Protein AF-A0A812UZT3-F1 (afdb_monomer)

Foldseek 3Di:
DDDDPPVVVLVVVVDDDLDFDALVNLLVLLVDDDPVLVVLLQSLLVLLCVQQNQAFEEFAEAEDAQWQDAPFLFLLFLSHDHLPDLLTFGHFLVRLLVRLVVSVLLVGQEYEYDYHQHLPDQLCVLLVSLLVNCVSPVRHAYAYDELQNLVSSCVNNVHDSLVSLVSNVVSRHQAYEQPLCQFLDQVVCCVGTNPTDHSVSSLVNQLSCQVVQHEYAHEYEDFWQDHSSSLSVRLLVLLVSLLVSVVVVTHYHQEYEYAWRAAPSRNCNVPVDPPTRTGRTDDLSSVLSSLSSSCSNLRPSHRSHHSAYEYACQRQNLVSRLVSSSRNHRYPYYQQQQPQRSVSSPRDRFRGDDPVNVQVSSVVSPPHWYFYARPNRHTPGTDRHPVSPPPDSRVVSLVVVVPDPPDPPPPQARPPDRPDDPPHSVNSSNDPPGRSNVDDPCSVPPPPPPDPDDDDDDPDDPDDDPDDDDPPDAQAAAEAAEDEDEQELDAQFDQLQDPSHDHDDPPDDPGDDLVNLLVVLLPVVCLVSVHAEYEYEYHEDDPPDPCPVVVLVSSQSSLLSNLQSHHAYEYEYAFDDLVSLLSSLLRHPAYEDALQWLDDFPSRVRPVSNHNVRRLVRLLSCLVSLGQYEYEHEFLSGDDPVRLLVRLLSVQSSCSVRVRYQEYEYEYRAHDPPNDDDPDDDDPPDPPPRYDAVRVVCVLVSLVSSCVRHDPNYAYEYEPVSPPDDDDPDDDDNDRHRYYYHDDDPDDDPDVDDDDDDDDDDPDDPRPHDHDHDDDDPVSPPPPPPGSSVVSVVVCVVVVSDDDDDPPDDDDPDDDDDDD

Solvent-accessible surface area (backbone atoms only — not comparable to full-atom values): 46754 Å² total; per-residue (Å²): 138,83,83,77,70,64,76,56,54,62,44,56,70,57,78,83,64,95,69,81,61,49,46,69,55,40,23,54,59,61,67,54,56,74,74,58,39,56,52,45,17,50,52,13,25,50,55,30,41,76,68,66,47,55,54,33,34,32,31,46,28,28,41,47,69,46,28,32,18,28,75,49,75,36,24,68,47,33,49,60,27,48,62,83,38,82,60,10,33,44,60,54,70,68,57,54,48,50,54,50,51,54,33,45,70,72,64,28,48,33,40,38,38,45,62,43,50,50,92,84,58,64,25,64,50,62,36,48,53,34,32,52,44,36,69,78,40,67,80,47,39,31,35,38,45,29,49,57,51,46,50,49,28,9,60,58,59,73,47,50,60,63,62,40,51,50,47,31,42,75,20,45,41,59,27,29,45,27,50,86,37,45,55,68,42,58,74,61,33,55,74,44,28,49,89,52,78,49,50,69,55,46,50,50,45,53,56,45,34,16,73,72,59,33,30,28,38,38,42,36,50,43,36,40,71,79,50,46,57,53,57,18,45,36,54,48,50,51,19,53,53,27,26,54,22,52,78,69,75,32,48,30,58,62,31,38,35,59,37,67,37,54,28,84,45,6,46,44,62,76,50,72,54,92,88,64,76,65,43,71,30,52,52,73,70,51,53,45,42,53,42,11,49,46,35,57,58,24,27,58,91,44,90,17,33,42,77,36,27,36,35,52,31,48,70,61,24,64,71,49,35,52,53,35,50,54,10,21,30,41,27,55,42,56,24,32,38,56,41,49,56,56,44,44,13,58,41,85,54,54,39,60,49,55,68,68,54,57,47,47,54,45,54,74,68,59,91,42,37,37,30,40,27,45,97,87,65,52,76,74,44,79,40,85,41,82,84,66,52,74,86,51,80,57,71,47,47,49,54,52,59,73,66,45,88,80,63,66,96,78,61,75,54,51,83,92,32,92,88,51,40,64,48,35,65,68,56,55,36,66,41,77,89,38,30,39,69,76,59,60,101,54,74,88,70,67,80,66,83,82,62,98,70,88,75,82,86,73,84,86,81,90,74,76,83,92,68,82,78,78,70,86,78,66,71,50,52,36,53,63,44,48,45,80,44,66,48,33,40,45,25,78,55,54,41,76,82,62,82,69,63,36,79,84,70,95,86,71,83,86,52,66,47,70,68,59,50,48,57,60,63,69,33,66,66,46,62,75,64,59,44,48,34,35,37,38,36,37,35,37,68,55,89,86,42,95,57,35,68,60,53,55,50,50,55,43,51,52,21,47,49,33,29,72,72,61,32,42,18,30,42,35,41,54,91,61,54,71,67,57,47,61,57,43,52,69,44,34,72,33,37,34,50,70,50,38,40,64,56,92,45,81,45,39,75,53,13,81,79,62,39,29,70,61,40,52,50,39,55,52,48,33,23,76,68,64,39,44,26,37,32,29,37,53,36,38,70,76,74,54,73,68,46,52,51,52,31,44,53,53,51,22,51,52,29,74,73,41,72,16,50,47,33,40,32,55,34,67,50,72,92,52,98,85,65,76,85,78,85,83,78,95,52,100,76,64,94,80,75,32,81,61,54,62,38,58,71,44,40,56,59,49,46,43,51,46,57,74,58,35,57,88,82,39,38,35,30,45,56,60,86,81,64,84,68,93,78,73,95,63,98,70,82,75,68,72,65,36,33,50,54,60,77,89,73,71,96,65,88,78,69,85,79,83,79,87,84,87,86,87,83,80,90,76,65,100,69,85,48,64,78,54,83,78,69,81,68,73,91,76,56,85,81,61,88,83,43,68,60,50,61,30,53,56,50,39,55,78,66,63,69,73,74,86,81,81,89,83,82,85,75,83,89,80,85,84,82,86,83,134

Sequence (820 aa):
MWRVGWTATAREFHGQGNEELGVADAEVLFRTNGPDLSALARVADEVRARNVGQEVTYVRNRNINFTNVCVKRCGFCAFSRTGIDQEGYFLPLEEILRRAGEAQALGATEVCIQAGLPPDMDGSLYPTIARALKSEYPSLHIHAFSPEEVLWGARRSHCSVEEYLLQLKEAGVGSLPGTSAEILDDDLRHQVAKGRLSVAQWVQVISTAHRLGLPTTATMMFGFCESPKHLASHLVLLRSLQKRAQEAGQRGFTEFVPLGFVASEAPMWKETRAGVRVRPGPTGAEVLRAHAVARLVLNPALPGGIENLQVSWVKEGFRMAQLMLHAGANDLGGTLMNESISTAAGAQHGQLAKPSELRRLVWELGGRSVAERYTTYEIARRFESPASDSWEDLDEAEARAETSRDAPAESLEKISDSTATFGSFHKMISSSDYRFRDRRPSDGRTAFRQAGGSLPKAPGSGAQRFFASPRAAGRVVTYSPSYTMIPSYECFNTCTYCNFRSPVTKEGRDWMSDEVARQRLDAPSLRAAGVDEILVMAGEVHPKAPNRAAWVSRAESICSLALECGFLPHTNIGPLSRDEMARLRAVNASMGLMLEQAASLSVHRFAPSKQPSVRLEQLRQAGELRVPFTTGLLIGVGEDASQRLHSLELLAQLAEEFWHIQEVILQPHSLGTSQRLQPETQSQESPKALFGREALDALPDLVTEARKMLPQEVQIQVPPNLFLHGSFSKAGCFKGVLTLGSKKKKAEQTKMLFQEDGDVLIMAGDFQAEFQHGVPPRSEWDSLMQNPMFTAMEAWEKAGVMREIDYHQNAPPGVKHEIP

Structure (mmCIF, N/CA/C/O backbone):
data_AF-A0A812UZT3-F1
#
_entry.id   AF-A0A812UZT3-F1
#
loop_
_atom_site.group_PDB
_atom_site.id
_atom_site.type_symbol
_atom_site.label_atom_id
_atom_site.label_alt_id
_atom_site.label_comp_id
_atom_site.label_asym_id
_atom_site.label_entity_id
_atom_site.label_seq_id
_atom_site.pdbx_PDB_ins_code
_atom_site.Cartn_x
_atom_site.Cartn_y
_atom_site.Cartn_z
_atom_site.occupancy
_atom_site.B_iso_or_equiv
_atom_site.auth_seq_id
_atom_site.auth_comp_id
_atom_site.auth_asym_id
_atom_site.auth_atom_id
_atom_site.pdbx_PDB_model_num
ATOM 1 N N . MET A 1 1 ? 11.463 23.559 39.589 1.00 27.30 1 MET A N 1
ATOM 2 C CA . MET A 1 1 ? 10.425 22.933 40.439 1.00 27.30 1 MET A CA 1
ATOM 3 C C . MET A 1 1 ? 9.043 23.424 39.977 1.00 27.30 1 MET A C 1
ATOM 5 O O . MET A 1 1 ? 8.285 23.991 40.752 1.00 27.30 1 MET A O 1
ATOM 9 N N . TRP A 1 2 ? 8.757 23.286 38.674 1.00 23.58 2 TRP A N 1
ATOM 10 C CA . TRP A 1 2 ? 7.584 23.880 38.024 1.00 23.58 2 TRP A CA 1
ATOM 11 C C . TRP A 1 2 ? 6.352 23.002 38.258 1.00 23.58 2 TRP A C 1
ATOM 13 O O . TRP A 1 2 ? 6.253 21.902 37.722 1.00 23.58 2 TRP A O 1
ATOM 23 N N . ARG A 1 3 ? 5.435 23.502 39.094 1.00 27.45 3 ARG A N 1
ATOM 24 C CA . ARG A 1 3 ? 4.054 23.029 39.217 1.00 27.45 3 ARG A CA 1
ATOM 25 C C . ARG A 1 3 ? 3.325 23.344 37.907 1.00 27.45 3 ARG A C 1
ATOM 27 O O . ARG A 1 3 ? 2.904 24.479 37.713 1.00 27.45 3 ARG A O 1
ATOM 34 N N . VAL A 1 4 ? 3.184 22.367 37.017 1.00 34.94 4 VAL A N 1
ATOM 35 C CA . VAL A 1 4 ? 2.247 22.463 35.889 1.00 34.94 4 VAL A CA 1
ATOM 36 C C . VAL A 1 4 ? 0.893 21.979 36.397 1.00 34.94 4 VAL A C 1
ATOM 38 O O . VAL A 1 4 ? 0.704 20.800 36.685 1.00 34.94 4 VAL A O 1
ATOM 41 N N . GLY A 1 5 ? -0.025 22.923 36.601 1.00 33.06 5 GLY A N 1
ATOM 42 C CA . GLY A 1 5 ? -1.401 22.652 36.996 1.00 33.06 5 GLY A CA 1
ATOM 43 C C . GLY A 1 5 ? -2.198 22.067 35.834 1.00 33.06 5 GLY A C 1
ATOM 44 O O . GLY A 1 5 ? -2.815 22.807 35.082 1.00 33.06 5 GLY A O 1
ATOM 45 N N . TRP A 1 6 ? -2.224 20.740 35.723 1.00 41.34 6 TRP A N 1
ATOM 46 C CA . TRP A 1 6 ? -3.061 20.004 34.763 1.00 41.34 6 TRP A CA 1
ATOM 47 C C . TRP A 1 6 ? -4.566 20.042 35.085 1.00 41.34 6 TRP A C 1
ATOM 49 O O . TRP A 1 6 ? -5.401 19.718 34.244 1.00 41.34 6 TRP A O 1
ATOM 59 N N . THR A 1 7 ? -4.952 20.464 36.292 1.00 35.62 7 THR A N 1
ATOM 60 C CA . THR A 1 7 ? -6.364 20.540 36.698 1.00 35.62 7 THR A CA 1
ATOM 61 C C . THR A 1 7 ? -7.099 21.772 36.160 1.00 35.62 7 THR A C 1
ATOM 63 O O . THR A 1 7 ? -8.329 21.761 36.130 1.00 35.62 7 THR A O 1
ATOM 66 N N . ALA A 1 8 ? -6.383 22.809 35.705 1.00 32.22 8 ALA A N 1
ATOM 67 C CA . ALA A 1 8 ? -6.986 23.989 35.078 1.00 32.22 8 ALA A CA 1
ATOM 68 C C . ALA A 1 8 ? -7.201 23.790 33.565 1.00 32.22 8 ALA A C 1
ATOM 70 O O . ALA A 1 8 ? -8.287 24.066 33.066 1.00 32.22 8 ALA A O 1
ATOM 71 N N . THR A 1 9 ? -6.241 23.186 32.858 1.00 42.88 9 THR A N 1
ATOM 72 C CA . THR A 1 9 ? -6.324 22.960 31.403 1.00 42.88 9 THR A CA 1
ATOM 73 C C . THR A 1 9 ? -7.352 21.896 31.027 1.00 42.88 9 THR A C 1
ATOM 75 O O . THR A 1 9 ? -8.052 22.051 30.037 1.00 42.88 9 THR A O 1
ATOM 78 N N . ALA A 1 10 ? -7.545 20.850 31.840 1.00 38.78 10 ALA A N 1
ATOM 79 C CA . ALA A 1 10 ? -8.622 19.884 31.598 1.00 38.78 10 ALA A CA 1
ATOM 80 C C . ALA A 1 10 ? -10.028 20.504 31.757 1.00 38.78 10 ALA A C 1
ATOM 82 O O . ALA A 1 10 ? -10.975 20.019 31.146 1.00 38.78 10 ALA A O 1
ATOM 83 N N . ARG A 1 11 ? -10.173 21.584 32.548 1.00 35.97 11 ARG A N 1
ATOM 84 C CA . ARG A 1 11 ? -11.412 22.378 32.627 1.00 35.97 11 ARG A CA 1
ATOM 85 C C . ARG A 1 11 ? -11.533 23.400 31.496 1.00 35.97 11 ARG A C 1
ATOM 87 O O . ARG A 1 11 ? -12.644 23.615 31.048 1.00 35.97 11 ARG A O 1
ATOM 94 N N . GLU A 1 12 ? -10.440 23.959 30.982 1.00 39.56 12 GLU A N 1
ATOM 95 C CA . GLU A 1 12 ? -10.476 24.812 29.777 1.00 39.56 12 GLU A CA 1
ATOM 96 C C . GLU A 1 12 ? -10.762 24.005 28.494 1.00 39.56 12 GLU A C 1
ATOM 98 O O . GLU A 1 12 ? -11.527 24.455 27.646 1.00 39.56 12 GLU A O 1
ATOM 103 N N . PHE A 1 13 ? -10.284 22.757 28.400 1.00 47.84 13 PHE A N 1
ATOM 104 C CA . PHE A 1 13 ? -10.728 21.794 27.377 1.00 47.84 13 PHE A CA 1
ATOM 105 C C . PHE A 1 13 ? -12.184 21.339 27.580 1.00 47.84 13 PHE A C 1
ATOM 107 O O . PHE A 1 13 ? -12.846 20.898 26.639 1.00 47.84 13 PHE A O 1
ATOM 114 N N . HIS A 1 14 ? -12.712 21.465 28.800 1.00 42.22 14 HIS A N 1
ATOM 115 C CA . HIS A 1 14 ? -14.104 21.186 29.141 1.00 42.22 14 HIS A CA 1
ATOM 116 C C . HIS A 1 14 ? -14.921 22.470 29.314 1.00 42.22 14 HIS A C 1
ATOM 118 O O . HIS A 1 14 ? -15.334 22.827 30.414 1.00 42.22 14 HIS A O 1
ATOM 124 N N . GLY A 1 15 ? -15.279 23.069 28.178 1.00 37.62 15 GLY A N 1
ATOM 125 C CA . GLY A 1 15 ? -16.406 23.993 28.091 1.00 37.62 15 GLY A CA 1
ATOM 126 C C . GLY A 1 15 ? -16.001 25.447 27.906 1.00 37.62 15 GLY A C 1
ATOM 127 O O . GLY A 1 15 ? -16.088 26.221 28.850 1.00 37.62 15 GLY A O 1
ATOM 128 N N . GLN A 1 16 ? -15.623 25.798 26.670 1.00 39.38 16 GLN A N 1
ATOM 129 C CA . GLN A 1 16 ? -16.086 26.995 25.938 1.00 39.38 16 GLN A CA 1
ATOM 130 C C . GLN A 1 16 ? -15.412 27.159 24.559 1.00 39.38 16 GLN A C 1
ATOM 132 O O . GLN A 1 16 ? -15.949 27.886 23.728 1.00 39.38 16 GLN A O 1
ATOM 137 N N . GLY A 1 17 ? -14.316 26.451 24.258 1.00 47.16 17 GLY A N 1
ATOM 138 C CA . GLY A 1 17 ? -13.682 26.479 22.933 1.00 47.16 17 GLY A CA 1
ATOM 139 C C . GLY A 1 17 ? -13.904 25.190 22.139 1.00 47.16 17 GLY A C 1
ATOM 140 O O . GLY A 1 17 ? -13.343 24.155 22.483 1.00 47.16 17 GLY A O 1
ATOM 141 N N . ASN A 1 18 ? -14.669 25.245 21.046 1.00 57.91 18 ASN A N 1
ATOM 142 C CA . ASN A 1 18 ? -14.638 24.235 19.972 1.00 57.91 18 ASN A CA 1
ATOM 143 C C . ASN A 1 18 ? -13.335 24.380 19.156 1.00 57.91 18 ASN A C 1
ATOM 145 O O . ASN A 1 18 ? -13.369 24.555 17.938 1.00 57.91 18 ASN A O 1
ATOM 149 N N . GLU A 1 19 ? -12.184 24.403 19.827 1.00 72.06 19 GLU A N 1
ATOM 150 C CA . GLU A 1 19 ? -10.904 24.687 19.184 1.00 72.06 19 GLU A CA 1
ATOM 151 C C . GLU A 1 19 ? -10.251 23.407 18.659 1.00 72.06 19 GLU A C 1
ATOM 153 O O . GLU A 1 19 ? -10.133 22.391 19.346 1.00 72.06 19 GLU A O 1
ATOM 158 N N . GLU A 1 20 ? -9.839 23.459 17.395 1.00 85.69 20 GLU A N 1
ATOM 159 C CA . GLU A 1 20 ? -9.133 22.372 16.733 1.00 85.69 20 GLU A CA 1
ATOM 160 C C . GLU A 1 20 ? -7.701 22.236 17.277 1.00 85.69 20 GLU A C 1
ATOM 162 O O . GLU A 1 20 ? -6.917 23.179 17.213 1.00 85.69 20 GLU A O 1
ATOM 167 N N . LEU A 1 21 ? -7.316 21.034 17.722 1.00 89.94 21 LEU A N 1
ATOM 168 C CA . LEU A 1 21 ? -5.936 20.750 18.135 1.00 89.94 21 LEU A CA 1
ATOM 169 C C . LEU A 1 21 ? -4.984 20.757 16.936 1.00 89.94 21 LEU A C 1
ATOM 171 O O . LEU A 1 21 ? -5.169 19.973 15.999 1.00 89.94 21 LEU A O 1
ATOM 175 N N . GLY A 1 22 ? -3.959 21.606 16.956 1.00 90.31 22 GLY A N 1
ATOM 176 C CA . GLY A 1 22 ? -2.916 21.636 15.936 1.00 90.31 22 GLY A CA 1
ATOM 177 C C . GLY A 1 22 ? -1.866 20.535 16.119 1.00 90.31 22 GLY A C 1
ATOM 178 O O . GLY A 1 22 ? -1.891 19.755 17.072 1.00 90.31 22 GLY A O 1
ATOM 179 N N . VAL A 1 23 ? -0.885 20.494 15.209 1.00 95.50 23 VAL A N 1
ATOM 180 C CA . VAL A 1 23 ? 0.244 19.544 15.294 1.00 95.50 23 VAL A CA 1
ATOM 181 C C . VAL A 1 23 ? 1.050 19.758 16.578 1.00 95.50 23 VAL A C 1
ATOM 183 O O . VAL A 1 23 ? 1.433 18.785 17.218 1.00 95.50 23 VAL A O 1
ATOM 186 N N . ALA A 1 24 ? 1.281 21.015 16.971 1.00 91.44 24 ALA A N 1
ATOM 187 C CA . ALA A 1 24 ? 2.039 21.344 18.178 1.00 91.44 24 ALA A CA 1
ATOM 188 C C . ALA A 1 24 ? 1.340 20.840 19.451 1.00 91.44 24 ALA A C 1
ATOM 190 O O . ALA A 1 24 ? 1.986 20.231 20.303 1.00 91.44 24 ALA A O 1
ATOM 191 N N . ASP A 1 25 ? 0.020 21.019 19.548 1.00 91.69 25 ASP A N 1
ATOM 192 C CA . ASP A 1 25 ? -0.762 20.564 20.700 1.00 91.69 25 ASP A CA 1
ATOM 193 C C . ASP A 1 25 ? -0.773 19.036 20.780 1.00 91.69 25 ASP A C 1
ATOM 195 O O . ASP A 1 25 ? -0.465 18.451 21.819 1.00 91.69 25 ASP A O 1
ATOM 199 N N . ALA A 1 26 ? -1.048 18.371 19.654 1.00 94.06 26 ALA A N 1
ATOM 200 C CA . ALA A 1 26 ? -1.034 16.917 19.573 1.00 94.06 26 ALA A CA 1
ATOM 201 C C . ALA A 1 26 ? 0.354 16.337 19.896 1.00 94.06 26 ALA A C 1
ATOM 203 O O . ALA A 1 26 ? 0.450 15.327 20.591 1.00 94.06 26 ALA A O 1
ATOM 204 N N . GLU A 1 27 ? 1.439 16.983 19.456 1.00 95.44 27 GLU A N 1
ATOM 205 C CA . GLU A 1 27 ? 2.805 16.569 19.782 1.00 95.44 27 GLU A CA 1
ATOM 206 C C . GLU A 1 27 ? 3.076 16.628 21.294 1.00 95.44 27 GLU A C 1
ATOM 208 O O . GLU A 1 27 ? 3.699 15.711 21.839 1.00 95.44 27 GLU A O 1
ATOM 213 N N . VAL A 1 28 ? 2.589 17.665 21.986 1.00 93.50 28 VAL A N 1
ATOM 214 C CA . VAL A 1 28 ? 2.681 17.765 23.452 1.00 93.50 28 VAL A CA 1
ATOM 215 C C . VAL A 1 28 ? 1.945 16.602 24.111 1.00 93.50 28 VAL A C 1
ATOM 217 O O . VAL A 1 28 ? 2.518 15.934 24.975 1.00 93.50 28 VAL A O 1
ATOM 220 N N . LEU A 1 29 ? 0.724 16.294 23.664 1.00 94.38 29 LEU A N 1
ATOM 221 C CA . LEU A 1 29 ? -0.048 15.170 24.200 1.00 94.38 29 LEU A CA 1
ATOM 222 C C . LEU A 1 29 ? 0.632 13.817 23.932 1.00 94.38 29 LEU A C 1
ATOM 224 O O . LEU A 1 29 ? 0.632 12.937 24.793 1.00 94.38 29 LEU A O 1
ATOM 228 N N . PHE A 1 30 ? 1.296 13.656 22.782 1.00 96.25 30 PHE A N 1
ATOM 229 C CA . PHE A 1 30 ? 2.091 12.463 22.474 1.00 96.25 30 PHE A CA 1
ATOM 230 C C . PHE A 1 30 ? 3.348 12.304 23.349 1.00 96.25 30 PHE A C 1
ATOM 232 O O . PHE A 1 30 ? 3.943 11.222 23.382 1.00 96.25 30 PHE A O 1
ATOM 239 N N . ARG A 1 31 ? 3.736 13.335 24.106 1.00 93.94 31 ARG A N 1
ATOM 240 C CA . ARG A 1 31 ? 4.846 13.299 25.072 1.00 93.94 31 ARG A CA 1
ATOM 241 C C . ARG A 1 31 ? 4.377 13.114 26.521 1.00 93.94 31 ARG A C 1
ATOM 243 O O . ARG A 1 31 ? 5.219 13.018 27.415 1.00 93.94 31 ARG A O 1
ATOM 250 N N . THR A 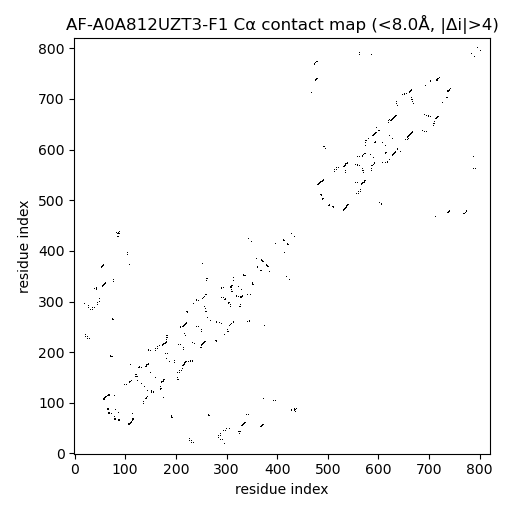1 32 ? 3.070 13.026 26.768 1.00 90.75 32 THR A N 1
ATOM 251 C CA . THR A 1 32 ? 2.493 12.870 28.110 1.00 90.75 32 THR A CA 1
ATOM 252 C C . THR A 1 32 ? 2.857 11.524 28.749 1.00 90.75 32 THR A C 1
ATOM 254 O O . THR A 1 32 ? 2.769 10.469 28.119 1.00 90.75 32 THR A O 1
ATOM 257 N N . ASN A 1 33 ? 3.249 11.534 30.024 1.00 87.81 33 ASN A N 1
ATOM 258 C CA . ASN A 1 33 ? 3.697 10.354 30.771 1.00 87.81 33 ASN A CA 1
ATOM 259 C C . ASN A 1 33 ? 3.183 10.382 32.220 1.00 87.81 33 ASN A C 1
ATOM 261 O O . ASN A 1 33 ? 2.736 11.416 32.708 1.00 87.81 33 ASN A O 1
ATOM 265 N N . GLY A 1 34 ? 3.287 9.253 32.927 1.00 87.00 34 GLY A N 1
ATOM 266 C CA . GLY A 1 34 ? 2.978 9.184 34.359 1.00 87.00 34 GLY A CA 1
ATOM 267 C C . GLY A 1 34 ? 1.504 9.496 34.679 1.00 87.00 34 GLY A C 1
ATOM 268 O O . GLY A 1 34 ? 0.625 9.057 33.936 1.00 87.00 34 GLY A O 1
ATOM 269 N N . PRO A 1 35 ? 1.206 10.235 35.767 1.00 85.44 35 PRO A N 1
ATOM 270 C CA . PRO A 1 35 ? -0.168 10.568 36.161 1.00 85.44 35 PRO A CA 1
ATOM 271 C C . PRO A 1 35 ? -0.965 11.313 35.081 1.00 85.44 35 PRO A C 1
ATOM 273 O O . PRO A 1 35 ? -2.152 11.043 34.895 1.00 85.44 35 PRO A O 1
ATOM 276 N N . ASP A 1 36 ? -0.305 12.186 34.316 1.00 87.62 36 ASP A N 1
ATOM 277 C CA . ASP A 1 36 ? -0.940 12.974 33.255 1.00 87.62 36 ASP A CA 1
ATOM 278 C C . ASP A 1 36 ? -1.466 12.082 32.116 1.00 87.62 36 ASP A C 1
ATOM 280 O O . ASP A 1 36 ? -2.455 12.417 31.469 1.00 87.62 36 ASP A O 1
ATOM 284 N N . LEU A 1 37 ? -0.867 10.902 31.898 1.00 90.69 37 LEU A N 1
ATOM 285 C CA . LEU A 1 37 ? -1.355 9.937 30.905 1.00 90.69 37 LEU A CA 1
ATOM 286 C C . LEU A 1 37 ? -2.710 9.341 31.317 1.00 90.69 37 LEU A C 1
ATOM 288 O O . LEU A 1 37 ? -3.566 9.096 30.469 1.00 90.69 37 LEU A O 1
ATOM 292 N N . SER A 1 38 ? -2.929 9.148 32.619 1.00 90.50 38 SER A N 1
ATOM 293 C CA . SER A 1 38 ? -4.220 8.677 33.135 1.00 90.50 38 SER A CA 1
ATOM 294 C C . SER A 1 38 ? -5.293 9.759 32.997 1.00 90.50 38 SER A C 1
ATOM 296 O O . SER A 1 38 ? -6.427 9.463 32.624 1.00 90.50 38 SER A O 1
ATOM 298 N N . ALA A 1 39 ? -4.925 11.023 33.239 1.00 90.06 39 ALA A N 1
ATOM 299 C CA . ALA A 1 39 ? -5.807 12.161 32.995 1.00 90.06 39 ALA A CA 1
ATOM 300 C C . ALA A 1 39 ? -6.166 12.282 31.504 1.00 90.06 39 ALA A C 1
ATOM 302 O O . ALA A 1 39 ? -7.340 12.423 31.172 1.00 90.06 39 ALA A O 1
ATOM 303 N N . LEU A 1 40 ? -5.182 12.144 30.611 1.00 92.56 40 LEU A N 1
ATOM 304 C CA . LEU A 1 40 ? -5.382 12.151 29.161 1.00 92.56 40 LEU A CA 1
ATOM 305 C C . LEU A 1 40 ? -6.378 11.071 28.711 1.00 92.56 40 LEU A C 1
ATOM 307 O O . LEU A 1 40 ? -7.325 11.378 27.989 1.00 92.56 40 LEU A O 1
ATOM 311 N N . ALA A 1 41 ? -6.208 9.828 29.173 1.00 93.88 41 ALA A N 1
ATOM 312 C CA . ALA A 1 41 ? -7.128 8.735 28.859 1.00 93.88 41 ALA A CA 1
ATOM 313 C C . ALA A 1 41 ? -8.558 9.020 29.349 1.00 93.88 41 ALA A C 1
ATOM 315 O O . ALA A 1 41 ? -9.515 8.849 28.598 1.00 93.88 41 ALA A O 1
ATOM 316 N N . ARG A 1 42 ? -8.701 9.536 30.578 1.00 93.62 42 ARG A N 1
ATOM 317 C CA . ARG A 1 42 ? -9.997 9.906 31.166 1.00 93.62 42 ARG A CA 1
ATOM 318 C C . ARG A 1 42 ? -10.709 10.995 30.362 1.00 93.62 42 ARG A C 1
ATOM 320 O O . ARG A 1 42 ? -11.914 10.900 30.152 1.00 93.62 42 ARG A O 1
ATOM 327 N N . VAL A 1 43 ? -9.975 12.017 29.917 1.00 93.38 43 VAL A N 1
ATOM 328 C CA . VAL A 1 43 ? -10.523 13.103 29.087 1.00 93.38 43 VAL A CA 1
ATOM 329 C C . VAL A 1 43 ? -10.939 12.569 27.717 1.00 93.38 43 VAL A C 1
ATOM 331 O O . VAL A 1 43 ? -12.029 12.888 27.248 1.00 93.38 43 VAL A O 1
ATOM 334 N N . ALA A 1 44 ? -10.127 11.716 27.090 1.00 95.69 44 ALA A N 1
ATOM 335 C CA . ALA A 1 44 ? -10.487 11.079 25.826 1.00 95.69 44 ALA A CA 1
ATOM 336 C C . ALA A 1 44 ? -11.751 10.209 25.948 1.00 95.69 44 ALA A C 1
ATOM 338 O O . ALA A 1 44 ? -12.613 10.253 25.071 1.00 95.69 44 ALA A O 1
ATOM 339 N N . ASP A 1 45 ? -11.897 9.458 27.042 1.00 95.12 45 ASP A N 1
ATOM 340 C CA . ASP A 1 45 ? -13.088 8.647 27.312 1.00 95.12 45 ASP A CA 1
ATOM 341 C C . ASP A 1 45 ? -14.346 9.500 27.516 1.00 95.12 45 ASP A C 1
ATOM 343 O O . ASP A 1 45 ? -15.398 9.198 26.955 1.00 95.12 45 ASP A O 1
ATOM 347 N N . GLU A 1 46 ? -14.224 10.611 28.245 1.00 94.50 46 GLU A N 1
ATOM 348 C CA . GLU A 1 46 ? -15.303 11.583 28.440 1.00 94.50 46 GLU A CA 1
ATOM 349 C C . GLU A 1 46 ? -15.720 12.237 27.111 1.00 94.50 46 GLU A C 1
ATOM 351 O O . GLU A 1 46 ? -16.909 12.325 26.801 1.00 94.50 46 GLU A O 1
ATOM 356 N N . VAL A 1 47 ? -14.749 12.652 26.286 1.00 93.62 47 VAL A N 1
ATOM 357 C CA . VAL A 1 47 ? -15.006 13.187 24.938 1.00 93.62 47 VAL A CA 1
ATOM 358 C C . VAL A 1 47 ? -15.696 12.144 24.069 1.00 93.62 47 VAL A C 1
ATOM 360 O O . VAL A 1 47 ? -16.663 12.472 23.385 1.00 93.62 47 VAL A O 1
ATOM 363 N N . ARG A 1 48 ? -15.261 10.881 24.111 1.00 95.56 48 ARG A N 1
ATOM 364 C CA . ARG A 1 48 ? -15.963 9.799 23.420 1.00 95.56 48 ARG A CA 1
ATOM 365 C C . ARG A 1 48 ? -17.400 9.702 23.921 1.00 95.56 48 ARG A C 1
ATOM 367 O O . ARG A 1 48 ? -18.314 9.763 23.105 1.00 95.56 48 ARG A O 1
ATOM 374 N N . ALA A 1 49 ? -17.609 9.556 25.229 1.00 94.69 49 ALA A N 1
ATOM 375 C CA . ALA A 1 49 ? -18.925 9.298 25.812 1.00 94.69 49 ALA A CA 1
ATOM 376 C C . ALA A 1 49 ? -19.951 10.380 25.444 1.00 94.69 49 ALA A C 1
ATOM 378 O O . ALA A 1 49 ? -21.102 10.061 25.155 1.00 94.69 49 ALA A O 1
ATOM 379 N N . ARG A 1 50 ? -19.527 11.649 25.392 1.00 94.06 50 ARG A N 1
ATOM 380 C CA . ARG A 1 50 ? -20.380 12.776 24.983 1.00 94.06 50 ARG A CA 1
ATOM 381 C C . ARG A 1 50 ? -20.777 12.752 23.511 1.00 94.06 50 ARG A C 1
ATOM 383 O O . ARG A 1 50 ? -21.863 13.215 23.188 1.00 94.06 50 ARG A O 1
ATOM 390 N N . ASN A 1 51 ? -19.897 12.266 22.638 1.00 93.56 51 ASN A N 1
ATOM 391 C CA . ASN A 1 51 ? -20.068 12.386 21.190 1.00 93.56 51 ASN A CA 1
ATOM 392 C C . ASN A 1 51 ? -20.633 11.128 20.529 1.00 93.56 51 ASN A C 1
ATOM 394 O O . ASN A 1 51 ? -21.413 11.242 19.593 1.00 93.56 51 ASN A O 1
ATOM 398 N N . VAL A 1 52 ? -20.246 9.940 21.000 1.00 94.38 52 VAL A N 1
ATOM 399 C CA . VAL A 1 52 ? -20.654 8.654 20.397 1.00 94.38 52 VAL A CA 1
ATOM 400 C C . VAL A 1 52 ? -21.298 7.692 21.404 1.00 94.38 52 VAL A C 1
ATOM 402 O O . VAL A 1 52 ? -21.650 6.571 21.056 1.00 94.38 52 VAL A O 1
ATOM 405 N N . GLY A 1 53 ? -21.489 8.117 22.657 1.00 93.94 53 GLY A N 1
ATOM 406 C CA . GLY A 1 53 ? -22.225 7.348 23.662 1.00 93.94 53 GLY A CA 1
ATOM 407 C C . GLY A 1 53 ? -21.468 6.148 24.243 1.00 93.94 53 GLY A C 1
ATOM 408 O O . GLY A 1 53 ? -20.235 6.111 24.283 1.00 93.94 53 GLY A O 1
ATOM 409 N N . GLN A 1 54 ? -22.236 5.182 24.762 1.00 93.44 54 GLN A N 1
ATOM 410 C CA . GLN A 1 54 ? -21.734 3.994 25.475 1.00 93.44 54 GLN A CA 1
ATOM 411 C C . GLN A 1 54 ? -21.736 2.711 24.632 1.00 93.44 54 GLN A C 1
ATOM 413 O O . GLN A 1 54 ? -21.248 1.683 25.105 1.00 93.44 54 GLN A O 1
ATOM 418 N N . GLU A 1 55 ? -22.289 2.761 23.418 1.00 94.69 55 GLU A N 1
ATOM 419 C CA . GLU A 1 55 ? -22.360 1.615 22.511 1.00 94.69 55 GLU A CA 1
ATOM 420 C C . GLU A 1 55 ? -20.964 1.314 21.950 1.00 94.69 55 GLU A C 1
ATOM 422 O O . GLU A 1 55 ? -20.259 2.206 21.474 1.00 94.69 55 GLU A O 1
ATOM 427 N N . VAL A 1 56 ? -20.546 0.055 22.068 1.00 97.12 56 VAL A N 1
ATOM 428 C CA . VAL A 1 56 ? -19.323 -0.479 21.469 1.00 97.12 56 VAL A CA 1
ATOM 429 C C . VAL A 1 56 ? -19.713 -1.378 20.311 1.00 97.12 56 VAL A C 1
ATOM 431 O O . VAL A 1 56 ? -20.541 -2.275 20.475 1.00 97.12 56 VAL A O 1
ATOM 434 N N . THR A 1 57 ? -19.118 -1.160 19.147 1.00 97.44 57 THR A N 1
ATOM 435 C CA . THR A 1 57 ? -19.484 -1.897 17.936 1.00 97.44 57 THR A CA 1
ATOM 436 C C . THR A 1 57 ? -18.439 -2.931 17.522 1.00 97.44 57 THR A C 1
ATOM 438 O O . THR A 1 57 ? -17.267 -2.845 17.895 1.00 97.44 57 THR A O 1
ATOM 441 N N . TYR A 1 58 ? -18.880 -3.940 16.770 1.00 95.62 58 TYR A N 1
ATOM 442 C CA . TYR A 1 58 ? -18.026 -4.884 16.046 1.00 95.62 58 TYR A CA 1
ATOM 443 C C . TYR A 1 58 ? -18.710 -5.338 14.748 1.00 95.62 58 TYR A C 1
ATOM 445 O O . TYR A 1 58 ? -19.935 -5.272 14.632 1.00 95.62 58 TYR A O 1
ATOM 453 N N . VAL A 1 59 ? -17.933 -5.820 13.778 1.00 93.81 59 VAL A N 1
ATOM 454 C CA . VAL A 1 59 ? -18.430 -6.366 12.503 1.00 93.81 59 VAL A CA 1
ATOM 455 C C . VAL A 1 59 ? -18.071 -7.845 12.368 1.00 93.81 59 VAL A C 1
ATOM 457 O O . VAL A 1 59 ? -17.004 -8.283 12.798 1.00 93.81 59 VAL A O 1
ATOM 460 N N . ARG A 1 60 ? -18.949 -8.639 11.748 1.00 89.88 60 ARG A N 1
ATOM 461 C CA . ARG A 1 60 ? -18.617 -10.015 11.354 1.00 89.88 60 ARG A CA 1
ATOM 462 C C . ARG A 1 60 ? -17.988 -9.996 9.969 1.00 89.88 60 ARG A C 1
ATOM 464 O O . ARG A 1 60 ? -18.677 -9.744 8.978 1.00 89.88 60 ARG A O 1
ATOM 471 N N . ASN A 1 61 ? -16.684 -10.243 9.906 1.00 90.12 61 ASN A N 1
ATOM 472 C CA . ASN A 1 61 ? -15.920 -10.171 8.669 1.00 90.12 61 ASN A CA 1
ATOM 473 C C . ASN A 1 61 ? -14.903 -11.308 8.504 1.00 90.12 61 ASN A C 1
ATOM 475 O O . ASN A 1 61 ? -14.490 -11.964 9.471 1.00 90.12 61 ASN A O 1
ATOM 479 N N . ARG A 1 62 ? -14.489 -11.504 7.248 1.00 85.38 62 ARG A N 1
ATOM 480 C CA . ARG A 1 62 ? -13.397 -12.399 6.850 1.00 85.38 62 ARG A CA 1
ATOM 481 C C . ARG A 1 62 ? -12.336 -11.639 6.068 1.00 85.38 62 ARG A C 1
ATOM 483 O O . ARG A 1 62 ? -12.667 -10.920 5.126 1.00 85.38 62 ARG A O 1
ATOM 490 N N . ASN A 1 63 ? -11.071 -11.870 6.410 1.00 87.56 63 ASN A N 1
ATOM 491 C CA . ASN A 1 63 ? -9.943 -11.374 5.632 1.00 87.56 63 ASN A CA 1
ATOM 492 C C . ASN A 1 63 ? -9.582 -12.407 4.559 1.00 87.56 63 ASN A C 1
ATOM 494 O O . ASN A 1 63 ? -9.385 -13.591 4.841 1.00 87.56 63 ASN A O 1
ATOM 498 N N . ILE A 1 64 ? -9.496 -11.963 3.308 1.00 87.81 64 ILE A N 1
ATOM 499 C CA . ILE A 1 64 ? -9.081 -12.786 2.175 1.00 87.81 64 ILE A CA 1
ATOM 500 C C . ILE A 1 64 ? -7.889 -12.105 1.521 1.00 87.81 64 ILE A C 1
ATOM 502 O O . ILE A 1 64 ? -8.025 -11.207 0.691 1.00 87.81 64 ILE A O 1
ATOM 506 N N . ASN A 1 65 ? -6.701 -12.569 1.898 1.00 88.88 65 ASN A N 1
ATOM 507 C CA . ASN A 1 65 ? -5.474 -12.164 1.239 1.00 88.88 65 ASN A CA 1
ATOM 508 C C . ASN A 1 65 ? -5.225 -13.092 0.053 1.00 88.88 65 ASN A C 1
ATOM 510 O O . ASN A 1 65 ? -4.890 -14.257 0.251 1.00 88.88 65 ASN A O 1
ATOM 514 N N . PHE A 1 66 ? -5.442 -12.616 -1.174 1.00 88.25 66 PHE A N 1
ATOM 515 C CA . PHE A 1 66 ? -5.383 -13.498 -2.348 1.00 88.25 66 PHE A CA 1
ATOM 516 C C . PHE A 1 66 ? -3.962 -13.726 -2.872 1.00 88.25 66 PHE A C 1
ATOM 518 O O . PHE A 1 66 ? -3.732 -14.640 -3.653 1.00 88.25 66 PHE A O 1
ATOM 525 N N . THR A 1 67 ? -2.980 -12.940 -2.437 1.00 88.50 67 THR A N 1
ATOM 526 C CA . THR A 1 67 ? -1.561 -13.226 -2.676 1.00 88.50 67 THR A CA 1
ATOM 527 C C . THR A 1 67 ? -0.694 -12.494 -1.662 1.00 88.50 67 THR A C 1
ATOM 529 O O . THR A 1 67 ? -1.019 -11.386 -1.233 1.00 88.50 67 THR A O 1
ATOM 532 N N . ASN A 1 68 ? 0.438 -13.094 -1.301 1.00 84.19 68 ASN A N 1
ATOM 533 C CA . ASN A 1 68 ? 1.491 -12.453 -0.516 1.00 84.19 68 ASN A CA 1
ATOM 534 C C . ASN A 1 68 ? 2.698 -12.009 -1.366 1.00 84.19 68 ASN A C 1
ATOM 536 O O . ASN A 1 68 ? 3.656 -11.458 -0.823 1.00 84.19 68 ASN A O 1
ATOM 540 N N . VAL A 1 69 ? 2.672 -12.206 -2.688 1.00 81.81 69 VAL A N 1
ATOM 541 C CA . VAL A 1 69 ? 3.771 -11.804 -3.576 1.00 81.81 69 VAL A CA 1
ATOM 542 C C . VAL A 1 69 ? 3.714 -10.307 -3.842 1.00 81.81 69 VAL A C 1
ATOM 544 O O . VAL A 1 69 ? 2.695 -9.790 -4.294 1.00 81.81 69 VAL A O 1
ATOM 547 N N . CYS A 1 70 ? 4.802 -9.589 -3.552 1.00 84.44 70 CYS A N 1
ATOM 548 C CA . CYS A 1 70 ? 4.805 -8.128 -3.606 1.00 84.44 70 CYS A CA 1
ATOM 549 C C . CYS A 1 70 ? 6.151 -7.532 -4.029 1.00 84.44 70 CYS A C 1
ATOM 551 O O . CYS A 1 70 ? 7.186 -7.851 -3.447 1.00 84.44 70 CYS A O 1
ATOM 553 N N . VAL A 1 71 ? 6.119 -6.582 -4.970 1.00 79.06 71 VAL A N 1
ATOM 554 C CA . VAL A 1 71 ? 7.317 -5.862 -5.445 1.00 79.06 71 VAL A CA 1
ATOM 555 C C . VAL A 1 71 ? 7.872 -4.827 -4.452 1.00 79.06 71 VAL A C 1
ATOM 557 O O . VAL A 1 71 ? 9.044 -4.481 -4.516 1.00 79.06 71 VAL A O 1
ATOM 560 N N . LYS A 1 72 ? 7.080 -4.328 -3.489 1.00 75.12 72 LYS A N 1
ATOM 561 C CA . LYS A 1 72 ? 7.463 -3.154 -2.667 1.00 75.12 72 LYS A CA 1
ATOM 562 C C . LYS A 1 72 ? 8.473 -3.412 -1.545 1.00 75.12 72 LYS A C 1
ATOM 564 O O . LYS A 1 72 ? 8.984 -2.448 -0.987 1.00 75.12 72 LYS A O 1
ATOM 569 N N . ARG A 1 73 ? 8.759 -4.677 -1.202 1.00 74.44 73 ARG A N 1
ATOM 570 C CA . ARG A 1 73 ? 9.776 -5.100 -0.204 1.00 74.44 73 ARG A CA 1
ATOM 571 C C . ARG A 1 73 ? 9.853 -4.193 1.045 1.00 74.44 73 ARG A C 1
ATOM 573 O O . ARG A 1 73 ? 10.933 -3.768 1.466 1.00 74.44 73 ARG A O 1
ATOM 580 N N . CYS A 1 74 ? 8.697 -3.858 1.623 1.00 83.88 74 CYS A N 1
ATOM 581 C CA . CYS A 1 74 ? 8.615 -2.969 2.781 1.00 83.88 74 CYS A CA 1
ATOM 582 C C . CYS A 1 74 ? 9.357 -3.580 3.976 1.00 83.88 74 CYS A C 1
ATOM 584 O O . CYS A 1 74 ? 9.099 -4.722 4.346 1.00 83.88 74 CYS A O 1
ATOM 586 N N . GLY A 1 75 ? 10.218 -2.804 4.633 1.00 81.00 75 GLY A N 1
ATOM 587 C CA . GLY A 1 75 ? 11.016 -3.270 5.765 1.00 81.00 75 GLY A CA 1
ATOM 588 C C . GLY A 1 75 ? 10.173 -3.712 6.962 1.00 81.00 75 GLY A C 1
ATOM 589 O O . GLY A 1 75 ? 10.559 -4.628 7.671 1.00 81.00 75 GLY A O 1
ATOM 590 N N . PHE A 1 76 ? 8.998 -3.123 7.179 1.00 82.38 76 PHE A N 1
ATOM 591 C CA . PHE A 1 76 ? 8.091 -3.520 8.264 1.00 82.38 76 PHE A CA 1
ATOM 592 C C . PHE A 1 76 ? 7.197 -4.726 7.924 1.00 82.38 76 PHE A C 1
ATOM 594 O O . PHE A 1 76 ? 6.515 -5.241 8.805 1.00 82.38 76 PHE A O 1
ATOM 601 N N . CYS A 1 77 ? 7.134 -5.153 6.658 1.00 83.62 77 CYS A N 1
ATOM 602 C CA . CYS A 1 77 ? 6.152 -6.135 6.207 1.00 83.62 77 CYS A CA 1
ATOM 603 C C . CYS A 1 77 ? 6.726 -7.551 6.256 1.00 83.62 77 CYS A C 1
ATOM 605 O O . CYS A 1 77 ? 7.487 -7.958 5.383 1.00 83.62 77 CYS A O 1
ATOM 607 N N . ALA A 1 78 ? 6.301 -8.326 7.249 1.00 76.81 78 ALA A N 1
ATOM 608 C CA . ALA A 1 78 ? 6.625 -9.748 7.346 1.00 76.81 78 ALA A CA 1
ATOM 609 C C . ALA A 1 78 ? 5.785 -10.636 6.410 1.00 76.81 78 ALA A C 1
ATOM 611 O O . ALA A 1 78 ? 6.088 -11.812 6.224 1.00 76.81 78 ALA A O 1
ATOM 612 N N . PHE A 1 79 ? 4.714 -10.090 5.827 1.00 77.88 79 PHE A N 1
ATOM 613 C CA . PHE A 1 79 ? 3.793 -10.836 4.974 1.00 77.88 79 PHE A CA 1
ATOM 614 C C . PHE A 1 79 ? 4.306 -10.975 3.536 1.00 77.88 79 PHE A C 1
ATOM 616 O O . PHE A 1 79 ? 4.085 -12.007 2.910 1.00 77.88 79 PHE A O 1
ATOM 623 N N . SER A 1 80 ? 5.007 -9.967 3.004 1.00 79.81 80 SER A N 1
ATOM 624 C CA . SER A 1 80 ? 5.430 -9.969 1.601 1.00 79.81 80 SER A CA 1
ATOM 625 C C . SER A 1 80 ? 6.467 -11.049 1.295 1.00 79.81 80 SER A C 1
ATOM 627 O O . SER A 1 80 ? 7.410 -11.252 2.062 1.00 79.81 80 SER A O 1
ATOM 629 N N . ARG A 1 81 ? 6.320 -11.689 0.137 1.00 74.62 81 ARG A N 1
ATOM 630 C CA . ARG A 1 81 ? 7.267 -12.646 -0.442 1.00 74.62 81 ARG A CA 1
ATOM 631 C C . ARG A 1 81 ? 7.651 -12.231 -1.859 1.00 74.62 81 ARG A C 1
ATOM 633 O O . ARG A 1 81 ? 6.934 -11.472 -2.516 1.00 74.62 81 ARG A O 1
ATOM 640 N N . THR A 1 82 ? 8.793 -12.723 -2.332 1.00 66.88 82 THR A N 1
ATOM 641 C CA . THR A 1 82 ? 9.171 -12.591 -3.748 1.00 66.88 82 THR A CA 1
ATOM 642 C C . THR A 1 82 ? 8.452 -13.655 -4.582 1.00 66.88 82 THR A C 1
ATOM 644 O O . THR A 1 82 ? 8.011 -14.668 -4.046 1.00 66.88 82 THR A O 1
ATOM 647 N N . GLY A 1 83 ? 8.330 -13.458 -5.899 1.00 59.28 83 GLY A N 1
ATOM 648 C CA . GLY A 1 83 ? 7.651 -14.428 -6.776 1.00 59.28 83 GLY A CA 1
ATOM 649 C C . GLY A 1 83 ? 8.348 -15.794 -6.879 1.00 59.28 83 GLY A C 1
ATOM 650 O O . GLY A 1 83 ? 7.724 -16.771 -7.280 1.00 59.28 83 GLY A O 1
ATOM 651 N N . ILE A 1 84 ? 9.624 -15.870 -6.493 1.00 53.00 84 ILE A N 1
ATOM 652 C CA . ILE A 1 84 ? 10.432 -17.101 -6.471 1.00 53.00 84 ILE A CA 1
ATOM 653 C C . ILE A 1 84 ? 10.446 -17.785 -5.101 1.00 53.00 84 ILE A C 1
ATOM 655 O O . ILE A 1 84 ? 10.971 -18.892 -4.969 1.00 53.00 84 ILE A O 1
ATOM 659 N N . ASP A 1 85 ? 9.909 -17.119 -4.081 1.00 61.28 85 ASP A N 1
ATOM 660 C CA . ASP A 1 85 ? 9.893 -17.634 -2.724 1.00 61.28 85 ASP A CA 1
ATOM 661 C C . ASP A 1 85 ? 9.018 -18.888 -2.643 1.00 61.28 85 ASP A C 1
ATOM 663 O O . ASP A 1 85 ? 7.932 -18.947 -3.228 1.00 61.28 85 ASP A O 1
ATOM 667 N N . GLN A 1 86 ? 9.477 -19.888 -1.894 1.00 68.81 86 GLN A N 1
ATOM 668 C CA . GLN A 1 86 ? 8.695 -21.097 -1.676 1.00 68.81 86 GLN A CA 1
ATOM 669 C C . GLN A 1 86 ? 7.427 -20.808 -0.876 1.00 68.81 86 GLN A C 1
ATOM 671 O O . GLN A 1 86 ? 6.482 -21.563 -1.013 1.00 68.81 86 GLN A O 1
ATOM 676 N N . GLU A 1 87 ? 7.360 -19.716 -0.116 1.00 75.94 87 GLU A N 1
ATOM 677 C CA . GLU A 1 87 ? 6.168 -19.300 0.631 1.00 75.94 87 GLU A CA 1
ATOM 678 C C . GLU A 1 87 ? 5.243 -18.357 -0.164 1.00 75.94 87 GLU A C 1
ATOM 680 O O . GLU A 1 87 ? 4.196 -17.940 0.340 1.00 75.94 87 GLU A O 1
ATOM 685 N N . GLY A 1 88 ? 5.609 -18.000 -1.401 1.00 80.75 88 GLY A N 1
ATOM 686 C CA . GLY A 1 88 ? 4.798 -17.162 -2.284 1.00 80.75 88 GLY A CA 1
ATOM 687 C C . GLY A 1 88 ? 3.565 -17.904 -2.811 1.00 80.75 88 GLY A C 1
ATOM 688 O O . GLY A 1 88 ? 3.695 -18.980 -3.403 1.00 80.75 88 GLY A O 1
ATOM 689 N N . TYR A 1 89 ? 2.371 -17.326 -2.651 1.00 81.12 89 TYR A N 1
ATOM 690 C CA . TYR A 1 89 ? 1.118 -17.912 -3.141 1.00 81.12 89 TYR A CA 1
ATOM 691 C C . TYR A 1 89 ? 0.247 -16.938 -3.938 1.00 81.12 89 TYR A C 1
ATOM 693 O O . TYR A 1 89 ? 0.368 -15.718 -3.813 1.00 81.12 89 TYR A O 1
ATOM 701 N N . PHE A 1 90 ? -0.661 -17.493 -4.739 1.00 84.56 90 PHE A N 1
ATOM 702 C CA . PHE A 1 90 ? -1.696 -16.778 -5.477 1.00 84.56 90 PHE A CA 1
ATOM 703 C C . PHE A 1 90 ? -2.982 -17.610 -5.490 1.00 84.56 90 PHE A C 1
ATOM 705 O O . PHE A 1 90 ? -3.019 -18.679 -6.094 1.00 84.56 90 PHE A O 1
ATOM 712 N N . LEU A 1 91 ? -4.026 -17.134 -4.816 1.00 85.62 91 LEU A N 1
ATOM 713 C CA . LEU A 1 91 ? -5.312 -17.819 -4.760 1.00 85.62 91 LEU A CA 1
ATOM 714 C C . LEU A 1 91 ? -6.062 -17.627 -6.083 1.00 85.62 91 LEU A C 1
ATOM 716 O O . LEU A 1 91 ? -6.183 -16.489 -6.554 1.00 85.62 91 LEU A O 1
ATOM 720 N N . PRO A 1 92 ? -6.583 -18.706 -6.684 1.00 84.69 92 PRO A N 1
ATOM 721 C CA . PRO A 1 92 ? -7.445 -18.589 -7.843 1.00 84.69 92 PRO A CA 1
ATOM 722 C C . PRO A 1 92 ? -8.838 -18.082 -7.432 1.00 84.69 92 PRO A C 1
ATOM 724 O O . PRO A 1 92 ? -9.198 -18.065 -6.250 1.00 84.69 92 PRO A O 1
ATOM 727 N N . LEU A 1 93 ? -9.628 -17.626 -8.408 1.00 87.75 93 LEU A N 1
ATOM 728 C CA . LEU A 1 93 ? -10.900 -16.950 -8.141 1.00 87.75 93 LEU A CA 1
ATOM 729 C C . LEU A 1 93 ? -11.901 -17.863 -7.422 1.00 87.75 93 LEU A C 1
ATOM 731 O O . LEU A 1 93 ? -12.590 -17.411 -6.511 1.00 87.75 93 LEU A O 1
ATOM 735 N N . GLU A 1 94 ? -11.948 -19.141 -7.787 1.00 85.31 94 GLU A N 1
ATOM 736 C CA . GLU A 1 94 ? -12.789 -20.148 -7.144 1.00 85.31 94 GLU A CA 1
ATOM 737 C C . GLU A 1 94 ? -12.497 -20.283 -5.646 1.00 85.31 94 GLU A C 1
ATOM 739 O O . GLU A 1 94 ? -13.427 -20.396 -4.852 1.00 85.31 94 GLU A O 1
ATOM 744 N N . GLU A 1 95 ? -11.232 -20.177 -5.235 1.00 83.94 95 GLU A N 1
ATOM 745 C CA . GLU A 1 95 ? -10.848 -20.265 -3.826 1.00 83.94 95 GLU A CA 1
ATOM 746 C C . GLU A 1 95 ? -11.234 -18.991 -3.063 1.00 83.94 95 GLU A C 1
ATOM 748 O O . GLU A 1 95 ? -11.685 -19.058 -1.918 1.00 83.94 95 GLU A O 1
ATOM 753 N N . ILE A 1 96 ? -11.132 -17.823 -3.707 1.00 89.81 96 ILE A N 1
ATOM 754 C CA . ILE A 1 96 ? -11.627 -16.556 -3.148 1.00 89.81 96 ILE A CA 1
ATOM 755 C C . ILE A 1 96 ? -13.145 -16.638 -2.916 1.00 89.81 96 ILE A C 1
ATOM 757 O O . ILE A 1 96 ? -13.623 -16.291 -1.833 1.00 89.81 96 ILE A O 1
ATOM 761 N N . LEU A 1 97 ? -13.899 -17.131 -3.905 1.00 90.31 97 LEU A N 1
ATOM 762 C CA . LEU A 1 97 ? -15.353 -17.298 -3.819 1.00 90.31 97 LEU A CA 1
ATOM 763 C C . LEU A 1 97 ? -15.754 -18.345 -2.776 1.00 90.31 97 LEU A C 1
ATOM 765 O O . LEU A 1 97 ? -16.705 -18.125 -2.029 1.00 90.31 97 LEU A O 1
ATOM 769 N N . ARG A 1 98 ? -15.022 -19.458 -2.679 1.00 88.44 98 ARG A N 1
ATOM 770 C CA . ARG A 1 98 ? -15.262 -20.494 -1.668 1.00 88.44 98 ARG A CA 1
ATOM 771 C C . ARG A 1 98 ? -15.120 -19.926 -0.254 1.00 88.44 98 ARG A C 1
ATOM 773 O O . ARG A 1 98 ? -16.034 -20.070 0.553 1.00 88.44 98 ARG A O 1
ATOM 780 N N . ARG A 1 99 ? -14.025 -19.203 0.026 1.00 85.12 99 ARG A N 1
ATOM 781 C CA . ARG A 1 99 ? -13.782 -18.555 1.332 1.00 85.12 99 ARG A CA 1
ATOM 782 C C . ARG A 1 99 ? -14.833 -17.500 1.674 1.00 85.12 99 ARG A C 1
ATOM 784 O O . ARG A 1 99 ? -15.222 -17.382 2.835 1.00 85.12 99 ARG A O 1
ATOM 791 N N . ALA A 1 100 ? -15.293 -16.733 0.686 1.00 88.19 100 ALA A N 1
ATOM 792 C CA . ALA A 1 100 ? -16.375 -15.770 0.877 1.00 88.19 100 ALA A CA 1
ATOM 793 C C . ALA A 1 100 ? -17.719 -16.457 1.178 1.00 88.19 100 ALA A C 1
ATOM 795 O O . ALA A 1 100 ? -18.440 -16.003 2.064 1.00 88.19 100 ALA A O 1
ATOM 796 N N . GLY A 1 101 ? -18.020 -17.576 0.512 1.00 83.62 101 GLY A N 1
ATOM 797 C CA . GLY A 1 101 ? -19.213 -18.384 0.781 1.00 83.62 101 GLY A CA 1
ATOM 798 C C . GLY A 1 101 ? -19.225 -18.968 2.188 1.00 83.62 101 GLY A C 1
ATOM 799 O O . GLY A 1 101 ? -20.232 -18.875 2.884 1.00 83.62 101 GLY A O 1
ATOM 800 N N . GLU A 1 102 ? -18.085 -19.480 2.657 1.00 79.62 102 GLU A N 1
ATOM 801 C CA . GLU A 1 102 ? -17.931 -19.906 4.053 1.00 79.62 102 GLU A CA 1
ATOM 802 C C . GLU A 1 102 ? -18.168 -18.755 5.032 1.00 79.62 102 GLU A C 1
ATOM 804 O O . GLU A 1 102 ? -18.877 -18.920 6.019 1.00 79.62 102 GLU A O 1
ATOM 809 N N . ALA A 1 103 ? -17.603 -17.574 4.755 1.00 83.25 103 ALA A N 1
ATOM 810 C CA . ALA A 1 103 ? -17.816 -16.402 5.599 1.00 83.25 103 ALA A CA 1
ATOM 811 C C . ALA A 1 103 ? -19.307 -16.047 5.683 1.00 83.25 103 ALA A C 1
ATOM 813 O O . ALA A 1 103 ? -19.826 -15.821 6.774 1.00 83.25 103 ALA A O 1
ATOM 814 N N . GLN A 1 104 ? -20.005 -16.033 4.544 1.00 84.81 104 GLN A N 1
ATOM 815 C CA . GLN A 1 104 ? -21.438 -15.752 4.489 1.00 84.81 104 GLN A CA 1
ATOM 816 C C . GLN A 1 104 ? -22.259 -16.811 5.237 1.00 84.81 104 GLN A C 1
ATOM 818 O O . GLN A 1 104 ? -23.182 -16.451 5.967 1.00 84.81 104 GLN A O 1
ATOM 823 N N . ALA A 1 105 ? -21.910 -18.095 5.108 1.00 77.62 105 ALA A N 1
ATOM 824 C CA . ALA A 1 105 ? -22.553 -19.186 5.844 1.00 77.62 105 ALA A CA 1
ATOM 825 C C . ALA A 1 105 ? -22.382 -19.040 7.368 1.00 77.62 105 ALA A C 1
ATOM 827 O O . ALA A 1 105 ? -23.279 -19.396 8.127 1.00 77.62 105 ALA A O 1
ATOM 828 N N . LEU A 1 106 ? -21.271 -18.440 7.805 1.00 73.50 106 LEU A N 1
ATOM 829 C CA . LEU A 1 106 ? -21.003 -18.054 9.195 1.00 73.50 106 LEU A CA 1
ATOM 830 C C . LEU A 1 106 ? -21.581 -16.672 9.563 1.00 73.50 106 LEU A C 1
ATOM 832 O O . LEU A 1 106 ? -21.224 -16.086 10.584 1.00 73.50 106 LEU A O 1
ATOM 836 N N . GLY A 1 107 ? -22.454 -16.109 8.727 1.00 82.44 107 GLY A N 1
ATOM 837 C CA . GLY A 1 107 ? -23.140 -14.847 8.988 1.00 82.44 107 GLY A CA 1
ATOM 838 C C . GLY A 1 107 ? -22.275 -13.596 8.821 1.00 82.44 107 GLY A C 1
ATOM 839 O O . GLY A 1 107 ? -22.679 -12.527 9.289 1.00 82.44 107 GLY A O 1
ATOM 840 N N . ALA A 1 108 ? -21.102 -13.681 8.185 1.00 87.38 108 ALA A N 1
ATOM 841 C CA . ALA A 1 108 ? -20.310 -12.497 7.867 1.00 87.38 108 ALA A CA 1
ATOM 842 C C . ALA A 1 108 ? -21.107 -11.536 6.975 1.00 87.38 108 ALA A C 1
ATOM 844 O O . ALA A 1 108 ? -21.804 -11.943 6.045 1.00 87.38 108 ALA A O 1
ATOM 845 N N . THR A 1 109 ? -20.976 -10.244 7.255 1.00 92.19 109 THR A N 1
ATOM 846 C CA . THR A 1 109 ? -21.573 -9.160 6.463 1.00 92.19 109 THR A CA 1
ATOM 847 C C . THR A 1 109 ? -20.535 -8.454 5.595 1.00 92.19 109 THR A C 1
ATOM 849 O O . THR A 1 109 ? -20.891 -7.647 4.741 1.00 92.19 109 THR A O 1
ATOM 852 N N . GLU A 1 110 ? -19.252 -8.749 5.808 1.00 95.19 110 GLU A N 1
ATOM 853 C CA . GLU A 1 110 ? -18.120 -8.110 5.147 1.00 95.19 110 GLU A CA 1
ATOM 854 C C . GLU A 1 110 ? -17.053 -9.135 4.747 1.00 95.19 110 GLU A C 1
ATOM 856 O O . GLU A 1 110 ? -16.699 -10.032 5.517 1.00 95.19 110 GLU A O 1
ATOM 861 N N . VAL A 1 111 ? -16.477 -8.939 3.562 1.00 95.38 111 VAL A N 1
ATOM 862 C CA . VAL A 1 111 ? -15.175 -9.506 3.197 1.00 95.38 111 VAL A CA 1
ATOM 863 C C . VAL A 1 111 ? -14.165 -8.382 2.999 1.00 95.38 111 VAL A C 1
ATOM 865 O O . VAL A 1 111 ? -14.403 -7.446 2.230 1.00 95.38 111 VAL A O 1
ATOM 868 N N . CYS A 1 112 ? -13.034 -8.489 3.694 1.00 95.25 112 CYS A N 1
ATOM 869 C CA . CYS A 1 112 ? -11.901 -7.591 3.540 1.00 95.25 112 CYS A CA 1
ATOM 870 C C . CYS A 1 112 ? -10.867 -8.227 2.607 1.00 95.25 112 CYS A C 1
ATOM 872 O O . CYS A 1 112 ? -10.338 -9.300 2.906 1.00 95.25 112 CYS A O 1
ATOM 874 N N . ILE A 1 113 ? -10.592 -7.592 1.468 1.00 94.06 113 ILE A N 1
ATOM 875 C CA . ILE A 1 113 ? -9.714 -8.156 0.431 1.00 94.06 113 ILE A CA 1
ATOM 876 C C . ILE A 1 113 ? -8.492 -7.277 0.252 1.00 94.06 113 ILE A C 1
ATOM 878 O O . ILE A 1 113 ? -8.602 -6.093 -0.082 1.00 94.06 113 ILE A O 1
ATOM 882 N N . GLN A 1 114 ? -7.326 -7.884 0.434 1.00 88.56 114 GLN A N 1
ATOM 883 C CA . GLN A 1 114 ? -6.031 -7.239 0.259 1.00 88.56 114 GLN A CA 1
ATOM 884 C C . GLN A 1 114 ? -5.055 -8.208 -0.408 1.00 88.56 114 GLN A C 1
ATOM 886 O O . GLN A 1 114 ? -5.286 -9.417 -0.485 1.00 88.56 114 GLN A O 1
ATOM 891 N N . ALA A 1 115 ? -3.954 -7.680 -0.918 1.00 87.81 115 ALA A N 1
ATOM 892 C CA . ALA A 1 115 ? -2.916 -8.477 -1.538 1.00 87.81 115 ALA A CA 1
ATOM 893 C C . ALA A 1 115 ? -1.556 -7.785 -1.532 1.00 87.81 115 ALA A C 1
ATOM 895 O O . ALA A 1 115 ? -1.415 -6.577 -1.335 1.00 87.81 115 ALA A O 1
ATOM 896 N N . GLY A 1 116 ? -0.530 -8.589 -1.809 1.00 85.50 116 GLY A N 1
ATOM 897 C CA . GLY A 1 116 ? 0.702 -8.082 -2.388 1.00 85.50 116 GLY A CA 1
ATOM 898 C C . GLY A 1 116 ? 0.490 -7.504 -3.795 1.00 85.50 116 GLY A C 1
ATOM 899 O O . GLY A 1 116 ? -0.601 -7.533 -4.360 1.00 85.50 116 GLY A O 1
ATOM 900 N N . LEU A 1 117 ? 1.563 -6.968 -4.372 1.00 87.31 117 LEU A N 1
ATOM 901 C CA . LEU A 1 117 ? 1.589 -6.420 -5.730 1.00 87.31 117 LEU A CA 1
ATOM 902 C C . LEU A 1 117 ? 2.482 -7.295 -6.624 1.00 87.31 117 LEU A C 1
ATOM 904 O O . LEU A 1 117 ? 3.685 -7.032 -6.700 1.00 87.31 117 LEU A O 1
ATOM 908 N N . PRO A 1 118 ? 1.963 -8.352 -7.269 1.00 78.38 118 PRO A N 1
ATOM 909 C CA . PRO A 1 118 ? 2.779 -9.186 -8.140 1.00 78.38 118 PRO A CA 1
ATOM 910 C C . PRO A 1 118 ? 3.192 -8.440 -9.424 1.00 78.38 118 PRO A C 1
ATOM 912 O O . PRO A 1 118 ? 2.350 -7.738 -9.999 1.00 78.38 118 PRO A O 1
ATOM 915 N N . PRO A 1 119 ? 4.439 -8.616 -9.911 1.00 64.50 119 PRO A N 1
ATOM 916 C CA . PRO A 1 119 ? 5.015 -7.828 -11.010 1.00 64.50 119 PRO A CA 1
ATOM 917 C C . PRO A 1 119 ? 4.232 -7.929 -12.335 1.00 64.50 119 PRO A C 1
ATOM 919 O O . PRO A 1 119 ? 4.046 -6.919 -13.009 1.00 64.50 119 PRO A O 1
ATOM 922 N N . ASP A 1 120 ? 3.648 -9.092 -12.646 1.00 67.12 120 ASP A N 1
ATOM 923 C CA . ASP A 1 120 ? 2.926 -9.341 -13.911 1.00 67.12 120 ASP A CA 1
ATOM 924 C C . ASP A 1 120 ? 1.403 -9.373 -13.786 1.00 67.12 120 ASP A C 1
ATOM 926 O O . ASP A 1 120 ? 0.690 -9.846 -14.679 1.00 67.12 120 ASP A O 1
ATOM 930 N N . MET A 1 121 ? 0.863 -8.895 -12.668 1.00 78.69 121 MET A N 1
ATOM 931 C CA . MET A 1 121 ? -0.575 -8.960 -12.445 1.00 78.69 121 MET A CA 1
ATOM 932 C C . MET A 1 121 ? -1.337 -8.090 -13.452 1.00 78.69 121 MET A C 1
ATOM 934 O O . MET A 1 121 ? -0.953 -6.953 -13.727 1.00 78.69 121 MET A O 1
ATOM 938 N N . ASP A 1 122 ? -2.413 -8.628 -14.019 1.00 83.56 122 ASP A N 1
ATOM 939 C CA . ASP A 1 122 ? -3.341 -7.866 -14.855 1.00 83.56 122 ASP A CA 1
ATOM 940 C C . ASP A 1 122 ? -4.110 -6.874 -13.971 1.00 83.56 122 ASP A C 1
ATOM 942 O O . ASP A 1 122 ? -4.665 -7.268 -12.943 1.00 83.56 122 ASP A O 1
ATOM 946 N N . GLY A 1 123 ? -4.138 -5.594 -14.354 1.00 85.94 123 GLY A N 1
ATOM 947 C CA . GLY A 1 123 ? -4.859 -4.566 -13.603 1.00 85.94 123 GLY A CA 1
ATOM 948 C C . GLY A 1 123 ? -6.359 -4.858 -13.493 1.00 85.94 123 GLY A C 1
ATOM 949 O O . GLY A 1 123 ? -6.962 -4.571 -12.468 1.00 85.94 123 GLY A O 1
ATOM 950 N N . SER A 1 124 ? -6.955 -5.543 -14.474 1.00 89.88 124 SER A N 1
ATOM 951 C CA . SER A 1 124 ? -8.379 -5.910 -14.459 1.00 89.88 124 SER A CA 1
ATOM 952 C C . SER A 1 124 ? -8.750 -6.981 -13.424 1.00 89.88 124 SER A C 1
ATOM 954 O O . SER A 1 124 ? -9.940 -7.226 -13.190 1.00 89.88 124 SER A O 1
ATOM 956 N N . LEU A 1 125 ? -7.767 -7.614 -12.774 1.00 92.25 125 LEU A N 1
ATOM 957 C CA . LEU A 1 125 ? -8.019 -8.660 -11.788 1.00 92.25 125 LEU A CA 1
ATOM 958 C C . LEU A 1 125 ? -8.826 -8.144 -10.594 1.00 92.25 125 LEU A C 1
ATOM 960 O O . LEU A 1 125 ? -9.759 -8.819 -10.165 1.00 92.25 125 LEU A O 1
ATOM 964 N N . TYR A 1 126 ? -8.508 -6.958 -10.072 1.00 95.50 126 TYR A N 1
ATOM 965 C CA . TYR A 1 126 ? -9.190 -6.438 -8.887 1.00 95.50 126 TYR A CA 1
ATOM 966 C C . TYR A 1 126 ? -10.693 -6.175 -9.146 1.00 95.50 126 TYR A C 1
ATOM 968 O O . TYR A 1 126 ? -11.513 -6.713 -8.396 1.00 95.5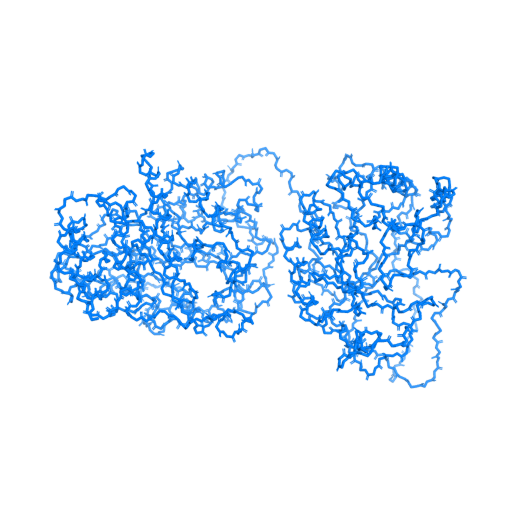0 126 TYR A O 1
ATOM 976 N N . PRO A 1 127 ? -11.105 -5.475 -10.234 1.00 96.25 127 PRO A N 1
ATOM 977 C CA . PRO A 1 127 ? -12.515 -5.413 -10.628 1.00 96.25 127 PRO A CA 1
ATOM 978 C C . PRO A 1 127 ? -13.137 -6.787 -10.906 1.00 96.25 127 PRO A C 1
ATOM 980 O O . PRO A 1 127 ? -14.316 -6.991 -10.635 1.00 96.25 127 PRO A O 1
ATOM 983 N N . THR A 1 128 ? -12.372 -7.739 -11.448 1.00 96.00 128 THR A N 1
ATOM 984 C CA . THR A 1 128 ? -12.876 -9.093 -11.735 1.00 96.00 128 THR A CA 1
ATOM 985 C C . THR A 1 128 ? -13.232 -9.844 -10.454 1.00 96.00 128 THR A C 1
ATOM 987 O O . THR A 1 128 ? -14.325 -10.400 -10.368 1.00 96.00 128 THR A O 1
ATOM 990 N N . ILE A 1 129 ? -12.357 -9.804 -9.443 1.00 96.38 129 ILE A N 1
ATOM 991 C CA . ILE A 1 129 ? -12.608 -10.391 -8.120 1.00 96.38 129 ILE A CA 1
ATOM 992 C C . ILE A 1 129 ? -13.846 -9.753 -7.485 1.00 96.38 129 ILE A C 1
ATOM 994 O O . ILE A 1 129 ? -14.748 -10.468 -7.052 1.00 96.38 129 ILE A O 1
ATOM 998 N N . ALA A 1 130 ? -13.919 -8.417 -7.474 1.00 97.88 130 ALA A N 1
ATOM 999 C CA . ALA A 1 130 ? -15.052 -7.702 -6.892 1.00 97.88 130 ALA A CA 1
ATOM 1000 C C . ALA A 1 130 ? -16.379 -8.066 -7.581 1.00 97.88 130 ALA A C 1
ATOM 1002 O O . ALA A 1 130 ? -17.352 -8.393 -6.903 1.00 97.88 130 ALA A O 1
ATOM 1003 N N . ARG A 1 131 ? -16.399 -8.105 -8.921 1.00 98.19 131 ARG A N 1
ATOM 1004 C CA . ARG A 1 131 ? -17.600 -8.443 -9.697 1.00 98.19 131 ARG A CA 1
ATOM 1005 C C . ARG A 1 131 ? -18.065 -9.871 -9.446 1.00 98.19 131 ARG A C 1
ATOM 1007 O O . ARG A 1 131 ? -19.262 -10.096 -9.297 1.00 98.19 131 ARG A O 1
ATOM 1014 N N . ALA A 1 132 ? -17.135 -10.822 -9.389 1.00 97.56 132 ALA A N 1
ATOM 1015 C CA . ALA A 1 132 ? -17.454 -12.214 -9.101 1.00 97.56 132 ALA A CA 1
ATOM 1016 C C . ALA A 1 132 ? -18.054 -12.366 -7.696 1.00 97.56 132 ALA A C 1
ATOM 1018 O O . ALA A 1 132 ? -19.127 -12.941 -7.547 1.00 97.56 132 ALA A O 1
ATOM 1019 N N . LEU A 1 133 ? -17.425 -11.764 -6.682 1.00 97.31 133 LEU A N 1
ATOM 1020 C CA . LEU A 1 133 ? -17.942 -11.779 -5.314 1.00 97.31 133 LEU A CA 1
ATOM 1021 C C . LEU A 1 133 ? -19.313 -11.124 -5.202 1.00 97.31 133 LEU A C 1
ATOM 1023 O O . LEU A 1 133 ? -20.186 -11.662 -4.531 1.00 97.31 133 LEU A O 1
ATOM 1027 N N . LYS A 1 134 ? -19.522 -9.982 -5.866 1.00 97.19 134 LYS A N 1
ATOM 1028 C CA . LYS A 1 134 ? -20.807 -9.283 -5.806 1.00 97.19 134 LYS A CA 1
ATOM 1029 C C . LYS A 1 134 ? -21.916 -10.038 -6.538 1.00 97.19 134 LYS A C 1
ATOM 1031 O O . LYS A 1 134 ? -23.069 -9.945 -6.127 1.00 97.19 134 LYS A O 1
ATOM 1036 N N . SER A 1 135 ? -21.569 -10.765 -7.600 1.00 96.81 135 SER A N 1
ATOM 1037 C CA . SER A 1 135 ? -22.497 -11.616 -8.349 1.00 96.81 135 SER A CA 1
ATOM 1038 C C . SER A 1 135 ? -22.936 -12.832 -7.534 1.00 96.81 135 SER A C 1
ATOM 1040 O O . SER A 1 135 ? -24.130 -13.100 -7.457 1.00 96.81 135 SER A O 1
ATOM 1042 N N . GLU A 1 136 ? -21.990 -13.549 -6.924 1.00 96.94 136 GLU A N 1
ATOM 1043 C CA . GLU A 1 136 ? -22.278 -14.763 -6.144 1.00 96.94 136 GLU A CA 1
ATOM 1044 C C . GLU A 1 136 ? -22.881 -14.439 -4.768 1.00 96.94 136 GLU A C 1
ATOM 1046 O O . GLU A 1 136 ? -23.832 -15.079 -4.325 1.00 96.94 136 GLU A O 1
ATOM 1051 N N . TYR A 1 137 ? -22.375 -13.398 -4.101 1.00 96.44 137 TYR A N 1
ATOM 1052 C CA . TYR A 1 137 ? -22.751 -13.032 -2.735 1.00 96.44 137 TYR A CA 1
ATOM 1053 C C . TYR A 1 137 ? -23.173 -11.557 -2.645 1.00 96.44 137 TYR A C 1
ATOM 1055 O O . TYR A 1 137 ? -22.490 -10.734 -2.025 1.00 96.44 137 TYR A O 1
ATOM 1063 N N . PRO A 1 138 ? -24.329 -11.182 -3.223 1.00 94.69 138 PRO A N 1
ATOM 1064 C CA . PRO A 1 138 ? -24.758 -9.787 -3.318 1.00 94.69 138 PRO A CA 1
ATOM 1065 C C . PRO A 1 138 ? -24.976 -9.109 -1.960 1.00 94.69 138 PRO A C 1
ATOM 1067 O O . PRO A 1 138 ? -24.902 -7.880 -1.883 1.00 94.69 138 PRO A O 1
ATOM 1070 N N . SER A 1 139 ? -25.215 -9.875 -0.891 1.00 92.19 139 SER A N 1
ATOM 1071 C CA . SER A 1 139 ? -25.388 -9.347 0.466 1.00 92.19 139 SER A CA 1
ATOM 1072 C C . SER A 1 139 ? -24.073 -8.995 1.166 1.00 92.19 139 SER A C 1
ATOM 1074 O O . SER A 1 139 ? -24.106 -8.243 2.136 1.00 92.19 139 SER A O 1
ATOM 1076 N N . LEU A 1 140 ? -22.930 -9.524 0.712 1.00 94.75 140 LEU A N 1
ATOM 1077 C CA . LEU A 1 140 ? -21.638 -9.212 1.317 1.00 94.75 140 LEU A CA 1
ATOM 1078 C C . LEU A 1 140 ? -21.189 -7.806 0.912 1.00 94.75 140 LEU A C 1
ATOM 1080 O O . LEU A 1 140 ? -21.220 -7.416 -0.265 1.00 94.75 140 LEU A O 1
ATOM 1084 N N . HIS A 1 141 ? -20.743 -7.042 1.905 1.00 98.00 141 HIS A N 1
ATOM 1085 C CA . HIS A 1 141 ? -20.018 -5.805 1.674 1.00 98.00 141 HIS A CA 1
ATOM 1086 C C . HIS A 1 141 ? -18.576 -6.125 1.281 1.00 98.00 141 HIS A C 1
ATOM 1088 O O . HIS A 1 141 ? -17.875 -6.857 1.980 1.00 98.00 141 HIS A O 1
ATOM 1094 N N . ILE A 1 142 ? -18.128 -5.566 0.159 1.00 98.38 142 ILE A N 1
ATOM 1095 C CA . ILE A 1 142 ? -16.759 -5.735 -0.328 1.00 98.38 142 ILE A CA 1
ATOM 1096 C C . ILE A 1 142 ? -15.940 -4.539 0.160 1.00 98.38 142 ILE A C 1
ATOM 1098 O O . ILE A 1 142 ? -16.025 -3.446 -0.412 1.00 98.38 142 ILE A O 1
ATOM 1102 N N . HIS A 1 143 ? -15.166 -4.753 1.225 1.00 97.94 143 HIS A N 1
ATOM 1103 C CA . HIS A 1 143 ? -14.183 -3.805 1.738 1.00 97.94 143 HIS A CA 1
ATOM 1104 C C . HIS A 1 143 ? -12.812 -4.146 1.146 1.00 97.94 143 HIS A C 1
ATOM 1106 O O . HIS A 1 143 ? -12.115 -5.024 1.644 1.00 97.94 143 HIS A O 1
ATOM 1112 N N . ALA A 1 144 ? -12.429 -3.537 0.028 1.00 97.31 144 ALA A N 1
ATOM 1113 C CA . ALA A 1 144 ? -11.328 -4.080 -0.767 1.00 97.31 144 ALA A CA 1
ATOM 1114 C C . ALA A 1 144 ? -10.363 -3.031 -1.301 1.00 97.31 144 ALA A C 1
ATOM 1116 O O . ALA A 1 144 ? -10.755 -1.923 -1.660 1.00 97.31 144 ALA A O 1
ATOM 1117 N N . PHE A 1 145 ? -9.114 -3.483 -1.412 1.00 96.62 145 PHE A N 1
ATOM 1118 C CA . PHE A 1 145 ? -7.978 -2.853 -2.078 1.00 96.62 145 PHE A CA 1
ATOM 1119 C C . PHE A 1 145 ? -7.501 -1.557 -1.419 1.00 96.62 145 PHE A C 1
ATOM 1121 O O . PHE A 1 145 ? -8.159 -0.518 -1.412 1.00 96.62 145 PHE A O 1
ATOM 1128 N N . SER A 1 146 ? -6.290 -1.619 -0.879 1.00 96.00 146 SER A N 1
ATOM 1129 C CA . SER A 1 146 ? -5.593 -0.471 -0.320 1.00 96.00 146 SER A CA 1
ATOM 1130 C C . SER A 1 146 ? -5.313 0.602 -1.382 1.00 96.00 146 SER A C 1
ATOM 1132 O O . SER A 1 146 ? -5.248 0.304 -2.578 1.00 96.00 146 SER A O 1
ATOM 1134 N N . PRO A 1 147 ? -5.038 1.852 -0.975 1.00 96.81 147 PRO A N 1
ATOM 1135 C CA . PRO A 1 147 ? -4.603 2.907 -1.884 1.00 96.81 147 PRO A CA 1
ATOM 1136 C C . PRO A 1 147 ? -3.413 2.540 -2.781 1.00 96.81 147 PRO A C 1
ATOM 1138 O O . PRO A 1 147 ? -3.347 2.985 -3.925 1.00 96.81 147 PRO A O 1
ATOM 1141 N N . GLU A 1 148 ? -2.488 1.708 -2.290 1.00 94.94 148 GLU A N 1
ATOM 1142 C CA . GLU A 1 148 ? -1.371 1.193 -3.091 1.00 94.94 148 GLU A CA 1
ATOM 1143 C C . GLU A 1 148 ? -1.866 0.242 -4.192 1.00 94.94 148 GLU A C 1
ATOM 1145 O O . GLU A 1 148 ? -1.439 0.358 -5.336 1.00 94.94 148 GLU A O 1
ATOM 1150 N N . GLU A 1 149 ? -2.796 -0.661 -3.876 1.00 95.69 149 GLU A N 1
ATOM 1151 C CA . GLU A 1 149 ? -3.387 -1.595 -4.844 1.00 95.69 149 GLU A CA 1
ATOM 1152 C C . GLU A 1 149 ? -4.251 -0.873 -5.881 1.00 95.69 149 GLU A C 1
ATOM 1154 O O . GLU A 1 149 ? -4.200 -1.213 -7.060 1.00 95.69 149 GLU A O 1
ATOM 1159 N N . VAL A 1 150 ? -4.990 0.165 -5.479 1.00 97.38 150 VAL A N 1
ATOM 1160 C CA . VAL A 1 150 ? -5.739 1.031 -6.405 1.00 97.38 150 VAL A CA 1
ATOM 1161 C C . VAL A 1 150 ? -4.788 1.730 -7.372 1.00 97.38 150 VAL A C 1
ATOM 1163 O O . VAL A 1 150 ? -5.012 1.710 -8.581 1.00 97.38 150 VAL A O 1
ATOM 1166 N N . LEU A 1 151 ? -3.707 2.330 -6.862 1.00 95.44 151 LEU A N 1
ATOM 1167 C CA . LEU A 1 151 ? -2.715 3.002 -7.699 1.00 95.44 151 LEU A CA 1
ATOM 1168 C C . LEU A 1 151 ? -2.002 2.012 -8.630 1.00 95.44 151 LEU A C 1
ATOM 1170 O O . LEU A 1 151 ? -1.791 2.312 -9.806 1.00 95.44 151 LEU A O 1
ATOM 1174 N N . TRP A 1 152 ? -1.652 0.832 -8.118 1.00 92.19 152 TRP A N 1
ATOM 1175 C CA . TRP A 1 152 ? -1.054 -0.246 -8.898 1.00 92.19 152 TRP A CA 1
ATOM 1176 C C . TRP A 1 152 ? -1.997 -0.718 -10.006 1.00 92.19 152 TRP A C 1
ATOM 1178 O O . TRP A 1 152 ? -1.613 -0.728 -11.174 1.00 92.19 152 TRP A O 1
ATOM 1188 N N . GLY A 1 153 ? -3.249 -1.026 -9.670 1.00 93.38 153 GLY A N 1
ATOM 1189 C CA . GLY A 1 153 ? -4.281 -1.449 -10.611 1.00 93.38 153 GLY A CA 1
ATOM 1190 C C . GLY A 1 153 ? -4.558 -0.411 -11.699 1.00 93.38 153 GLY A C 1
ATOM 1191 O O . GLY A 1 153 ? -4.590 -0.767 -12.878 1.00 93.38 153 GLY A O 1
ATOM 1192 N N . ALA A 1 154 ? -4.644 0.873 -11.337 1.00 94.25 154 ALA A N 1
ATOM 1193 C CA . ALA A 1 154 ? -4.799 1.974 -12.289 1.00 94.25 154 ALA A CA 1
ATOM 1194 C C . ALA A 1 154 ? -3.615 2.054 -13.269 1.00 94.25 154 ALA A C 1
ATOM 1196 O O . ALA A 1 154 ? -3.809 2.103 -14.484 1.00 94.25 154 ALA A O 1
ATOM 1197 N N . ARG A 1 155 ? -2.374 1.973 -12.763 1.00 91.38 155 ARG A N 1
ATOM 1198 C CA . ARG A 1 155 ? -1.156 1.973 -13.597 1.00 91.38 155 ARG A CA 1
ATOM 1199 C C . ARG A 1 155 ? -1.096 0.771 -14.535 1.00 91.38 155 ARG A C 1
ATOM 1201 O O . ARG A 1 155 ? -0.794 0.938 -15.716 1.00 91.38 155 ARG A O 1
ATOM 1208 N N . ARG A 1 156 ? -1.407 -0.423 -14.023 1.00 86.75 156 ARG A N 1
ATOM 1209 C CA . ARG A 1 156 ? -1.443 -1.681 -14.787 1.00 86.75 156 ARG A CA 1
ATOM 1210 C C . ARG A 1 156 ? -2.560 -1.704 -15.830 1.00 86.75 156 ARG A C 1
ATOM 1212 O O . ARG A 1 156 ? -2.403 -2.354 -16.856 1.00 86.75 156 ARG A O 1
ATOM 1219 N N . SER A 1 157 ? -3.645 -0.973 -15.587 1.00 88.62 157 SER A N 1
ATOM 1220 C CA . SER A 1 157 ? -4.761 -0.796 -16.527 1.00 88.62 157 SER A CA 1
ATOM 1221 C C . SER A 1 157 ? -4.579 0.408 -17.457 1.00 88.62 157 SER A C 1
ATOM 1223 O O . SER A 1 157 ? -5.432 0.654 -18.304 1.00 88.62 157 SER A O 1
ATOM 1225 N N . HIS A 1 158 ? -3.478 1.154 -17.312 1.00 89.94 158 HIS A N 1
ATOM 1226 C CA . HIS A 1 158 ? -3.181 2.372 -18.068 1.00 89.94 158 HIS A CA 1
ATOM 1227 C C . HIS A 1 158 ? -4.298 3.428 -18.017 1.00 89.94 158 HIS A C 1
ATOM 1229 O O . HIS A 1 158 ? -4.555 4.107 -19.009 1.00 89.94 158 HIS A O 1
ATOM 1235 N N . CYS A 1 159 ? -4.941 3.585 -16.859 1.00 94.12 159 CYS A N 1
ATOM 1236 C CA . CYS A 1 159 ? -5.979 4.586 -16.632 1.00 94.12 159 CYS A CA 1
ATOM 1237 C C . CYS A 1 159 ? -5.658 5.465 -15.416 1.00 94.12 159 CYS A C 1
ATOM 1239 O O . CYS A 1 159 ? -4.724 5.212 -14.648 1.00 94.12 159 CYS A O 1
ATOM 1241 N N . SER A 1 160 ? -6.433 6.527 -15.237 1.00 97.44 160 SER A N 1
ATOM 1242 C CA . SER A 1 160 ? -6.361 7.370 -14.049 1.00 97.44 160 SER A CA 1
ATOM 1243 C C . SER A 1 160 ? -6.884 6.640 -12.805 1.00 97.44 160 SER A C 1
ATOM 1245 O O . SER A 1 160 ? -7.646 5.675 -12.885 1.00 97.44 160 SER A O 1
ATOM 1247 N N . VAL A 1 161 ? -6.499 7.137 -11.626 1.00 97.88 161 VAL A N 1
ATOM 1248 C CA . VAL A 1 161 ? -7.024 6.662 -10.332 1.00 97.88 161 VAL A CA 1
ATOM 1249 C C . VAL A 1 161 ? -8.546 6.818 -10.256 1.00 97.88 161 VAL A C 1
ATOM 1251 O O . VAL A 1 161 ? -9.218 5.956 -9.705 1.00 97.88 161 VAL A O 1
ATOM 1254 N N . GLU A 1 162 ? -9.095 7.893 -10.823 1.00 98.44 162 GLU A N 1
ATOM 1255 C CA . GLU A 1 162 ? -10.536 8.158 -10.831 1.00 98.44 162 GLU A CA 1
ATOM 1256 C C . GLU A 1 162 ? -11.302 7.144 -11.683 1.00 98.44 162 GLU A C 1
ATOM 1258 O O . GLU A 1 162 ? -12.241 6.523 -11.188 1.00 98.44 162 GLU A O 1
ATOM 1263 N N . GLU A 1 163 ? -10.856 6.904 -12.919 1.00 98.19 163 GLU A N 1
ATOM 1264 C CA . GLU A 1 163 ? -11.444 5.879 -13.795 1.00 98.19 163 GLU A CA 1
ATOM 1265 C C . GLU A 1 163 ? -11.366 4.491 -13.158 1.00 98.19 163 GLU A C 1
ATOM 1267 O O . GLU A 1 163 ? -12.316 3.714 -13.227 1.00 98.19 163 GLU A O 1
ATOM 1272 N N . TYR A 1 164 ? -10.249 4.180 -12.502 1.00 98.25 164 TYR A N 1
ATOM 1273 C CA . TYR A 1 164 ? -10.067 2.884 -11.869 1.00 98.25 164 TYR A CA 1
ATOM 1274 C C . TYR A 1 164 ? -10.964 2.696 -10.636 1.00 98.25 164 TYR A C 1
ATOM 1276 O O . TYR A 1 164 ? -11.579 1.645 -10.464 1.00 98.25 164 TYR A O 1
ATOM 1284 N N . LEU A 1 165 ? -11.095 3.721 -9.790 1.00 98.62 165 LEU A N 1
ATOM 1285 C CA . LEU A 1 165 ? -12.016 3.703 -8.650 1.00 98.62 165 LEU A CA 1
ATOM 1286 C C . LEU A 1 165 ? -13.480 3.593 -9.093 1.00 98.62 165 LEU A C 1
ATOM 1288 O O . LEU A 1 165 ? -14.252 2.892 -8.441 1.00 98.62 165 LEU A O 1
ATOM 1292 N N . LEU A 1 166 ? -13.858 4.230 -10.208 1.00 98.50 166 LEU A N 1
ATOM 1293 C CA . LEU A 1 166 ? -15.177 4.047 -10.821 1.00 98.50 166 LEU A CA 1
ATOM 1294 C C . LEU A 1 166 ? -15.396 2.591 -11.243 1.00 98.50 166 LEU A C 1
ATOM 1296 O O . LEU A 1 166 ? -16.410 2.009 -10.869 1.00 98.50 166 LEU A O 1
ATOM 1300 N N . GLN A 1 167 ? -14.422 1.966 -11.913 1.00 98.19 167 GLN A N 1
ATOM 1301 C CA . GLN A 1 167 ? -14.505 0.547 -12.282 1.00 98.19 167 GLN A CA 1
ATOM 1302 C C . GLN A 1 167 ? -14.649 -0.370 -11.060 1.00 98.19 167 GLN A C 1
ATOM 1304 O O . GLN A 1 167 ? -15.425 -1.324 -11.094 1.00 98.19 167 GLN A O 1
ATOM 1309 N N . LEU A 1 168 ? -13.921 -0.095 -9.972 1.00 98.50 168 LEU A N 1
ATOM 1310 C CA . LEU A 1 168 ? -14.044 -0.847 -8.719 1.00 98.50 168 LEU A CA 1
ATOM 1311 C C . LEU A 1 168 ? -15.430 -0.673 -8.086 1.00 98.50 168 LEU A C 1
ATOM 1313 O O . LEU A 1 168 ? -16.044 -1.659 -7.676 1.00 98.50 168 LEU A O 1
ATOM 1317 N N . LYS A 1 169 ? -15.945 0.561 -8.046 1.00 98.19 169 LYS A N 1
ATOM 1318 C CA . LYS A 1 169 ? -17.294 0.862 -7.550 1.00 98.19 169 LYS A CA 1
ATOM 1319 C C . LYS A 1 169 ? -18.362 0.131 -8.362 1.00 98.19 169 LYS A C 1
ATOM 1321 O O . LYS A 1 169 ? -19.229 -0.520 -7.789 1.00 98.19 169 LYS A O 1
ATOM 1326 N N . GLU A 1 170 ? -18.279 0.197 -9.689 1.00 98.12 170 GLU A N 1
ATOM 1327 C CA . GLU A 1 170 ? -19.181 -0.502 -10.614 1.00 98.12 170 GLU A CA 1
ATOM 1328 C C . GLU A 1 170 ? -19.085 -2.025 -10.481 1.00 98.12 170 GLU A C 1
ATOM 1330 O O . GLU A 1 170 ? -20.085 -2.727 -10.609 1.00 98.12 170 GLU A O 1
ATOM 1335 N N . ALA A 1 171 ? -17.895 -2.549 -10.180 1.00 98.06 171 ALA A N 1
ATOM 1336 C CA . ALA A 1 171 ? -17.690 -3.963 -9.893 1.00 98.06 171 ALA A CA 1
ATOM 1337 C C . ALA A 1 171 ? -18.256 -4.403 -8.530 1.00 98.06 171 ALA A C 1
ATOM 1339 O O . ALA A 1 171 ? -18.307 -5.600 -8.264 1.00 98.06 171 ALA A O 1
ATOM 1340 N N . GLY A 1 172 ? -18.703 -3.474 -7.680 1.00 97.56 172 GLY A N 1
ATOM 1341 C CA . GLY A 1 172 ? -19.355 -3.776 -6.407 1.00 97.56 172 GLY A CA 1
ATOM 1342 C C . GLY A 1 172 ? -18.503 -3.540 -5.161 1.00 97.56 172 GLY A C 1
ATOM 1343 O O . GLY A 1 172 ? -18.939 -3.921 -4.074 1.00 97.56 172 GLY A O 1
ATOM 1344 N N . VAL A 1 173 ? -17.325 -2.911 -5.280 1.00 98.38 173 VAL A N 1
ATOM 1345 C CA . VAL A 1 173 ? -16.556 -2.455 -4.108 1.00 98.38 173 VAL A CA 1
ATOM 1346 C C . VAL A 1 173 ? -17.363 -1.393 -3.362 1.00 98.38 173 VAL A C 1
ATOM 1348 O O . VAL A 1 173 ? -17.753 -0.379 -3.940 1.00 98.38 173 VAL A O 1
ATOM 1351 N N . GLY A 1 174 ? -17.620 -1.635 -2.075 1.00 97.38 174 GLY A N 1
ATOM 1352 C CA . GLY A 1 174 ? -18.452 -0.768 -1.241 1.00 97.38 174 GLY A CA 1
ATOM 1353 C C . GLY A 1 174 ? -17.658 0.218 -0.383 1.00 97.38 174 GLY A C 1
ATOM 1354 O O . GLY A 1 174 ? -18.174 1.278 -0.034 1.00 97.38 174 GLY A O 1
ATOM 1355 N N . SER A 1 175 ? -16.412 -0.108 -0.032 1.00 98.31 175 SER A N 1
ATOM 1356 C CA . SER A 1 175 ? -15.489 0.789 0.677 1.00 98.31 175 SER A CA 1
ATOM 1357 C C . SER A 1 175 ? -14.038 0.333 0.514 1.00 98.31 175 SER A C 1
ATOM 1359 O O . SER A 1 175 ? -13.789 -0.819 0.156 1.00 98.31 175 SER A O 1
ATOM 1361 N N . LEU A 1 176 ? -13.078 1.223 0.789 1.00 97.94 176 LEU A N 1
ATOM 1362 C CA . LEU A 1 176 ? -11.645 0.914 0.688 1.00 97.94 176 LEU A CA 1
ATOM 1363 C C . LEU A 1 176 ? -10.963 0.877 2.064 1.00 97.94 176 LEU A C 1
ATOM 1365 O O . LEU A 1 176 ? -11.191 1.782 2.876 1.00 97.94 176 LEU A O 1
ATOM 1369 N N . PRO A 1 177 ? -10.073 -0.094 2.328 1.00 94.75 177 PRO A N 1
ATOM 1370 C CA . PRO A 1 177 ? -9.229 -0.078 3.513 1.00 94.75 177 PRO A CA 1
ATOM 1371 C C . PRO A 1 177 ? -8.225 1.076 3.449 1.00 94.75 177 PRO A C 1
ATOM 1373 O O . PRO A 1 177 ? -7.511 1.249 2.466 1.00 94.75 177 PRO A O 1
ATOM 1376 N N . GLY A 1 178 ? -8.104 1.833 4.535 1.00 86.69 178 GLY A N 1
ATOM 1377 C CA . GLY A 1 178 ? -7.163 2.942 4.716 1.00 86.69 178 GLY A CA 1
ATOM 1378 C C . GLY A 1 178 ? -5.720 2.529 4.960 1.00 86.69 178 GLY A C 1
ATOM 1379 O O . GLY A 1 178 ? -4.958 3.304 5.541 1.00 86.69 178 GLY A O 1
ATOM 1380 N N . THR A 1 179 ? -5.350 1.300 4.607 1.00 86.88 179 THR A N 1
ATOM 1381 C CA . THR A 1 179 ? -3.987 0.786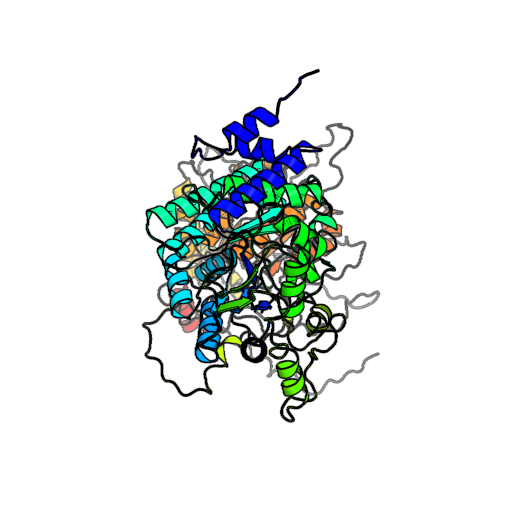 4.747 1.00 86.88 179 THR A CA 1
ATOM 1382 C C . THR A 1 179 ? -3.041 1.492 3.769 1.00 86.88 179 THR A C 1
ATOM 1384 O O . THR A 1 179 ? -3.408 2.416 3.039 1.00 86.88 179 THR A O 1
ATOM 1387 N N . SER A 1 180 ? -1.759 1.141 3.803 1.00 84.38 180 SER A N 1
ATOM 1388 C CA . SER A 1 180 ? -0.709 1.829 3.039 1.00 84.38 180 SER A CA 1
ATOM 1389 C C . SER A 1 180 ? -0.405 3.275 3.452 1.00 84.38 180 SER A C 1
ATOM 1391 O O . SER A 1 180 ? 0.451 3.939 2.850 1.00 84.38 180 SER A O 1
ATOM 1393 N N . ALA A 1 181 ? -1.032 3.732 4.537 1.00 87.31 181 ALA A N 1
ATOM 1394 C CA . ALA A 1 181 ? -0.712 4.980 5.207 1.00 87.31 181 ALA A CA 1
ATOM 1395 C C . ALA A 1 181 ? 0.570 4.856 6.046 1.00 87.31 181 ALA A C 1
ATOM 1397 O O . ALA A 1 181 ? 1.447 5.703 5.910 1.00 87.31 181 ALA A O 1
ATOM 1398 N N . GLU A 1 182 ? 0.707 3.794 6.855 1.00 90.12 182 GLU A N 1
ATOM 1399 C CA . GLU A 1 182 ? 1.695 3.676 7.943 1.00 90.12 182 GLU A CA 1
ATOM 1400 C C . GLU A 1 182 ? 1.836 4.993 8.722 1.00 90.12 182 GLU A C 1
ATOM 1402 O O . GLU A 1 182 ? 0.981 5.330 9.537 1.00 90.12 182 GLU A O 1
ATOM 1407 N N . ILE A 1 183 ? 2.876 5.767 8.413 1.00 95.12 183 ILE A N 1
ATOM 1408 C CA . ILE A 1 183 ? 3.001 7.175 8.751 1.00 95.12 183 ILE A CA 1
ATOM 1409 C C . ILE A 1 183 ? 3.024 7.967 7.443 1.00 95.12 183 ILE A C 1
ATOM 1411 O O . ILE A 1 183 ? 3.806 7.668 6.537 1.00 95.12 183 ILE A O 1
ATOM 1415 N N . LEU A 1 184 ? 2.172 8.990 7.347 1.00 95.94 184 LEU A N 1
ATOM 1416 C CA . LEU A 1 184 ? 2.084 9.879 6.192 1.00 95.94 184 LEU A CA 1
ATOM 1417 C C . LEU A 1 184 ? 3.177 10.959 6.254 1.00 95.94 184 LEU A C 1
ATOM 1419 O O . LEU A 1 184 ? 2.891 12.146 6.377 1.00 95.94 184 LEU A O 1
ATOM 1423 N N . ASP A 1 185 ? 4.430 10.510 6.179 1.00 95.38 185 ASP A N 1
ATOM 1424 C CA . ASP A 1 185 ? 5.648 11.323 6.124 1.00 95.38 185 ASP A CA 1
ATOM 1425 C C . ASP A 1 185 ? 6.625 10.683 5.123 1.00 95.38 185 ASP A C 1
ATOM 1427 O O . ASP A 1 185 ? 7.040 9.537 5.313 1.00 95.38 185 ASP A O 1
ATOM 1431 N N . ASP A 1 186 ? 6.941 11.370 4.021 1.00 91.62 186 ASP A N 1
ATOM 1432 C CA . ASP A 1 186 ? 7.719 10.775 2.922 1.00 91.62 186 ASP A CA 1
ATOM 1433 C C . ASP A 1 186 ? 9.167 10.448 3.333 1.00 91.62 186 ASP A C 1
ATOM 1435 O O . ASP A 1 186 ? 9.695 9.413 2.920 1.00 91.62 186 ASP A O 1
ATOM 1439 N N . ASP A 1 187 ? 9.788 11.244 4.209 1.00 89.75 187 ASP A 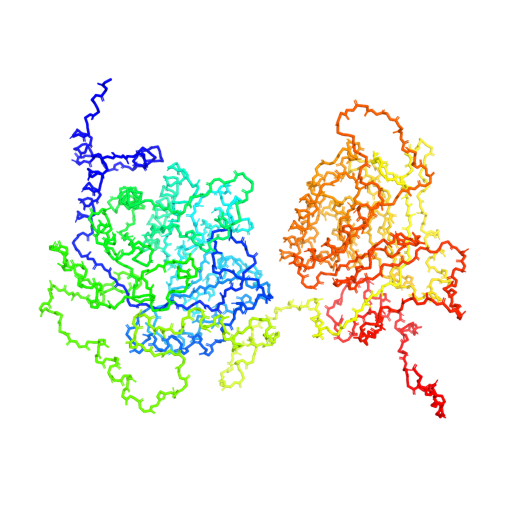N 1
ATOM 1440 C CA . ASP A 1 187 ? 11.149 10.987 4.695 1.00 89.75 187 ASP A CA 1
ATOM 1441 C C . ASP A 1 187 ? 11.212 9.706 5.533 1.00 89.75 187 ASP A C 1
ATOM 1443 O O . ASP A 1 187 ? 12.131 8.893 5.380 1.00 89.75 187 ASP A O 1
ATOM 1447 N N . LEU A 1 188 ? 10.219 9.481 6.397 1.00 88.44 188 LEU A N 1
ATOM 1448 C CA . LEU A 1 188 ? 10.106 8.241 7.157 1.00 88.44 188 LEU A CA 1
ATOM 1449 C C . LEU A 1 188 ? 9.750 7.057 6.248 1.00 88.44 188 LEU A C 1
ATOM 1451 O O . LEU A 1 188 ? 10.337 5.979 6.377 1.00 88.44 188 LEU A O 1
ATOM 1455 N N . ARG A 1 189 ? 8.832 7.244 5.291 1.00 88.62 189 ARG A N 1
ATOM 1456 C CA . ARG A 1 189 ? 8.439 6.201 4.324 1.00 88.62 189 ARG A CA 1
ATOM 1457 C C . ARG A 1 189 ? 9.623 5.751 3.474 1.00 88.62 189 ARG A C 1
ATOM 1459 O O . ARG A 1 189 ? 9.805 4.550 3.304 1.00 88.62 189 ARG A O 1
ATOM 1466 N N . HIS A 1 190 ? 10.476 6.663 3.012 1.00 84.75 190 HIS A N 1
ATOM 1467 C CA . HIS A 1 190 ? 11.689 6.314 2.266 1.00 84.75 190 HIS A CA 1
ATOM 1468 C C . HIS A 1 190 ? 12.677 5.467 3.081 1.00 84.75 190 HIS A C 1
ATOM 1470 O O . HIS A 1 190 ? 13.408 4.655 2.510 1.00 84.75 190 HIS A O 1
ATOM 1476 N N . GLN A 1 191 ? 12.686 5.605 4.408 1.00 82.81 191 GLN A N 1
ATOM 1477 C CA . GLN A 1 191 ? 13.535 4.794 5.282 1.00 82.81 191 GLN A CA 1
ATOM 1478 C C . GLN A 1 191 ? 13.003 3.363 5.445 1.00 82.81 191 GLN A C 1
ATOM 1480 O O . GLN A 1 191 ? 13.782 2.406 5.391 1.00 82.81 191 GLN A O 1
ATOM 1485 N N . VAL A 1 192 ? 11.686 3.197 5.622 1.00 81.69 192 VAL A N 1
ATOM 1486 C CA . VAL A 1 192 ? 11.087 1.897 5.989 1.00 81.69 192 VAL A CA 1
ATOM 1487 C C . VAL A 1 192 ? 10.400 1.157 4.836 1.00 81.69 192 VAL A C 1
ATOM 1489 O O . VAL A 1 192 ? 10.234 -0.057 4.914 1.00 81.69 192 VAL A O 1
ATOM 1492 N N . ALA A 1 193 ? 10.031 1.834 3.750 1.00 78.88 193 ALA A N 1
ATOM 1493 C CA . ALA A 1 193 ? 9.334 1.264 2.594 1.00 78.88 193 ALA A CA 1
ATOM 1494 C C . ALA A 1 193 ? 9.644 2.026 1.291 1.00 78.88 193 ALA A C 1
ATOM 1496 O O . ALA A 1 193 ? 8.801 2.735 0.736 1.00 78.88 193 ALA A O 1
ATOM 1497 N N . LYS A 1 194 ? 10.873 1.854 0.790 1.00 73.06 194 LYS A N 1
ATOM 1498 C CA . LYS A 1 194 ? 11.318 2.410 -0.498 1.00 73.06 194 LYS A CA 1
ATOM 1499 C C . LYS A 1 194 ? 10.403 1.967 -1.645 1.00 73.06 194 LYS A C 1
ATOM 1501 O O . LYS A 1 194 ? 10.018 0.806 -1.725 1.00 73.06 194 LYS A O 1
ATOM 1506 N N . GLY A 1 195 ? 10.077 2.896 -2.543 1.00 74.38 195 GLY A N 1
ATOM 1507 C CA . GLY A 1 195 ? 9.270 2.625 -3.738 1.00 74.38 195 GLY A CA 1
ATOM 1508 C C . GLY A 1 195 ? 7.764 2.503 -3.494 1.00 74.38 195 GLY A C 1
ATOM 1509 O O . GLY A 1 195 ? 7.021 2.275 -4.449 1.00 74.38 195 GLY A O 1
ATOM 1510 N N . ARG A 1 196 ? 7.290 2.648 -2.252 1.00 83.19 196 ARG A N 1
ATOM 1511 C CA . ARG A 1 196 ? 5.859 2.730 -1.931 1.00 83.19 196 ARG A CA 1
ATOM 1512 C C . ARG A 1 196 ? 5.265 4.068 -2.391 1.00 83.19 196 ARG A C 1
ATOM 1514 O O . ARG A 1 196 ? 6.019 5.014 -2.610 1.00 83.19 196 ARG A O 1
ATOM 1521 N N . LEU A 1 197 ? 3.939 4.162 -2.533 1.00 91.12 197 LEU A N 1
ATOM 1522 C CA . LEU A 1 197 ? 3.282 5.411 -2.931 1.00 91.12 197 LEU A CA 1
ATOM 1523 C C . LEU A 1 197 ? 3.680 6.582 -2.012 1.00 91.12 197 LEU A C 1
ATOM 1525 O O . LEU A 1 197 ? 3.870 6.379 -0.810 1.00 91.12 197 LEU A O 1
ATOM 1529 N N . SER A 1 198 ? 3.797 7.795 -2.551 1.00 93.88 198 SER A N 1
ATOM 1530 C CA . SER A 1 198 ? 4.071 8.993 -1.742 1.00 93.88 198 SER A CA 1
ATOM 1531 C C . SER A 1 198 ? 2.848 9.423 -0.928 1.00 93.88 198 SER A C 1
ATOM 1533 O O . SER A 1 198 ? 1.717 9.019 -1.222 1.00 93.88 198 SER A O 1
ATOM 1535 N N . VAL A 1 199 ? 3.040 10.296 0.066 1.00 96.25 199 VAL A N 1
ATOM 1536 C CA . VAL A 1 199 ? 1.929 10.903 0.821 1.00 96.25 199 VAL A CA 1
ATOM 1537 C C . VAL A 1 199 ? 0.947 11.601 -0.120 1.00 96.25 199 VAL A C 1
ATOM 1539 O O . VAL A 1 199 ? -0.263 11.413 0.003 1.00 96.25 199 VAL A O 1
ATOM 1542 N N . ALA A 1 200 ? 1.448 12.344 -1.110 1.00 96.94 200 ALA A N 1
ATOM 1543 C CA . ALA A 1 200 ? 0.607 13.022 -2.095 1.00 96.94 200 ALA A CA 1
ATOM 1544 C C . ALA A 1 200 ? -0.245 12.039 -2.919 1.00 96.94 200 ALA A C 1
ATOM 1546 O O . ALA A 1 200 ? -1.429 12.288 -3.141 1.00 96.94 200 ALA A O 1
ATOM 1547 N N . GLN A 1 201 ? 0.326 10.900 -3.326 1.00 96.88 201 GLN A N 1
ATOM 1548 C CA . GLN A 1 201 ? -0.407 9.852 -4.044 1.00 96.88 201 GLN A CA 1
ATOM 1549 C C . GLN A 1 201 ? -1.459 9.184 -3.153 1.00 96.88 201 GLN A C 1
ATOM 1551 O O . GLN A 1 201 ? -2.579 8.948 -3.600 1.00 96.88 201 GLN A O 1
ATOM 1556 N N . TRP A 1 202 ? -1.136 8.925 -1.883 1.00 97.88 202 TRP A N 1
ATOM 1557 C CA . TRP A 1 202 ? -2.098 8.370 -0.928 1.00 97.88 202 TRP A CA 1
ATOM 1558 C C . TRP A 1 202 ? -3.278 9.328 -0.721 1.00 97.88 202 TRP A C 1
ATOM 1560 O O . TRP A 1 202 ? -4.436 8.933 -0.858 1.00 97.88 202 TRP A O 1
ATOM 1570 N N . VAL A 1 203 ? -2.989 10.616 -0.503 1.00 98.25 203 VAL A N 1
ATOM 1571 C CA . VAL A 1 203 ? -4.001 11.676 -0.386 1.00 98.25 203 VAL A CA 1
ATOM 1572 C C . VAL A 1 203 ? -4.840 11.789 -1.660 1.00 98.25 203 VAL A C 1
ATOM 1574 O O . VAL A 1 203 ? -6.056 11.971 -1.561 1.00 98.25 203 VAL A O 1
ATOM 1577 N N . GLN A 1 204 ? -4.230 11.666 -2.843 1.00 98.06 204 GLN A N 1
ATOM 1578 C CA . GLN A 1 204 ? -4.940 11.692 -4.122 1.00 98.06 204 GLN A CA 1
ATOM 1579 C C . GLN A 1 204 ? -5.957 10.550 -4.216 1.00 98.06 204 GLN A C 1
ATOM 1581 O O . GLN A 1 204 ? -7.112 10.807 -4.559 1.00 98.06 204 GLN A O 1
ATOM 1586 N N . VAL A 1 205 ? -5.555 9.314 -3.907 1.00 98.44 205 VAL A N 1
ATOM 1587 C CA . VAL A 1 205 ? -6.443 8.143 -3.978 1.00 98.44 205 VAL A CA 1
ATOM 1588 C C . VAL A 1 205 ? -7.611 8.288 -3.007 1.00 98.44 205 VAL A C 1
ATOM 1590 O O . VAL A 1 205 ? -8.760 8.187 -3.428 1.00 98.44 205 VAL A O 1
ATOM 1593 N N . ILE A 1 206 ? -7.335 8.615 -1.742 1.00 98.50 206 ILE A N 1
ATOM 1594 C CA . ILE A 1 206 ? -8.367 8.770 -0.708 1.00 98.50 206 ILE A CA 1
ATOM 1595 C C . ILE A 1 206 ? -9.330 9.915 -1.036 1.00 98.50 206 ILE A C 1
ATOM 1597 O O . ILE A 1 206 ? -10.542 9.717 -1.036 1.00 98.50 206 ILE A O 1
ATOM 1601 N N . SER A 1 207 ? -8.809 11.092 -1.403 1.00 98.06 207 SER A N 1
ATOM 1602 C CA . SER A 1 207 ? -9.660 12.238 -1.763 1.00 98.06 207 SER A CA 1
ATOM 1603 C C . SER A 1 207 ? -10.527 11.936 -2.993 1.00 98.06 207 SER A C 1
ATOM 1605 O O . SER A 1 207 ? -11.652 12.420 -3.091 1.00 98.06 207 SER A O 1
ATOM 1607 N N . THR A 1 208 ? -10.009 11.154 -3.946 1.00 98.50 208 THR A N 1
ATOM 1608 C CA . THR A 1 208 ? -10.766 10.743 -5.139 1.00 98.50 208 THR A CA 1
ATOM 1609 C C . THR A 1 208 ? -11.844 9.725 -4.776 1.00 98.50 208 THR A C 1
ATOM 1611 O O . THR A 1 208 ? -12.972 9.866 -5.236 1.00 98.50 208 THR A O 1
ATOM 1614 N N . ALA A 1 209 ? -11.547 8.754 -3.908 1.00 98.44 209 ALA A N 1
ATOM 1615 C CA . ALA A 1 209 ? -12.535 7.795 -3.418 1.00 98.44 209 ALA A CA 1
ATOM 1616 C C . ALA A 1 209 ? -13.712 8.505 -2.725 1.00 98.44 209 ALA A C 1
ATOM 1618 O O . ALA A 1 209 ? -14.861 8.290 -3.114 1.00 98.44 209 ALA A O 1
ATOM 1619 N N . HIS A 1 210 ? -13.433 9.434 -1.801 1.00 98.31 210 HIS A N 1
ATOM 1620 C CA . HIS A 1 210 ? -14.470 10.232 -1.127 1.00 98.31 210 HIS A CA 1
ATOM 1621 C C . HIS A 1 210 ? -15.300 11.050 -2.127 1.00 98.31 210 HIS A C 1
ATOM 1623 O O . HIS A 1 210 ? -16.530 11.026 -2.063 1.00 98.31 210 HIS A O 1
ATOM 1629 N N . ARG A 1 211 ? -14.656 11.677 -3.128 1.00 97.75 211 ARG A N 1
ATOM 1630 C CA . ARG A 1 211 ? -15.352 12.406 -4.207 1.00 97.75 211 ARG A CA 1
ATOM 1631 C C . ARG A 1 211 ? -16.314 11.528 -4.997 1.00 97.75 211 ARG A C 1
ATOM 1633 O O . ARG A 1 211 ? -17.399 11.974 -5.359 1.00 97.75 211 ARG A O 1
ATOM 1640 N N . LEU A 1 212 ? -15.930 10.281 -5.241 1.00 97.38 212 LEU A N 1
ATOM 1641 C CA . LEU A 1 212 ? -16.753 9.294 -5.933 1.00 97.38 212 LEU A CA 1
ATOM 1642 C C . LEU A 1 212 ? -17.794 8.632 -5.016 1.00 97.38 212 LEU A C 1
ATOM 1644 O O . LEU A 1 212 ? -18.517 7.736 -5.458 1.00 97.38 212 LEU A O 1
ATOM 1648 N N . GLY A 1 213 ? -17.903 9.052 -3.753 1.00 96.00 213 GLY A N 1
ATOM 1649 C CA . GLY A 1 213 ? -18.835 8.497 -2.773 1.00 96.00 213 GLY A CA 1
ATOM 1650 C C . GLY A 1 213 ? -18.450 7.105 -2.270 1.00 96.00 213 GLY A C 1
ATOM 1651 O O . GLY A 1 213 ? -19.322 6.379 -1.799 1.00 96.00 213 GLY A O 1
ATOM 1652 N N . LEU A 1 214 ? -17.178 6.717 -2.399 1.00 97.44 214 LEU A N 1
ATOM 1653 C CA . LEU A 1 214 ? -16.621 5.516 -1.782 1.00 97.44 214 LEU A CA 1
ATOM 1654 C C . LEU A 1 214 ? -16.044 5.887 -0.408 1.00 97.44 214 LEU A C 1
ATOM 1656 O O . LEU A 1 214 ? -15.009 6.558 -0.355 1.00 97.44 214 LEU A O 1
ATOM 1660 N N . PRO A 1 215 ? -16.672 5.464 0.704 1.00 97.94 215 PRO A N 1
ATOM 1661 C CA . PRO A 1 215 ? -16.087 5.654 2.021 1.00 97.94 215 PRO A CA 1
ATOM 1662 C C . PRO A 1 215 ? -14.806 4.829 2.172 1.00 97.94 215 PRO A C 1
ATOM 1664 O O . PRO A 1 215 ? -14.633 3.781 1.539 1.00 97.94 215 PRO A O 1
ATOM 1667 N N . THR A 1 216 ? -13.914 5.280 3.048 1.00 98.38 216 THR A N 1
ATOM 1668 C CA . THR A 1 216 ? -12.662 4.569 3.342 1.00 98.38 216 THR A CA 1
ATOM 1669 C C . THR A 1 216 ? -12.453 4.437 4.844 1.00 98.38 216 THR A C 1
ATOM 1671 O O . THR A 1 216 ? -13.075 5.151 5.621 1.00 98.38 216 THR A O 1
ATOM 1674 N N . THR A 1 217 ? -11.551 3.568 5.279 1.00 97.69 217 THR A N 1
ATOM 1675 C CA . THR A 1 217 ? -11.022 3.635 6.652 1.00 97.69 217 THR A CA 1
ATOM 1676 C C . THR A 1 217 ? -9.746 4.486 6.662 1.00 97.69 217 THR A C 1
ATOM 1678 O O . THR A 1 217 ? -9.273 4.912 5.601 1.00 97.69 217 THR A O 1
ATOM 1681 N N . ALA A 1 218 ? -9.197 4.792 7.836 1.00 97.38 218 ALA A N 1
ATOM 1682 C CA . ALA A 1 218 ? -7.888 5.424 7.997 1.00 97.38 218 ALA A CA 1
ATOM 1683 C C . ALA A 1 218 ? -7.053 4.641 9.012 1.00 97.38 218 ALA A C 1
ATOM 1685 O O . ALA A 1 218 ? -7.578 4.174 10.019 1.00 97.38 218 ALA A O 1
ATOM 1686 N N . THR A 1 219 ? -5.751 4.502 8.769 1.00 97.25 219 THR A N 1
ATOM 1687 C CA . THR A 1 219 ? -4.865 3.711 9.633 1.00 97.25 219 THR A CA 1
ATOM 1688 C C . THR A 1 219 ? -3.596 4.473 9.980 1.00 97.25 219 THR A C 1
ATOM 1690 O O . THR A 1 219 ? -3.126 5.282 9.184 1.00 97.25 219 THR A O 1
ATOM 1693 N N . MET A 1 220 ? -3.023 4.198 11.153 1.00 97.38 220 MET A N 1
ATOM 1694 C CA . MET A 1 220 ? -1.716 4.724 11.551 1.00 97.38 220 MET A CA 1
ATOM 1695 C C . MET A 1 220 ? -0.910 3.631 12.246 1.00 97.38 220 MET A C 1
ATOM 1697 O O . MET A 1 220 ? -1.255 3.221 13.355 1.00 97.38 220 MET A O 1
ATOM 1701 N N . MET A 1 221 ? 0.168 3.173 11.608 1.00 95.00 221 MET A N 1
ATOM 1702 C CA . MET A 1 221 ? 1.104 2.248 12.249 1.00 95.00 221 MET A CA 1
ATOM 1703 C C . MET A 1 221 ? 2.059 3.030 13.152 1.00 95.00 221 MET A C 1
ATOM 1705 O O . MET A 1 221 ? 2.609 4.037 12.715 1.00 95.00 221 MET A O 1
ATOM 1709 N N . PHE A 1 222 ? 2.277 2.580 14.387 1.00 95.44 222 PHE A N 1
ATOM 1710 C CA . PHE A 1 222 ? 3.133 3.275 15.357 1.00 95.44 222 PHE A CA 1
ATOM 1711 C C . PHE A 1 222 ? 3.940 2.303 16.232 1.00 95.44 222 PHE A C 1
ATOM 1713 O O . PHE A 1 222 ? 3.656 1.108 16.299 1.00 95.44 222 PHE A O 1
ATOM 1720 N N . GLY A 1 223 ? 4.960 2.819 16.913 1.00 93.06 223 GLY A N 1
ATOM 1721 C CA . GLY A 1 223 ? 5.846 2.082 17.806 1.00 93.06 223 GLY A CA 1
ATOM 1722 C C . GLY A 1 223 ? 7.086 1.488 17.135 1.00 93.06 223 GLY A C 1
ATOM 1723 O O . GLY A 1 223 ? 7.660 0.552 17.689 1.00 93.06 223 GLY A O 1
ATOM 1724 N N . PHE A 1 224 ? 7.516 2.001 15.976 1.00 89.38 224 PHE A N 1
ATOM 1725 C CA . PHE A 1 224 ? 8.673 1.479 15.236 1.00 89.38 224 PHE A CA 1
ATOM 1726 C C . PHE A 1 224 ? 9.853 2.465 15.231 1.00 89.38 224 PHE A C 1
ATOM 1728 O O . PHE A 1 224 ? 10.828 2.232 15.939 1.00 89.38 224 PHE A O 1
ATOM 1735 N N . CYS A 1 225 ? 9.807 3.572 14.492 1.00 89.50 225 CYS A N 1
ATOM 1736 C CA . CYS A 1 225 ? 10.886 4.577 14.474 1.00 89.50 225 CYS A CA 1
ATOM 1737 C C . CYS A 1 225 ? 10.388 6.023 14.335 1.00 89.50 225 CYS A C 1
ATOM 1739 O O . CYS A 1 225 ? 11.180 6.952 14.177 1.00 89.50 225 CYS A O 1
ATOM 1741 N N . GLU A 1 226 ? 9.078 6.229 14.403 1.00 93.56 226 GLU A N 1
ATOM 1742 C CA . GLU A 1 226 ? 8.450 7.530 14.271 1.00 93.56 226 GLU A CA 1
ATOM 1743 C C . GLU A 1 226 ? 8.638 8.424 15.510 1.00 93.56 226 GLU A C 1
ATOM 1745 O O . GLU A 1 226 ? 8.910 7.963 16.620 1.00 93.56 226 GLU A O 1
ATOM 1750 N N . SER A 1 227 ? 8.482 9.736 15.316 1.00 94.69 227 SER A N 1
ATOM 1751 C CA . SER A 1 227 ? 8.504 10.726 16.392 1.00 94.69 227 SER A CA 1
ATOM 1752 C C . SER A 1 227 ? 7.077 11.128 16.802 1.00 94.69 227 SER A C 1
ATOM 1754 O O . SER A 1 227 ? 6.155 11.010 15.990 1.00 94.69 227 SER A O 1
ATOM 1756 N N . PRO A 1 228 ? 6.875 11.700 18.006 1.00 96.50 228 PRO A N 1
ATOM 1757 C CA . PRO A 1 228 ? 5.602 12.316 18.398 1.00 96.50 228 PRO A CA 1
ATOM 1758 C C . PRO A 1 228 ? 5.045 13.306 17.365 1.00 96.50 228 PRO A C 1
ATOM 1760 O O . PRO A 1 228 ? 3.842 13.338 17.119 1.00 96.50 228 PRO A O 1
ATOM 1763 N N . LYS A 1 229 ? 5.927 14.072 16.707 1.00 97.25 229 LYS A N 1
ATOM 1764 C CA . LYS A 1 229 ? 5.553 15.010 15.646 1.00 97.25 229 LYS A CA 1
ATOM 1765 C C . LYS A 1 229 ? 4.995 14.298 14.414 1.00 97.25 229 LYS A C 1
ATOM 1767 O O . LYS A 1 229 ? 4.046 14.796 13.811 1.00 97.25 229 LYS A O 1
ATOM 1772 N N . HIS A 1 230 ? 5.556 13.147 14.037 1.00 97.81 230 HIS A N 1
ATOM 1773 C CA . HIS A 1 230 ? 5.049 12.359 12.910 1.00 97.81 230 HIS A CA 1
ATOM 1774 C C . HIS A 1 230 ? 3.629 11.850 13.190 1.00 97.81 230 HIS A C 1
ATOM 1776 O O . HIS A 1 230 ? 2.753 11.997 12.342 1.00 97.81 230 HIS A O 1
ATOM 1782 N N . LEU A 1 231 ? 3.380 11.333 14.400 1.00 98.31 231 LEU A N 1
ATOM 1783 C CA . LEU A 1 231 ? 2.049 10.882 14.828 1.00 98.31 231 LEU A CA 1
ATOM 1784 C C . LEU A 1 231 ? 1.034 12.036 14.838 1.00 98.31 231 LEU A C 1
ATOM 1786 O O . LEU A 1 231 ? -0.062 11.916 14.294 1.00 98.31 231 LEU A O 1
ATOM 1790 N N . ALA A 1 232 ? 1.419 13.186 15.396 1.00 98.00 232 ALA A N 1
ATOM 1791 C CA . ALA A 1 232 ? 0.594 14.393 15.409 1.00 98.00 232 ALA A CA 1
ATOM 1792 C C . ALA A 1 232 ? 0.252 14.886 13.993 1.00 98.00 232 ALA A C 1
ATOM 1794 O O . ALA A 1 232 ? -0.911 15.151 13.687 1.00 98.00 232 ALA A O 1
ATOM 1795 N N . SER A 1 233 ? 1.256 14.971 13.117 1.00 98.44 233 SER A N 1
ATOM 1796 C CA . SER A 1 233 ? 1.086 15.426 11.731 1.00 98.44 233 SER A CA 1
ATOM 1797 C C . SER A 1 233 ? 0.180 14.485 10.939 1.00 98.44 233 SER A C 1
ATOM 1799 O O . SER A 1 233 ? -0.674 14.951 10.188 1.00 98.44 233 SER A O 1
ATOM 1801 N N . HIS A 1 234 ? 0.308 13.173 11.162 1.00 98.69 234 HIS A N 1
ATOM 1802 C CA . HIS A 1 234 ? -0.566 12.168 10.567 1.00 98.69 234 HIS A CA 1
ATOM 1803 C C . HIS A 1 234 ? -2.034 12.412 10.949 1.00 98.69 234 HIS A C 1
ATOM 1805 O O . HIS A 1 234 ? -2.884 12.524 10.067 1.00 98.69 234 HIS A O 1
ATOM 1811 N N . LEU A 1 235 ? -2.345 12.533 12.245 1.00 98.69 235 LEU A N 1
ATOM 1812 C CA . LEU A 1 235 ? -3.725 12.728 12.708 1.00 98.69 235 LEU A CA 1
ATOM 1813 C C . LEU A 1 235 ? -4.341 14.035 12.190 1.00 98.69 235 LEU A C 1
ATOM 1815 O O . LEU A 1 235 ? -5.492 14.047 11.756 1.00 98.69 235 LEU A O 1
ATOM 1819 N N . VAL A 1 236 ? -3.577 15.131 12.196 1.00 98.19 236 VAL A N 1
ATOM 1820 C CA . VAL A 1 236 ? -4.045 16.426 11.675 1.00 98.19 236 VAL A CA 1
ATOM 1821 C C . VAL A 1 236 ? -4.287 16.358 10.165 1.00 98.19 236 VAL A C 1
ATOM 1823 O O . VAL A 1 236 ? -5.285 16.898 9.681 1.00 98.19 236 VAL A O 1
ATOM 1826 N N . LEU A 1 237 ? -3.430 15.655 9.415 1.00 98.56 237 LEU A N 1
ATOM 1827 C CA . LEU A 1 237 ? -3.658 15.409 7.993 1.00 98.56 237 LEU A CA 1
ATOM 1828 C C . LEU A 1 237 ? -4.970 14.646 7.786 1.00 98.56 237 LEU A C 1
ATOM 1830 O O . LEU A 1 237 ? -5.804 15.119 7.018 1.00 98.56 237 LEU A O 1
ATOM 1834 N N . LEU A 1 238 ? -5.209 13.544 8.504 1.00 98.62 238 LEU A N 1
ATOM 1835 C CA . LEU A 1 238 ? -6.471 12.799 8.411 1.00 98.62 238 LEU A CA 1
ATOM 1836 C C . LEU A 1 238 ? -7.695 13.675 8.711 1.00 98.62 238 LEU A C 1
ATOM 1838 O O . LEU A 1 238 ? -8.638 13.670 7.917 1.00 98.62 238 LEU A O 1
ATOM 1842 N N . ARG A 1 239 ? -7.657 14.492 9.777 1.00 98.25 239 ARG A N 1
ATOM 1843 C CA . ARG A 1 239 ? -8.729 15.457 10.086 1.00 98.25 239 ARG A CA 1
ATOM 1844 C C . ARG A 1 239 ? -8.992 16.392 8.910 1.00 98.25 239 ARG A C 1
ATOM 1846 O O . ARG A 1 239 ? -10.141 16.627 8.552 1.00 98.25 239 ARG A O 1
ATOM 1853 N N . SER A 1 240 ? -7.938 16.905 8.274 1.00 98.25 240 SER A N 1
ATOM 1854 C CA . SER A 1 240 ? -8.078 17.810 7.128 1.00 98.25 240 SER A CA 1
ATOM 1855 C C . SER A 1 240 ? -8.750 17.143 5.921 1.00 98.25 240 SER A C 1
ATOM 1857 O O . SER A 1 240 ? -9.553 17.776 5.239 1.00 98.25 240 SER A O 1
ATOM 1859 N N . LEU A 1 241 ? -8.468 15.860 5.661 1.00 98.31 241 LEU A N 1
ATOM 1860 C CA . LEU A 1 241 ? -9.112 15.105 4.580 1.00 98.31 241 LEU A CA 1
ATOM 1861 C C . LEU A 1 241 ? -10.589 14.872 4.894 1.00 98.31 241 LEU A C 1
ATOM 1863 O O . LEU A 1 241 ? -11.442 15.111 4.041 1.00 98.31 241 LEU A O 1
ATOM 1867 N N . GLN A 1 242 ? -10.880 14.475 6.133 1.00 98.25 242 GLN A N 1
ATOM 1868 C CA . GLN A 1 242 ? -12.244 14.266 6.600 1.00 98.25 242 GLN A CA 1
ATOM 1869 C C . GLN A 1 242 ? -13.071 15.547 6.521 1.00 98.25 242 GLN A C 1
ATOM 1871 O O . GLN A 1 242 ? -14.200 15.523 6.040 1.00 98.25 242 GLN A O 1
ATOM 1876 N N . LYS A 1 243 ? -12.487 16.677 6.933 1.00 97.81 243 LYS A N 1
ATOM 1877 C CA . LYS A 1 243 ? -13.116 17.996 6.865 1.00 97.81 243 LYS A CA 1
ATOM 1878 C C . LYS A 1 243 ? -13.501 18.342 5.429 1.00 97.81 243 LYS A C 1
ATOM 1880 O O . LYS A 1 243 ? -14.647 18.698 5.185 1.00 97.81 243 LYS A O 1
ATOM 1885 N N . ARG A 1 244 ? -12.589 18.134 4.468 1.00 97.44 244 ARG A N 1
ATOM 1886 C CA . ARG A 1 244 ? -12.867 18.356 3.038 1.00 97.44 244 ARG A CA 1
ATOM 1887 C C . ARG A 1 244 ? -14.003 17.474 2.514 1.00 97.44 244 ARG A C 1
ATOM 1889 O O . ARG A 1 244 ? -14.833 17.963 1.754 1.00 97.44 244 ARG A O 1
ATOM 1896 N N . ALA A 1 245 ? -14.052 16.199 2.904 1.00 97.25 245 ALA A N 1
ATOM 1897 C CA . ALA A 1 245 ? -15.139 15.303 2.508 1.00 97.25 245 ALA A CA 1
ATOM 1898 C C . ALA A 1 245 ? -16.488 15.765 3.092 1.00 97.25 245 ALA A C 1
ATOM 1900 O O . ALA A 1 245 ? -17.468 15.884 2.360 1.00 97.25 245 ALA A O 1
ATOM 1901 N N . GLN A 1 246 ? -16.521 16.103 4.385 1.00 95.88 246 GLN A N 1
ATOM 1902 C CA . GLN A 1 246 ? -17.718 16.598 5.074 1.00 95.88 246 GLN A CA 1
ATOM 1903 C C . GLN A 1 246 ? -18.232 17.919 4.480 1.00 95.88 246 GLN A C 1
ATOM 1905 O O . GLN A 1 246 ? -19.423 18.038 4.203 1.00 95.88 246 GLN A O 1
ATOM 1910 N N . GLU A 1 247 ? -17.347 18.889 4.225 1.00 96.50 247 GLU A N 1
ATOM 1911 C CA . GLU A 1 247 ? -17.686 20.176 3.594 1.00 96.50 247 GLU A CA 1
ATOM 1912 C C . GLU A 1 247 ? -18.262 19.998 2.180 1.00 96.50 247 GLU A C 1
ATOM 1914 O O . GLU A 1 247 ? -19.136 20.755 1.763 1.00 96.50 247 GLU A O 1
ATOM 1919 N N . ALA A 1 248 ? -17.817 18.968 1.455 1.00 96.19 248 ALA A N 1
ATOM 1920 C CA . ALA A 1 248 ? -18.342 18.604 0.143 1.00 96.19 248 ALA A CA 1
ATOM 1921 C C . ALA A 1 248 ? -19.622 17.740 0.197 1.00 96.19 248 ALA A C 1
ATOM 1923 O O . ALA A 1 248 ? -20.107 17.313 -0.852 1.00 96.19 248 ALA A O 1
ATOM 1924 N N . GLY A 1 249 ? -20.158 17.444 1.389 1.00 96.00 249 GLY A N 1
ATOM 1925 C CA . GLY A 1 249 ? -21.319 16.563 1.570 1.00 96.00 249 GLY A CA 1
ATOM 1926 C C . GLY A 1 249 ? -21.052 15.098 1.198 1.00 96.00 249 GLY A C 1
ATOM 1927 O O . GLY A 1 249 ? -21.981 14.361 0.872 1.00 96.00 249 GLY A O 1
ATOM 1928 N N . GLN A 1 250 ? -19.787 14.678 1.198 1.00 94.62 250 GLN A N 1
ATOM 1929 C CA . GLN A 1 250 ? -19.343 13.341 0.810 1.00 94.62 250 GLN A CA 1
ATOM 1930 C C . GLN A 1 250 ? -19.148 12.448 2.037 1.00 94.62 250 GLN A C 1
ATOM 1932 O O . GLN A 1 250 ? -18.797 12.913 3.123 1.00 94.62 250 GLN A O 1
ATOM 1937 N N . ARG A 1 251 ? -19.314 11.132 1.856 1.00 93.00 251 ARG A N 1
ATOM 1938 C CA . ARG A 1 251 ? -18.860 10.161 2.860 1.00 93.00 251 ARG A CA 1
ATOM 1939 C C . ARG A 1 251 ? -17.328 10.108 2.835 1.00 93.00 251 ARG A C 1
ATOM 1941 O O . ARG A 1 251 ? -16.741 9.815 1.796 1.00 93.00 251 ARG A O 1
ATOM 1948 N N . GLY A 1 252 ? -16.710 10.407 3.974 1.00 96.94 252 GLY A N 1
ATOM 1949 C CA . GLY A 1 252 ? -15.262 10.359 4.168 1.00 96.94 252 GLY A CA 1
ATOM 1950 C C . GLY A 1 252 ? -14.799 9.056 4.820 1.00 96.94 252 GLY A C 1
ATOM 1951 O O . GLY A 1 252 ? -15.207 7.957 4.437 1.00 96.94 252 GLY A O 1
ATOM 1952 N N . PHE A 1 253 ? -13.950 9.190 5.835 1.00 98.38 253 PHE A N 1
ATOM 1953 C CA . PHE A 1 253 ? -13.530 8.097 6.695 1.00 98.38 253 PHE A CA 1
ATOM 1954 C C . PHE A 1 253 ? -14.677 7.580 7.566 1.00 98.38 253 PHE A C 1
ATOM 1956 O O . PHE A 1 253 ? -15.347 8.368 8.237 1.00 98.38 253 PHE A O 1
ATOM 1963 N N . THR A 1 254 ? -14.868 6.261 7.586 1.00 97.25 254 THR A N 1
ATOM 1964 C CA . THR A 1 254 ? -15.810 5.580 8.490 1.00 97.25 254 THR A CA 1
ATOM 1965 C C . THR A 1 254 ? -15.212 5.352 9.869 1.00 97.25 254 THR A C 1
ATOM 1967 O O . THR A 1 254 ? -15.927 5.433 10.865 1.00 97.25 254 THR A O 1
ATOM 1970 N N . GLU A 1 255 ? -13.904 5.097 9.931 1.00 97.62 255 GLU A N 1
ATOM 1971 C CA . GLU A 1 255 ? -13.174 4.823 11.166 1.00 97.62 255 GLU A CA 1
ATOM 1972 C C . GLU A 1 255 ? -11.693 5.191 11.069 1.00 97.62 255 GLU A C 1
ATOM 1974 O O . GLU A 1 255 ? -11.113 5.257 9.979 1.00 97.62 255 GLU A O 1
ATOM 1979 N N . PHE A 1 256 ? -11.077 5.370 12.236 1.00 98.56 256 PHE A N 1
ATOM 1980 C CA . PHE A 1 256 ? -9.633 5.430 12.404 1.00 98.56 256 PHE A CA 1
ATOM 1981 C C . PHE A 1 256 ? -9.128 4.231 13.213 1.00 98.56 256 PHE A C 1
ATOM 1983 O O . PHE A 1 256 ? -9.692 3.890 14.254 1.00 98.56 256 PHE A O 1
ATOM 1990 N N . VAL A 1 257 ? -8.032 3.626 12.749 1.00 97.69 257 VAL A N 1
ATOM 1991 C CA . VAL A 1 257 ? -7.430 2.426 13.338 1.00 97.69 257 VAL A CA 1
ATOM 1992 C C . VAL A 1 257 ? -5.946 2.662 13.662 1.00 97.69 257 VAL A C 1
ATOM 1994 O O . VAL A 1 257 ? -5.096 2.617 12.764 1.00 97.69 257 VAL A O 1
ATOM 1997 N N . PRO A 1 258 ? -5.584 2.884 14.938 1.00 96.69 258 PRO A N 1
ATOM 1998 C CA . PRO A 1 258 ? -4.201 2.792 15.392 1.00 96.69 258 PRO A CA 1
ATOM 1999 C C . PRO A 1 258 ? -3.724 1.335 15.328 1.00 96.69 258 PRO A C 1
ATOM 2001 O O . PRO A 1 258 ? -4.396 0.428 15.817 1.00 96.69 258 PRO A O 1
ATOM 2004 N N . LEU A 1 259 ? -2.553 1.102 14.738 1.00 94.50 259 LEU A N 1
ATOM 2005 C CA . LEU A 1 259 ? -1.980 -0.230 14.555 1.00 94.50 259 LEU A CA 1
ATOM 2006 C C . LEU A 1 259 ? -0.594 -0.301 15.207 1.00 94.50 259 LEU A C 1
ATOM 2008 O O . LEU A 1 259 ? 0.366 0.274 14.694 1.00 94.50 259 LEU A O 1
ATOM 2012 N N . GLY A 1 260 ? -0.460 -1.026 16.317 1.00 92.94 260 GLY A N 1
ATOM 2013 C CA . GLY A 1 260 ? 0.852 -1.288 16.901 1.00 92.94 260 GLY A CA 1
ATOM 2014 C C . GLY A 1 260 ? 1.761 -2.064 15.942 1.00 92.94 260 GLY A C 1
ATOM 2015 O O . GLY A 1 260 ? 1.349 -3.040 15.306 1.00 92.94 260 GLY A O 1
ATOM 2016 N N . PHE A 1 261 ? 3.011 -1.624 15.808 1.00 91.94 261 PHE A N 1
ATOM 2017 C CA . PHE A 1 261 ? 4.027 -2.358 15.060 1.00 91.94 261 PHE A CA 1
ATOM 2018 C C . PHE A 1 261 ? 4.383 -3.671 15.772 1.00 91.94 261 PHE A C 1
ATOM 2020 O O . PHE A 1 261 ? 4.655 -3.677 16.971 1.00 91.94 261 PHE A O 1
ATOM 2027 N N . VAL A 1 262 ? 4.416 -4.771 15.015 1.00 84.56 262 VAL A N 1
ATOM 2028 C CA . VAL A 1 262 ? 4.810 -6.105 15.491 1.00 84.56 262 VAL A CA 1
ATOM 2029 C C . VAL A 1 262 ? 6.122 -6.484 14.809 1.00 84.56 262 VAL A C 1
ATOM 2031 O O . VAL A 1 262 ? 6.161 -6.655 13.591 1.00 84.56 262 VAL A O 1
ATOM 2034 N N . ALA A 1 263 ? 7.202 -6.576 15.585 1.00 82.12 263 ALA A N 1
ATOM 2035 C CA . ALA A 1 263 ? 8.553 -6.637 15.030 1.00 82.12 263 ALA A CA 1
ATOM 2036 C C . ALA A 1 263 ? 9.106 -8.042 14.765 1.00 82.12 263 ALA A C 1
ATOM 2038 O O . ALA A 1 263 ? 10.018 -8.165 13.955 1.00 82.12 263 ALA A O 1
ATOM 2039 N N . SER A 1 264 ? 8.589 -9.082 15.427 1.00 75.88 264 SER A N 1
ATOM 2040 C CA . SER A 1 264 ? 9.181 -10.435 15.473 1.00 75.88 264 SER A CA 1
ATOM 2041 C C . SER A 1 264 ? 9.657 -10.953 14.117 1.00 75.88 264 SER A C 1
ATOM 2043 O O . SER A 1 264 ? 10.799 -11.390 13.992 1.00 75.88 264 SER A O 1
ATOM 2045 N N . GLU A 1 265 ? 8.813 -10.826 13.094 1.00 75.25 265 GLU A N 1
ATOM 2046 C CA . GLU A 1 265 ? 9.091 -11.325 11.746 1.00 75.25 265 GLU A CA 1
ATOM 2047 C C . GLU A 1 265 ? 9.400 -10.213 10.728 1.00 75.25 265 GLU A C 1
ATOM 2049 O O . GLU A 1 265 ? 9.616 -10.488 9.549 1.00 75.25 265 GLU A O 1
ATOM 2054 N N . ALA A 1 266 ? 9.441 -8.949 11.157 1.00 80.00 266 ALA A N 1
ATOM 2055 C CA . ALA A 1 266 ? 9.641 -7.817 10.261 1.00 80.00 266 ALA A CA 1
ATOM 2056 C C . ALA A 1 266 ? 11.098 -7.751 9.747 1.00 80.00 266 ALA A C 1
ATOM 2058 O O . ALA A 1 266 ? 12.027 -7.720 10.562 1.00 80.00 266 ALA A O 1
ATOM 2059 N N . PRO A 1 267 ? 11.331 -7.642 8.422 1.00 78.69 267 PRO A N 1
ATOM 2060 C CA . PRO A 1 267 ? 12.679 -7.557 7.855 1.00 78.69 267 PRO A CA 1
ATOM 2061 C C . PRO A 1 267 ? 13.555 -6.472 8.491 1.00 78.69 267 PRO A C 1
ATOM 2063 O O . PRO A 1 267 ? 14.688 -6.735 8.857 1.00 78.69 267 PRO A O 1
ATOM 2066 N N . MET A 1 268 ? 13.022 -5.271 8.721 1.00 81.12 268 MET A N 1
ATOM 2067 C CA . MET A 1 268 ? 13.764 -4.148 9.309 1.00 81.12 268 MET A CA 1
ATOM 2068 C C . MET A 1 268 ? 14.137 -4.346 10.786 1.00 81.12 268 MET A C 1
ATOM 2070 O O . MET A 1 268 ? 14.956 -3.593 11.305 1.00 81.12 268 MET A O 1
ATOM 2074 N N . TRP A 1 269 ? 13.514 -5.311 11.469 1.00 79.69 269 TRP A N 1
ATOM 2075 C CA . TRP A 1 269 ? 13.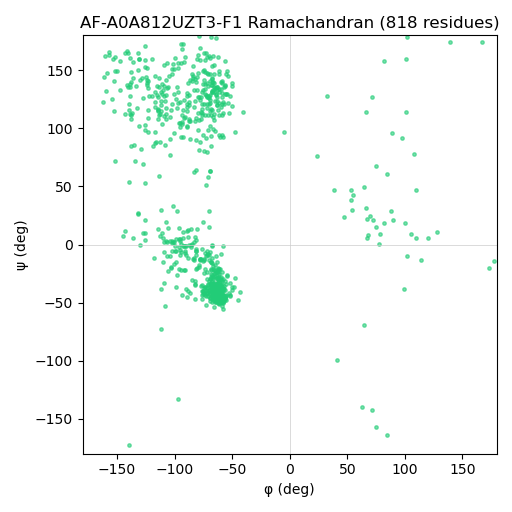883 -5.717 12.824 1.00 79.69 269 TRP A CA 1
ATOM 2076 C C . TRP A 1 269 ? 14.966 -6.803 12.811 1.00 79.69 269 TRP A C 1
ATOM 2078 O O . TRP A 1 269 ? 15.894 -6.747 13.614 1.00 79.69 269 TRP A O 1
ATOM 2088 N N . LYS A 1 270 ? 14.868 -7.767 11.886 1.00 72.81 270 LYS A N 1
ATOM 2089 C CA . LYS A 1 270 ? 15.839 -8.865 11.728 1.00 72.81 270 LYS A CA 1
ATOM 2090 C C . LYS A 1 270 ? 17.146 -8.417 11.073 1.00 72.81 270 LYS A C 1
ATOM 2092 O O . LYS A 1 270 ? 18.226 -8.848 11.462 1.00 72.81 270 LYS A O 1
ATOM 2097 N N . GLU A 1 271 ? 17.035 -7.555 10.076 1.00 64.31 271 GLU A N 1
ATOM 2098 C CA . GLU A 1 271 ? 18.124 -7.031 9.266 1.00 64.31 271 GLU A CA 1
ATOM 2099 C C . GLU A 1 271 ? 18.313 -5.569 9.655 1.00 64.31 271 GLU A C 1
ATOM 2101 O O . GLU A 1 271 ? 17.715 -4.667 9.062 1.00 64.31 271 GLU A O 1
ATOM 2106 N N . THR A 1 272 ? 19.099 -5.317 10.703 1.00 53.34 272 THR A N 1
ATOM 2107 C CA . THR A 1 272 ? 19.396 -3.956 11.156 1.00 53.34 272 THR A CA 1
ATOM 2108 C C . THR A 1 272 ? 20.066 -3.183 10.017 1.00 53.34 272 THR A C 1
ATOM 2110 O O . THR A 1 272 ? 21.279 -3.258 9.819 1.00 53.34 272 THR A O 1
ATOM 2113 N N . ARG A 1 273 ? 19.279 -2.444 9.228 1.00 51.28 273 ARG A N 1
ATOM 2114 C CA . ARG A 1 273 ? 19.798 -1.567 8.176 1.00 51.28 273 ARG A CA 1
ATOM 2115 C C . ARG A 1 273 ? 20.640 -0.487 8.845 1.00 51.28 273 ARG A C 1
ATOM 2117 O O . ARG A 1 273 ? 20.174 0.184 9.768 1.00 51.28 273 ARG A O 1
ATOM 2124 N N . ALA A 1 274 ? 21.880 -0.321 8.389 1.00 42.34 274 ALA A N 1
ATOM 2125 C CA . ALA A 1 274 ? 22.784 0.695 8.909 1.00 42.34 274 ALA A CA 1
ATOM 2126 C C . ALA A 1 274 ? 22.106 2.082 8.868 1.00 42.34 274 ALA A C 1
ATOM 2128 O O . ALA A 1 274 ? 21.815 2.599 7.793 1.00 42.34 274 ALA A O 1
ATOM 2129 N N . GLY A 1 275 ? 21.825 2.663 10.043 1.00 54.12 275 GLY A N 1
ATOM 2130 C CA . GLY A 1 275 ? 21.370 4.052 10.189 1.00 54.12 275 GLY A CA 1
ATOM 2131 C C . GLY A 1 275 ? 19.942 4.291 10.706 1.00 54.12 275 GLY A C 1
ATOM 2132 O O . GLY A 1 275 ? 19.668 5.417 11.111 1.00 54.12 275 GLY A O 1
ATOM 2133 N N . VAL A 1 276 ? 19.048 3.292 10.773 1.00 62.41 276 VAL A N 1
ATOM 2134 C CA . VAL A 1 276 ? 17.672 3.481 11.299 1.00 62.41 276 VAL A CA 1
ATOM 2135 C C . VAL A 1 276 ? 17.476 2.684 12.587 1.00 62.41 276 VAL A C 1
ATOM 2137 O O . VAL A 1 276 ? 17.535 1.457 12.590 1.00 62.41 276 VAL A O 1
ATOM 2140 N N . ARG A 1 277 ? 17.221 3.378 13.703 1.00 71.12 277 ARG A N 1
ATOM 2141 C CA . ARG A 1 277 ? 16.919 2.732 14.988 1.00 71.12 277 ARG A CA 1
ATOM 2142 C C . ARG A 1 277 ? 15.455 2.289 15.011 1.00 71.12 277 ARG A C 1
ATOM 2144 O O . ARG A 1 277 ? 14.571 3.092 15.292 1.00 71.12 277 ARG A O 1
ATOM 2151 N N . VAL A 1 278 ? 15.219 1.013 14.725 1.00 83.00 278 VAL A N 1
ATOM 2152 C CA . VAL A 1 278 ? 13.894 0.380 14.800 1.00 83.00 278 VAL A CA 1
ATOM 2153 C C . VAL A 1 278 ? 13.626 -0.126 16.219 1.00 83.00 278 VAL A C 1
ATOM 2155 O O . VAL A 1 278 ? 14.523 -0.626 16.899 1.00 83.00 278 VAL A O 1
ATOM 2158 N N . ARG A 1 279 ? 12.385 0.020 16.681 1.00 87.44 279 ARG A N 1
ATOM 2159 C CA . ARG A 1 279 ? 11.882 -0.483 17.963 1.00 87.44 279 ARG A CA 1
ATOM 2160 C C . ARG A 1 279 ? 11.059 -1.762 17.766 1.00 87.44 279 ARG A C 1
ATOM 2162 O O . ARG A 1 279 ? 10.469 -1.928 16.704 1.00 87.44 279 ARG A O 1
ATOM 2169 N N . PRO A 1 280 ? 10.952 -2.625 18.792 1.00 83.44 280 PRO A N 1
ATOM 2170 C CA . PRO A 1 280 ? 10.213 -3.885 18.695 1.00 83.44 280 PRO A CA 1
ATOM 2171 C C . PRO A 1 280 ? 8.679 -3.730 18.653 1.00 83.44 280 PRO A C 1
ATOM 2173 O O . PRO A 1 280 ? 7.976 -4.726 18.503 1.00 83.44 280 PRO A O 1
ATOM 2176 N N . GLY A 1 281 ? 8.163 -2.510 18.823 1.00 89.56 281 GLY A N 1
ATOM 2177 C CA . GLY A 1 281 ? 6.740 -2.210 18.955 1.00 89.56 281 GLY A CA 1
ATOM 2178 C C . GLY A 1 281 ? 6.464 -1.145 20.027 1.00 89.56 281 GLY A C 1
ATOM 2179 O O . GLY A 1 281 ? 7.387 -0.706 20.738 1.00 89.56 281 GLY A O 1
ATOM 2180 N N . PRO A 1 282 ? 5.201 -0.700 20.149 1.00 93.44 282 PRO A N 1
ATOM 2181 C CA . PRO A 1 282 ? 4.789 0.233 21.187 1.00 93.44 282 PRO A CA 1
ATOM 2182 C C . PRO A 1 282 ? 4.701 -0.448 22.560 1.00 93.44 282 PRO A C 1
ATOM 2184 O O . PRO A 1 282 ? 4.391 -1.628 22.695 1.00 93.44 282 PRO A O 1
ATOM 2187 N N . THR A 1 283 ? 4.944 0.323 23.613 1.00 92.94 283 THR A N 1
ATOM 2188 C CA . THR A 1 283 ? 4.602 -0.050 24.992 1.00 92.94 283 THR A CA 1
ATOM 2189 C C . THR A 1 283 ? 3.105 0.149 25.241 1.00 92.94 283 THR A C 1
ATOM 2191 O O . THR A 1 283 ? 2.477 0.986 24.596 1.00 92.94 283 THR A O 1
ATOM 2194 N N . GLY A 1 284 ? 2.526 -0.514 26.248 1.00 92.44 284 GLY A N 1
ATOM 2195 C CA . GLY A 1 284 ? 1.110 -0.304 26.599 1.00 92.44 284 GLY A CA 1
ATOM 2196 C C . GLY A 1 284 ? 0.751 1.161 26.908 1.00 92.44 284 GLY A C 1
ATOM 2197 O O . GLY A 1 284 ? -0.341 1.615 26.577 1.00 92.44 284 GLY A O 1
ATOM 2198 N N . ALA A 1 285 ? 1.692 1.938 27.461 1.00 94.06 285 ALA A N 1
ATOM 2199 C CA . ALA A 1 285 ? 1.521 3.376 27.676 1.00 94.06 285 ALA A CA 1
ATOM 2200 C C . ALA A 1 285 ? 1.431 4.167 26.357 1.00 94.06 285 ALA A C 1
ATOM 2202 O O . ALA A 1 285 ? 0.680 5.135 26.267 1.00 94.06 285 ALA A O 1
ATOM 2203 N N . GLU A 1 286 ? 2.176 3.764 25.327 1.00 95.44 286 GLU A N 1
ATOM 2204 C CA . GLU A 1 286 ? 2.099 4.371 23.995 1.00 95.44 286 GLU A CA 1
ATOM 2205 C C . GLU A 1 286 ? 0.825 3.977 23.258 1.00 95.44 286 GLU A C 1
ATOM 2207 O O . GLU A 1 286 ? 0.246 4.830 22.595 1.00 95.44 286 GLU A O 1
ATOM 2212 N N . VAL A 1 287 ? 0.348 2.740 23.424 1.00 96.56 287 VAL A N 1
ATOM 2213 C CA . VAL A 1 287 ? -0.952 2.302 22.890 1.00 96.56 287 VAL A CA 1
ATOM 2214 C C . VAL A 1 287 ? -2.077 3.141 23.496 1.00 96.56 287 VAL A C 1
ATOM 2216 O O . VAL A 1 287 ? -2.877 3.718 22.758 1.00 96.56 287 VAL A O 1
ATOM 2219 N N . LEU A 1 288 ? -2.077 3.305 24.825 1.00 96.44 288 LEU A N 1
ATOM 2220 C CA . LEU A 1 288 ? -3.023 4.166 25.541 1.00 96.44 288 LEU A CA 1
ATOM 2221 C C . LEU A 1 288 ? -2.984 5.608 25.029 1.00 96.44 288 LEU A C 1
ATOM 2223 O O . LEU A 1 288 ? -4.020 6.209 24.745 1.00 96.44 288 LEU A O 1
ATOM 2227 N N . ARG A 1 289 ? -1.775 6.156 24.878 1.00 96.62 289 ARG A N 1
ATOM 2228 C CA . ARG A 1 289 ? -1.572 7.518 24.386 1.00 96.62 289 ARG A CA 1
ATOM 2229 C C . ARG A 1 289 ? -2.057 7.683 22.949 1.00 96.62 289 ARG A C 1
ATOM 2231 O O . ARG A 1 289 ? -2.717 8.672 22.659 1.00 96.62 289 ARG A O 1
ATOM 2238 N N . ALA A 1 290 ? -1.769 6.729 22.065 1.00 97.50 290 ALA A N 1
ATOM 2239 C CA . ALA A 1 290 ? -2.177 6.787 20.665 1.00 97.50 290 ALA A CA 1
ATOM 2240 C C . ALA A 1 290 ? -3.699 6.864 20.513 1.00 97.50 290 ALA A C 1
ATOM 2242 O O . ALA A 1 290 ? -4.186 7.719 19.778 1.00 97.50 290 ALA A O 1
ATOM 2243 N N . HIS A 1 291 ? -4.446 6.048 21.261 1.00 98.44 291 HIS A N 1
ATOM 2244 C CA . HIS A 1 291 ? -5.911 6.075 21.231 1.00 98.44 291 HIS A CA 1
ATOM 2245 C C . HIS A 1 291 ? -6.472 7.361 21.850 1.00 98.44 291 HIS A C 1
ATOM 2247 O O . HIS A 1 291 ? -7.315 8.022 21.240 1.00 98.44 291 HIS A O 1
ATOM 2253 N N . ALA A 1 292 ? -5.958 7.767 23.016 1.00 97.88 292 ALA A N 1
ATOM 2254 C CA . ALA A 1 292 ? -6.449 8.958 23.698 1.00 97.88 292 ALA A CA 1
ATOM 2255 C C . ALA A 1 292 ? -6.204 10.235 22.879 1.00 97.88 292 ALA A C 1
ATOM 2257 O O . ALA A 1 292 ? -7.120 11.033 22.686 1.00 97.88 292 ALA A O 1
ATOM 2258 N N . VAL A 1 293 ? -4.996 10.409 22.329 1.00 98.06 293 VAL A N 1
ATOM 2259 C CA . VAL A 1 293 ? -4.679 11.559 21.468 1.00 98.06 293 VAL A CA 1
ATOM 2260 C C . VAL A 1 293 ? -5.481 11.512 20.170 1.00 98.06 293 VAL A C 1
ATOM 2262 O O . VAL A 1 293 ? -6.004 12.546 19.760 1.00 98.06 293 VAL A O 1
ATOM 2265 N N . ALA A 1 294 ? -5.653 10.337 19.554 1.00 98.44 294 ALA A N 1
ATOM 2266 C CA . ALA A 1 294 ? -6.480 10.199 18.358 1.00 98.44 294 ALA A CA 1
ATOM 2267 C C . ALA A 1 294 ? -7.918 10.673 18.591 1.00 98.44 294 ALA A C 1
ATOM 2269 O O . ALA A 1 294 ? -8.418 11.469 17.800 1.00 98.44 294 ALA A O 1
ATOM 2270 N N . ARG A 1 295 ? -8.560 10.274 19.699 1.00 98.00 295 ARG A N 1
ATOM 2271 C CA . ARG A 1 295 ? -9.918 10.731 20.037 1.00 98.00 295 ARG A CA 1
ATOM 2272 C C . ARG A 1 295 ? -10.007 12.249 20.203 1.00 98.00 295 ARG A C 1
ATOM 2274 O O . ARG A 1 295 ? -11.004 12.839 19.799 1.00 98.00 295 ARG A O 1
ATOM 2281 N N . LEU A 1 296 ? -8.996 12.881 20.797 1.00 96.44 296 LEU A N 1
ATOM 2282 C CA . LEU A 1 296 ? -8.998 14.332 20.998 1.00 96.44 296 LEU A CA 1
ATOM 2283 C C . LEU A 1 296 ? -8.731 15.100 19.700 1.00 96.44 296 LEU A C 1
ATOM 2285 O O . LEU A 1 296 ? -9.398 16.096 19.433 1.00 96.44 296 LEU A O 1
ATOM 2289 N N . VAL A 1 297 ? -7.790 14.639 18.872 1.00 96.81 297 VAL A N 1
ATOM 2290 C CA . VAL A 1 297 ? -7.459 15.297 17.598 1.00 96.81 297 VAL A CA 1
ATOM 2291 C C . VAL A 1 297 ? -8.565 15.100 16.563 1.00 96.81 297 VAL A C 1
ATOM 2293 O O . VAL A 1 297 ? -8.884 16.045 15.845 1.00 96.81 297 VAL A O 1
ATOM 2296 N N . LEU A 1 298 ? -9.162 13.905 16.512 1.00 97.56 298 LEU A N 1
ATOM 2297 C CA . LEU A 1 298 ? -10.247 13.511 15.604 1.00 97.56 298 LEU A CA 1
ATOM 2298 C C . LEU A 1 298 ? -11.628 13.618 16.274 1.00 97.56 298 LEU A C 1
ATOM 2300 O O . LEU A 1 298 ? -12.539 12.860 15.944 1.00 97.56 298 LEU A O 1
ATOM 2304 N N . ASN A 1 299 ? -11.779 14.530 17.238 1.00 95.69 299 ASN A N 1
ATOM 2305 C CA . ASN A 1 299 ? -13.000 14.692 18.023 1.00 95.69 299 ASN A CA 1
ATOM 2306 C C . ASN A 1 299 ? -14.233 14.879 17.109 1.00 95.69 299 ASN A C 1
ATOM 2308 O O . ASN A 1 299 ? -14.256 15.846 16.347 1.00 95.69 299 ASN A O 1
ATOM 2312 N N . PRO A 1 300 ? -15.268 14.017 17.200 1.00 93.12 300 PRO A N 1
ATOM 2313 C CA . PRO A 1 300 ? -16.456 14.103 16.344 1.00 93.12 300 PRO A CA 1
ATOM 2314 C C . PRO A 1 300 ? -17.247 15.410 16.484 1.00 93.12 300 PRO A C 1
ATOM 2316 O O . PRO A 1 300 ? -17.975 15.777 15.570 1.00 93.12 300 PRO A O 1
ATOM 2319 N N . ALA A 1 301 ? -17.082 16.137 17.596 1.00 91.19 301 ALA A N 1
ATOM 2320 C CA . ALA A 1 301 ? -17.678 17.462 17.785 1.00 91.19 301 ALA A CA 1
ATOM 2321 C C . ALA A 1 301 ? -17.075 18.553 16.879 1.00 91.19 301 ALA A C 1
ATOM 2323 O O . ALA A 1 301 ? -17.623 19.652 16.805 1.00 91.19 301 ALA A O 1
ATOM 2324 N N . LEU A 1 302 ? -15.916 18.298 16.260 1.00 91.12 302 LEU A N 1
ATOM 2325 C CA . LEU A 1 302 ? -15.149 19.283 15.499 1.00 91.12 302 LEU A CA 1
ATOM 2326 C C . LEU A 1 302 ? -15.194 18.992 13.990 1.00 91.12 302 LEU A C 1
ATOM 2328 O O . LEU A 1 302 ? -15.324 17.832 13.588 1.00 91.12 302 LEU A O 1
ATOM 2332 N N . PRO A 1 303 ? -15.020 20.017 13.130 1.00 91.12 303 PRO A N 1
ATOM 2333 C CA . PRO A 1 303 ? -14.869 19.813 11.693 1.00 91.12 303 PRO A CA 1
ATOM 2334 C C . PRO A 1 303 ? -13.738 18.828 11.371 1.00 91.12 303 PRO A C 1
ATOM 2336 O O . PRO A 1 303 ? -12.610 18.971 11.845 1.00 91.12 303 PRO A O 1
ATOM 2339 N N . GLY A 1 304 ? -14.033 17.824 10.546 1.00 93.94 304 GLY A N 1
ATOM 2340 C CA . GLY A 1 304 ? -13.097 16.748 10.227 1.00 93.94 304 GLY A CA 1
ATOM 2341 C C . GLY A 1 304 ? -12.966 15.662 11.296 1.00 93.94 304 GLY A C 1
ATOM 2342 O O . GLY A 1 304 ? -12.076 14.818 11.192 1.00 93.94 304 GLY A O 1
ATOM 2343 N N . GLY A 1 305 ? -13.819 15.665 12.321 1.00 95.69 305 GLY A N 1
ATOM 2344 C CA . GLY A 1 305 ? -13.883 14.595 13.310 1.00 95.69 305 GLY A CA 1
ATOM 2345 C C . GLY A 1 305 ? -14.248 13.238 12.697 1.00 95.69 305 GLY A C 1
ATOM 2346 O O . GLY A 1 305 ? -14.980 13.163 11.705 1.00 95.69 305 GLY A O 1
ATOM 2347 N N . ILE A 1 306 ? -13.739 12.162 13.302 1.00 97.69 306 ILE A N 1
ATOM 2348 C CA . ILE A 1 306 ? -14.031 10.772 12.924 1.00 97.69 306 ILE A CA 1
ATOM 2349 C C . ILE A 1 306 ? -14.719 10.100 14.113 1.00 97.69 306 ILE A C 1
ATOM 2351 O O . ILE A 1 306 ? -14.153 10.007 15.204 1.00 97.69 306 ILE A O 1
ATOM 2355 N N . GLU A 1 307 ? -15.955 9.646 13.908 1.00 96.00 307 GLU A N 1
ATOM 2356 C CA . GLU A 1 307 ? -16.794 9.064 14.963 1.00 96.00 307 GLU A CA 1
ATOM 2357 C C . GLU A 1 307 ? -16.156 7.811 15.562 1.00 96.00 307 GLU A C 1
ATOM 2359 O O . GLU A 1 307 ? -15.969 7.719 16.782 1.00 96.00 307 GLU A O 1
ATOM 2364 N N . ASN A 1 308 ? -15.741 6.887 14.698 1.00 98.19 308 ASN A N 1
ATOM 2365 C CA . ASN A 1 308 ? -15.336 5.556 15.114 1.00 98.19 308 ASN A CA 1
ATOM 2366 C C . ASN A 1 308 ? -13.823 5.443 15.273 1.00 98.19 308 ASN A C 1
ATOM 2368 O O . ASN A 1 308 ? -13.054 5.669 14.338 1.00 98.19 308 ASN A O 1
ATOM 2372 N N . LEU A 1 309 ? -13.410 5.076 16.484 1.00 98.38 309 LEU A N 1
ATOM 2373 C CA . LEU A 1 309 ? -12.035 4.754 16.834 1.00 98.38 309 LEU A CA 1
ATOM 2374 C C . LEU A 1 309 ? -11.969 3.273 17.205 1.00 98.38 309 LEU A C 1
ATOM 2376 O O . LEU A 1 309 ? -12.465 2.876 18.267 1.00 98.38 309 LEU A O 1
ATOM 2380 N N . GLN A 1 310 ? -11.360 2.489 16.319 1.00 97.44 310 GLN A N 1
ATOM 2381 C CA . GLN A 1 310 ? -11.205 1.046 16.464 1.00 97.44 310 GLN A CA 1
ATOM 2382 C C . GLN A 1 310 ? -9.970 0.708 17.300 1.00 97.44 310 GLN A C 1
ATOM 2384 O O . GLN A 1 310 ? -8.943 1.377 17.192 1.00 97.44 310 GLN A O 1
ATOM 2389 N N . VAL A 1 311 ? -10.035 -0.380 18.070 1.00 94.56 311 VAL A N 1
ATOM 2390 C CA . VAL A 1 311 ? -8.853 -1.039 18.638 1.00 94.56 311 VAL A CA 1
ATOM 2391 C C . VAL A 1 311 ? -8.600 -2.391 17.970 1.00 94.56 311 VAL A C 1
ATOM 2393 O O . VAL A 1 311 ? -9.480 -3.244 17.884 1.00 94.56 311 VAL A O 1
ATOM 2396 N N . SER A 1 312 ? -7.371 -2.609 17.497 1.00 90.00 312 SER A N 1
ATOM 2397 C CA . SER A 1 312 ? -6.969 -3.865 16.856 1.00 90.00 312 SER A CA 1
ATOM 2398 C C . SER A 1 312 ? -6.626 -4.929 17.906 1.00 90.00 312 SER A C 1
ATOM 2400 O O . SER A 1 312 ? -5.474 -5.062 18.323 1.00 90.00 312 SER A O 1
ATOM 2402 N N . TRP A 1 313 ? -7.617 -5.716 18.337 1.00 88.00 313 TRP A N 1
ATOM 2403 C CA . TRP A 1 313 ? -7.405 -6.777 19.336 1.00 88.00 313 TRP A CA 1
ATOM 2404 C C . TRP A 1 313 ? -6.384 -7.834 18.888 1.00 88.00 313 TRP A C 1
ATOM 2406 O O . TRP A 1 313 ? -5.687 -8.392 19.729 1.00 88.00 313 TRP A O 1
ATOM 2416 N N . VAL A 1 314 ? -6.229 -8.072 17.581 1.00 81.12 314 VAL A N 1
ATOM 2417 C CA . VAL A 1 314 ? -5.231 -9.018 17.052 1.00 81.12 314 VAL A CA 1
ATOM 2418 C C . VAL A 1 314 ? -3.790 -8.539 17.272 1.00 81.12 314 VAL A C 1
ATOM 2420 O O . VAL A 1 314 ? -2.877 -9.356 17.370 1.00 81.12 314 VAL A O 1
ATOM 2423 N N . LYS A 1 315 ? -3.572 -7.223 17.386 1.00 84.62 315 LYS A N 1
ATOM 2424 C CA . LYS A 1 315 ? -2.251 -6.630 17.646 1.00 84.62 315 LYS A CA 1
ATOM 2425 C C . LYS A 1 315 ? -2.005 -6.393 19.130 1.00 84.62 315 LYS A C 1
ATOM 2427 O O . LYS A 1 315 ? -0.925 -6.703 19.613 1.00 84.62 315 LYS A O 1
ATOM 2432 N N . GLU A 1 316 ? -3.009 -5.879 19.838 1.00 87.00 316 GLU A N 1
ATOM 2433 C CA . GLU A 1 316 ? -2.858 -5.437 21.232 1.00 87.00 316 GLU A CA 1
ATOM 2434 C C . GLU A 1 316 ? -3.279 -6.503 22.263 1.00 87.00 316 GLU A C 1
ATOM 2436 O O . GLU A 1 316 ? -2.891 -6.451 23.432 1.00 87.00 316 GLU A O 1
ATOM 2441 N N . GLY A 1 317 ? -4.099 -7.471 21.848 1.00 86.31 317 GLY A N 1
ATOM 2442 C CA . GLY A 1 317 ? -4.739 -8.459 22.713 1.00 86.31 317 GLY A CA 1
ATOM 2443 C C . GLY A 1 317 ? -6.009 -7.941 23.395 1.00 86.31 317 GLY A C 1
ATOM 2444 O O . GLY A 1 317 ? -6.211 -6.740 23.585 1.00 86.31 317 GLY A O 1
ATOM 2445 N N . PHE A 1 318 ? -6.880 -8.862 23.820 1.00 87.31 318 PHE A N 1
ATOM 2446 C CA . PHE A 1 318 ? -8.200 -8.522 24.371 1.00 87.31 318 PHE A CA 1
ATOM 2447 C C . PHE A 1 318 ? -8.162 -7.644 25.629 1.00 87.31 318 PHE A C 1
ATOM 2449 O O . PHE A 1 318 ? -8.973 -6.732 25.769 1.00 87.31 318 PHE A O 1
ATOM 2456 N N . ARG A 1 319 ? -7.187 -7.858 26.523 1.00 89.38 319 ARG A N 1
ATOM 2457 C CA . ARG A 1 319 ? -7.049 -7.045 27.746 1.00 89.38 319 ARG A CA 1
ATOM 2458 C C . ARG A 1 319 ? -6.704 -5.591 27.431 1.00 89.38 319 ARG A C 1
ATOM 2460 O O . ARG A 1 319 ? -7.277 -4.680 28.020 1.00 89.38 319 ARG A O 1
ATOM 2467 N N . MET A 1 320 ? -5.783 -5.363 26.493 1.00 91.69 320 MET A N 1
ATOM 2468 C CA . MET A 1 320 ? -5.472 -4.005 26.047 1.00 91.69 320 MET A CA 1
ATOM 2469 C C . MET A 1 320 ? -6.643 -3.399 25.278 1.00 91.69 320 MET A C 1
ATOM 2471 O O . MET A 1 320 ? -6.931 -2.225 25.482 1.00 91.69 320 MET A O 1
ATOM 2475 N N . ALA A 1 321 ? -7.363 -4.184 24.470 1.00 92.88 321 ALA A N 1
ATOM 2476 C CA . ALA A 1 321 ? -8.570 -3.722 23.787 1.00 92.88 321 ALA A CA 1
ATOM 2477 C C . ALA A 1 321 ? -9.629 -3.192 24.771 1.00 92.88 321 ALA A C 1
ATOM 2479 O O . ALA A 1 321 ? -10.125 -2.080 24.597 1.00 92.88 321 ALA A O 1
ATOM 2480 N N . GLN A 1 322 ? -9.892 -3.919 25.862 1.00 93.19 322 GLN A N 1
ATOM 2481 C CA . GLN A 1 322 ? -10.758 -3.461 26.956 1.00 93.19 322 GLN A CA 1
ATOM 2482 C C . GLN A 1 322 ? -10.267 -2.146 27.586 1.00 93.19 322 GLN A C 1
ATOM 2484 O O . GLN A 1 322 ? -11.060 -1.231 27.802 1.00 93.19 322 GLN A O 1
ATOM 2489 N N . LEU A 1 323 ? -8.958 -2.003 27.825 1.00 93.56 323 LEU A N 1
ATOM 2490 C CA . LEU A 1 323 ? -8.390 -0.748 28.335 1.00 93.56 323 LEU A CA 1
ATOM 2491 C C . LEU A 1 323 ? -8.550 0.413 27.343 1.00 93.56 323 LEU A C 1
ATOM 2493 O O . LEU A 1 323 ? -8.832 1.534 27.765 1.00 93.56 323 LEU A O 1
ATOM 2497 N N . MET A 1 324 ? -8.408 0.172 26.036 1.00 96.50 324 MET A N 1
ATOM 2498 C CA . MET A 1 324 ? -8.572 1.219 25.017 1.00 96.50 324 MET A CA 1
ATOM 2499 C C . MET A 1 324 ? -10.015 1.700 24.902 1.00 96.50 324 MET A C 1
ATOM 2501 O O . MET A 1 324 ? -10.249 2.879 24.619 1.00 96.50 324 MET A O 1
ATOM 2505 N N . LEU A 1 325 ? -10.987 0.838 25.215 1.00 95.62 325 LEU A N 1
ATOM 2506 C CA . LEU A 1 325 ? -12.377 1.256 25.362 1.00 95.62 325 LEU A CA 1
ATOM 2507 C C . LEU A 1 325 ? -12.549 2.271 26.507 1.00 95.62 325 LEU A C 1
ATOM 2509 O O . LEU A 1 325 ? -13.487 3.048 26.445 1.00 95.62 325 LEU A O 1
ATOM 2513 N N . HIS A 1 326 ? -11.645 2.373 27.485 1.00 92.75 326 HIS A N 1
ATOM 2514 C CA . HIS A 1 326 ? -11.622 3.454 28.490 1.00 92.75 326 HIS A CA 1
ATOM 2515 C C . HIS A 1 326 ? -10.669 4.610 28.144 1.00 92.75 326 HIS A C 1
ATOM 2517 O O . HIS A 1 326 ? -10.346 5.436 28.995 1.00 92.75 326 HIS A O 1
ATOM 2523 N N . ALA A 1 327 ? -10.200 4.674 26.898 1.00 93.31 327 ALA A N 1
ATOM 2524 C CA . ALA A 1 327 ? -9.239 5.667 26.426 1.00 93.31 327 ALA A CA 1
ATOM 2525 C C . ALA A 1 327 ? -9.669 6.322 25.106 1.00 93.31 327 ALA A C 1
ATOM 2527 O O . ALA A 1 327 ? -8.837 6.781 24.326 1.00 93.31 327 ALA A O 1
ATOM 2528 N N . GLY A 1 328 ? -10.979 6.352 24.848 1.00 93.56 328 GLY A N 1
ATOM 2529 C CA . GLY A 1 328 ? -11.574 7.012 23.689 1.00 93.56 328 GLY A CA 1
ATOM 2530 C C . GLY A 1 328 ? -11.996 6.086 22.544 1.00 93.56 328 GLY A C 1
ATOM 2531 O O . GLY A 1 328 ? -12.687 6.563 21.639 1.00 93.56 328 GLY A O 1
ATOM 2532 N N . ALA A 1 329 ? -11.641 4.796 22.564 1.00 97.81 329 ALA A N 1
ATOM 2533 C CA . ALA A 1 329 ? -12.115 3.837 21.562 1.00 97.81 329 ALA A CA 1
ATOM 2534 C C . ALA A 1 329 ? -13.597 3.479 21.773 1.00 97.81 329 ALA A C 1
ATOM 2536 O O . ALA A 1 329 ? -14.099 3.456 22.904 1.00 97.81 329 ALA A O 1
ATOM 2537 N N . ASN A 1 330 ? -14.296 3.190 20.677 1.00 98.00 330 ASN A N 1
ATOM 2538 C CA . ASN A 1 330 ? -15.704 2.778 20.673 1.00 98.00 330 ASN A CA 1
ATOM 2539 C C . ASN A 1 330 ? -15.989 1.594 19.737 1.00 98.00 330 ASN A C 1
ATOM 2541 O O . ASN A 1 330 ? -17.143 1.213 19.591 1.00 98.00 330 ASN A O 1
ATOM 2545 N N . ASP A 1 331 ? -14.964 0.996 19.130 1.00 98.12 331 ASP A N 1
ATOM 2546 C CA . ASP A 1 331 ? -15.132 -0.116 18.200 1.00 98.12 331 ASP A CA 1
ATOM 2547 C C . ASP A 1 331 ? -14.057 -1.192 18.422 1.00 98.12 331 ASP A C 1
ATOM 2549 O O . ASP A 1 331 ? -12.880 -0.881 18.617 1.00 98.12 331 ASP A O 1
ATOM 2553 N N . LEU A 1 332 ? -14.469 -2.461 18.431 1.00 95.31 332 LEU A N 1
ATOM 2554 C CA . LEU A 1 332 ? -13.588 -3.629 18.572 1.00 95.31 332 LEU A CA 1
ATOM 2555 C C . LEU A 1 332 ? -13.173 -4.223 17.218 1.00 95.31 332 LEU A C 1
ATOM 2557 O O . LEU A 1 332 ? -12.438 -5.206 17.179 1.00 95.31 332 LEU A O 1
ATOM 2561 N N . GLY A 1 333 ? -13.628 -3.647 16.109 1.00 91.94 333 GLY A N 1
ATOM 2562 C CA . GLY A 1 333 ? -13.331 -4.108 14.765 1.00 91.94 333 GLY A CA 1
ATOM 2563 C C . GLY A 1 333 ? -14.024 -5.404 14.387 1.00 91.94 333 GLY A C 1
ATOM 2564 O O . GLY A 1 333 ? -15.199 -5.615 14.687 1.00 91.94 333 GLY A O 1
ATOM 2565 N N . GLY A 1 334 ? -13.304 -6.243 13.648 1.00 87.69 334 GLY A N 1
ATOM 2566 C CA . GLY A 1 334 ? -13.842 -7.455 13.047 1.00 87.69 334 GLY A CA 1
ATOM 2567 C C . GLY A 1 334 ? -13.727 -8.710 13.913 1.00 87.69 334 GLY A C 1
ATOM 2568 O O . GLY A 1 334 ? -12.868 -8.808 14.791 1.00 87.69 334 GLY A O 1
ATOM 2569 N N . THR A 1 335 ? -14.525 -9.725 13.580 1.00 81.12 335 THR A N 1
ATOM 2570 C CA . THR A 1 335 ? -14.249 -11.125 13.954 1.00 81.12 335 THR A CA 1
ATOM 2571 C C . THR A 1 335 ? -12.972 -11.648 13.294 1.00 81.12 335 THR A C 1
ATOM 2573 O O . THR A 1 335 ? -12.345 -12.558 13.827 1.00 81.12 335 THR A O 1
ATOM 2576 N N . LEU A 1 336 ? -12.569 -11.047 12.166 1.00 76.75 336 LEU A N 1
ATOM 2577 C CA . LEU A 1 336 ? -11.316 -11.271 11.447 1.00 76.75 336 LEU A CA 1
ATOM 2578 C C . LEU A 1 336 ? -11.055 -12.731 11.067 1.00 76.75 336 LEU A C 1
ATOM 2580 O O . LEU A 1 336 ? -9.923 -13.185 11.194 1.00 76.75 336 LEU A O 1
ATOM 2584 N N . MET A 1 337 ? -12.069 -13.458 10.580 1.00 74.06 337 MET A N 1
ATOM 2585 C CA . MET A 1 337 ? -11.896 -14.852 10.143 1.00 74.06 337 MET A CA 1
ATOM 2586 C C . MET A 1 337 ? -10.691 -14.926 9.176 1.00 74.06 337 MET A C 1
ATOM 2588 O O . MET A 1 337 ? -10.682 -14.242 8.153 1.00 74.06 337 MET A O 1
ATOM 2592 N N . ASN A 1 338 ? -9.658 -15.699 9.521 1.00 61.44 338 ASN A N 1
ATOM 2593 C CA . ASN A 1 338 ? -8.386 -15.837 8.788 1.00 61.44 338 ASN A CA 1
ATOM 2594 C C . ASN A 1 338 ? -7.506 -14.568 8.703 1.00 61.44 338 ASN A C 1
ATOM 2596 O O . ASN A 1 338 ? -6.988 -14.236 7.631 1.00 61.44 338 ASN A O 1
ATOM 2600 N N . GLU A 1 339 ? -7.243 -13.880 9.817 1.00 61.97 339 GLU A N 1
ATOM 2601 C CA . GLU A 1 339 ? -6.262 -12.783 9.815 1.00 61.97 339 GLU A CA 1
ATOM 2602 C C . GLU A 1 339 ? -4.808 -13.269 9.671 1.00 61.97 339 GLU A C 1
ATOM 2604 O O . GLU A 1 339 ? -4.152 -13.677 10.628 1.00 61.97 339 GLU A O 1
ATOM 2609 N N . SER A 1 340 ? -4.275 -13.210 8.448 1.00 54.88 340 SER A N 1
ATOM 2610 C CA . SER A 1 340 ? -2.951 -13.751 8.126 1.00 54.88 340 SER A CA 1
ATOM 2611 C C . SER A 1 340 ? -1.811 -12.731 8.185 1.00 54.88 340 SER A C 1
ATOM 2613 O O . SER A 1 340 ? -0.660 -13.137 8.331 1.00 54.88 340 SER A O 1
ATOM 2615 N N . ILE A 1 341 ? -2.083 -11.425 8.067 1.00 51.50 341 ILE A N 1
ATOM 2616 C CA . ILE A 1 341 ? -1.027 -10.397 7.993 1.00 51.50 341 ILE A CA 1
ATOM 2617 C C . ILE A 1 341 ? -0.367 -10.209 9.362 1.00 51.50 341 ILE A C 1
ATOM 2619 O O . ILE A 1 341 ? 0.856 -10.297 9.483 1.00 51.50 341 ILE A O 1
ATOM 2623 N N . SER A 1 342 ? -1.161 -9.983 10.410 1.00 55.06 342 SER A N 1
ATOM 2624 C CA . SER A 1 342 ? -0.641 -9.798 11.769 1.00 55.06 342 SER A CA 1
ATOM 2625 C C . SER A 1 342 ? 0.002 -11.076 12.315 1.00 55.06 342 SER A C 1
ATOM 2627 O O . SER A 1 342 ? 1.041 -11.002 12.969 1.00 55.06 342 SER A O 1
ATOM 2629 N N . THR A 1 343 ? -0.533 -12.254 11.979 1.00 56.75 343 THR A N 1
ATOM 2630 C CA . THR A 1 343 ? 0.099 -13.535 12.326 1.00 56.75 343 THR A CA 1
ATOM 2631 C C . THR A 1 343 ? 1.424 -13.744 11.607 1.00 56.75 343 THR A C 1
ATOM 2633 O O . THR A 1 343 ? 2.377 -14.175 12.246 1.00 56.75 343 THR A O 1
ATOM 2636 N N . ALA A 1 344 ? 1.528 -13.387 10.321 1.00 45.44 344 ALA A N 1
ATOM 2637 C CA . ALA A 1 344 ? 2.802 -13.435 9.603 1.00 45.44 344 ALA A CA 1
ATOM 2638 C C . ALA A 1 344 ? 3.849 -12.498 10.223 1.00 45.44 344 ALA A C 1
ATOM 2640 O O . ALA A 1 344 ? 5.034 -12.798 10.171 1.00 45.44 344 ALA A O 1
ATOM 2641 N N . ALA A 1 345 ? 3.425 -11.388 10.839 1.00 39.25 345 ALA A N 1
ATOM 2642 C CA . ALA A 1 345 ? 4.301 -10.507 11.615 1.00 39.25 345 ALA A CA 1
ATOM 2643 C C . ALA A 1 345 ? 4.693 -11.069 12.997 1.00 39.25 345 ALA A C 1
ATOM 2645 O O . ALA A 1 345 ? 5.651 -10.578 13.600 1.00 39.25 345 ALA A O 1
ATOM 2646 N N . GLY A 1 346 ? 3.999 -12.109 13.473 1.00 44.38 346 GLY A N 1
ATOM 2647 C CA . GLY A 1 346 ? 4.233 -12.799 14.745 1.00 44.38 346 GLY A CA 1
ATOM 2648 C C . GLY A 1 346 ? 3.286 -12.402 15.885 1.00 44.38 346 GLY A C 1
ATOM 2649 O O . GLY A 1 346 ? 3.596 -12.649 17.049 1.00 44.38 346 GLY A O 1
ATOM 2650 N N . ALA A 1 347 ? 2.132 -11.796 15.584 1.00 54.00 347 ALA A N 1
ATOM 2651 C CA . ALA A 1 347 ? 1.115 -11.509 16.594 1.00 54.00 347 ALA A CA 1
ATOM 2652 C C . ALA A 1 347 ? 0.557 -12.805 17.216 1.00 54.00 347 ALA A C 1
ATOM 2654 O O . ALA A 1 347 ? 0.235 -13.757 16.503 1.00 54.00 347 ALA A O 1
ATOM 2655 N N . GLN A 1 348 ? 0.416 -12.827 18.546 1.00 58.12 348 GLN A N 1
ATOM 2656 C CA . GLN A 1 348 ? 0.054 -14.029 19.316 1.00 58.12 348 GLN A CA 1
ATOM 2657 C C . GLN A 1 348 ? -1.419 -14.072 19.757 1.00 58.12 348 GLN A C 1
ATOM 2659 O O . GLN A 1 348 ? -1.820 -14.986 20.471 1.00 58.12 348 GLN A O 1
ATOM 2664 N N . HIS A 1 349 ? -2.235 -13.090 19.364 1.00 58.50 349 HIS A N 1
ATOM 2665 C CA . HIS A 1 349 ? -3.585 -12.900 19.911 1.00 58.50 349 HIS A CA 1
ATOM 2666 C C . HIS A 1 349 ? -4.707 -13.586 19.116 1.00 58.50 349 HIS A C 1
ATOM 2668 O O . HIS A 1 349 ? -5.873 -13.355 19.410 1.00 58.50 349 HIS A O 1
ATOM 2674 N N . GLY A 1 350 ? -4.364 -14.454 18.159 1.00 58.78 350 GLY A N 1
ATOM 2675 C CA . GLY A 1 350 ? -5.316 -15.278 17.406 1.00 58.78 350 GLY A CA 1
ATOM 2676 C C . GLY A 1 350 ? -5.623 -14.769 15.994 1.00 58.78 350 GLY A C 1
ATOM 2677 O O . GLY A 1 350 ? -5.090 -13.756 15.551 1.00 58.78 350 GLY A O 1
ATOM 2678 N N . GLN A 1 351 ? -6.467 -15.516 15.276 1.00 62.00 351 GLN A N 1
ATOM 2679 C CA . GLN A 1 351 ? -6.904 -15.239 13.893 1.00 62.00 351 GLN A CA 1
ATOM 2680 C C . GLN A 1 351 ? -8.432 -15.240 13.740 1.00 62.00 351 GLN A C 1
ATOM 2682 O O . GLN A 1 351 ? -8.942 -15.288 12.626 1.00 62.00 351 GLN A O 1
ATOM 2687 N N . LEU A 1 352 ? -9.150 -15.275 14.863 1.00 70.62 352 LEU A N 1
ATOM 2688 C CA . LEU A 1 352 ? -10.602 -15.232 14.947 1.00 70.62 352 LEU A CA 1
ATOM 2689 C C . LEU A 1 352 ? -10.984 -14.796 16.361 1.00 70.62 352 LEU A C 1
ATOM 2691 O O . LEU A 1 352 ? -10.489 -15.372 17.328 1.00 70.62 352 LEU A O 1
ATOM 2695 N N . ALA A 1 353 ? -11.896 -13.837 16.471 1.00 75.69 353 ALA A N 1
ATOM 2696 C CA . ALA A 1 353 ? -12.634 -13.578 17.700 1.00 75.69 353 ALA A CA 1
ATOM 2697 C C . ALA A 1 353 ? -14.098 -13.950 17.472 1.00 75.69 353 ALA A C 1
ATOM 2699 O O . ALA A 1 353 ? -14.739 -13.432 16.552 1.00 75.69 353 ALA A O 1
ATOM 2700 N N . LYS A 1 354 ? -14.641 -14.850 18.300 1.00 78.12 354 LYS A N 1
ATOM 2701 C CA . LYS A 1 354 ? -16.067 -15.190 18.217 1.00 78.12 354 LYS A CA 1
ATOM 2702 C C . LYS A 1 354 ? -16.895 -13.956 18.625 1.00 78.12 354 LYS A C 1
ATOM 2704 O O . LYS A 1 354 ? -16.545 -13.290 19.599 1.00 78.12 354 LYS A O 1
ATOM 2709 N N . PRO A 1 355 ? -18.024 -13.649 17.964 1.00 83.38 355 PRO A N 1
ATOM 2710 C CA . PRO A 1 355 ? -18.937 -12.590 18.397 1.00 83.38 355 PRO A CA 1
ATOM 2711 C C . PRO A 1 355 ? -19.334 -12.658 19.872 1.00 83.38 355 PRO A C 1
ATOM 2713 O O . PRO A 1 355 ? -19.386 -11.623 20.528 1.00 83.38 355 PRO A O 1
ATOM 2716 N N . SER A 1 356 ? -19.559 -13.857 20.419 1.00 79.62 356 SER A N 1
ATOM 2717 C CA . SER A 1 356 ? -19.840 -14.049 21.849 1.00 79.62 356 SER A CA 1
ATOM 2718 C C . SER A 1 356 ? -18.678 -13.599 22.738 1.00 79.62 356 SER A C 1
ATOM 2720 O O . SER A 1 356 ? -18.899 -12.984 23.780 1.00 79.62 356 SER A O 1
ATOM 2722 N N . GLU A 1 357 ? -17.437 -13.827 22.310 1.00 82.94 357 GLU A N 1
ATOM 2723 C CA . GLU A 1 357 ? -16.248 -13.347 23.006 1.00 82.94 357 GLU A CA 1
ATOM 2724 C C . GLU A 1 357 ? -16.154 -11.819 22.961 1.00 82.94 357 GLU A C 1
ATOM 2726 O O . GLU A 1 357 ? -15.971 -11.199 24.006 1.00 82.94 357 GLU A O 1
ATOM 2731 N N . LEU A 1 358 ? -16.370 -11.200 21.796 1.00 87.81 358 LEU A N 1
ATOM 2732 C CA . LEU A 1 358 ? -16.379 -9.738 21.665 1.00 87.81 358 LEU A CA 1
ATOM 2733 C C . LEU A 1 358 ? -17.468 -9.094 22.536 1.00 87.81 358 LEU A C 1
ATOM 2735 O O . LEU A 1 358 ? -17.196 -8.118 23.236 1.00 87.81 358 LEU A O 1
ATOM 2739 N N . ARG A 1 359 ? -18.680 -9.667 22.565 1.00 89.12 359 ARG A N 1
ATOM 2740 C CA . ARG A 1 359 ? -19.764 -9.209 23.451 1.00 89.12 359 ARG A CA 1
ATOM 2741 C C . ARG A 1 359 ? -19.393 -9.349 24.924 1.00 89.12 359 ARG A C 1
ATOM 2743 O O . ARG A 1 359 ? -19.547 -8.392 25.684 1.00 89.12 359 ARG A O 1
ATOM 2750 N N . ARG A 1 360 ? -18.838 -10.501 25.315 1.00 87.69 360 ARG A N 1
ATOM 2751 C CA . ARG A 1 360 ? -18.364 -10.751 26.681 1.00 87.69 360 ARG A CA 1
ATOM 2752 C C . ARG A 1 360 ? -17.343 -9.707 27.125 1.00 87.69 360 ARG A C 1
ATOM 2754 O O . ARG A 1 360 ? -17.495 -9.159 28.213 1.00 87.69 360 ARG A O 1
ATOM 2761 N N . LEU A 1 361 ? -16.360 -9.385 26.279 1.00 89.88 361 LEU A N 1
ATOM 2762 C CA . LEU A 1 361 ? -15.341 -8.377 26.588 1.00 89.88 361 LEU A CA 1
ATOM 2763 C C . LEU A 1 361 ? -15.952 -7.007 26.898 1.00 89.88 361 LEU A C 1
ATOM 2765 O O . LEU A 1 361 ? -15.449 -6.313 27.780 1.00 89.88 361 LEU A O 1
ATOM 2769 N N . VAL A 1 362 ? -17.026 -6.619 26.201 1.00 92.19 362 VAL A N 1
ATOM 2770 C CA . VAL A 1 362 ? -17.728 -5.353 26.456 1.00 92.19 362 VAL A CA 1
ATOM 2771 C C . VAL A 1 362 ? -18.525 -5.411 27.756 1.00 92.19 362 VAL A C 1
ATOM 2773 O O . VAL A 1 362 ? -18.458 -4.471 28.546 1.00 92.19 362 VAL A O 1
ATOM 2776 N N . TRP A 1 363 ? -19.251 -6.500 28.019 1.00 88.88 363 TRP A N 1
ATOM 2777 C CA . TRP A 1 363 ? -20.035 -6.630 29.252 1.00 88.88 363 TRP A CA 1
ATOM 2778 C C . TRP A 1 363 ? -19.168 -6.659 30.510 1.00 88.88 363 TRP A C 1
ATOM 2780 O O . TRP A 1 363 ? -19.550 -6.071 31.521 1.00 88.88 363 TRP A O 1
ATOM 2790 N N . GLU A 1 364 ? -17.986 -7.276 30.440 1.00 90.06 364 GLU A N 1
ATOM 2791 C CA . GLU A 1 364 ? -17.009 -7.308 31.535 1.00 90.06 364 GLU A CA 1
ATOM 2792 C C . GLU A 1 364 ? -16.513 -5.905 31.945 1.00 90.06 364 GLU A C 1
ATOM 2794 O O . GLU A 1 364 ? -16.073 -5.735 33.081 1.00 90.06 364 GLU A O 1
ATOM 2799 N N . LEU A 1 365 ? -16.625 -4.885 31.079 1.00 87.50 365 LEU A N 1
ATOM 2800 C CA . LEU A 1 365 ? -16.284 -3.498 31.435 1.00 87.50 365 LEU A CA 1
ATOM 2801 C C . LEU A 1 365 ? -17.264 -2.879 32.441 1.00 87.50 365 LEU A C 1
ATOM 2803 O O . LEU A 1 365 ? -16.878 -2.000 33.209 1.00 87.50 365 LEU A O 1
ATOM 2807 N N . GLY A 1 366 ? -18.527 -3.317 32.427 1.00 81.12 366 GLY A N 1
ATOM 2808 C CA . GLY A 1 366 ? -19.616 -2.702 33.184 1.00 81.12 366 GLY A CA 1
ATOM 2809 C C . GLY A 1 366 ? -20.044 -1.333 32.627 1.00 81.12 366 GLY A C 1
ATOM 2810 O O . GLY A 1 366 ? -19.245 -0.417 32.458 1.00 81.12 366 GLY A O 1
ATOM 2811 N N . GLY A 1 367 ? -21.341 -1.164 32.352 1.00 81.00 367 GLY A N 1
ATOM 2812 C CA . GLY A 1 367 ? -21.905 0.131 31.930 1.00 81.00 367 GLY A CA 1
ATOM 2813 C C . GLY A 1 367 ? -21.753 0.471 30.442 1.00 81.00 367 GLY A C 1
ATOM 2814 O O . GLY A 1 367 ? -21.893 1.635 30.068 1.00 81.00 367 GLY A O 1
ATOM 2815 N N . ARG A 1 368 ? -21.483 -0.526 29.590 1.00 88.56 368 ARG A N 1
ATOM 2816 C CA . ARG A 1 368 ? -21.383 -0.384 28.130 1.00 88.56 368 ARG A CA 1
ATOM 2817 C C . ARG A 1 368 ? -22.354 -1.323 27.431 1.00 88.56 368 ARG A C 1
ATOM 2819 O O . ARG A 1 368 ? -22.524 -2.458 27.871 1.00 88.56 368 ARG A O 1
ATOM 2826 N N . SER A 1 369 ? -22.976 -0.847 26.357 1.00 91.12 369 SER A N 1
ATOM 2827 C CA . SER A 1 369 ? -23.784 -1.680 25.463 1.00 91.12 369 SER A CA 1
ATOM 2828 C C . SER A 1 369 ? -22.934 -2.151 24.289 1.00 91.12 369 SER A C 1
ATOM 2830 O O . SER A 1 369 ? -21.925 -1.529 23.957 1.00 91.12 369 SER A O 1
ATOM 2832 N N . VAL A 1 370 ? -23.327 -3.259 23.661 1.00 93.50 370 VAL A N 1
ATOM 2833 C CA . VAL A 1 370 ? -22.626 -3.801 22.494 1.00 93.50 370 VAL A CA 1
ATOM 2834 C C . VAL A 1 370 ? -23.583 -3.957 21.321 1.00 93.50 370 VAL A C 1
ATOM 2836 O O . VAL A 1 370 ? -24.740 -4.344 21.497 1.00 93.50 370 VAL A O 1
ATOM 2839 N N . ALA A 1 371 ? -23.099 -3.656 20.122 1.00 94.06 371 ALA A N 1
ATOM 2840 C CA . ALA A 1 371 ? -23.857 -3.795 18.892 1.00 94.06 371 ALA A CA 1
ATOM 2841 C C . ALA A 1 371 ? -23.016 -4.425 17.778 1.00 94.06 371 ALA A C 1
ATOM 2843 O O . ALA A 1 371 ? -21.824 -4.164 17.633 1.00 94.06 371 ALA A O 1
ATOM 2844 N N . GLU A 1 372 ? -23.664 -5.252 16.971 1.00 93.19 372 GLU A N 1
ATOM 2845 C CA . GLU A 1 372 ? -23.144 -5.672 15.680 1.00 93.19 372 GLU A CA 1
ATOM 2846 C C . GLU A 1 372 ? -23.486 -4.603 14.640 1.00 93.19 372 GLU A C 1
ATOM 2848 O O . GLU A 1 372 ? -24.629 -4.137 14.569 1.00 93.19 372 GLU A O 1
ATOM 2853 N N . ARG A 1 373 ? -22.501 -4.218 13.829 1.00 95.56 373 ARG A N 1
ATOM 2854 C CA . ARG A 1 373 ? -22.627 -3.211 12.769 1.00 95.56 373 ARG A CA 1
ATOM 2855 C C . ARG A 1 373 ? -22.313 -3.794 11.395 1.00 95.56 373 ARG A C 1
ATOM 2857 O O . ARG A 1 373 ? -21.584 -4.775 11.275 1.00 95.56 373 ARG A O 1
ATOM 2864 N N . TYR A 1 374 ? -22.790 -3.114 10.360 1.00 94.94 374 TYR A N 1
ATOM 2865 C CA . TYR A 1 374 ? -22.257 -3.249 9.007 1.00 94.94 374 TYR A CA 1
ATOM 2866 C C . TYR A 1 374 ? -20.935 -2.469 8.853 1.00 94.94 374 TYR A C 1
ATOM 2868 O O . TYR A 1 374 ? -20.560 -1.656 9.706 1.00 94.94 374 TYR A O 1
ATOM 2876 N N . THR A 1 375 ? -20.221 -2.679 7.743 1.00 92.75 375 THR A N 1
ATOM 2877 C CA . THR A 1 375 ? -18.964 -1.970 7.416 1.00 92.75 375 THR A CA 1
ATOM 2878 C C . THR A 1 375 ? -19.121 -0.450 7.414 1.00 92.75 375 THR A C 1
ATOM 2880 O O . THR A 1 375 ? -18.212 0.288 7.784 1.00 92.75 375 THR A O 1
ATOM 2883 N N . THR A 1 376 ? -20.292 0.032 7.008 1.00 91.94 376 THR A N 1
ATOM 2884 C CA . THR A 1 376 ? -20.642 1.452 6.923 1.00 91.94 376 THR A CA 1
ATOM 2885 C C . THR A 1 376 ? -21.219 2.026 8.223 1.00 91.94 376 THR A C 1
ATOM 2887 O O . THR A 1 376 ? -21.680 3.164 8.224 1.00 91.94 376 THR A O 1
ATOM 2890 N N . TYR A 1 377 ? -21.108 1.282 9.332 1.00 94.62 377 TYR A N 1
ATOM 2891 C CA . TYR A 1 377 ? -21.509 1.656 10.696 1.00 94.62 377 TYR A CA 1
ATOM 2892 C C . TYR A 1 377 ? -23.015 1.796 10.950 1.00 94.62 377 TYR A C 1
ATOM 2894 O O . TYR A 1 377 ? -23.417 2.152 12.058 1.00 94.62 377 TYR A O 1
ATOM 2902 N N . GLU A 1 378 ? -23.876 1.422 10.000 1.00 94.69 378 GLU A N 1
ATOM 2903 C CA . GLU A 1 378 ? -25.274 1.154 10.328 1.00 94.69 378 GLU A CA 1
ATOM 2904 C C . GLU A 1 378 ? -25.361 -0.050 11.284 1.00 94.69 378 GLU A C 1
ATOM 2906 O O . GLU A 1 378 ? -24.702 -1.077 11.095 1.00 94.69 378 GLU A O 1
ATOM 2911 N N . ILE A 1 379 ? -26.177 0.077 12.332 1.00 95.75 379 ILE A N 1
ATOM 2912 C CA . ILE A 1 379 ? -26.325 -0.967 13.348 1.00 95.75 379 ILE A CA 1
ATOM 2913 C C . ILE A 1 379 ? -27.184 -2.107 12.803 1.00 95.75 379 ILE A C 1
ATOM 2915 O O . ILE A 1 379 ? -28.347 -1.904 12.453 1.00 95.75 379 ILE A O 1
ATOM 2919 N N . ALA A 1 380 ? -26.609 -3.308 12.765 1.00 90.44 380 ALA A N 1
ATOM 2920 C CA . ALA A 1 380 ? -27.281 -4.529 12.344 1.00 90.44 380 ALA A CA 1
ATOM 2921 C C . ALA A 1 380 ? -28.109 -5.126 13.489 1.00 90.44 380 ALA A C 1
ATOM 2923 O O . ALA A 1 380 ? -29.277 -5.467 13.304 1.00 90.44 380 ALA A O 1
ATOM 2924 N N . ARG A 1 381 ? -27.524 -5.224 14.690 1.00 90.31 381 ARG A N 1
ATOM 2925 C CA . ARG A 1 381 ? -28.194 -5.775 15.877 1.00 90.31 381 ARG A CA 1
ATOM 2926 C C . ARG A 1 381 ? -27.624 -5.177 17.163 1.00 90.31 381 ARG A C 1
ATOM 2928 O O . ARG A 1 381 ? -26.416 -5.019 17.285 1.00 90.31 381 ARG A O 1
ATOM 2935 N N . ARG A 1 382 ? -28.485 -4.890 18.144 1.00 91.56 382 ARG A N 1
ATOM 2936 C CA . ARG A 1 382 ? -28.091 -4.436 19.491 1.00 91.56 382 ARG A CA 1
ATOM 2937 C C . ARG A 1 382 ? -28.251 -5.545 20.520 1.00 91.56 382 ARG A C 1
ATOM 2939 O O . ARG A 1 382 ? -29.205 -6.313 20.438 1.00 91.56 382 ARG A O 1
ATOM 2946 N N . PHE A 1 383 ? -27.356 -5.575 21.504 1.00 86.94 383 PHE A N 1
ATOM 2947 C CA . PHE A 1 383 ? -27.385 -6.515 22.621 1.00 86.94 383 PHE A CA 1
ATOM 2948 C C . PHE A 1 383 ? -27.350 -5.730 23.939 1.00 86.94 383 PHE A C 1
ATOM 2950 O O . PHE A 1 383 ? -26.302 -5.258 24.387 1.00 86.94 383 PHE A O 1
ATOM 2957 N N . GLU A 1 384 ? -28.524 -5.547 24.544 1.00 72.81 384 GLU A N 1
ATOM 2958 C CA . GLU A 1 384 ? -28.696 -4.693 25.730 1.00 72.81 384 GLU A CA 1
ATOM 2959 C C . GLU A 1 384 ? -28.093 -5.291 27.010 1.00 72.81 384 GLU A C 1
ATOM 2961 O O . GLU A 1 384 ? -27.669 -4.553 27.897 1.00 72.81 384 GLU A O 1
ATOM 2966 N N . SER A 1 385 ? -28.037 -6.619 27.126 1.00 72.88 385 SER A N 1
ATOM 2967 C CA . SER A 1 385 ? -27.495 -7.313 28.294 1.00 72.88 385 SER A CA 1
ATOM 2968 C C . SER A 1 385 ? -27.053 -8.737 27.934 1.00 72.88 385 SER A C 1
ATOM 2970 O O . SER A 1 385 ? -27.530 -9.279 26.936 1.00 72.88 385 SER A O 1
ATOM 2972 N N . PRO A 1 386 ? -26.233 -9.399 28.772 1.00 72.50 386 PRO A N 1
ATOM 2973 C CA . PRO A 1 386 ? -25.953 -10.827 28.618 1.00 72.50 386 PRO A CA 1
ATOM 2974 C C . PRO A 1 386 ? -27.216 -11.703 28.583 1.00 72.50 386 PRO A C 1
ATOM 2976 O O . PRO A 1 386 ? -27.203 -12.771 27.990 1.00 72.50 386 PRO A O 1
ATOM 2979 N N . ALA A 1 387 ? -28.311 -11.258 29.212 1.00 65.94 387 ALA A N 1
ATOM 2980 C CA . ALA A 1 387 ? -29.577 -11.990 29.255 1.00 65.94 387 ALA A CA 1
ATOM 2981 C C . ALA A 1 387 ? -30.426 -11.827 27.981 1.00 65.94 387 ALA A C 1
ATOM 2983 O O . ALA A 1 387 ? -31.306 -12.646 27.736 1.00 65.94 387 ALA A O 1
ATOM 2984 N N . SER A 1 388 ? -30.185 -10.776 27.185 1.00 61.69 388 SER A N 1
ATOM 2985 C CA . SER A 1 388 ? -30.831 -10.576 25.879 1.00 61.69 388 SER A CA 1
ATOM 2986 C C . SER A 1 388 ? -30.024 -11.156 24.718 1.00 61.69 388 SER A C 1
ATOM 2988 O O . SER A 1 388 ? -30.479 -11.120 23.576 1.00 61.69 388 SER A O 1
ATOM 2990 N N . ASP A 1 389 ? -28.857 -11.731 25.008 1.00 65.38 389 ASP A N 1
ATOM 2991 C CA . ASP A 1 389 ? -28.154 -12.625 24.100 1.00 65.38 389 ASP A CA 1
ATOM 2992 C C . ASP A 1 389 ? -28.837 -13.993 24.165 1.00 65.38 389 ASP A C 1
ATOM 2994 O O . ASP A 1 389 ? -28.502 -14.838 24.998 1.00 65.38 389 ASP A O 1
ATOM 2998 N N . SER A 1 390 ? -29.864 -14.190 23.332 1.00 54.16 390 SER A N 1
ATOM 2999 C CA . SER A 1 390 ? -30.383 -15.528 23.065 1.00 54.16 390 SER A CA 1
ATOM 3000 C C . SER A 1 390 ? -29.243 -16.323 22.429 1.00 54.16 390 SER A C 1
ATOM 3002 O O . SER A 1 390 ? -28.980 -16.192 21.234 1.00 54.16 390 SER A O 1
ATOM 3004 N N . TRP A 1 391 ? -28.502 -17.052 23.263 1.00 47.84 391 TRP A N 1
ATOM 3005 C CA . TRP A 1 391 ? -27.551 -18.080 22.861 1.00 47.84 391 TRP A CA 1
ATOM 3006 C C . TRP A 1 391 ? -28.163 -18.873 21.711 1.00 47.84 391 TRP A C 1
ATOM 3008 O O . TRP A 1 391 ? -29.194 -19.469 21.976 1.00 47.84 391 TRP A O 1
ATOM 3018 N N . GLU A 1 392 ? -27.593 -18.816 20.492 1.00 48.62 392 GLU A N 1
ATOM 3019 C CA . GLU A 1 392 ? -27.741 -19.848 19.434 1.00 48.62 392 GLU A CA 1
ATOM 3020 C C . GLU A 1 392 ? -27.130 -19.485 18.053 1.00 48.62 392 GLU A C 1
ATOM 3022 O O . GLU A 1 392 ? -26.807 -20.394 17.302 1.00 48.62 392 GLU A O 1
ATOM 3027 N N . ASP A 1 393 ? -26.864 -18.227 17.675 1.00 53.12 393 ASP A N 1
ATOM 3028 C CA . ASP A 1 393 ? -26.644 -17.942 16.229 1.00 53.12 393 ASP A CA 1
ATOM 3029 C C . ASP A 1 393 ? -25.327 -18.440 15.583 1.00 53.12 393 ASP A C 1
ATOM 3031 O O . ASP A 1 393 ? -25.290 -18.614 14.366 1.00 53.12 393 ASP A O 1
ATOM 3035 N N . LEU A 1 394 ? -24.244 -18.674 16.338 1.00 44.78 394 LEU A N 1
ATOM 3036 C CA . LEU A 1 394 ? -22.980 -19.182 15.763 1.00 44.78 394 LEU A CA 1
ATOM 3037 C C . LEU A 1 394 ? -22.630 -20.599 16.191 1.00 44.78 394 LEU A C 1
ATOM 3039 O O . LEU A 1 394 ? -22.182 -21.368 15.348 1.00 44.78 394 LEU A O 1
ATOM 3043 N N . ASP A 1 395 ? -22.886 -20.965 17.444 1.00 45.50 395 ASP A N 1
ATOM 3044 C CA . ASP A 1 395 ? -22.639 -22.331 17.904 1.00 45.50 395 ASP A CA 1
ATOM 3045 C C . ASP A 1 395 ? -23.613 -23.327 17.228 1.00 45.50 395 ASP A C 1
ATOM 3047 O O . ASP A 1 395 ? -23.214 -24.448 16.915 1.00 45.50 395 ASP A O 1
ATOM 3051 N N . GLU A 1 396 ? -24.851 -22.923 16.880 1.00 47.78 396 GLU A N 1
ATOM 3052 C CA . GLU A 1 396 ? -25.732 -23.761 16.046 1.00 47.78 396 GLU A CA 1
ATOM 3053 C C . GLU A 1 396 ? -25.368 -23.747 14.562 1.00 47.78 396 GLU A C 1
ATOM 3055 O O . GLU A 1 396 ? -25.536 -24.766 13.895 1.00 47.78 396 GLU A O 1
ATOM 3060 N N . ALA A 1 397 ? -24.909 -22.619 14.009 1.00 48.03 397 ALA A N 1
ATOM 3061 C CA . ALA A 1 397 ? -24.460 -22.571 12.616 1.00 48.03 397 ALA A CA 1
ATOM 3062 C C . ALA A 1 397 ? -23.227 -23.470 12.415 1.00 48.03 397 ALA A C 1
ATOM 3064 O O . ALA A 1 397 ? -23.144 -24.181 11.415 1.00 48.03 397 ALA A O 1
ATOM 3065 N N . GLU A 1 398 ? -22.331 -23.503 13.405 1.00 43.84 398 GLU A N 1
ATOM 3066 C CA . GLU A 1 398 ? -21.190 -24.416 13.499 1.00 43.84 398 GLU A CA 1
ATOM 3067 C C . GLU A 1 398 ? -21.673 -25.873 13.644 1.00 43.84 398 GLU A C 1
ATOM 3069 O O . GLU A 1 398 ? -21.312 -26.706 12.818 1.00 43.84 398 GLU A O 1
ATOM 3074 N N . ALA A 1 399 ? -22.608 -26.176 14.557 1.00 42.25 399 ALA A N 1
ATOM 3075 C CA . ALA A 1 399 ? -23.192 -27.521 14.693 1.00 42.25 399 ALA A CA 1
ATOM 3076 C C . ALA A 1 399 ? -23.960 -28.001 13.436 1.00 42.25 399 ALA A C 1
ATOM 3078 O O . ALA A 1 399 ? -23.966 -29.192 13.104 1.00 42.25 399 ALA A O 1
ATOM 3079 N N . ARG A 1 400 ? -24.604 -27.092 12.692 1.00 44.41 400 ARG A N 1
ATOM 3080 C CA . ARG A 1 400 ? -25.262 -27.381 11.401 1.00 44.41 400 ARG A CA 1
ATOM 3081 C C . ARG A 1 400 ? -24.243 -27.578 10.276 1.00 44.41 400 ARG A C 1
ATOM 3083 O O . ARG A 1 400 ? -24.437 -28.455 9.436 1.00 44.41 400 ARG A O 1
ATOM 3090 N N . ALA A 1 401 ? -23.152 -26.813 10.265 1.00 44.59 401 ALA A N 1
ATOM 3091 C CA . ALA A 1 401 ? -22.045 -26.999 9.327 1.00 44.59 401 ALA A CA 1
ATOM 3092 C C . ALA A 1 401 ? -21.282 -28.312 9.593 1.00 44.59 401 ALA A C 1
ATOM 3094 O O . ALA A 1 401 ? -20.906 -28.997 8.645 1.00 44.59 401 ALA A O 1
ATOM 3095 N N . GLU A 1 402 ? -21.133 -28.714 10.859 1.00 38.31 402 GLU A N 1
ATOM 3096 C CA . GLU A 1 402 ? -20.522 -29.985 11.279 1.00 38.31 402 GLU A CA 1
ATOM 3097 C C . GLU A 1 402 ? -21.365 -31.221 10.919 1.00 38.31 402 GLU A C 1
ATOM 3099 O O . GLU A 1 402 ? -20.822 -32.314 10.750 1.00 38.31 402 GLU A O 1
ATOM 3104 N N . THR A 1 403 ? -22.686 -31.069 10.777 1.00 36.09 403 THR A N 1
ATOM 3105 C CA . THR A 1 403 ? -23.625 -32.167 10.472 1.00 36.09 403 THR A CA 1
ATOM 3106 C C . THR A 1 403 ? -24.031 -32.256 8.994 1.00 36.09 403 THR A C 1
ATOM 3108 O O . THR A 1 403 ? -24.678 -33.229 8.590 1.00 36.09 403 THR A O 1
ATOM 3111 N N . SER A 1 404 ? -23.617 -31.295 8.162 1.00 38.97 404 SER A N 1
ATOM 3112 C CA . SER A 1 404 ? -23.827 -31.310 6.711 1.00 38.97 404 SER A CA 1
ATOM 3113 C C . SER A 1 404 ? -22.980 -32.400 6.036 1.00 38.97 404 SER A C 1
ATOM 3115 O O . SER A 1 404 ? -21.752 -32.340 6.018 1.00 38.97 404 SER A O 1
ATOM 3117 N N . ARG A 1 405 ? -23.640 -33.402 5.438 1.00 35.19 405 ARG A N 1
ATOM 3118 C CA . ARG A 1 405 ? -23.003 -34.519 4.704 1.00 35.19 405 ARG A CA 1
ATOM 3119 C C . ARG A 1 405 ? -22.331 -34.112 3.382 1.00 35.19 405 ARG A C 1
ATOM 3121 O O . ARG A 1 405 ? -21.658 -34.951 2.791 1.00 35.19 405 ARG A O 1
ATOM 3128 N N . ASP A 1 406 ? -22.491 -32.860 2.951 1.00 37.06 406 ASP A N 1
ATOM 3129 C CA . ASP A 1 406 ? -21.988 -32.349 1.669 1.00 37.06 406 ASP A CA 1
ATOM 3130 C C . ASP A 1 406 ? -20.687 -31.529 1.797 1.00 37.06 406 ASP A C 1
ATOM 3132 O O . ASP A 1 406 ? -20.165 -31.038 0.797 1.00 37.06 406 ASP A O 1
ATOM 3136 N N . ALA A 1 407 ? -20.119 -31.389 3.003 1.00 35.84 407 ALA A N 1
ATOM 3137 C CA . ALA A 1 407 ? -18.792 -30.797 3.174 1.00 35.84 407 ALA A CA 1
ATOM 3138 C C . ALA A 1 407 ? -17.706 -31.805 2.732 1.00 35.84 407 ALA A C 1
ATOM 3140 O O . ALA A 1 407 ? -17.636 -32.902 3.298 1.00 35.84 407 ALA A O 1
ATOM 3141 N N . PRO A 1 408 ? -16.839 -31.483 1.746 1.00 32.00 408 PRO A N 1
ATOM 3142 C CA . PRO A 1 408 ? -15.792 -32.394 1.297 1.00 32.00 408 PRO A CA 1
ATOM 3143 C C . PRO A 1 408 ? -14.909 -32.832 2.471 1.00 32.00 408 PRO A C 1
ATOM 3145 O O . PRO A 1 408 ? -14.383 -31.999 3.212 1.00 32.00 408 PRO A O 1
ATOM 3148 N N . ALA A 1 409 ? -14.701 -34.143 2.612 1.00 33.19 409 ALA A N 1
ATOM 3149 C CA . ALA A 1 409 ? -13.878 -34.748 3.665 1.00 33.19 409 ALA A CA 1
ATOM 3150 C C . ALA A 1 409 ? -12.399 -34.284 3.655 1.00 33.19 409 ALA A C 1
ATOM 3152 O O . ALA A 1 409 ? -11.665 -34.556 4.604 1.00 33.19 409 ALA A O 1
ATOM 3153 N N . GLU A 1 410 ? -11.988 -33.541 2.622 1.00 34.38 410 GLU A N 1
ATOM 3154 C CA . GLU A 1 410 ? -10.661 -32.946 2.420 1.00 34.38 410 GLU A CA 1
ATOM 3155 C C . GLU A 1 410 ? -10.634 -31.413 2.610 1.00 34.38 410 GLU A C 1
ATOM 3157 O O . GLU A 1 410 ? -9.705 -30.746 2.159 1.00 34.38 410 GLU A O 1
ATOM 3162 N N . SER A 1 411 ? -11.623 -30.819 3.293 1.00 35.38 411 SER A N 1
ATOM 3163 C CA . SER A 1 411 ? -11.538 -29.415 3.725 1.00 35.38 411 SER A CA 1
ATOM 3164 C C . SER A 1 411 ? -10.306 -29.211 4.620 1.00 35.38 411 SER A C 1
ATOM 3166 O O . SER A 1 411 ? -10.229 -29.726 5.738 1.00 35.38 411 SER A O 1
ATOM 3168 N N . LEU A 1 412 ? -9.323 -28.445 4.137 1.00 33.09 412 LEU A N 1
ATOM 3169 C CA . LEU A 1 412 ? -8.101 -28.096 4.872 1.00 33.09 412 LEU A CA 1
ATOM 3170 C C . LEU A 1 412 ? -8.348 -27.181 6.089 1.00 33.09 412 LEU A C 1
ATOM 3172 O O . LEU A 1 412 ? -7.382 -26.884 6.803 1.00 33.09 412 LEU A O 1
ATOM 3176 N N . GLU A 1 413 ? -9.596 -26.776 6.343 1.00 45.94 413 GLU A N 1
ATOM 3177 C CA . GLU A 1 413 ? -10.007 -25.834 7.385 1.00 45.94 413 GLU A CA 1
ATOM 3178 C C . GLU A 1 413 ? -11.184 -26.438 8.182 1.00 45.94 413 GLU A C 1
ATOM 3180 O O . GLU A 1 413 ? -12.321 -26.474 7.713 1.00 45.94 413 GLU A O 1
ATOM 3185 N N . LYS A 1 414 ? -10.912 -26.962 9.388 1.00 37.47 414 LYS A N 1
ATOM 3186 C CA . LYS A 1 414 ? -11.942 -27.357 10.367 1.00 37.47 414 LYS A CA 1
ATOM 3187 C C . LYS A 1 414 ? -11.901 -26.371 11.536 1.00 37.47 414 LYS A C 1
ATOM 3189 O O . LYS A 1 414 ? -10.823 -26.004 11.984 1.00 37.47 414 LYS A O 1
ATOM 3194 N N . ILE A 1 415 ? -13.079 -25.940 11.983 1.00 45.09 415 ILE A N 1
ATOM 3195 C CA . ILE A 1 415 ? -13.313 -24.696 12.743 1.00 45.09 415 ILE A CA 1
ATOM 3196 C C . ILE A 1 415 ? -13.222 -24.878 14.278 1.00 45.09 415 ILE A C 1
ATOM 3198 O O . ILE A 1 415 ? -13.172 -23.902 15.022 1.00 45.09 415 ILE A O 1
ATOM 3202 N N . SER A 1 416 ? -13.102 -26.113 14.772 1.00 38.38 416 SER A N 1
ATOM 3203 C CA . SER A 1 416 ? -13.330 -26.447 16.187 1.00 38.38 416 SER A CA 1
ATOM 3204 C C . SER A 1 416 ? -12.153 -26.196 17.146 1.00 38.38 416 SER A C 1
ATOM 3206 O O . SER A 1 416 ? -12.221 -26.596 18.308 1.00 38.38 416 SER A O 1
ATOM 3208 N N . ASP A 1 417 ? -11.053 -25.583 16.702 1.00 40.59 417 ASP A N 1
ATOM 3209 C CA . ASP A 1 417 ? -9.901 -25.307 17.564 1.00 40.59 417 ASP A CA 1
ATOM 3210 C C . ASP A 1 417 ? -9.352 -23.896 17.293 1.00 40.59 417 ASP A C 1
ATOM 3212 O O . ASP A 1 417 ? -8.722 -23.621 16.272 1.00 40.59 417 ASP A O 1
ATOM 3216 N N . SER A 1 418 ? -9.573 -22.978 18.238 1.00 36.06 418 SER A N 1
ATOM 3217 C CA . SER A 1 418 ? -9.041 -21.608 18.181 1.00 36.06 418 SER A CA 1
ATOM 3218 C C . SER A 1 418 ? -7.506 -21.559 18.212 1.00 36.06 418 SER A C 1
ATOM 3220 O O . SER A 1 418 ? -6.916 -20.534 17.867 1.00 36.06 418 SER A O 1
ATOM 3222 N N . THR A 1 419 ? -6.861 -22.671 18.584 1.00 38.41 419 THR A N 1
ATOM 3223 C CA . THR A 1 419 ? -5.414 -22.900 18.495 1.00 38.41 419 THR A CA 1
ATOM 3224 C C . THR A 1 419 ? -5.013 -23.801 17.322 1.00 38.41 419 THR A C 1
ATOM 3226 O O . THR A 1 419 ? -3.879 -23.700 16.849 1.00 38.41 419 THR A O 1
ATOM 3229 N N . ALA A 1 420 ? -5.938 -24.600 16.778 1.00 37.53 420 ALA A N 1
ATOM 3230 C CA . ALA A 1 420 ? -5.758 -25.383 15.562 1.00 37.53 420 ALA A CA 1
ATOM 3231 C C . ALA A 1 420 ? -6.707 -24.951 14.428 1.00 37.53 420 ALA A C 1
ATOM 3233 O O . ALA A 1 420 ? -7.680 -25.602 14.080 1.00 37.53 420 ALA A O 1
ATOM 3234 N N . THR A 1 421 ? -6.203 -23.978 13.673 1.00 39.94 421 THR A N 1
ATOM 3235 C CA . THR A 1 421 ? -6.109 -24.118 12.212 1.00 39.94 421 THR A CA 1
ATOM 3236 C C . THR A 1 421 ? -7.416 -23.980 11.416 1.00 39.94 421 THR A C 1
ATOM 3238 O O . THR A 1 421 ? -7.786 -24.863 10.640 1.00 39.94 421 THR A O 1
ATOM 3241 N N . PHE A 1 422 ? -7.977 -22.771 11.407 1.00 38.75 422 PHE A N 1
ATOM 3242 C CA . PHE A 1 422 ? -8.461 -22.215 10.141 1.00 38.75 422 PHE A CA 1
ATOM 3243 C C . PHE A 1 422 ? -7.264 -22.105 9.191 1.00 38.75 422 PHE A C 1
ATOM 3245 O O . PHE A 1 422 ? -6.497 -21.154 9.312 1.00 38.75 422 PHE A O 1
ATOM 3252 N N . GLY A 1 423 ? -7.031 -23.143 8.375 1.00 47.72 423 GLY A N 1
ATOM 3253 C CA . GLY A 1 423 ? -5.959 -23.254 7.376 1.00 47.72 423 GLY A CA 1
ATOM 3254 C C . GLY A 1 423 ? -4.763 -22.360 7.677 1.00 47.72 423 GLY A C 1
ATOM 3255 O O . GLY A 1 423 ? -4.668 -21.282 7.094 1.00 47.72 423 GLY A O 1
ATOM 3256 N N . SER A 1 424 ? -3.913 -22.748 8.644 1.00 54.50 424 SER A N 1
ATOM 3257 C CA . SER A 1 424 ? -2.912 -21.821 9.182 1.00 54.50 424 SER A CA 1
ATOM 3258 C C . SER A 1 424 ? -2.165 -21.182 8.026 1.00 54.50 424 SER A C 1
ATOM 3260 O O . SER A 1 424 ? -1.803 -21.870 7.071 1.00 54.50 424 SER A O 1
ATOM 3262 N N . PHE A 1 425 ? -1.946 -19.869 8.098 1.00 61.56 425 PHE A N 1
ATOM 3263 C CA . PHE A 1 425 ? -1.128 -19.170 7.108 1.00 61.56 425 PHE A CA 1
ATOM 3264 C C . PHE A 1 425 ? 0.137 -19.990 6.787 1.00 61.56 425 PHE A C 1
ATOM 3266 O O . PHE A 1 425 ? 0.435 -20.210 5.621 1.00 61.56 425 PHE A O 1
ATOM 3273 N N . HIS A 1 426 ? 0.758 -20.582 7.816 1.00 63.44 426 HIS A N 1
ATOM 3274 C CA . HIS A 1 426 ? 1.853 -21.554 7.735 1.00 63.44 426 HIS A CA 1
ATOM 3275 C C . HIS A 1 426 ? 1.547 -22.824 6.919 1.00 63.44 426 HIS A C 1
ATOM 3277 O O . HIS A 1 426 ? 2.361 -23.218 6.093 1.00 63.44 426 HIS A O 1
ATOM 3283 N N . LYS A 1 427 ? 0.393 -23.474 7.095 1.00 64.06 427 LYS A N 1
ATOM 3284 C CA . LYS A 1 427 ? -0.048 -24.620 6.284 1.00 64.06 427 LYS A CA 1
ATOM 3285 C C . LYS A 1 427 ? -0.314 -24.212 4.833 1.00 64.06 427 LYS A C 1
ATOM 3287 O O . LYS A 1 427 ? 0.109 -24.923 3.929 1.00 64.06 427 LYS A O 1
ATOM 3292 N N . MET A 1 428 ? -0.935 -23.054 4.599 1.00 69.50 428 MET A N 1
ATOM 3293 C CA . MET A 1 428 ? -1.182 -22.531 3.249 1.00 69.50 428 MET A CA 1
ATOM 3294 C C . MET A 1 428 ? 0.129 -22.202 2.524 1.00 69.50 428 MET A C 1
ATOM 3296 O O . MET A 1 428 ? 0.330 -22.657 1.404 1.00 69.50 428 MET A O 1
ATOM 3300 N N . ILE A 1 429 ? 1.058 -21.488 3.169 1.00 69.56 429 ILE A N 1
ATOM 3301 C CA . ILE A 1 429 ? 2.384 -21.208 2.597 1.00 69.56 429 ILE A CA 1
ATOM 3302 C C . ILE A 1 429 ? 3.293 -22.442 2.582 1.00 69.56 429 ILE A C 1
ATOM 3304 O O . ILE A 1 429 ? 4.333 -22.391 1.939 1.00 69.56 429 ILE A O 1
ATOM 3308 N N . SER A 1 430 ? 2.927 -23.550 3.231 1.00 66.88 430 SER A N 1
ATOM 3309 C CA . SER A 1 430 ? 3.624 -24.841 3.106 1.00 66.88 430 SER A CA 1
ATOM 3310 C C . SER A 1 430 ? 3.035 -25.718 1.996 1.00 66.88 430 SER A C 1
ATOM 3312 O O . SER A 1 430 ? 3.740 -26.586 1.484 1.00 66.88 430 SER A O 1
ATOM 3314 N N . SER A 1 431 ? 1.782 -25.479 1.591 1.00 68.81 431 SER A N 1
ATOM 3315 C CA . SER A 1 431 ? 1.116 -26.229 0.523 1.00 68.81 431 SER A CA 1
ATOM 3316 C C . SER A 1 431 ? 1.629 -25.844 -0.869 1.00 68.81 431 SER A C 1
ATOM 3318 O O . SER A 1 431 ? 1.865 -24.674 -1.168 1.00 68.81 431 SER A O 1
ATOM 3320 N N . SER A 1 432 ? 1.764 -26.834 -1.753 1.00 71.69 432 SER A N 1
ATOM 3321 C CA . SER A 1 432 ? 2.063 -26.636 -3.174 1.00 71.69 432 SER A CA 1
ATOM 3322 C C . SER A 1 432 ? 0.877 -26.126 -4.002 1.00 71.69 432 SER A C 1
ATOM 3324 O O . SER A 1 432 ? 1.090 -25.680 -5.125 1.00 71.69 432 SER A O 1
ATOM 3326 N N . ASP A 1 433 ? -0.346 -26.168 -3.470 1.00 72.06 433 ASP A N 1
ATOM 3327 C CA . ASP A 1 433 ? -1.585 -26.029 -4.257 1.00 72.06 433 ASP A CA 1
ATOM 3328 C C . ASP A 1 433 ? -1.744 -24.654 -4.923 1.00 72.06 433 ASP A C 1
ATOM 3330 O O . ASP A 1 433 ? -2.343 -24.539 -5.989 1.00 72.06 433 ASP A O 1
ATOM 3334 N N . TYR A 1 434 ? -1.177 -23.609 -4.314 1.00 78.81 434 TYR A N 1
ATOM 3335 C CA . TYR A 1 434 ? -1.358 -22.214 -4.738 1.00 78.81 434 TYR A CA 1
ATOM 3336 C C . TYR A 1 434 ? -0.038 -21.483 -4.985 1.00 78.81 434 TYR A C 1
ATOM 3338 O O . TYR A 1 434 ? 0.021 -20.256 -4.905 1.00 78.81 434 TYR A O 1
ATOM 3346 N N . ARG A 1 435 ? 1.050 -22.217 -5.227 1.00 80.44 435 ARG A N 1
ATOM 3347 C CA . ARG A 1 435 ? 2.395 -21.648 -5.378 1.00 80.44 435 ARG A CA 1
ATOM 3348 C C . ARG A 1 435 ? 2.446 -20.636 -6.512 1.00 80.44 435 ARG A C 1
ATOM 3350 O O . ARG A 1 435 ? 2.135 -20.947 -7.658 1.00 80.44 435 ARG A O 1
ATOM 3357 N N . PHE A 1 436 ? 2.932 -19.433 -6.209 1.00 72.38 436 PHE A N 1
ATOM 3358 C CA . PHE A 1 436 ? 3.014 -18.364 -7.204 1.00 72.38 436 PHE A CA 1
ATOM 3359 C C . PHE A 1 436 ? 3.895 -18.756 -8.401 1.00 72.38 436 PHE A C 1
ATOM 3361 O O . PHE A 1 436 ? 3.523 -18.507 -9.543 1.00 72.38 436 PHE A O 1
ATOM 3368 N N . ARG A 1 437 ? 5.035 -19.411 -8.145 1.00 65.69 437 ARG A N 1
ATOM 3369 C CA . ARG A 1 437 ? 5.978 -19.868 -9.182 1.00 65.69 437 ARG A CA 1
ATOM 3370 C C . ARG A 1 437 ? 5.399 -20.909 -10.148 1.00 65.69 437 ARG A C 1
ATOM 3372 O O . ARG A 1 437 ? 5.904 -21.041 -11.256 1.00 65.69 437 ARG A O 1
ATOM 3379 N N . ASP A 1 438 ? 4.366 -21.638 -9.725 1.00 65.00 438 ASP A N 1
ATOM 3380 C CA . ASP A 1 438 ? 3.757 -22.724 -10.501 1.00 65.00 438 ASP A CA 1
ATOM 3381 C C . ASP A 1 438 ? 2.579 -22.213 -11.362 1.00 65.00 438 ASP A C 1
ATOM 3383 O O . ASP A 1 438 ? 1.988 -22.961 -12.145 1.00 65.00 438 ASP A O 1
ATOM 3387 N N . ARG A 1 439 ? 2.265 -20.910 -11.267 1.00 56.78 439 ARG A N 1
ATOM 3388 C CA . ARG A 1 439 ? 1.237 -20.227 -12.058 1.00 56.78 439 ARG A CA 1
ATOM 3389 C C . ARG A 1 439 ? 1.593 -20.241 -13.542 1.00 56.78 439 ARG A C 1
ATOM 3391 O O . ARG A 1 439 ? 2.659 -19.768 -13.943 1.00 56.78 439 ARG A O 1
ATOM 3398 N N . ARG A 1 440 ? 0.660 -20.674 -14.396 1.00 43.84 440 ARG A N 1
ATOM 3399 C CA . ARG A 1 440 ? 0.812 -20.493 -15.844 1.00 43.84 440 ARG A CA 1
ATOM 3400 C C . ARG A 1 440 ? 0.364 -19.071 -16.205 1.00 43.84 440 ARG A C 1
ATOM 3402 O O . ARG A 1 440 ? -0.643 -18.588 -15.681 1.00 43.84 440 ARG A O 1
ATOM 3409 N N . PRO A 1 441 ? 1.024 -18.384 -17.155 1.00 38.31 441 PRO A N 1
ATOM 3410 C CA . PRO A 1 441 ? 0.651 -17.025 -17.583 1.00 38.31 441 PRO A CA 1
ATOM 3411 C C . PRO A 1 441 ? -0.793 -16.855 -18.124 1.00 38.31 441 PRO A C 1
ATOM 3413 O O . PRO A 1 441 ? -1.181 -15.746 -18.504 1.00 38.31 441 PRO A O 1
ATOM 3416 N N . SER A 1 442 ? -1.577 -17.939 -18.192 1.00 37.12 442 SER A N 1
ATOM 3417 C CA . SER A 1 442 ? -2.944 -18.054 -18.712 1.00 37.12 442 SER A CA 1
ATOM 3418 C C . SER A 1 442 ? -4.062 -18.040 -17.664 1.00 37.12 442 SER A C 1
ATOM 3420 O O . SER A 1 442 ? -5.211 -17.827 -18.044 1.00 37.12 442 SER A O 1
ATOM 3422 N N . ASP A 1 443 ? -3.775 -18.237 -16.376 1.00 40.38 443 ASP A N 1
ATOM 3423 C CA . ASP A 1 443 ? -4.799 -18.706 -15.417 1.00 40.38 443 ASP A CA 1
ATOM 3424 C C . ASP A 1 443 ? -5.846 -17.643 -15.021 1.00 40.38 443 ASP A C 1
ATOM 3426 O O . ASP A 1 443 ? -6.868 -17.959 -14.426 1.00 40.38 443 ASP A O 1
ATOM 3430 N N . GLY A 1 444 ? -5.661 -16.384 -15.438 1.00 37.16 444 GLY A N 1
ATOM 3431 C CA . GLY A 1 444 ? -6.686 -15.334 -15.335 1.00 37.16 444 GLY A CA 1
ATOM 3432 C C . GLY A 1 444 ? -7.649 -15.247 -16.531 1.00 37.16 444 GLY A C 1
ATOM 3433 O O . GLY A 1 444 ? -8.647 -14.540 -16.453 1.00 37.16 444 GLY A O 1
ATOM 3434 N N . ARG A 1 445 ? -7.373 -15.934 -17.651 1.00 33.12 445 ARG A N 1
ATOM 3435 C CA . ARG A 1 445 ? -8.208 -15.885 -18.873 1.00 33.12 445 ARG A CA 1
ATOM 3436 C C . ARG A 1 445 ? -9.137 -17.091 -19.038 1.00 33.12 445 ARG A C 1
ATOM 3438 O O . ARG A 1 445 ? -10.085 -17.019 -19.816 1.00 33.12 445 ARG A O 1
ATOM 3445 N N . THR A 1 446 ? -8.894 -18.191 -18.330 1.00 28.97 446 THR A N 1
ATOM 3446 C CA . THR A 1 446 ? -9.596 -19.468 -18.550 1.00 28.97 446 THR A CA 1
ATOM 3447 C C . THR A 1 446 ? -10.944 -19.605 -17.838 1.00 28.97 446 THR A C 1
ATOM 3449 O O . THR A 1 446 ? -11.716 -20.484 -18.209 1.00 28.97 446 THR A O 1
ATOM 3452 N N . ALA A 1 447 ? -11.291 -18.724 -16.896 1.00 32.62 447 ALA A N 1
ATOM 3453 C CA . ALA A 1 447 ? -12.518 -18.863 -16.101 1.00 32.62 447 ALA A CA 1
ATOM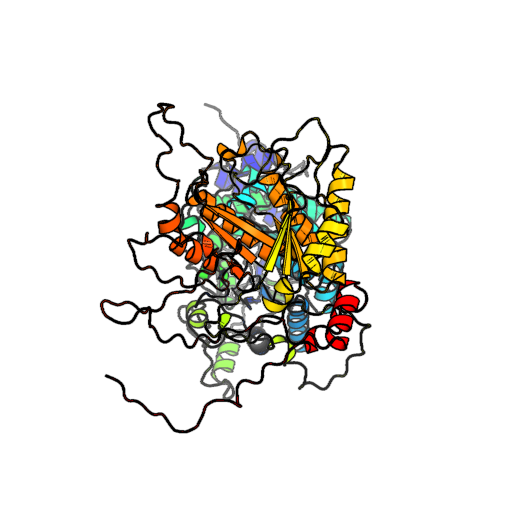 3454 C C . ALA A 1 447 ? -13.814 -18.374 -16.791 1.00 32.62 447 ALA A C 1
ATOM 3456 O O . ALA A 1 447 ? -14.897 -18.543 -16.246 1.00 32.62 447 ALA A O 1
ATOM 3457 N N . PHE A 1 448 ? -13.753 -17.800 -18.001 1.00 29.95 448 PHE A N 1
ATOM 3458 C CA . PHE A 1 448 ? -14.922 -17.155 -18.630 1.00 29.95 448 PHE A CA 1
ATOM 3459 C C . PHE A 1 448 ? -15.606 -17.944 -19.758 1.00 29.95 448 PHE A C 1
ATOM 3461 O O . PHE A 1 448 ? -16.561 -17.451 -20.353 1.00 29.95 448 PHE A O 1
ATOM 3468 N N . ARG A 1 449 ? -15.167 -19.171 -20.076 1.00 26.73 449 ARG A N 1
ATOM 3469 C CA . ARG A 1 449 ? -15.794 -19.967 -21.154 1.00 26.73 449 ARG A CA 1
ATOM 3470 C C . ARG A 1 449 ? -16.936 -20.889 -20.716 1.00 26.73 449 ARG A C 1
ATOM 3472 O O . ARG A 1 449 ? -17.562 -21.472 -21.594 1.00 26.73 449 ARG A O 1
ATOM 3479 N N . GLN A 1 450 ? -17.230 -21.014 -19.419 1.00 29.11 450 GLN A N 1
ATOM 3480 C CA . GLN A 1 450 ? -18.257 -21.949 -18.925 1.00 29.11 450 GLN A CA 1
ATOM 3481 C C . GLN A 1 450 ? -19.547 -21.311 -18.378 1.00 29.11 450 GLN A C 1
ATOM 3483 O O . GLN A 1 450 ? -20.513 -22.035 -18.168 1.00 29.11 450 GLN A O 1
ATOM 3488 N N . ALA A 1 451 ? -19.638 -19.984 -18.247 1.00 27.80 451 ALA A N 1
ATOM 3489 C CA . ALA A 1 451 ? -20.889 -19.299 -17.900 1.00 27.80 451 ALA A CA 1
ATOM 3490 C C . ALA A 1 451 ? -21.390 -18.494 -19.112 1.00 27.80 451 ALA A C 1
ATOM 3492 O O . ALA A 1 451 ? -20.824 -17.461 -19.460 1.00 27.80 451 ALA A O 1
ATOM 3493 N N . GLY A 1 452 ? -22.407 -19.008 -19.809 1.00 25.91 452 GLY A N 1
ATOM 3494 C CA . GLY A 1 452 ? -22.887 -18.539 -21.118 1.00 25.91 452 GLY A CA 1
ATOM 3495 C C . GLY A 1 452 ? -23.571 -17.163 -21.151 1.00 25.91 452 GLY A C 1
ATOM 3496 O O . GLY A 1 452 ? -24.733 -17.073 -21.532 1.00 25.91 452 GLY A O 1
ATOM 3497 N N . GLY A 1 453 ? -22.854 -16.088 -20.815 1.00 24.84 453 GLY A N 1
ATOM 3498 C CA . GLY A 1 453 ? -23.305 -14.703 -20.977 1.00 24.84 453 GLY A CA 1
ATOM 3499 C C . GLY A 1 453 ? -22.503 -13.959 -22.046 1.00 24.84 453 GLY A C 1
ATOM 3500 O O . GLY A 1 453 ? -21.307 -13.723 -21.888 1.00 24.84 453 GLY A O 1
ATOM 3501 N N . SER A 1 454 ? -23.146 -13.561 -23.144 1.00 22.31 454 SER A N 1
ATOM 3502 C CA . SER A 1 454 ? -22.541 -12.707 -24.172 1.00 22.31 454 SER A CA 1
ATOM 3503 C C . SER A 1 454 ? -22.486 -11.246 -23.706 1.00 22.31 454 SER A C 1
ATOM 3505 O O . SER A 1 454 ? -23.524 -10.592 -23.620 1.00 22.31 454 SER A O 1
ATOM 3507 N N . LEU A 1 455 ? -21.286 -10.717 -23.447 1.00 25.50 455 LEU A N 1
ATOM 3508 C CA . LEU A 1 455 ? -21.056 -9.279 -23.253 1.00 25.50 455 LEU A CA 1
ATOM 3509 C C . LEU A 1 455 ? -20.880 -8.557 -24.609 1.00 25.50 455 LEU A C 1
ATOM 3511 O O . LEU A 1 455 ? -20.291 -9.135 -25.531 1.00 25.50 455 LEU A O 1
ATOM 3515 N N . PRO A 1 456 ? -21.343 -7.299 -24.760 1.00 24.06 456 PRO A N 1
ATOM 3516 C CA . PRO A 1 456 ? -21.130 -6.512 -25.973 1.00 24.06 456 PRO A CA 1
ATOM 3517 C C . PRO A 1 456 ? -19.647 -6.163 -26.151 1.00 24.06 456 PRO A C 1
ATOM 3519 O O . PRO A 1 456 ? -18.943 -5.865 -25.187 1.00 24.06 456 PRO A O 1
ATOM 3522 N N . LYS A 1 457 ? -19.172 -6.168 -27.401 1.00 24.12 457 LYS A N 1
ATOM 3523 C CA . LYS A 1 457 ? -17.798 -5.786 -27.762 1.00 24.12 457 LYS A CA 1
ATOM 3524 C C . LYS A 1 457 ? -17.529 -4.319 -27.405 1.00 24.12 457 LYS A C 1
ATOM 3526 O O . LYS A 1 457 ? -18.112 -3.425 -28.014 1.00 24.12 457 LYS A O 1
ATOM 3531 N N . ALA A 1 458 ? -16.602 -4.084 -26.479 1.00 23.88 458 ALA A N 1
ATOM 3532 C CA . ALA A 1 458 ? -15.977 -2.778 -26.290 1.00 23.88 458 ALA A CA 1
ATOM 3533 C C . ALA A 1 458 ? -15.055 -2.442 -27.491 1.00 23.88 458 ALA A C 1
ATOM 3535 O O . ALA A 1 458 ? -14.461 -3.361 -28.069 1.00 23.88 458 ALA A O 1
ATOM 3536 N N . PRO A 1 459 ? -14.927 -1.161 -27.891 1.00 23.58 459 PRO A N 1
ATOM 3537 C CA . PRO A 1 459 ? -14.042 -0.753 -28.978 1.00 23.58 459 PRO A CA 1
ATOM 3538 C C . PRO A 1 459 ? -12.569 -0.948 -28.587 1.00 23.58 459 PRO A C 1
ATOM 3540 O O . PRO A 1 459 ? -12.192 -0.782 -27.430 1.00 23.58 459 PRO A O 1
ATOM 3543 N N . GLY A 1 460 ? -11.756 -1.362 -29.561 1.00 30.25 460 GLY A N 1
ATOM 3544 C CA . GLY A 1 460 ? -10.470 -2.025 -29.344 1.00 30.25 460 GLY A CA 1
ATOM 3545 C C . GLY A 1 460 ? -9.419 -1.210 -28.588 1.00 30.25 460 GLY A C 1
ATOM 3546 O O . GLY A 1 460 ? -8.960 -0.173 -29.057 1.00 30.25 460 GLY A O 1
ATOM 3547 N N . SER A 1 461 ? -8.963 -1.760 -27.463 1.00 26.59 461 SER A N 1
ATOM 3548 C CA . SER A 1 461 ? -7.736 -1.381 -26.766 1.00 26.59 461 SER A CA 1
ATOM 3549 C C . SER A 1 461 ? -6.577 -2.260 -27.255 1.00 26.59 461 SER A C 1
ATOM 3551 O O . SER A 1 461 ? -6.334 -3.370 -26.781 1.00 26.59 461 SER A O 1
ATOM 3553 N N . GLY A 1 462 ? -5.857 -1.770 -28.263 1.00 27.17 462 GLY A N 1
ATOM 3554 C CA . GLY A 1 462 ? -4.621 -2.377 -28.752 1.00 27.17 462 GLY A CA 1
ATOM 3555 C C . GLY A 1 462 ? -3.456 -2.127 -27.792 1.00 27.17 462 GLY A C 1
ATOM 3556 O O . GLY A 1 462 ? -2.652 -1.233 -28.020 1.00 27.17 462 GLY A O 1
ATOM 3557 N N . ALA A 1 463 ? -3.358 -2.912 -26.720 1.00 27.89 463 ALA A N 1
ATOM 3558 C CA . ALA A 1 463 ? -2.144 -3.036 -25.914 1.00 27.89 463 ALA A CA 1
ATOM 3559 C C . ALA A 1 463 ? -1.684 -4.499 -25.964 1.00 27.89 463 ALA A C 1
ATOM 3561 O O . ALA A 1 463 ? -2.050 -5.326 -25.128 1.00 27.89 463 ALA A O 1
ATOM 3562 N N . GLN A 1 464 ? -0.937 -4.847 -27.012 1.00 30.02 464 GLN A N 1
ATOM 3563 C CA . GLN A 1 464 ? -0.281 -6.146 -27.112 1.00 30.02 464 GLN A CA 1
ATOM 3564 C C . GLN A 1 464 ? 0.947 -6.185 -26.194 1.00 30.02 464 GLN A C 1
ATOM 3566 O O . GLN A 1 464 ? 1.693 -5.215 -26.079 1.00 30.02 464 GLN A O 1
ATOM 3571 N N . ARG A 1 465 ? 1.126 -7.322 -25.514 1.00 30.11 465 ARG A N 1
ATOM 3572 C CA . ARG A 1 465 ? 2.326 -7.664 -24.741 1.00 30.11 465 ARG A CA 1
ATOM 3573 C C . ARG A 1 465 ? 3.533 -7.642 -25.690 1.00 30.11 465 ARG A C 1
ATOM 3575 O O . ARG A 1 465 ? 3.523 -8.385 -26.661 1.00 30.11 465 ARG A O 1
ATOM 3582 N N . PHE A 1 466 ? 4.540 -6.811 -25.414 1.00 29.42 466 PHE A N 1
ATOM 3583 C CA . PHE A 1 466 ? 5.694 -6.602 -26.306 1.00 29.42 466 PHE A CA 1
ATOM 3584 C C . PHE A 1 466 ? 6.844 -7.606 -26.134 1.00 29.42 466 PHE A C 1
ATOM 3586 O O . PHE A 1 466 ? 7.803 -7.546 -26.893 1.00 29.42 466 PHE A O 1
ATOM 3593 N N . PHE A 1 467 ? 6.753 -8.547 -25.192 1.00 30.47 467 PHE A N 1
ATOM 3594 C CA . PHE A 1 467 ? 7.741 -9.615 -25.047 1.00 30.47 467 PHE A CA 1
ATOM 3595 C C . PHE A 1 467 ? 7.030 -10.931 -24.731 1.00 30.47 467 PHE A C 1
ATOM 3597 O O . PHE A 1 467 ? 6.278 -11.029 -23.755 1.00 30.47 467 PHE A O 1
ATOM 3604 N N . ALA A 1 468 ? 7.225 -11.936 -25.584 1.00 26.36 468 ALA A N 1
ATOM 3605 C CA . ALA A 1 468 ? 6.836 -13.301 -25.281 1.00 26.36 468 ALA A CA 1
ATOM 3606 C C . ALA A 1 468 ? 7.662 -13.797 -24.088 1.00 26.36 468 ALA A C 1
ATOM 3608 O O . ALA A 1 468 ? 8.886 -13.687 -24.067 1.00 26.36 468 ALA A O 1
ATOM 3609 N N . SER A 1 469 ? 6.979 -14.346 -23.084 1.00 26.44 469 SER A N 1
ATOM 3610 C CA . SER A 1 469 ? 7.623 -15.102 -22.011 1.00 26.44 469 SER A CA 1
ATOM 3611 C C . SER A 1 469 ? 8.389 -16.272 -22.642 1.00 26.44 469 SER A C 1
ATOM 3613 O O . SER A 1 469 ? 7.758 -17.088 -23.328 1.00 26.44 469 SER A O 1
ATOM 3615 N N . PRO A 1 470 ? 9.713 -16.399 -22.432 1.00 29.41 470 PRO A N 1
ATOM 3616 C CA . PRO A 1 470 ? 10.408 -17.628 -22.766 1.00 29.41 470 PRO A CA 1
ATOM 3617 C C . PRO A 1 470 ? 9.766 -18.744 -21.942 1.00 29.41 470 PRO A C 1
ATOM 3619 O O . PRO A 1 470 ? 9.752 -18.694 -20.709 1.00 29.41 470 PRO A O 1
ATOM 3622 N N . ARG A 1 471 ? 9.189 -19.741 -22.622 1.00 27.41 471 ARG A N 1
ATOM 3623 C CA . ARG A 1 471 ? 8.736 -20.981 -21.979 1.00 27.41 471 ARG A CA 1
ATOM 3624 C C . ARG A 1 471 ? 9.875 -21.524 -21.117 1.00 27.41 471 ARG A C 1
ATOM 3626 O O . ARG A 1 471 ? 11.017 -21.488 -21.562 1.00 27.41 471 ARG A O 1
ATOM 3633 N N . ALA A 1 472 ? 9.522 -22.008 -19.921 1.00 29.27 472 ALA A N 1
ATOM 3634 C CA . ALA A 1 472 ? 10.359 -22.733 -18.959 1.00 29.27 472 ALA A CA 1
ATOM 3635 C C . ALA A 1 472 ? 11.775 -23.031 -19.482 1.00 29.27 472 ALA A C 1
ATOM 3637 O O . ALA A 1 472 ? 11.982 -23.971 -20.249 1.00 29.27 472 ALA A O 1
ATOM 3638 N N . ALA A 1 473 ? 12.717 -22.163 -19.110 1.00 31.02 473 ALA A N 1
ATOM 3639 C CA . ALA A 1 473 ? 14.057 -22.135 -19.667 1.00 31.02 473 ALA A CA 1
ATOM 3640 C C . ALA A 1 473 ? 14.788 -23.470 -19.449 1.00 31.02 473 ALA A C 1
ATOM 3642 O O . ALA A 1 473 ? 15.207 -23.805 -18.339 1.00 31.02 473 ALA A O 1
ATOM 3643 N N . GLY A 1 474 ? 15.018 -24.186 -20.550 1.00 31.83 474 GLY A N 1
ATOM 3644 C CA . GLY A 1 474 ? 16.279 -24.893 -20.723 1.00 31.83 474 GLY A CA 1
ATOM 3645 C C . GLY A 1 474 ? 17.443 -23.901 -20.610 1.00 31.83 474 GLY A C 1
ATOM 3646 O O . GLY A 1 474 ? 17.277 -22.693 -20.776 1.00 31.83 474 GLY A O 1
ATOM 3647 N N . ARG A 1 475 ? 18.631 -24.408 -20.286 1.00 41.72 475 ARG A N 1
ATOM 3648 C CA . ARG A 1 475 ? 19.872 -23.645 -20.076 1.00 41.72 475 ARG A CA 1
ATOM 3649 C C . ARG A 1 475 ? 20.417 -23.052 -21.393 1.00 41.72 475 ARG A C 1
ATOM 3651 O O . ARG A 1 475 ? 21.489 -23.442 -21.835 1.00 41.72 475 ARG A O 1
ATOM 3658 N N . VAL A 1 476 ? 19.679 -22.150 -22.037 1.00 43.69 476 VAL A N 1
ATOM 3659 C CA . VAL A 1 476 ? 20.057 -21.519 -23.312 1.00 43.69 476 VAL A CA 1
ATOM 3660 C C . VAL A 1 476 ? 20.806 -20.216 -23.040 1.00 43.69 476 VAL A C 1
ATOM 3662 O O . VAL A 1 476 ? 20.293 -19.333 -22.354 1.00 43.69 476 VAL A O 1
ATOM 3665 N N . VAL A 1 477 ? 22.019 -20.103 -23.585 1.00 46.16 477 VAL A N 1
ATOM 3666 C CA . VAL A 1 477 ? 22.780 -18.848 -23.645 1.00 46.16 477 VAL A CA 1
ATOM 3667 C C . VAL A 1 477 ? 22.590 -18.258 -25.037 1.00 46.16 477 VAL A C 1
ATOM 3669 O O . VAL A 1 477 ? 22.856 -18.926 -26.036 1.00 46.16 477 VAL A O 1
ATOM 3672 N N . THR A 1 478 ? 22.132 -17.012 -25.102 1.00 48.53 478 THR A N 1
ATOM 3673 C CA . THR A 1 478 ? 21.902 -16.287 -26.354 1.00 48.53 478 THR A CA 1
ATOM 3674 C C . THR A 1 478 ? 23.095 -15.388 -26.687 1.00 48.53 478 THR A C 1
ATOM 3676 O O . THR A 1 478 ? 23.894 -15.028 -25.821 1.00 48.53 478 THR A O 1
ATOM 3679 N N . TYR A 1 479 ? 23.273 -15.053 -27.960 1.00 57.22 479 TYR A N 1
ATOM 3680 C CA . TYR A 1 479 ? 24.229 -14.033 -28.388 1.00 57.22 479 TYR A CA 1
ATOM 3681 C C . TYR A 1 479 ? 23.722 -13.358 -29.666 1.00 57.22 479 TYR A C 1
ATOM 3683 O O . TYR A 1 479 ? 23.049 -13.992 -30.481 1.00 57.22 479 TYR A O 1
ATOM 3691 N N . SER A 1 480 ? 24.068 -12.082 -29.836 1.00 59.88 480 SER A N 1
ATOM 3692 C CA . SER A 1 480 ? 23.793 -11.284 -31.036 1.00 59.88 480 SER A CA 1
ATOM 3693 C C . SER A 1 480 ? 25.127 -10.934 -31.708 1.00 59.88 480 SER A C 1
ATOM 3695 O O . SER A 1 480 ? 25.971 -10.271 -31.086 1.00 59.88 480 SER A O 1
ATOM 3697 N N . PRO A 1 481 ? 25.401 -11.403 -32.939 1.00 62.44 481 PRO A N 1
ATOM 3698 C CA . PRO A 1 481 ? 26.557 -10.944 -33.691 1.00 62.44 481 PRO A CA 1
ATOM 3699 C C . PRO A 1 481 ? 26.380 -9.461 -34.037 1.00 62.44 481 PRO A C 1
ATOM 3701 O O . PRO A 1 481 ? 25.525 -9.080 -34.835 1.00 62.44 481 PRO A O 1
ATOM 3704 N N . SER A 1 482 ? 27.215 -8.612 -33.440 1.00 72.44 482 SER A N 1
ATOM 3705 C CA . SER A 1 482 ? 27.131 -7.164 -33.620 1.00 72.44 482 SER A CA 1
ATOM 3706 C C . SER A 1 482 ? 28.433 -6.547 -34.120 1.00 72.44 482 SER A C 1
ATOM 3708 O O . SER A 1 482 ? 29.533 -7.048 -33.865 1.00 72.44 482 SER A O 1
ATOM 3710 N N . TYR A 1 483 ? 28.311 -5.431 -34.839 1.00 80.19 483 TYR A N 1
ATOM 3711 C CA . TYR A 1 483 ? 29.436 -4.634 -35.320 1.00 80.19 483 TYR A CA 1
ATOM 3712 C C . TYR A 1 483 ? 29.373 -3.214 -34.759 1.00 80.19 483 TYR A C 1
ATOM 3714 O O . TYR A 1 483 ? 28.363 -2.525 -34.871 1.00 80.19 483 TYR A O 1
ATOM 3722 N N . THR A 1 484 ? 30.469 -2.752 -34.154 1.00 83.88 484 THR A N 1
ATOM 3723 C CA . THR A 1 484 ? 30.528 -1.411 -33.562 1.00 83.88 484 THR A CA 1
ATOM 3724 C C . THR A 1 484 ? 30.946 -0.359 -34.586 1.00 83.88 484 THR A C 1
ATOM 3726 O O . THR A 1 484 ? 32.075 -0.375 -35.083 1.00 83.88 484 THR A O 1
ATOM 3729 N N . MET A 1 485 ? 30.081 0.624 -34.820 1.00 85.31 485 MET A N 1
ATOM 3730 C CA . MET A 1 485 ? 30.407 1.856 -35.533 1.00 85.31 485 MET A CA 1
ATOM 3731 C C . MET A 1 485 ? 30.717 2.963 -34.533 1.00 85.31 485 MET A C 1
ATOM 3733 O O . MET A 1 485 ? 29.965 3.185 -33.590 1.00 85.31 485 MET A O 1
ATOM 3737 N N . ILE A 1 486 ? 31.836 3.662 -34.741 1.00 87.00 486 ILE A N 1
ATOM 3738 C CA . ILE A 1 486 ? 32.271 4.749 -33.859 1.00 87.00 486 ILE A CA 1
ATOM 3739 C C . ILE A 1 486 ? 32.292 6.056 -34.645 1.00 87.00 486 ILE A C 1
ATOM 3741 O O . ILE A 1 486 ? 33.277 6.306 -35.342 1.00 87.00 486 ILE A O 1
ATOM 3745 N N . PRO A 1 487 ? 31.230 6.882 -34.571 1.00 85.56 487 PRO A N 1
ATOM 3746 C CA . PRO A 1 487 ? 31.155 8.128 -35.326 1.00 85.56 487 PRO A CA 1
ATOM 3747 C C . PRO A 1 487 ? 32.190 9.154 -34.864 1.00 85.56 487 PRO A C 1
ATOM 3749 O O . PRO A 1 487 ? 32.623 9.984 -35.655 1.00 85.56 487 PRO A O 1
ATOM 3752 N N . SER A 1 488 ? 32.570 9.108 -33.583 1.00 84.81 488 SER A N 1
ATOM 3753 C CA . SER A 1 488 ? 33.572 9.989 -32.992 1.00 84.81 488 SER A CA 1
ATOM 3754 C C . SER A 1 488 ? 34.114 9.418 -31.680 1.00 84.81 488 SER A C 1
ATOM 3756 O O . SER A 1 488 ? 33.363 8.846 -30.887 1.00 84.81 488 SER A O 1
ATOM 3758 N N . TYR A 1 489 ? 35.406 9.631 -31.427 1.00 82.88 489 TYR A N 1
ATOM 3759 C CA . TYR A 1 489 ? 36.059 9.383 -30.133 1.00 82.88 489 TYR A CA 1
ATOM 3760 C C . TYR A 1 489 ? 36.140 10.645 -29.257 1.00 82.88 489 TYR A C 1
ATOM 3762 O O . TYR A 1 489 ? 36.592 10.588 -28.110 1.00 82.88 489 TYR A O 1
ATOM 3770 N N . GLU A 1 490 ? 35.719 11.794 -29.787 1.00 83.31 490 GLU A N 1
ATOM 3771 C CA . GLU A 1 490 ? 35.727 13.079 -29.095 1.00 83.31 490 GLU A CA 1
ATOM 3772 C C . GLU A 1 490 ? 34.792 13.030 -27.886 1.00 83.31 490 GLU A C 1
ATOM 3774 O O . GLU A 1 490 ? 33.595 12.789 -28.025 1.00 83.31 490 GLU A O 1
ATOM 3779 N N . CYS A 1 491 ? 35.332 13.246 -26.688 1.00 85.50 491 CYS A N 1
ATOM 3780 C CA . CYS A 1 491 ? 34.549 13.219 -25.460 1.00 85.50 491 CYS A CA 1
ATOM 3781 C C . CYS A 1 491 ? 34.982 14.352 -24.537 1.00 85.50 491 CYS A C 1
ATOM 3783 O O . CYS A 1 491 ? 36.164 14.473 -24.213 1.00 85.50 491 CYS A O 1
ATOM 3785 N N . PHE A 1 492 ? 34.025 15.156 -24.072 1.00 87.38 492 PHE A N 1
ATOM 3786 C CA . PHE A 1 492 ? 34.324 16.277 -23.175 1.00 87.38 492 PHE A CA 1
ATOM 3787 C C . PHE A 1 492 ? 34.645 15.841 -21.731 1.00 87.38 492 PHE A C 1
ATOM 3789 O O . PHE A 1 492 ? 35.140 16.639 -20.935 1.00 87.38 492 PHE A O 1
ATOM 3796 N N . ASN A 1 493 ? 34.376 14.579 -21.379 1.00 84.94 493 ASN A N 1
ATOM 3797 C CA . ASN A 1 493 ? 34.667 14.032 -20.056 1.00 84.94 493 ASN A CA 1
ATOM 3798 C C . ASN A 1 493 ? 36.112 13.551 -19.931 1.00 84.94 493 ASN A C 1
ATOM 3800 O O . ASN A 1 493 ? 36.653 12.888 -20.817 1.00 84.94 493 ASN A O 1
ATOM 3804 N N . THR A 1 494 ? 36.690 13.756 -18.749 1.00 82.25 494 THR A N 1
ATOM 3805 C CA . THR A 1 494 ? 38.050 13.322 -18.413 1.00 82.25 494 THR A CA 1
ATOM 3806 C C . THR A 1 494 ? 38.038 12.231 -17.329 1.00 82.25 494 THR A C 1
ATOM 3808 O O . THR A 1 494 ? 38.625 12.391 -16.263 1.00 82.25 494 THR A O 1
ATOM 3811 N N . CYS A 1 495 ? 37.374 11.091 -17.580 1.00 81.19 495 CYS A N 1
ATOM 3812 C CA . CYS A 1 495 ? 37.412 9.937 -16.663 1.00 81.19 495 CYS A CA 1
ATOM 3813 C C . CYS A 1 495 ? 38.820 9.326 -16.585 1.00 81.19 495 CYS A C 1
ATOM 3815 O O . CYS A 1 495 ? 39.411 9.013 -17.621 1.00 81.19 495 CYS A O 1
ATOM 3817 N N . THR A 1 496 ? 39.359 9.076 -15.395 1.00 76.38 496 THR A N 1
ATOM 3818 C CA . THR A 1 496 ? 40.736 8.554 -15.257 1.00 76.38 496 THR A CA 1
ATOM 3819 C C . THR A 1 496 ? 40.907 7.112 -15.761 1.00 76.38 496 THR A C 1
ATOM 3821 O O . THR A 1 496 ? 42.010 6.732 -16.143 1.00 76.38 496 THR A O 1
ATOM 3824 N N . TYR A 1 497 ? 39.819 6.337 -15.855 1.00 74.56 497 TYR A N 1
ATOM 3825 C CA . TYR A 1 497 ? 39.818 4.937 -16.310 1.00 74.56 497 TYR A CA 1
ATOM 3826 C C . TYR A 1 497 ? 39.512 4.745 -17.813 1.00 74.56 497 TYR A C 1
ATOM 3828 O O . TYR A 1 497 ? 39.567 3.616 -18.309 1.00 74.56 497 TYR A O 1
ATOM 3836 N N . CYS A 1 498 ? 39.156 5.799 -18.556 1.00 76.12 498 CYS A N 1
ATOM 3837 C CA . CYS A 1 498 ? 38.637 5.667 -19.923 1.00 76.12 498 CYS A CA 1
ATOM 3838 C C . CYS A 1 498 ? 39.752 5.686 -20.983 1.00 76.12 498 CYS A C 1
ATOM 3840 O O . CYS A 1 498 ? 40.447 6.689 -21.130 1.00 76.12 498 CYS A O 1
ATOM 3842 N N . ASN A 1 499 ? 39.854 4.609 -21.772 1.00 74.06 499 ASN A N 1
ATOM 3843 C CA . ASN A 1 499 ? 40.776 4.488 -22.915 1.00 74.06 499 ASN A CA 1
ATOM 3844 C C . ASN A 1 499 ? 40.129 4.818 -24.270 1.00 74.06 499 ASN A C 1
ATOM 3846 O O . ASN A 1 499 ? 40.788 4.754 -25.301 1.00 74.06 499 ASN A O 1
ATOM 3850 N N . PHE A 1 500 ? 38.830 5.125 -24.276 1.00 77.62 500 PHE A N 1
ATOM 3851 C CA . PHE A 1 500 ? 38.071 5.390 -25.496 1.00 77.62 500 PHE A CA 1
ATOM 3852 C C . PHE A 1 500 ? 38.196 6.845 -25.967 1.00 77.62 500 PHE A C 1
ATOM 3854 O O . PHE A 1 500 ? 38.120 7.107 -27.159 1.00 77.62 500 PHE A O 1
ATOM 3861 N N . ARG A 1 501 ? 38.378 7.808 -25.055 1.00 76.94 501 ARG A N 1
ATOM 3862 C CA . ARG A 1 501 ? 38.327 9.233 -25.413 1.00 76.94 501 ARG A CA 1
ATOM 3863 C C . ARG A 1 501 ? 39.528 9.689 -26.249 1.00 76.94 501 ARG A C 1
ATOM 3865 O O . ARG A 1 501 ? 40.665 9.303 -25.981 1.00 76.94 501 ARG A O 1
ATOM 3872 N N . SER A 1 502 ? 39.283 10.637 -27.145 1.00 71.94 502 SER A N 1
ATOM 3873 C CA . SER A 1 502 ? 40.297 11.526 -27.719 1.00 71.94 502 SER A CA 1
ATOM 3874 C C . SER A 1 502 ? 40.038 12.977 -27.274 1.00 71.94 502 SER A C 1
ATOM 3876 O O . SER A 1 502 ? 38.872 13.357 -27.131 1.00 71.94 502 SER A O 1
ATOM 3878 N N . PRO A 1 503 ? 41.082 13.790 -27.010 1.00 64.81 503 PRO A N 1
ATOM 3879 C CA . PRO A 1 503 ? 40.912 15.202 -26.661 1.00 64.81 503 PRO A CA 1
ATOM 3880 C C . PRO A 1 503 ? 40.228 15.993 -27.785 1.00 64.81 503 PRO A C 1
ATOM 3882 O O . PRO A 1 503 ? 40.469 15.727 -28.960 1.00 64.81 503 PRO A O 1
ATOM 3885 N N . VAL A 1 504 ? 39.430 17.000 -27.423 1.00 65.38 504 VAL A N 1
ATOM 3886 C CA . VAL A 1 504 ? 38.831 17.951 -28.376 1.00 65.38 504 VAL A CA 1
ATOM 3887 C C . VAL A 1 504 ? 39.944 18.818 -28.985 1.00 65.38 504 VAL A C 1
ATOM 3889 O O . VAL A 1 504 ? 40.607 19.560 -28.258 1.00 65.38 504 VAL A O 1
ATOM 3892 N N . THR A 1 505 ? 40.182 18.733 -30.298 1.00 58.56 505 THR A N 1
ATOM 3893 C CA . THR A 1 505 ? 41.191 19.548 -31.005 1.00 58.56 505 THR A CA 1
ATOM 3894 C C . THR A 1 505 ? 40.587 20.850 -31.552 1.00 58.56 505 THR A C 1
ATOM 3896 O O . THR A 1 505 ? 39.380 20.961 -31.760 1.00 58.56 505 THR A O 1
ATOM 3899 N N . LYS A 1 506 ? 41.426 21.873 -31.783 1.00 47.19 506 LYS A N 1
ATOM 3900 C CA . LYS A 1 506 ? 41.001 23.185 -32.323 1.00 47.19 506 LYS A CA 1
ATOM 3901 C C . LYS A 1 506 ? 40.743 23.185 -33.842 1.00 47.19 506 LYS A C 1
ATOM 3903 O O . LYS A 1 506 ? 40.171 24.147 -34.341 1.00 47.19 506 LYS A O 1
ATOM 3908 N N . GLU A 1 507 ? 41.162 22.146 -34.565 1.00 46.28 507 GLU A N 1
ATOM 3909 C CA . GLU A 1 507 ? 41.312 22.147 -36.035 1.00 46.28 507 GLU A CA 1
ATOM 3910 C C . GLU A 1 507 ? 40.111 21.587 -36.820 1.00 46.28 507 GLU A C 1
ATOM 3912 O O . GLU A 1 507 ? 40.141 21.547 -38.045 1.00 46.28 507 GLU A O 1
ATOM 3917 N N . GLY A 1 508 ? 39.008 21.236 -36.156 1.00 48.94 508 GLY A N 1
ATOM 3918 C CA . GLY A 1 508 ? 37.812 20.722 -36.829 1.00 48.94 508 GLY A CA 1
ATOM 3919 C C . GLY A 1 508 ? 37.680 19.199 -36.757 1.00 48.94 508 GLY A C 1
ATOM 3920 O O . GLY A 1 508 ? 38.611 18.474 -36.423 1.00 48.94 508 GLY A O 1
ATOM 3921 N N . ARG A 1 509 ? 36.441 18.744 -36.962 1.00 59.78 509 ARG A N 1
ATOM 3922 C CA . ARG A 1 509 ? 35.885 17.476 -36.472 1.00 59.78 509 ARG A CA 1
ATOM 3923 C C . ARG A 1 509 ? 36.034 16.361 -37.506 1.00 59.78 509 ARG A C 1
ATOM 3925 O O . ARG A 1 509 ? 35.315 16.382 -38.500 1.00 59.78 509 ARG A O 1
ATOM 3932 N N . ASP A 1 510 ? 36.873 15.364 -37.243 1.00 66.12 510 ASP A N 1
ATOM 3933 C CA . ASP A 1 510 ? 36.902 14.121 -38.031 1.00 66.12 510 ASP A CA 1
ATOM 3934 C C . ASP A 1 510 ? 35.812 13.154 -37.534 1.00 66.12 510 ASP A C 1
ATOM 3936 O O . ASP A 1 510 ? 36.074 12.109 -36.937 1.00 66.12 510 ASP A O 1
ATOM 3940 N N . TRP A 1 511 ? 34.549 13.577 -37.652 1.00 82.56 511 TRP A N 1
ATOM 3941 C CA . TRP A 1 511 ? 33.411 12.691 -37.415 1.00 82.56 511 TRP A CA 1
ATOM 3942 C C . TRP A 1 511 ? 33.164 11.864 -38.673 1.00 82.56 511 TRP A C 1
ATOM 3944 O O . TRP A 1 511 ? 33.216 12.396 -39.780 1.00 82.56 511 TRP A O 1
ATOM 3954 N N . MET A 1 512 ? 32.842 10.582 -38.503 1.00 84.50 512 MET A N 1
ATOM 3955 C CA . MET A 1 512 ? 32.540 9.685 -39.620 1.00 84.50 512 MET A CA 1
ATOM 3956 C C . MET A 1 512 ? 31.475 10.297 -40.544 1.00 84.50 512 MET A C 1
ATOM 3958 O O . MET A 1 512 ? 30.413 10.707 -40.070 1.00 84.50 512 MET A O 1
ATOM 3962 N N . SER A 1 513 ? 31.756 10.355 -41.848 1.00 87.38 513 SER A N 1
ATOM 3963 C CA . SER A 1 513 ? 30.788 10.805 -42.852 1.00 87.38 513 SER A CA 1
ATOM 3964 C C . SER A 1 513 ? 29.794 9.696 -43.210 1.00 87.38 513 SER A C 1
ATOM 3966 O O . SER A 1 513 ? 30.047 8.514 -42.952 1.00 87.38 513 SER A O 1
ATOM 3968 N N . ASP A 1 514 ? 28.672 10.066 -43.829 1.00 88.06 514 ASP A N 1
ATOM 3969 C CA . ASP A 1 514 ? 27.668 9.095 -44.280 1.00 88.06 514 ASP A CA 1
ATOM 3970 C C . ASP A 1 514 ? 28.229 8.177 -45.373 1.00 88.06 514 ASP A C 1
ATOM 3972 O O . ASP A 1 514 ? 27.920 6.989 -45.378 1.00 88.06 514 ASP A O 1
ATOM 3976 N N . GLU A 1 515 ? 29.128 8.670 -46.236 1.00 88.69 515 GLU A N 1
ATOM 3977 C CA . GLU A 1 515 ? 29.797 7.842 -47.246 1.00 88.69 515 GLU A CA 1
ATOM 3978 C C . GLU A 1 515 ? 30.663 6.756 -46.600 1.00 88.69 515 GLU A C 1
ATOM 3980 O O . GLU A 1 515 ? 30.617 5.595 -47.008 1.00 88.69 515 GLU A O 1
ATOM 3985 N N . VAL A 1 516 ? 31.423 7.105 -45.555 1.00 88.81 516 VAL A N 1
ATOM 3986 C CA . VAL A 1 516 ? 32.250 6.138 -44.817 1.00 88.81 516 VAL A CA 1
ATOM 3987 C C . VAL A 1 516 ? 31.373 5.151 -44.049 1.00 88.81 516 VAL A C 1
ATOM 3989 O O . VAL A 1 516 ? 31.686 3.959 -44.004 1.00 88.81 516 VAL A O 1
ATOM 3992 N N . ALA A 1 517 ? 30.278 5.621 -43.446 1.00 89.12 517 ALA A N 1
ATOM 3993 C CA . ALA A 1 517 ? 29.332 4.754 -42.754 1.00 89.12 517 ALA A CA 1
ATOM 3994 C C . ALA A 1 517 ? 28.697 3.747 -43.725 1.00 89.12 517 ALA A C 1
ATOM 3996 O O . ALA A 1 517 ? 28.744 2.542 -43.474 1.00 89.12 517 ALA A O 1
ATOM 3997 N N . ARG A 1 518 ? 28.206 4.227 -44.872 1.00 91.75 518 ARG A N 1
ATOM 3998 C CA . ARG A 1 518 ? 27.636 3.411 -45.946 1.00 91.75 518 ARG A CA 1
ATOM 3999 C C . ARG A 1 518 ? 28.638 2.386 -46.472 1.00 91.75 518 ARG A C 1
ATOM 4001 O O . ARG A 1 518 ? 28.323 1.204 -46.516 1.00 91.75 518 ARG A O 1
ATOM 4008 N N . GLN A 1 519 ? 29.872 2.803 -46.762 1.00 90.00 519 GLN A N 1
ATOM 4009 C CA . GLN A 1 519 ? 30.932 1.900 -47.221 1.00 90.00 519 GLN A CA 1
ATOM 4010 C C . GLN A 1 519 ? 31.188 0.750 -46.234 1.00 90.00 519 GLN A C 1
ATOM 4012 O O . GLN A 1 519 ? 31.441 -0.380 -46.650 1.00 90.00 519 GLN A O 1
ATOM 4017 N N . ARG A 1 520 ? 31.142 1.023 -44.923 1.00 89.00 520 ARG A N 1
ATOM 4018 C CA . ARG A 1 520 ? 31.314 -0.010 -43.891 1.00 89.00 520 ARG A CA 1
ATOM 4019 C C . ARG A 1 520 ? 30.107 -0.93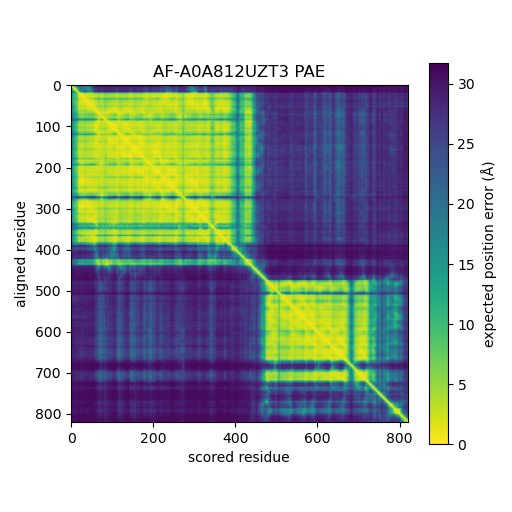7 -43.798 1.00 89.00 520 ARG A C 1
ATOM 4021 O O . ARG A 1 520 ? 30.309 -2.132 -43.628 1.00 89.00 520 ARG A O 1
ATOM 4028 N N . LEU A 1 521 ? 28.893 -0.401 -43.903 1.00 85.31 521 LEU A N 1
ATOM 4029 C CA . LEU A 1 521 ? 27.648 -1.172 -43.832 1.00 85.31 521 LEU A CA 1
ATOM 4030 C C . LEU A 1 521 ? 27.445 -2.073 -45.060 1.00 85.31 521 LEU A C 1
ATOM 4032 O O . LEU A 1 521 ? 27.001 -3.208 -44.911 1.00 85.31 521 LEU A O 1
ATOM 4036 N N . ASP A 1 522 ? 27.843 -1.613 -46.247 1.00 87.06 522 ASP A N 1
ATOM 4037 C CA . ASP A 1 522 ? 27.787 -2.392 -47.492 1.00 87.06 522 ASP A CA 1
ATOM 4038 C C . ASP A 1 522 ? 28.909 -3.451 -47.589 1.00 87.06 522 ASP A C 1
ATOM 4040 O O . ASP A 1 522 ? 28.960 -4.223 -48.549 1.00 87.06 522 ASP A O 1
ATOM 4044 N N . ALA A 1 523 ? 29.830 -3.516 -46.617 1.00 82.44 523 ALA A N 1
ATOM 4045 C CA . ALA A 1 523 ? 30.942 -4.458 -46.653 1.00 82.44 523 ALA A CA 1
ATOM 4046 C C . ALA A 1 523 ? 30.431 -5.918 -46.612 1.00 82.44 523 ALA A C 1
ATOM 4048 O O . ALA A 1 523 ? 29.841 -6.336 -45.609 1.00 82.44 523 ALA A O 1
ATOM 4049 N N . PRO A 1 524 ? 30.731 -6.756 -47.631 1.00 75.06 524 PRO A N 1
ATOM 4050 C CA . PRO A 1 524 ? 30.259 -8.146 -47.678 1.00 75.06 524 PRO A CA 1
ATOM 4051 C C . PRO A 1 524 ? 30.704 -8.989 -46.477 1.00 75.06 524 PRO A C 1
ATOM 4053 O O . PRO A 1 524 ? 30.059 -9.975 -46.124 1.00 75.06 524 PRO A O 1
ATOM 4056 N N . SER A 1 525 ? 31.799 -8.588 -45.824 1.00 76.25 525 SER A N 1
ATOM 4057 C CA . SER A 1 525 ? 32.323 -9.225 -44.618 1.00 76.25 525 SER A CA 1
ATOM 4058 C C . SER A 1 525 ? 31.361 -9.170 -43.429 1.00 76.25 525 SER A C 1
ATOM 4060 O O . SER A 1 525 ? 31.388 -10.097 -42.625 1.00 76.25 525 SER A O 1
ATOM 4062 N N . LEU A 1 526 ? 30.500 -8.148 -43.313 1.00 72.69 526 LEU A N 1
ATOM 4063 C CA . LEU A 1 526 ? 29.509 -8.065 -42.231 1.00 72.69 526 LEU A CA 1
ATOM 4064 C C . LEU A 1 526 ? 28.421 -9.127 -42.396 1.00 72.69 526 LEU A C 1
ATOM 4066 O O . LEU A 1 526 ? 28.115 -9.856 -41.456 1.00 72.69 526 LEU A O 1
ATOM 4070 N N . ARG A 1 527 ? 27.902 -9.274 -43.619 1.00 72.44 527 ARG A N 1
ATOM 4071 C CA . ARG A 1 527 ? 26.915 -10.307 -43.960 1.00 72.44 527 ARG A CA 1
ATOM 4072 C C . ARG A 1 527 ? 27.502 -11.708 -43.857 1.00 72.44 527 ARG A C 1
ATOM 4074 O O . ARG A 1 527 ? 26.875 -12.592 -43.288 1.00 72.44 527 ARG A O 1
ATOM 4081 N N . ALA A 1 528 ? 28.729 -11.901 -44.341 1.00 64.62 528 ALA A N 1
ATOM 4082 C CA . ALA A 1 528 ? 29.432 -13.177 -44.217 1.00 64.62 528 ALA A CA 1
ATOM 4083 C C . ALA A 1 528 ? 29.706 -13.567 -42.752 1.00 64.62 528 ALA A C 1
ATOM 4085 O O . ALA A 1 528 ? 29.788 -14.752 -42.444 1.00 64.62 528 ALA A O 1
ATOM 4086 N N . ALA A 1 529 ? 29.838 -12.584 -41.857 1.00 62.12 529 ALA A N 1
ATOM 4087 C CA . ALA A 1 529 ? 29.996 -12.795 -40.421 1.00 62.12 529 ALA A CA 1
ATOM 4088 C C . ALA A 1 529 ? 28.661 -12.953 -39.665 1.00 62.12 529 ALA A C 1
ATOM 4090 O O . ALA A 1 529 ? 28.697 -13.142 -38.450 1.00 62.12 529 ALA A O 1
ATOM 4091 N N . GLY A 1 530 ? 27.518 -12.879 -40.359 1.00 64.12 530 GLY A N 1
ATOM 4092 C CA . GLY A 1 530 ? 26.187 -12.989 -39.758 1.00 64.12 530 GLY A CA 1
ATOM 4093 C C . GLY A 1 530 ? 25.843 -11.830 -38.824 1.00 64.12 530 GLY A C 1
ATOM 4094 O O . GLY A 1 530 ? 25.190 -12.057 -37.821 1.00 64.12 530 GLY A O 1
ATOM 4095 N N . VAL A 1 531 ? 26.347 -10.618 -39.085 1.00 72.06 531 VAL A N 1
ATOM 4096 C CA . VAL A 1 531 ? 26.048 -9.444 -38.250 1.00 72.06 531 VAL A CA 1
ATOM 4097 C C . VAL A 1 531 ? 24.593 -9.019 -38.427 1.00 72.06 531 VAL A C 1
ATOM 4099 O O . VAL A 1 531 ? 24.181 -8.715 -39.549 1.00 72.06 531 VAL A O 1
ATOM 4102 N N . ASP A 1 532 ? 23.880 -8.907 -37.308 1.00 62.00 532 ASP A N 1
ATOM 4103 C CA . ASP A 1 532 ? 22.484 -8.462 -37.251 1.00 62.00 532 ASP A CA 1
ATOM 4104 C C . ASP A 1 532 ? 22.349 -7.066 -36.637 1.00 62.00 532 ASP A C 1
ATOM 4106 O O . ASP A 1 532 ? 21.493 -6.281 -37.044 1.00 62.00 532 ASP A O 1
ATOM 4110 N N . GLU A 1 533 ? 23.223 -6.723 -35.686 1.00 77.88 533 GLU A N 1
ATOM 4111 C CA . GLU A 1 533 ? 23.134 -5.489 -34.903 1.00 77.88 533 GLU A CA 1
ATOM 4112 C C . GLU A 1 533 ? 24.318 -4.545 -35.166 1.00 77.88 533 GLU A C 1
ATOM 4114 O O . GLU A 1 533 ? 25.487 -4.947 -35.181 1.00 77.88 533 GLU A O 1
ATOM 4119 N N . ILE A 1 534 ? 24.028 -3.252 -35.325 1.00 84.19 534 ILE A N 1
ATOM 4120 C CA . ILE A 1 534 ? 25.032 -2.191 -35.439 1.00 84.19 534 ILE A CA 1
ATOM 4121 C C . ILE A 1 534 ? 25.038 -1.362 -34.159 1.00 84.19 534 ILE A C 1
ATOM 4123 O O . ILE A 1 534 ? 24.148 -0.550 -33.911 1.00 84.19 534 ILE A O 1
ATOM 4127 N N . LEU A 1 535 ? 26.097 -1.526 -33.368 1.00 83.75 535 LEU A N 1
ATOM 4128 C CA . LEU A 1 535 ? 26.317 -0.756 -32.148 1.00 83.75 535 LEU A CA 1
ATOM 4129 C C . LEU A 1 535 ? 26.935 0.599 -32.502 1.00 83.75 535 LEU A C 1
ATOM 4131 O O . LEU A 1 535 ? 28.123 0.682 -32.819 1.00 83.75 535 LEU A O 1
ATOM 4135 N N . VAL A 1 536 ? 26.159 1.676 -32.429 1.00 89.94 536 VAL A N 1
ATOM 4136 C CA . VAL A 1 536 ? 26.635 3.042 -32.675 1.00 89.94 536 VAL A CA 1
ATOM 4137 C C . VAL A 1 536 ? 27.139 3.638 -31.361 1.00 89.94 536 VAL A C 1
ATOM 4139 O O . VAL A 1 536 ? 26.356 4.066 -30.515 1.00 89.94 536 VAL A O 1
ATOM 4142 N N . MET A 1 537 ? 28.459 3.670 -31.178 1.00 88.62 537 MET A N 1
ATOM 4143 C CA . MET A 1 537 ? 29.106 4.165 -29.959 1.00 88.62 537 MET A CA 1
ATOM 4144 C C . MET A 1 537 ? 29.864 5.461 -30.217 1.00 88.62 537 MET A C 1
ATOM 4146 O O . MET A 1 537 ? 30.680 5.518 -31.128 1.00 88.62 537 MET A O 1
ATOM 4150 N N . ALA A 1 538 ? 29.681 6.489 -29.394 1.00 88.12 538 ALA A N 1
ATOM 4151 C CA . ALA A 1 538 ? 30.381 7.760 -29.577 1.00 88.12 538 ALA A CA 1
ATOM 4152 C C . ALA A 1 538 ? 30.912 8.320 -28.260 1.00 88.12 538 ALA A C 1
ATOM 4154 O O . ALA A 1 538 ? 30.415 8.009 -27.177 1.00 88.12 538 ALA A O 1
ATOM 4155 N N . GLY A 1 539 ? 31.930 9.170 -28.367 1.00 85.00 539 GLY A N 1
ATOM 4156 C CA . GLY A 1 539 ? 32.312 10.042 -27.272 1.00 85.00 539 GLY A CA 1
ATOM 4157 C C . GLY A 1 539 ? 31.214 11.077 -27.019 1.00 85.00 539 GLY A C 1
ATOM 4158 O O . GLY A 1 539 ? 30.411 11.399 -27.898 1.00 85.00 539 GLY A O 1
ATOM 4159 N N . GLU A 1 540 ? 31.141 11.553 -25.781 1.00 88.50 540 GLU A N 1
ATOM 4160 C CA . GLU A 1 540 ? 30.033 12.392 -25.344 1.00 88.50 540 GLU A CA 1
ATOM 4161 C C . GLU A 1 540 ? 30.282 13.860 -25.705 1.00 88.50 540 GLU A C 1
ATOM 4163 O O . GLU A 1 540 ? 31.390 14.376 -25.531 1.00 88.50 540 GLU A O 1
ATOM 4168 N N . VAL A 1 541 ? 29.229 14.556 -26.137 1.00 86.69 541 VAL A N 1
ATOM 4169 C CA . VAL A 1 541 ? 29.244 16.001 -26.411 1.00 86.69 541 VAL A CA 1
ATOM 4170 C C . VAL A 1 541 ? 28.411 16.726 -25.358 1.00 86.69 541 VAL A C 1
ATOM 4172 O O . VAL A 1 541 ? 27.283 16.322 -25.075 1.00 86.69 541 VAL A O 1
ATOM 4175 N N . HIS A 1 542 ? 28.952 17.808 -24.788 1.00 85.81 542 HIS A N 1
ATOM 4176 C CA . HIS A 1 542 ? 28.290 18.573 -23.729 1.00 85.81 542 HIS A CA 1
ATOM 4177 C C . HIS A 1 542 ? 26.893 19.066 -24.181 1.00 85.81 542 HIS A C 1
ATOM 4179 O O . HIS A 1 542 ? 26.782 19.594 -25.289 1.00 85.81 542 HIS A O 1
ATOM 4185 N N . PRO A 1 543 ? 25.833 18.985 -23.346 1.00 85.31 543 PRO A N 1
ATOM 4186 C CA . PRO A 1 543 ? 24.460 19.324 -23.757 1.00 85.31 543 PRO A CA 1
ATOM 4187 C C . PRO A 1 543 ? 24.277 20.754 -24.287 1.00 85.31 543 PRO A C 1
ATOM 4189 O O . PRO A 1 543 ? 23.429 21.008 -25.131 1.00 85.31 543 PRO A O 1
ATOM 4192 N N . LYS A 1 544 ? 25.095 21.698 -23.803 1.00 84.75 544 LYS A N 1
ATOM 4193 C CA . LYS A 1 544 ? 25.096 23.108 -24.245 1.00 84.75 544 LYS A CA 1
ATOM 4194 C C . LYS A 1 544 ? 26.092 23.414 -25.371 1.00 84.75 544 LYS A C 1
ATOM 4196 O O . LYS A 1 544 ? 26.318 24.581 -25.676 1.00 84.75 544 LYS A O 1
ATOM 4201 N N . ALA A 1 545 ? 26.763 22.407 -25.929 1.00 84.50 545 ALA A N 1
ATOM 4202 C CA . ALA A 1 545 ? 27.729 22.640 -26.993 1.00 84.50 545 ALA A CA 1
ATOM 4203 C C . ALA A 1 545 ? 27.004 23.029 -28.295 1.00 84.50 545 ALA A C 1
ATOM 4205 O O . ALA A 1 545 ? 25.995 22.409 -28.637 1.00 84.50 545 ALA A O 1
ATOM 4206 N N . PRO A 1 546 ? 27.519 24.002 -29.069 1.00 85.50 546 PRO A N 1
ATOM 4207 C CA . PRO A 1 546 ? 26.865 24.467 -30.297 1.00 85.50 546 PRO A CA 1
ATOM 4208 C C . PRO A 1 546 ? 26.732 23.367 -31.363 1.00 85.50 546 PRO A C 1
ATOM 4210 O O . PRO A 1 546 ? 25.901 23.457 -32.258 1.00 85.50 546 PRO A O 1
ATOM 4213 N N . ASN A 1 547 ? 27.536 22.307 -31.269 1.00 85.25 547 ASN A N 1
ATOM 4214 C CA . ASN A 1 547 ? 27.526 21.162 -32.173 1.00 85.25 547 ASN A CA 1
ATOM 4215 C C . ASN A 1 547 ? 26.703 19.967 -31.672 1.00 85.25 547 ASN A C 1
ATOM 4217 O O . ASN A 1 547 ? 26.697 18.937 -32.343 1.00 85.25 547 ASN A O 1
ATOM 4221 N N . ARG A 1 548 ? 26.001 20.081 -30.536 1.00 90.94 548 ARG A N 1
ATOM 4222 C CA . ARG A 1 548 ? 25.186 18.996 -29.970 1.00 90.94 548 ARG A CA 1
ATOM 4223 C C . ARG A 1 548 ? 24.148 18.477 -30.967 1.00 90.94 548 ARG A C 1
ATOM 4225 O O . ARG A 1 548 ? 24.084 17.277 -31.209 1.00 90.94 548 ARG A O 1
ATOM 4232 N N . ALA A 1 549 ? 23.409 19.382 -31.609 1.00 90.75 549 ALA A N 1
ATOM 4233 C CA . ALA A 1 549 ? 22.396 19.018 -32.599 1.00 90.75 549 ALA A CA 1
ATOM 4234 C C . ALA A 1 549 ? 22.998 18.266 -33.800 1.00 90.75 549 ALA A C 1
ATOM 4236 O O . ALA A 1 549 ? 22.453 17.255 -34.230 1.00 90.75 549 ALA A O 1
ATOM 4237 N N . ALA A 1 550 ? 24.154 18.717 -34.302 1.00 90.56 550 ALA A N 1
ATOM 4238 C CA . ALA A 1 550 ? 24.855 18.051 -35.399 1.00 90.56 550 ALA A CA 1
ATOM 4239 C C . ALA A 1 550 ? 25.366 16.655 -35.002 1.00 90.56 550 ALA A C 1
ATOM 4241 O O . ALA A 1 550 ? 25.321 15.733 -35.811 1.00 90.56 550 ALA A O 1
ATOM 4242 N N . TRP A 1 551 ? 25.818 16.489 -33.756 1.00 89.69 551 TRP A N 1
ATOM 4243 C CA . TRP A 1 551 ? 26.264 15.205 -33.213 1.00 89.69 551 TRP A CA 1
ATOM 4244 C C . TRP A 1 551 ? 25.111 14.195 -33.095 1.00 89.69 551 TRP A C 1
ATOM 4246 O O . TRP A 1 551 ? 25.254 13.065 -33.559 1.00 89.69 551 TRP A O 1
ATOM 4256 N N . VAL A 1 552 ? 23.944 14.610 -32.579 1.00 92.56 552 VAL A N 1
ATOM 4257 C CA . VAL A 1 552 ? 22.744 13.748 -32.531 1.00 92.56 552 VAL A CA 1
ATOM 4258 C C . VAL A 1 552 ? 22.274 13.389 -33.939 1.00 92.56 552 VAL A C 1
ATOM 4260 O O . VAL A 1 552 ? 22.016 12.221 -34.215 1.00 92.56 552 VAL A O 1
ATOM 4263 N N . SER A 1 553 ? 22.211 14.366 -34.851 1.00 92.56 553 SER A N 1
ATOM 4264 C CA . SER A 1 553 ? 21.824 14.115 -36.246 1.00 92.56 553 SER A CA 1
ATOM 4265 C C . SER A 1 553 ? 22.773 13.139 -36.939 1.00 92.56 553 SER A C 1
ATOM 4267 O O . SER A 1 553 ? 22.319 12.323 -37.728 1.00 92.56 553 SER A O 1
ATOM 4269 N N . ARG A 1 554 ? 24.076 13.162 -36.626 1.00 91.88 554 ARG A N 1
ATOM 4270 C CA . ARG A 1 554 ? 25.022 12.188 -37.184 1.00 91.88 554 ARG A CA 1
ATOM 4271 C C . ARG A 1 554 ? 24.734 10.767 -36.702 1.00 91.88 554 ARG A C 1
ATOM 4273 O O . ARG A 1 554 ? 24.791 9.841 -37.505 1.00 91.88 554 ARG A O 1
ATOM 4280 N N . ALA A 1 555 ? 24.437 10.590 -35.414 1.00 92.81 555 ALA A N 1
ATOM 4281 C CA . ALA A 1 555 ? 24.052 9.285 -34.882 1.00 92.81 555 ALA A CA 1
ATOM 4282 C C . ALA A 1 555 ? 22.758 8.779 -35.539 1.00 92.81 555 ALA A C 1
ATOM 4284 O O . ALA A 1 555 ? 22.703 7.622 -35.946 1.00 92.81 555 ALA A O 1
ATOM 4285 N N . GLU A 1 556 ? 21.763 9.654 -35.710 1.00 94.38 556 GLU A N 1
ATOM 4286 C CA . GLU A 1 556 ? 20.511 9.334 -36.404 1.00 94.38 556 GLU A CA 1
ATOM 4287 C C . GLU A 1 556 ? 20.754 8.922 -37.864 1.00 94.38 556 GLU A C 1
ATOM 4289 O O . GLU A 1 556 ? 20.285 7.860 -38.261 1.00 94.38 556 GLU A O 1
ATOM 4294 N N . SER A 1 557 ? 21.544 9.684 -38.635 1.00 94.44 557 SER A N 1
ATOM 4295 C CA . SER A 1 557 ? 21.884 9.341 -40.026 1.00 94.44 557 SER A CA 1
ATOM 4296 C C . SER A 1 557 ? 22.524 7.958 -40.144 1.00 94.44 557 SER A C 1
ATOM 4298 O O . SER A 1 557 ? 22.134 7.170 -41.001 1.00 94.44 557 SER A O 1
ATOM 4300 N N . ILE A 1 558 ? 23.471 7.626 -39.260 1.00 93.56 558 ILE A N 1
ATOM 4301 C CA . ILE A 1 558 ? 24.130 6.311 -39.264 1.00 93.56 558 ILE A CA 1
ATOM 4302 C C . ILE A 1 558 ? 23.136 5.195 -38.919 1.00 93.56 558 ILE A C 1
ATOM 4304 O O . ILE A 1 558 ? 23.194 4.127 -39.524 1.00 93.56 558 ILE A O 1
ATOM 4308 N N . CYS A 1 559 ? 22.210 5.434 -37.986 1.00 92.75 559 CYS A N 1
ATOM 4309 C CA . CYS A 1 559 ? 21.162 4.468 -37.653 1.00 92.75 559 CYS A CA 1
ATOM 4310 C C . CYS A 1 559 ? 20.198 4.246 -38.827 1.00 92.75 559 CYS A C 1
ATOM 4312 O O . CYS A 1 559 ? 19.904 3.101 -39.161 1.00 92.75 559 CYS A O 1
ATOM 4314 N N . SER A 1 560 ? 19.769 5.314 -39.504 1.00 93.00 560 SER A N 1
ATOM 4315 C CA . SER A 1 560 ? 18.944 5.219 -40.715 1.00 93.00 560 SER A CA 1
ATOM 4316 C C . SER A 1 560 ? 19.650 4.434 -41.820 1.00 93.00 560 SER A C 1
ATOM 4318 O O . SER A 1 560 ? 19.064 3.515 -42.385 1.00 93.00 560 SER A O 1
ATOM 4320 N N . LEU A 1 561 ? 20.935 4.715 -42.070 1.00 92.62 561 LEU A N 1
ATOM 4321 C CA . LEU A 1 561 ? 21.737 3.960 -43.036 1.00 92.62 561 LEU A CA 1
ATOM 4322 C C . LEU A 1 561 ? 21.862 2.484 -42.650 1.00 92.62 561 LEU A C 1
ATOM 4324 O O . LEU A 1 561 ? 21.793 1.619 -43.518 1.00 92.62 561 LEU A O 1
ATOM 4328 N N . ALA A 1 562 ? 22.047 2.177 -41.365 1.00 86.75 562 ALA A N 1
ATOM 4329 C CA . ALA A 1 562 ? 22.112 0.800 -40.890 1.00 86.75 562 ALA A CA 1
ATOM 4330 C C . ALA A 1 562 ? 20.784 0.062 -41.125 1.00 86.75 562 ALA A C 1
ATOM 4332 O O . ALA A 1 562 ? 20.820 -1.057 -41.634 1.00 86.75 562 ALA A O 1
ATOM 4333 N N . LEU A 1 563 ? 19.634 0.699 -40.874 1.00 84.25 563 LEU A N 1
ATOM 4334 C CA . LEU A 1 563 ? 18.318 0.142 -41.212 1.00 84.25 563 LEU A CA 1
ATOM 4335 C C . LEU A 1 563 ? 18.168 -0.101 -42.718 1.00 84.25 563 LEU A C 1
ATOM 4337 O O . LEU A 1 563 ? 17.789 -1.197 -43.121 1.00 84.25 563 LEU A O 1
ATOM 4341 N N . GLU A 1 564 ? 18.522 0.880 -43.551 1.00 87.12 564 GLU A N 1
ATOM 4342 C CA . GLU A 1 564 ? 18.484 0.755 -45.016 1.00 87.12 564 GLU A CA 1
ATOM 4343 C C . GLU A 1 564 ? 19.372 -0.382 -45.536 1.00 87.12 564 GLU A C 1
ATOM 4345 O O . GLU A 1 564 ? 18.979 -1.122 -46.436 1.00 87.12 564 GLU A O 1
ATOM 4350 N N . CYS A 1 565 ? 20.583 -0.514 -44.986 1.00 83.31 565 CYS A N 1
ATOM 4351 C CA . CYS A 1 565 ? 21.535 -1.557 -45.377 1.00 83.31 565 CYS A CA 1
ATOM 4352 C C . CYS A 1 565 ? 21.133 -2.920 -44.845 1.00 83.31 565 CYS A C 1
ATOM 4354 O O . CYS A 1 565 ? 21.521 -3.938 -45.410 1.00 83.31 565 CYS A O 1
ATOM 4356 N N . GLY A 1 566 ? 20.364 -2.923 -43.768 1.00 79.19 566 GLY A N 1
ATOM 4357 C CA . GLY A 1 566 ? 19.645 -4.054 -43.268 1.00 79.19 566 GLY A CA 1
ATOM 4358 C C . GLY A 1 566 ? 20.166 -4.644 -41.969 1.00 79.19 566 GLY A C 1
ATOM 4359 O O . GLY A 1 566 ? 20.359 -5.855 -41.869 1.00 79.19 566 GLY A O 1
ATOM 4360 N N . PHE A 1 567 ? 20.423 -3.780 -41.004 1.00 80.31 567 PHE A N 1
ATOM 4361 C CA . PHE A 1 567 ? 20.853 -4.137 -39.667 1.00 80.31 567 PHE A CA 1
ATOM 4362 C C . PHE A 1 567 ? 20.006 -3.402 -38.626 1.00 80.31 567 PHE A C 1
ATOM 4364 O O . PHE A 1 567 ? 19.419 -2.361 -38.920 1.00 80.31 567 PHE A O 1
ATOM 4371 N N . LEU A 1 568 ? 19.978 -3.917 -37.399 1.00 80.44 568 LEU A N 1
ATOM 4372 C CA . LEU A 1 568 ? 19.288 -3.315 -36.261 1.00 80.44 568 LEU A CA 1
ATOM 4373 C C . LEU A 1 568 ? 20.225 -2.341 -35.528 1.00 80.44 568 LEU A C 1
ATOM 4375 O O . LEU A 1 568 ? 21.240 -2.778 -34.981 1.00 80.44 568 LEU A O 1
ATOM 4379 N N . PRO A 1 569 ? 19.945 -1.028 -35.497 1.00 84.44 569 PRO A N 1
ATOM 4380 C CA . PRO A 1 569 ? 20.822 -0.081 -34.821 1.00 84.44 569 PRO A CA 1
ATOM 4381 C C . PRO A 1 569 ? 20.591 -0.068 -33.313 1.00 84.44 569 PRO A C 1
ATOM 4383 O O . PRO A 1 569 ? 19.451 -0.143 -32.844 1.00 84.44 569 PRO A O 1
ATOM 4386 N N . HIS A 1 570 ? 21.680 0.110 -32.573 1.00 87.69 570 HIS A N 1
ATOM 4387 C CA . HIS A 1 570 ? 21.667 0.334 -31.136 1.00 87.69 570 HIS A CA 1
ATOM 4388 C C . HIS A 1 570 ? 22.670 1.425 -30.761 1.00 87.69 570 HIS A C 1
ATOM 4390 O O . HIS A 1 570 ? 23.887 1.243 -30.830 1.00 87.69 570 HIS A O 1
ATOM 4396 N N . THR A 1 571 ? 22.170 2.580 -30.327 1.00 93.75 571 THR A N 1
ATOM 4397 C CA . THR A 1 571 ? 23.009 3.723 -29.940 1.00 93.75 571 THR A CA 1
ATOM 4398 C C . THR A 1 571 ? 23.434 3.686 -28.481 1.00 93.75 571 THR A C 1
ATOM 4400 O O . THR A 1 571 ? 22.582 3.675 -27.603 1.00 93.75 571 THR A O 1
ATOM 4403 N N . ASN A 1 572 ? 24.732 3.819 -28.210 1.00 91.62 572 ASN A N 1
ATOM 4404 C CA . ASN A 1 572 ? 25.294 4.093 -26.886 1.00 91.62 572 ASN A CA 1
ATOM 4405 C C . ASN A 1 572 ? 26.263 5.279 -26.981 1.00 91.62 572 ASN A C 1
ATOM 4407 O O . ASN A 1 572 ? 27.476 5.124 -27.142 1.00 91.62 572 ASN A O 1
ATOM 4411 N N . ILE A 1 573 ? 25.696 6.484 -26.950 1.00 92.12 573 ILE A N 1
ATOM 4412 C CA . ILE A 1 573 ? 26.409 7.740 -27.227 1.00 92.12 573 ILE A CA 1
ATOM 4413 C C . ILE A 1 573 ? 26.500 8.658 -25.994 1.00 92.12 573 ILE A C 1
ATOM 4415 O O . ILE A 1 573 ? 26.884 9.819 -26.088 1.00 92.12 573 ILE A O 1
ATOM 4419 N N . GLY A 1 574 ? 26.193 8.135 -24.805 1.00 91.25 574 GLY A N 1
ATOM 4420 C CA . GLY A 1 574 ? 26.173 8.900 -23.556 1.00 91.25 574 GLY A CA 1
ATOM 4421 C C . GLY A 1 574 ? 24.855 9.641 -23.330 1.00 91.25 574 GLY A C 1
ATOM 4422 O O . GLY A 1 574 ? 23.850 9.293 -23.956 1.00 91.25 574 GLY A O 1
ATOM 4423 N N . PRO A 1 575 ? 24.822 10.624 -22.406 1.00 93.69 575 PRO A N 1
ATOM 4424 C CA . PRO A 1 575 ? 23.545 11.166 -21.998 1.00 93.69 575 PRO A CA 1
ATOM 4425 C C . PRO A 1 575 ? 22.798 11.950 -23.083 1.00 93.69 575 PRO A C 1
ATOM 4427 O O . PRO A 1 575 ? 23.409 12.750 -23.795 1.00 93.69 575 PRO A O 1
ATOM 4430 N N . LEU A 1 576 ? 21.488 11.733 -23.188 1.00 95.25 576 LEU A N 1
ATOM 4431 C CA . LEU A 1 576 ? 20.548 12.300 -24.157 1.00 95.25 576 LEU A CA 1
ATOM 4432 C C . LEU A 1 576 ? 19.388 12.979 -23.425 1.00 95.25 576 LEU A C 1
ATOM 4434 O O . LEU A 1 576 ? 18.935 12.501 -22.386 1.00 95.25 576 LEU A O 1
ATOM 4438 N N . SER A 1 577 ? 18.889 14.083 -23.978 1.00 94.62 577 SER A N 1
ATOM 4439 C CA . SER A 1 577 ? 17.632 14.673 -23.523 1.00 94.62 577 SER A CA 1
ATOM 4440 C C . SER A 1 577 ? 16.443 13.794 -23.921 1.00 94.62 577 SER A C 1
ATOM 4442 O O . SER A 1 577 ? 16.527 12.976 -24.842 1.00 94.62 577 SER A O 1
ATOM 4444 N N . ARG A 1 578 ? 15.300 14.004 -23.263 1.00 94.31 578 ARG A N 1
ATOM 4445 C CA . ARG A 1 578 ? 14.039 13.334 -23.600 1.00 94.31 578 ARG A CA 1
ATOM 4446 C C . ARG A 1 578 ? 13.680 13.462 -25.088 1.00 94.31 578 ARG A C 1
ATOM 4448 O O . ARG A 1 578 ? 13.305 12.472 -25.709 1.00 94.31 578 ARG A O 1
ATOM 4455 N N . ASP A 1 579 ? 13.847 14.647 -25.671 1.00 93.81 579 ASP A N 1
ATOM 4456 C CA . ASP A 1 579 ? 13.528 14.895 -27.083 1.00 93.81 579 ASP A CA 1
ATOM 4457 C C . ASP A 1 579 ? 14.534 14.222 -28.029 1.00 93.81 579 ASP A C 1
ATOM 4459 O O . ASP A 1 579 ? 14.152 13.675 -29.063 1.00 93.81 579 ASP A O 1
ATOM 4463 N N . GLU A 1 580 ? 15.819 14.200 -27.660 1.00 95.56 580 GLU A N 1
ATOM 4464 C CA . GLU A 1 580 ? 16.857 13.501 -28.425 1.00 95.56 580 GLU A CA 1
ATOM 4465 C C . GLU A 1 580 ? 16.621 11.981 -28.429 1.00 95.56 580 GLU A C 1
ATOM 4467 O O . GLU A 1 580 ? 16.749 11.347 -29.478 1.00 95.56 580 GLU A O 1
ATOM 4472 N N . MET A 1 581 ? 16.213 11.400 -27.294 1.00 95.31 581 MET A N 1
ATOM 4473 C CA . MET A 1 581 ? 15.820 9.988 -27.215 1.00 95.31 581 MET A CA 1
ATOM 4474 C C . MET A 1 581 ? 14.562 9.698 -28.031 1.00 95.31 581 MET A C 1
ATOM 4476 O O . MET A 1 581 ? 14.528 8.720 -28.773 1.00 95.31 581 MET A O 1
ATOM 4480 N N . ALA A 1 582 ? 13.533 10.544 -27.938 1.00 88.44 582 ALA A N 1
ATOM 4481 C CA . ALA A 1 582 ? 12.306 10.367 -28.713 1.00 88.44 582 ALA A CA 1
ATOM 4482 C C . ALA A 1 582 ? 12.581 10.371 -30.226 1.00 88.44 582 ALA A C 1
ATOM 4484 O O . ALA A 1 582 ? 12.015 9.554 -30.952 1.00 88.44 582 ALA A O 1
ATOM 4485 N N . ARG A 1 583 ? 13.493 11.237 -30.685 1.00 91.69 583 ARG A N 1
ATOM 4486 C CA . ARG A 1 583 ? 13.951 11.286 -32.078 1.00 91.69 583 ARG A CA 1
ATOM 4487 C C . ARG A 1 583 ? 14.708 10.016 -32.480 1.00 91.69 583 ARG A C 1
ATOM 4489 O O . ARG A 1 583 ? 14.321 9.354 -33.436 1.00 91.69 583 ARG A O 1
ATOM 4496 N N . LEU A 1 584 ? 15.735 9.624 -31.722 1.00 91.56 584 LEU A N 1
ATOM 4497 C CA . LEU A 1 584 ? 16.550 8.441 -32.040 1.00 91.56 584 LEU A CA 1
ATOM 4498 C C . LEU A 1 584 ? 15.766 7.123 -31.963 1.00 91.56 584 LEU A C 1
ATOM 4500 O O . LEU A 1 584 ? 16.135 6.158 -32.632 1.00 91.56 584 LEU A O 1
ATOM 4504 N N . ARG A 1 585 ? 14.675 7.071 -31.186 1.00 86.56 585 ARG A N 1
ATOM 4505 C CA . ARG A 1 585 ? 13.813 5.886 -31.039 1.00 86.56 585 ARG A CA 1
ATOM 4506 C C . ARG A 1 585 ? 13.202 5.450 -32.368 1.00 86.56 585 ARG A C 1
ATOM 4508 O O . ARG A 1 585 ? 12.967 4.265 -32.559 1.00 86.56 585 ARG A O 1
ATOM 4515 N N . ALA A 1 586 ? 12.959 6.383 -33.288 1.00 83.56 586 ALA A N 1
ATOM 4516 C CA . ALA A 1 586 ? 12.402 6.067 -34.601 1.00 83.56 586 ALA A CA 1
ATOM 4517 C C . ALA A 1 586 ? 13.342 5.206 -35.463 1.00 83.56 586 ALA A C 1
ATOM 4519 O O . ALA A 1 586 ? 12.876 4.539 -36.381 1.00 83.56 586 ALA A O 1
ATOM 4520 N N . VAL A 1 587 ? 14.645 5.216 -35.161 1.00 87.00 587 VAL A N 1
ATOM 4521 C CA . VAL A 1 587 ? 15.692 4.572 -35.967 1.00 87.00 587 VAL A CA 1
ATOM 4522 C C . VAL A 1 587 ? 16.556 3.594 -35.164 1.00 87.00 587 VAL A C 1
ATOM 4524 O O . VAL A 1 587 ? 17.581 3.147 -35.658 1.00 87.00 587 VAL A O 1
ATOM 4527 N N . ASN A 1 588 ? 16.178 3.258 -33.928 1.00 85.44 588 ASN A N 1
ATOM 4528 C CA . ASN A 1 588 ? 16.921 2.334 -33.066 1.00 85.44 588 ASN A CA 1
ATOM 4529 C C . ASN A 1 588 ? 16.039 1.174 -32.607 1.00 85.44 588 ASN A C 1
ATOM 4531 O O . ASN A 1 588 ? 14.897 1.382 -32.201 1.00 85.44 588 ASN A O 1
ATOM 4535 N N . ALA A 1 589 ? 16.613 -0.028 -32.591 1.00 75.50 589 ALA A N 1
ATOM 4536 C CA . ALA A 1 589 ? 16.010 -1.195 -31.958 1.00 75.50 589 ALA A CA 1
ATOM 4537 C C . ALA A 1 589 ? 16.149 -1.142 -30.425 1.00 75.50 589 ALA A C 1
ATOM 4539 O O . ALA A 1 589 ? 15.245 -1.555 -29.700 1.00 75.50 589 ALA A O 1
ATOM 4540 N N . SER A 1 590 ? 17.268 -0.604 -29.931 1.00 84.75 590 SER A N 1
ATOM 4541 C CA . SER A 1 590 ? 17.555 -0.415 -28.506 1.00 84.75 590 SER A CA 1
ATOM 4542 C C . SER A 1 590 ? 18.497 0.778 -28.310 1.00 84.75 590 SER A C 1
ATOM 4544 O O . SER A 1 590 ? 19.147 1.234 -29.250 1.00 84.75 590 SER A O 1
ATOM 4546 N N . MET A 1 591 ? 18.565 1.327 -27.102 1.00 89.50 591 MET A N 1
ATOM 4547 C CA . MET A 1 591 ? 19.541 2.358 -26.738 1.00 89.50 591 MET A CA 1
ATOM 4548 C C . MET A 1 591 ? 20.334 1.951 -25.505 1.00 89.50 591 MET A C 1
ATOM 4550 O O . MET A 1 591 ? 19.850 1.220 -24.652 1.00 89.50 591 MET A O 1
ATOM 4554 N N . GLY A 1 592 ? 21.552 2.463 -25.384 1.00 92.56 592 GLY A N 1
ATOM 4555 C CA . GLY A 1 592 ? 22.492 2.100 -24.342 1.00 92.56 592 GLY A CA 1
ATOM 4556 C C . GLY A 1 592 ? 22.973 3.298 -23.531 1.00 92.56 592 GLY A C 1
ATOM 4557 O O . GLY A 1 592 ? 23.343 4.335 -24.082 1.00 92.56 592 GLY A O 1
ATOM 4558 N N . LEU A 1 593 ? 23.048 3.127 -22.213 1.00 95.19 593 LEU A N 1
ATOM 4559 C CA . LEU A 1 593 ? 23.786 4.009 -21.306 1.00 95.19 593 LEU A CA 1
ATOM 4560 C C . LEU A 1 593 ? 24.224 3.205 -20.086 1.00 95.19 593 LEU A C 1
ATOM 4562 O O . LEU A 1 593 ? 23.394 2.783 -19.285 1.00 95.19 593 LEU A O 1
ATOM 4566 N N . MET A 1 594 ? 25.533 3.033 -19.899 1.00 92.88 594 MET A N 1
ATOM 4567 C CA . MET A 1 594 ? 26.058 2.447 -18.662 1.00 92.88 594 MET A CA 1
ATOM 4568 C C . MET A 1 594 ? 25.761 3.382 -17.489 1.00 92.88 594 MET A C 1
ATOM 4570 O O . MET A 1 594 ? 26.210 4.530 -17.506 1.00 92.88 594 MET A O 1
ATOM 4574 N N . LEU A 1 595 ? 25.067 2.886 -16.459 1.00 95.56 595 LEU A N 1
ATOM 4575 C CA . LEU A 1 595 ? 24.971 3.572 -15.166 1.00 95.56 595 LEU A CA 1
ATOM 4576 C C . LEU A 1 595 ? 26.376 3.752 -14.569 1.00 95.56 595 LEU A C 1
ATOM 4578 O O . LEU A 1 595 ? 26.702 4.806 -14.027 1.00 95.56 595 LEU A O 1
ATOM 4582 N N . GLU A 1 596 ? 27.232 2.748 -14.778 1.00 91.12 596 GLU A N 1
ATOM 4583 C CA . GLU A 1 596 ? 28.537 2.550 -14.147 1.00 91.12 596 GLU A CA 1
ATOM 4584 C C . GLU A 1 596 ? 28.407 2.324 -12.648 1.00 91.12 596 GLU A C 1
ATOM 4586 O O . GLU A 1 596 ? 28.629 1.195 -12.231 1.00 91.12 596 GLU A O 1
ATOM 4591 N N . GLN A 1 597 ? 28.028 3.346 -11.877 1.00 90.56 597 GLN A N 1
ATOM 4592 C CA . GLN A 1 597 ? 27.753 3.263 -10.442 1.00 90.56 597 GLN A CA 1
ATOM 4593 C C . GLN A 1 597 ? 26.731 4.325 -10.022 1.00 90.56 597 GLN A C 1
ATOM 4595 O O . GLN A 1 597 ? 26.698 5.425 -10.571 1.00 90.56 597 GLN A O 1
ATOM 4600 N N . ALA A 1 598 ? 25.937 4.014 -8.999 1.00 89.50 598 ALA A N 1
ATOM 4601 C CA . ALA A 1 598 ? 25.023 4.953 -8.350 1.00 89.50 598 ALA A CA 1
ATOM 4602 C C . ALA A 1 598 ? 25.713 5.872 -7.320 1.00 89.50 598 ALA A C 1
ATOM 4604 O O . ALA A 1 598 ? 25.088 6.781 -6.775 1.00 89.50 598 ALA A O 1
ATOM 4605 N N . ALA A 1 599 ? 27.002 5.649 -7.055 1.00 85.94 599 ALA A N 1
ATOM 4606 C CA . ALA A 1 599 ? 27.818 6.440 -6.140 1.00 85.94 599 ALA A CA 1
ATOM 4607 C C . ALA A 1 599 ? 28.710 7.442 -6.889 1.00 85.94 599 ALA A C 1
ATOM 4609 O O . ALA A 1 599 ? 29.132 7.207 -8.021 1.00 85.94 599 ALA A O 1
ATOM 4610 N N . SER A 1 600 ? 29.029 8.564 -6.237 1.00 83.75 600 SER A N 1
ATOM 4611 C CA . SER A 1 600 ? 30.002 9.528 -6.760 1.00 83.75 600 SER A CA 1
ATOM 4612 C C . SER A 1 600 ? 31.418 8.992 -6.563 1.00 83.75 600 SER A C 1
ATOM 4614 O O . SER A 1 600 ? 31.879 8.861 -5.429 1.00 83.75 600 SER A O 1
ATOM 4616 N N . LEU A 1 601 ? 32.111 8.687 -7.661 1.00 81.69 601 LEU A N 1
ATOM 4617 C CA . LEU A 1 601 ? 33.469 8.152 -7.617 1.00 81.69 601 LEU A CA 1
ATOM 4618 C C . LEU A 1 601 ? 34.521 9.214 -7.940 1.00 81.69 601 LEU A C 1
ATOM 4620 O O . LEU A 1 601 ? 34.339 10.081 -8.798 1.00 81.69 601 LEU A O 1
ATOM 4624 N N . SER A 1 602 ? 35.692 9.094 -7.313 1.00 76.69 602 SER A N 1
ATOM 4625 C CA . SER A 1 602 ? 36.836 9.985 -7.558 1.00 76.69 602 SER A CA 1
ATOM 4626 C C . SER A 1 602 ? 37.288 9.978 -9.024 1.00 76.69 602 SER A C 1
ATOM 4628 O O . SER A 1 602 ? 37.700 11.015 -9.550 1.00 76.69 602 SER A O 1
ATOM 4630 N N . VAL A 1 603 ? 37.135 8.845 -9.715 1.00 78.00 603 VAL A N 1
ATOM 4631 C CA . VAL A 1 603 ? 37.463 8.681 -11.140 1.00 78.00 603 VAL A CA 1
ATOM 4632 C C . VAL A 1 603 ? 36.562 9.486 -12.083 1.00 78.00 603 VAL A C 1
ATOM 4634 O O . VAL A 1 603 ? 36.924 9.700 -13.244 1.00 78.00 603 VAL A O 1
ATOM 4637 N N . HIS A 1 604 ? 35.416 9.969 -11.590 1.00 84.25 604 HIS A N 1
ATOM 4638 C CA . HIS A 1 604 ? 34.468 10.816 -12.318 1.00 84.25 604 HIS A CA 1
ATOM 4639 C C . HIS A 1 604 ? 34.609 12.308 -11.994 1.00 84.25 604 HIS A C 1
ATOM 4641 O O . HIS A 1 604 ? 33.841 13.112 -12.518 1.00 84.25 604 HIS A O 1
ATOM 4647 N N . ARG A 1 605 ? 35.600 12.717 -11.184 1.00 78.00 605 ARG A N 1
ATOM 4648 C CA . ARG A 1 605 ? 35.794 14.118 -10.748 1.00 78.00 605 ARG A CA 1
ATOM 4649 C C . ARG A 1 605 ? 35.742 15.138 -11.894 1.00 78.00 605 ARG A C 1
ATOM 4651 O O . ARG A 1 605 ? 35.218 16.230 -11.711 1.00 78.00 605 ARG A O 1
ATOM 4658 N N . PHE A 1 606 ? 36.267 14.781 -13.065 1.00 79.69 606 PHE A N 1
ATOM 4659 C CA . PHE A 1 606 ? 36.291 15.632 -14.262 1.00 79.69 606 PHE A CA 1
ATOM 4660 C C . PHE A 1 606 ? 35.391 15.096 -15.384 1.00 79.69 606 PHE A C 1
ATOM 4662 O O . PHE A 1 606 ? 35.684 15.264 -16.568 1.00 79.69 606 PHE A O 1
ATOM 4669 N N . ALA A 1 607 ? 34.319 14.399 -15.017 1.00 86.50 607 ALA A N 1
ATOM 4670 C CA . ALA A 1 607 ? 33.398 13.747 -15.934 1.00 86.50 607 ALA A CA 1
ATOM 4671 C C . ALA A 1 607 ? 31.941 14.045 -15.528 1.00 86.50 607 ALA A C 1
ATOM 4673 O O . ALA A 1 607 ? 31.254 13.180 -14.988 1.00 86.50 607 ALA A O 1
ATOM 4674 N N . PRO A 1 608 ? 31.458 15.284 -15.724 1.00 85.38 608 PRO A N 1
ATOM 4675 C CA . PRO A 1 608 ? 30.168 15.733 -15.191 1.00 85.38 608 PRO A CA 1
ATOM 4676 C C . PRO A 1 608 ? 28.959 14.957 -15.730 1.00 85.38 608 PRO A C 1
ATOM 4678 O O . PRO A 1 608 ? 27.944 14.880 -15.049 1.00 85.38 608 PRO A O 1
ATOM 4681 N N . SER A 1 609 ? 29.046 14.343 -16.912 1.00 87.69 609 SER A N 1
ATOM 4682 C CA . SER A 1 609 ? 27.961 13.496 -17.429 1.00 87.69 609 SER A CA 1
ATOM 4683 C C . SER A 1 609 ? 27.909 12.102 -16.788 1.00 87.69 609 SER A C 1
ATOM 4685 O O . SER A 1 609 ? 26.932 11.377 -16.963 1.00 87.69 609 SER A O 1
ATOM 4687 N N . LYS A 1 610 ? 28.963 11.710 -16.060 1.00 88.50 610 LYS A N 1
ATOM 4688 C CA . LYS A 1 610 ? 29.045 10.440 -15.330 1.00 88.50 610 LYS A CA 1
ATOM 4689 C C . LYS A 1 610 ? 28.416 10.532 -13.944 1.00 88.50 610 LYS A C 1
ATOM 4691 O O . LYS A 1 610 ? 28.422 9.545 -13.218 1.00 88.50 610 LYS A O 1
ATOM 4696 N N . GLN A 1 611 ? 27.877 11.696 -13.575 1.00 89.19 611 GLN A N 1
ATOM 4697 C CA . GLN A 1 611 ? 27.148 11.846 -12.324 1.00 89.19 611 GLN A CA 1
ATOM 4698 C C . GLN A 1 611 ? 25.952 10.878 -12.287 1.00 89.19 611 GLN A C 1
ATOM 4700 O O . GLN A 1 611 ? 25.162 10.864 -13.238 1.00 89.19 611 GLN A O 1
ATOM 4705 N N . PRO A 1 612 ? 25.778 10.109 -11.194 1.00 92.50 612 PRO A N 1
ATOM 4706 C CA . PRO A 1 612 ? 24.703 9.125 -11.078 1.00 92.50 612 PRO A CA 1
ATOM 4707 C C . PRO A 1 612 ? 23.310 9.691 -11.357 1.00 92.50 612 PRO A C 1
ATOM 4709 O O . PRO A 1 612 ? 22.528 9.078 -12.077 1.00 92.50 612 PRO A O 1
ATOM 4712 N N . SER A 1 613 ? 23.021 10.894 -10.851 1.00 91.62 613 SER A N 1
ATOM 4713 C CA . SER A 1 613 ? 21.728 11.565 -11.023 1.00 91.62 613 SER A CA 1
ATOM 4714 C C . SER A 1 613 ? 21.375 11.804 -12.491 1.00 91.62 613 SER A C 1
ATOM 4716 O O . SER A 1 613 ? 20.243 11.556 -12.889 1.00 91.62 613 SER A O 1
ATOM 4718 N N . VAL A 1 614 ? 22.344 12.220 -13.313 1.00 92.44 614 VAL A N 1
ATOM 4719 C CA . VAL A 1 614 ? 22.145 12.464 -14.752 1.00 92.44 614 VAL A CA 1
ATOM 4720 C C . VAL A 1 614 ? 21.781 11.169 -15.475 1.00 92.44 614 VAL A C 1
ATOM 4722 O O . VAL A 1 614 ? 20.904 11.152 -16.334 1.00 92.44 614 VAL A O 1
ATOM 4725 N N . ARG A 1 615 ? 22.444 10.068 -15.116 1.00 95.00 615 ARG A N 1
ATOM 4726 C CA . ARG A 1 615 ? 22.250 8.774 -15.776 1.00 95.00 615 ARG A CA 1
ATOM 4727 C C . ARG A 1 615 ? 20.969 8.082 -15.355 1.00 95.00 615 ARG A C 1
ATOM 4729 O O . ARG A 1 615 ? 20.252 7.580 -16.213 1.00 95.00 615 ARG A O 1
ATOM 4736 N N . LEU A 1 616 ? 20.673 8.087 -14.057 1.00 96.00 616 LEU A N 1
ATOM 4737 C CA . LEU A 1 616 ? 19.420 7.559 -13.524 1.00 96.00 616 LEU A CA 1
ATOM 4738 C C . LEU A 1 616 ? 18.221 8.324 -14.092 1.00 96.00 616 LEU A C 1
ATOM 4740 O O . LEU A 1 616 ? 17.232 7.701 -14.466 1.00 96.00 616 LEU A O 1
ATOM 4744 N N . GLU A 1 617 ? 18.332 9.647 -14.235 1.00 94.81 617 GLU A N 1
ATOM 4745 C CA . GLU A 1 617 ? 17.273 10.461 -14.832 1.00 94.81 617 GLU A CA 1
ATOM 4746 C C . GLU A 1 617 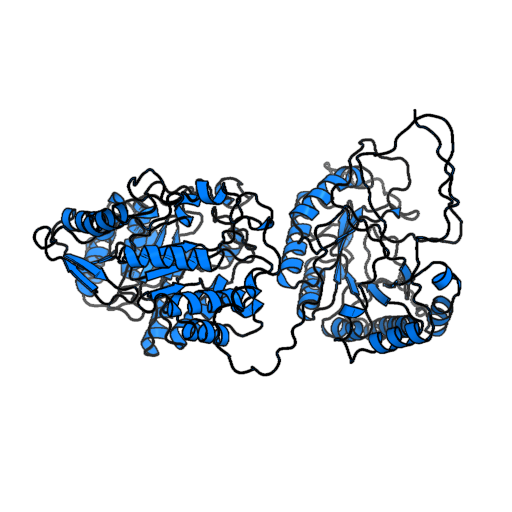? 17.018 10.094 -16.297 1.00 94.81 617 GLU A C 1
ATOM 4748 O O . GLU A 1 617 ? 15.866 9.982 -16.711 1.00 94.81 617 GLU A O 1
ATOM 4753 N N . GLN A 1 618 ? 18.065 9.834 -17.084 1.00 96.19 618 GLN A N 1
ATOM 4754 C CA . GLN A 1 618 ? 17.870 9.367 -18.452 1.00 96.19 618 GLN A CA 1
ATOM 4755 C C . GLN A 1 618 ? 17.255 7.972 -18.519 1.00 96.19 618 GLN A C 1
ATOM 4757 O O . GLN A 1 618 ? 16.370 7.762 -19.341 1.00 96.19 618 GLN A O 1
ATOM 4762 N N . LEU A 1 619 ? 17.698 7.027 -17.683 1.00 96.31 619 LEU A N 1
ATOM 4763 C CA . LEU A 1 619 ? 17.093 5.692 -17.635 1.00 96.31 619 LEU A CA 1
ATOM 4764 C C . LEU A 1 619 ? 15.595 5.799 -17.307 1.00 96.31 619 LEU A C 1
ATOM 4766 O O . LEU A 1 619 ? 14.758 5.232 -18.001 1.00 96.31 619 LEU A O 1
ATOM 4770 N N . ARG A 1 620 ? 15.233 6.633 -16.328 1.00 94.69 620 ARG A N 1
ATOM 4771 C CA . ARG A 1 620 ? 13.836 6.936 -15.996 1.00 94.69 620 ARG A CA 1
ATOM 4772 C C . ARG A 1 620 ? 13.070 7.505 -17.199 1.00 94.69 620 ARG A C 1
ATOM 4774 O O . ARG A 1 620 ? 12.011 6.992 -17.549 1.00 94.69 620 ARG A O 1
ATOM 4781 N N . GLN A 1 621 ? 13.617 8.520 -17.872 1.00 93.06 621 GLN A N 1
ATOM 4782 C CA . GLN A 1 621 ? 13.006 9.129 -19.062 1.00 93.06 621 GLN A CA 1
ATOM 4783 C C . GLN A 1 621 ? 12.893 8.152 -20.245 1.00 93.06 621 GLN A C 1
ATOM 4785 O O . GLN A 1 621 ? 11.903 8.186 -20.975 1.00 93.06 621 GLN A O 1
ATOM 4790 N N . ALA A 1 622 ? 13.873 7.267 -20.442 1.00 88.12 622 ALA A N 1
ATOM 4791 C CA . ALA A 1 622 ? 13.817 6.206 -21.444 1.00 88.12 622 ALA A CA 1
ATOM 4792 C C . ALA A 1 622 ? 12.666 5.234 -21.150 1.00 88.12 622 ALA A C 1
ATOM 4794 O O . ALA A 1 622 ? 11.925 4.863 -22.064 1.00 88.12 622 ALA A O 1
ATOM 4795 N N . GLY A 1 623 ? 12.463 4.906 -19.871 1.00 78.62 623 GLY A N 1
ATOM 4796 C CA . GLY A 1 623 ? 11.308 4.160 -19.385 1.00 78.62 623 GLY A CA 1
ATOM 4797 C C . GLY A 1 623 ? 9.974 4.840 -19.690 1.00 78.62 623 GLY A C 1
ATOM 4798 O O . GLY A 1 623 ? 9.087 4.223 -20.280 1.00 78.62 623 GLY A O 1
ATOM 4799 N N . GLU A 1 624 ? 9.845 6.134 -19.388 1.00 77.50 624 GLU A N 1
ATOM 4800 C CA . GLU A 1 624 ? 8.646 6.923 -19.719 1.00 77.50 624 GLU A CA 1
ATOM 4801 C C . GLU A 1 624 ? 8.356 6.963 -21.227 1.00 77.50 624 GLU A C 1
ATOM 4803 O O . GLU A 1 624 ? 7.197 6.937 -21.646 1.00 77.50 624 GLU A O 1
ATOM 4808 N N . LEU A 1 625 ? 9.405 7.021 -22.052 1.00 78.44 625 LEU A N 1
ATOM 4809 C CA . LEU A 1 625 ? 9.310 7.019 -23.513 1.00 78.44 625 LEU A CA 1
ATOM 4810 C C . LEU A 1 625 ? 9.136 5.618 -24.117 1.00 78.44 625 LEU A C 1
ATOM 4812 O O . LEU A 1 625 ? 8.940 5.509 -25.332 1.00 78.44 625 LEU A O 1
ATOM 4816 N N . ARG A 1 626 ? 9.195 4.558 -23.299 1.00 77.69 626 ARG A N 1
ATOM 4817 C CA . ARG A 1 626 ? 9.170 3.152 -23.736 1.00 77.69 626 ARG A CA 1
ATOM 4818 C C . ARG A 1 626 ? 10.238 2.865 -24.797 1.00 77.69 626 ARG A C 1
ATOM 4820 O O . ARG A 1 626 ? 9.952 2.297 -25.855 1.00 77.69 626 ARG A O 1
ATOM 4827 N N . VAL A 1 627 ? 11.457 3.330 -24.539 1.00 78.94 627 VAL A N 1
ATOM 4828 C CA . VAL A 1 627 ? 12.645 3.014 -25.338 1.00 78.94 627 VAL A CA 1
ATOM 4829 C C . VAL A 1 627 ? 13.270 1.745 -24.759 1.00 78.94 627 VAL A C 1
ATOM 4831 O O . VAL A 1 627 ? 13.666 1.781 -23.594 1.00 78.94 627 VAL A O 1
ATOM 4834 N N . PRO A 1 628 ? 13.375 0.641 -25.521 1.00 80.94 628 PRO A N 1
ATOM 4835 C CA . PRO A 1 628 ? 14.110 -0.532 -25.067 1.00 80.94 628 PRO A CA 1
ATOM 4836 C C . PRO A 1 628 ? 15.569 -0.164 -24.800 1.00 80.94 628 PRO A C 1
ATOM 4838 O O . PRO A 1 628 ? 16.176 0.566 -25.588 1.00 80.94 628 PRO A O 1
ATOM 4841 N N . PHE A 1 629 ? 16.099 -0.602 -23.663 1.00 86.38 629 PHE A N 1
ATOM 4842 C CA . PHE A 1 629 ? 17.310 -0.015 -23.115 1.00 86.38 629 PHE A CA 1
ATOM 4843 C C . PHE A 1 629 ? 18.282 -1.051 -22.554 1.00 86.38 629 PHE A C 1
ATOM 4845 O O . PHE A 1 629 ? 17.895 -1.977 -21.843 1.00 86.38 629 PHE A O 1
ATOM 4852 N N . THR A 1 630 ? 19.566 -0.849 -22.827 1.00 89.44 630 THR A N 1
ATOM 4853 C CA . THR A 1 630 ? 20.681 -1.615 -22.273 1.00 89.44 630 THR A CA 1
ATOM 4854 C C . THR A 1 630 ? 21.483 -0.733 -21.325 1.00 89.44 630 THR A C 1
ATOM 4856 O O . THR A 1 630 ? 21.881 0.390 -21.643 1.00 89.44 630 THR A O 1
ATOM 4859 N N . THR A 1 631 ? 21.737 -1.226 -20.122 1.00 96.12 631 THR A N 1
ATOM 4860 C CA . THR A 1 631 ? 22.523 -0.502 -19.119 1.00 96.12 631 THR A CA 1
ATOM 4861 C C . THR A 1 631 ? 23.444 -1.463 -18.389 1.00 96.12 631 THR A C 1
ATOM 4863 O O . THR A 1 631 ? 23.606 -2.605 -18.802 1.00 96.12 631 THR A O 1
ATOM 4866 N N . GLY A 1 632 ? 24.124 -1.016 -17.341 1.00 94.62 632 GLY A N 1
ATOM 4867 C CA . GLY A 1 632 ? 25.079 -1.865 -16.656 1.00 94.62 632 GLY A CA 1
ATOM 4868 C C . GLY A 1 632 ? 25.993 -1.146 -15.689 1.00 94.62 632 GLY A C 1
ATOM 4869 O O . GLY A 1 632 ? 26.021 0.088 -15.600 1.00 94.62 632 GLY A O 1
ATOM 4870 N N . LEU A 1 633 ? 26.771 -1.960 -14.985 1.00 93.38 633 LEU A N 1
ATOM 4871 C CA . LEU A 1 633 ? 27.767 -1.535 -14.016 1.00 93.38 633 LEU A CA 1
ATOM 4872 C C . LEU A 1 633 ? 29.172 -1.738 -14.570 1.00 93.38 633 LEU A C 1
ATOM 4874 O O . LEU A 1 633 ? 29.464 -2.738 -15.230 1.00 93.38 633 LEU A O 1
ATOM 4878 N N . LEU A 1 634 ? 30.045 -0.784 -14.258 1.00 88.25 634 LEU A N 1
ATOM 4879 C CA . LEU A 1 634 ? 31.479 -0.910 -14.478 1.00 88.25 634 LEU A CA 1
ATOM 4880 C C . LEU A 1 634 ? 32.115 -1.239 -13.126 1.00 88.25 634 LEU A C 1
ATOM 4882 O O . LEU A 1 634 ? 31.931 -0.492 -12.167 1.00 88.25 634 LEU A O 1
ATOM 4886 N N . ILE A 1 635 ? 32.804 -2.372 -13.052 1.00 85.75 635 ILE A N 1
ATOM 4887 C CA . ILE A 1 635 ? 33.281 -2.981 -11.807 1.00 85.75 635 ILE A CA 1
ATOM 4888 C C . ILE A 1 635 ? 34.796 -2.791 -11.714 1.00 85.75 635 ILE A C 1
ATOM 4890 O O . ILE A 1 635 ? 35.505 -3.044 -12.685 1.00 85.75 635 ILE A O 1
ATOM 4894 N N . GLY A 1 636 ? 35.316 -2.385 -10.562 1.00 78.19 636 GLY A N 1
ATOM 4895 C CA . GLY A 1 636 ? 36.746 -2.166 -10.346 1.00 78.19 636 GLY A CA 1
ATOM 4896 C C . GLY A 1 636 ? 37.220 -0.759 -10.715 1.00 78.19 636 GLY A C 1
ATOM 4897 O O . GLY A 1 636 ? 38.367 -0.584 -11.115 1.00 78.19 636 GLY A O 1
ATOM 4898 N N . VAL A 1 637 ? 36.356 0.256 -10.609 1.00 76.81 637 VAL A N 1
ATOM 4899 C CA . VAL A 1 637 ? 36.699 1.664 -10.905 1.00 76.81 637 VAL A CA 1
ATOM 4900 C C . VAL A 1 637 ? 36.739 2.562 -9.668 1.00 76.81 637 VAL A C 1
ATOM 4902 O O . VAL A 1 637 ? 36.878 3.779 -9.790 1.00 76.81 637 VAL A O 1
ATOM 4905 N N . GLY A 1 638 ? 36.677 1.967 -8.478 1.00 77.25 638 GLY A N 1
ATOM 4906 C CA . GLY A 1 638 ? 36.777 2.664 -7.192 1.00 77.25 638 GLY A CA 1
ATOM 4907 C C . GLY A 1 638 ? 35.551 2.498 -6.301 1.00 77.25 638 GLY A C 1
ATOM 4908 O O . GLY A 1 638 ? 35.484 3.149 -5.263 1.00 77.25 638 GLY A O 1
ATOM 4909 N N . GLU A 1 639 ? 34.592 1.668 -6.707 1.00 85.75 639 GLU A N 1
ATOM 4910 C CA . GLU A 1 639 ? 33.407 1.347 -5.924 1.00 85.75 639 GLU A CA 1
ATOM 4911 C C . GLU A 1 639 ? 33.648 0.234 -4.897 1.00 85.75 639 GLU A C 1
ATOM 4913 O O . GLU A 1 639 ? 34.470 -0.661 -5.110 1.00 85.75 639 GLU A O 1
ATOM 4918 N N . ASP A 1 640 ? 32.867 0.237 -3.820 1.00 82.31 640 ASP A N 1
ATOM 4919 C CA . ASP A 1 640 ? 32.797 -0.880 -2.875 1.00 82.31 640 ASP A CA 1
ATOM 4920 C C . ASP A 1 640 ? 31.635 -1.850 -3.187 1.00 82.31 640 ASP A C 1
ATOM 4922 O O . ASP A 1 640 ? 30.784 -1.610 -4.048 1.00 82.31 640 ASP A O 1
ATOM 4926 N N . ALA A 1 641 ? 31.587 -2.985 -2.481 1.00 79.88 641 ALA A N 1
ATOM 4927 C CA . ALA A 1 641 ? 30.558 -4.001 -2.696 1.00 79.88 641 ALA A CA 1
ATOM 4928 C C . ALA A 1 641 ? 29.131 -3.491 -2.423 1.00 79.88 641 ALA A C 1
ATOM 4930 O O . ALA A 1 641 ? 28.213 -3.840 -3.164 1.00 79.88 641 ALA A O 1
ATOM 4931 N N . SER A 1 642 ? 28.944 -2.645 -1.406 1.00 80.88 642 SER A N 1
ATOM 4932 C CA . SER A 1 642 ? 27.633 -2.085 -1.065 1.00 80.88 642 SER A CA 1
ATOM 4933 C C . SER A 1 642 ? 27.130 -1.134 -2.151 1.00 80.88 642 SER A C 1
ATOM 4935 O O . SER A 1 642 ? 25.953 -1.160 -2.501 1.00 80.88 642 SER A O 1
ATOM 4937 N N . GLN A 1 643 ? 28.035 -0.368 -2.763 1.00 86.00 643 GLN A N 1
ATOM 4938 C CA . GLN A 1 643 ? 27.727 0.536 -3.869 1.00 86.00 643 GLN A CA 1
ATOM 4939 C C . GLN A 1 643 ? 27.318 -0.228 -5.136 1.00 86.00 643 GLN A C 1
ATOM 4941 O O . GLN A 1 643 ? 26.399 0.204 -5.837 1.00 86.00 643 GLN A O 1
ATOM 4946 N N . ARG A 1 644 ? 27.925 -1.394 -5.403 1.00 87.88 644 ARG A N 1
ATOM 4947 C CA . ARG A 1 644 ? 27.503 -2.278 -6.506 1.00 87.88 644 ARG A CA 1
ATOM 4948 C C . ARG A 1 644 ? 26.090 -2.806 -6.301 1.00 87.88 644 ARG A C 1
ATOM 4950 O O . ARG A 1 644 ? 25.270 -2.704 -7.211 1.00 87.88 644 ARG A O 1
ATOM 4957 N N . LEU A 1 645 ? 25.800 -3.324 -5.107 1.00 88.44 645 LEU A N 1
ATOM 4958 C CA . LEU A 1 645 ? 24.468 -3.826 -4.766 1.00 88.44 645 LEU A CA 1
ATOM 4959 C C . LEU A 1 645 ? 23.427 -2.707 -4.822 1.00 88.44 645 LEU A C 1
ATOM 4961 O O . LEU A 1 645 ? 22.388 -2.876 -5.447 1.00 88.44 645 LEU A O 1
ATOM 4965 N N . HIS A 1 646 ? 23.741 -1.529 -4.284 1.00 90.31 646 HIS A N 1
ATOM 4966 C CA . HIS A 1 646 ? 22.854 -0.373 -4.367 1.00 90.31 646 HIS A CA 1
ATOM 4967 C C . HIS A 1 646 ? 22.569 0.047 -5.818 1.00 90.31 646 HIS A C 1
ATOM 4969 O O . HIS A 1 646 ? 21.440 0.392 -6.167 1.00 90.31 646 HIS A O 1
ATOM 4975 N N . SER A 1 647 ? 23.575 -0.021 -6.692 1.00 94.44 647 SER A N 1
ATOM 4976 C CA . SER A 1 647 ? 23.390 0.261 -8.116 1.00 94.44 647 SER A CA 1
ATOM 4977 C C . SER A 1 647 ? 22.482 -0.777 -8.789 1.00 94.44 647 SER A C 1
ATOM 4979 O O . SER A 1 647 ? 21.615 -0.399 -9.574 1.00 94.44 647 SER A O 1
ATOM 4981 N N . LEU A 1 648 ? 22.625 -2.066 -8.454 1.00 94.44 648 LEU A N 1
ATOM 4982 C CA . LEU A 1 648 ? 21.724 -3.128 -8.924 1.00 94.44 648 LEU A CA 1
ATOM 4983 C C . LEU A 1 648 ? 20.291 -2.944 -8.418 1.00 94.44 648 LEU A C 1
ATOM 4985 O O . LEU A 1 648 ? 19.358 -3.124 -9.194 1.00 94.44 648 LEU A O 1
ATOM 4989 N N . GLU A 1 649 ? 20.105 -2.545 -7.158 1.00 92.31 649 GLU A N 1
ATOM 4990 C CA . GLU A 1 649 ? 18.784 -2.246 -6.594 1.00 92.31 649 GLU A CA 1
ATOM 4991 C C . GLU A 1 649 ? 18.071 -1.132 -7.370 1.00 92.31 649 GLU A C 1
ATOM 4993 O O . GLU A 1 649 ? 16.880 -1.244 -7.653 1.00 92.31 649 GLU A O 1
ATOM 4998 N N . LEU A 1 650 ? 18.787 -0.065 -7.737 1.00 92.12 650 LEU A N 1
ATOM 4999 C CA . LEU A 1 650 ? 18.219 1.038 -8.518 1.00 92.12 650 LEU A CA 1
ATOM 5000 C C . LEU A 1 650 ? 17.882 0.615 -9.952 1.00 92.12 650 LEU A C 1
ATOM 5002 O O . LEU A 1 650 ? 16.829 0.988 -10.469 1.00 92.12 650 LEU A O 1
ATOM 5006 N N . LEU A 1 651 ? 18.738 -0.191 -10.588 1.00 93.81 651 LEU A N 1
ATOM 5007 C CA . LEU A 1 651 ? 18.440 -0.760 -11.904 1.00 93.81 651 LEU A CA 1
ATOM 5008 C C . LEU A 1 651 ? 17.233 -1.706 -11.853 1.00 93.81 651 LEU A C 1
ATOM 5010 O O . LEU A 1 651 ? 16.397 -1.659 -12.750 1.00 93.81 651 LEU A O 1
ATOM 5014 N N . ALA A 1 652 ? 17.103 -2.512 -10.795 1.00 85.00 652 ALA A N 1
ATOM 5015 C CA . ALA A 1 652 ? 15.946 -3.375 -10.581 1.00 85.00 652 ALA A CA 1
ATOM 5016 C C . ALA A 1 652 ? 14.658 -2.557 -10.424 1.00 85.00 652 ALA A C 1
ATOM 5018 O O . ALA A 1 652 ? 13.675 -2.858 -11.090 1.00 85.00 652 ALA A O 1
ATOM 5019 N N . GLN A 1 653 ? 14.680 -1.476 -9.637 1.00 83.06 653 GLN A N 1
ATOM 5020 C CA . GLN A 1 653 ? 13.529 -0.576 -9.484 1.00 83.06 653 GLN A CA 1
ATOM 5021 C C . GLN A 1 653 ? 13.097 0.038 -10.821 1.00 83.06 653 GLN A C 1
ATOM 5023 O O . GLN A 1 653 ? 11.916 0.019 -11.151 1.00 83.06 653 GLN A O 1
ATOM 5028 N N . LEU A 1 654 ? 14.048 0.533 -11.620 1.00 77.75 654 LEU A N 1
ATOM 5029 C CA . LEU A 1 654 ? 13.763 1.106 -12.939 1.00 77.75 654 LEU A CA 1
ATOM 5030 C C . LEU A 1 654 ? 13.252 0.056 -13.941 1.00 77.75 654 LEU A C 1
ATOM 5032 O O . LEU A 1 654 ? 12.385 0.358 -14.767 1.00 77.75 654 LEU A O 1
ATOM 5036 N N . ALA A 1 655 ? 13.773 -1.172 -13.876 1.00 73.50 655 ALA A N 1
ATOM 5037 C CA . ALA A 1 655 ? 13.302 -2.287 -14.692 1.00 73.50 655 ALA A CA 1
ATOM 5038 C C . ALA A 1 655 ? 11.869 -2.692 -14.310 1.00 73.50 655 ALA A C 1
ATOM 5040 O O . ALA A 1 655 ? 11.029 -2.823 -15.196 1.00 73.50 655 ALA A O 1
ATOM 5041 N N . GLU A 1 656 ? 11.572 -2.816 -13.014 1.00 72.69 656 GLU A N 1
ATOM 5042 C CA . GLU A 1 656 ? 10.240 -3.154 -12.491 1.00 72.69 656 GLU A CA 1
ATOM 5043 C C . GLU A 1 656 ? 9.204 -2.049 -12.752 1.00 72.69 656 GLU A C 1
ATOM 5045 O O . GLU A 1 656 ? 8.033 -2.335 -13.014 1.00 72.69 656 GLU A O 1
ATOM 5050 N N . GLU A 1 657 ? 9.613 -0.781 -12.676 1.00 73.69 657 GLU A N 1
ATOM 5051 C CA . GLU A 1 657 ? 8.710 0.357 -12.857 1.00 73.69 657 GLU A CA 1
ATOM 5052 C C . GLU A 1 657 ? 8.310 0.549 -14.324 1.00 73.69 657 GLU A C 1
ATOM 5054 O O . GLU A 1 657 ? 7.136 0.779 -14.621 1.00 73.69 657 GLU A O 1
ATOM 5059 N N . PHE A 1 658 ? 9.268 0.437 -15.247 1.00 68.00 658 PHE A N 1
ATOM 5060 C CA . PHE A 1 658 ? 9.073 0.866 -16.634 1.00 68.00 658 PHE A CA 1
ATOM 5061 C C . PHE A 1 658 ? 9.192 -0.251 -17.678 1.00 68.00 658 PHE A C 1
ATOM 5063 O O . PHE A 1 658 ? 8.845 -0.012 -18.833 1.00 68.00 658 PHE A O 1
ATOM 5070 N N . TRP A 1 659 ? 9.682 -1.445 -17.316 1.00 73.38 659 TRP A N 1
ATOM 5071 C CA . TRP A 1 659 ? 9.809 -2.611 -18.213 1.00 73.38 659 TRP A CA 1
ATOM 5072 C C . TRP A 1 659 ? 10.582 -2.340 -19.512 1.00 73.38 659 TRP A C 1
ATOM 5074 O O . TRP A 1 659 ? 10.322 -2.929 -20.558 1.00 73.38 659 TRP A O 1
ATOM 5084 N N . HIS A 1 660 ? 11.521 -1.400 -19.447 1.00 78.19 660 HIS A N 1
ATOM 5085 C CA . HIS A 1 660 ? 12.270 -0.911 -20.600 1.00 78.19 660 HIS A CA 1
ATOM 5086 C C . HIS A 1 660 ? 13.710 -1.437 -20.636 1.00 78.19 660 HIS A C 1
ATOM 5088 O O . HIS A 1 660 ? 14.306 -1.485 -21.708 1.00 78.19 660 HIS A O 1
ATOM 5094 N N . ILE A 1 661 ? 14.269 -1.847 -19.489 1.00 81.44 661 ILE A N 1
ATOM 5095 C CA . ILE A 1 661 ? 15.620 -2.411 -19.404 1.00 81.44 661 ILE A CA 1
ATOM 5096 C C . ILE A 1 661 ? 15.572 -3.853 -19.907 1.00 81.44 661 ILE A C 1
ATOM 5098 O O . ILE A 1 661 ? 14.941 -4.705 -19.291 1.00 81.44 661 ILE A O 1
ATOM 5102 N N . GLN A 1 662 ? 16.241 -4.117 -21.024 1.00 80.31 662 GLN A N 1
ATOM 5103 C CA . GLN A 1 662 ? 16.330 -5.443 -21.640 1.00 80.31 662 GLN A CA 1
ATOM 5104 C C . GLN A 1 662 ? 17.533 -6.218 -21.113 1.00 80.31 662 GLN A C 1
ATOM 5106 O O . GLN A 1 662 ? 17.460 -7.426 -20.899 1.00 80.31 662 GLN A O 1
ATOM 5111 N N . GLU A 1 663 ? 18.642 -5.511 -20.901 1.00 82.56 663 GLU A N 1
ATOM 5112 C CA . GLU A 1 663 ? 19.923 -6.101 -20.542 1.00 82.56 663 GLU A CA 1
ATOM 5113 C C . GLU A 1 663 ? 20.663 -5.237 -19.512 1.00 82.56 663 GLU A C 1
ATOM 5115 O O . GLU A 1 663 ? 20.724 -4.006 -19.619 1.00 82.56 663 GLU A O 1
ATOM 5120 N N . VAL A 1 664 ? 21.247 -5.908 -18.516 1.00 88.25 664 VAL A N 1
ATOM 5121 C CA . VAL A 1 664 ? 22.192 -5.342 -17.554 1.00 88.25 664 VAL A CA 1
ATOM 5122 C C . VAL A 1 664 ? 23.561 -5.983 -17.757 1.00 88.25 664 VAL A C 1
ATOM 5124 O O . VAL A 1 664 ? 23.766 -7.174 -17.516 1.00 88.25 664 VAL A O 1
ATOM 5127 N N . ILE A 1 665 ? 24.520 -5.161 -18.171 1.00 87.25 665 ILE A N 1
ATOM 5128 C CA . ILE A 1 665 ? 25.906 -5.550 -18.403 1.00 87.25 665 ILE A CA 1
ATOM 5129 C C . ILE A 1 665 ? 26.692 -5.431 -17.095 1.00 87.25 665 ILE A C 1
ATOM 5131 O O . ILE A 1 665 ? 26.795 -4.352 -16.509 1.00 87.25 665 ILE A O 1
ATOM 5135 N N . LEU A 1 666 ? 27.299 -6.527 -16.649 1.00 86.69 666 LEU A N 1
ATOM 5136 C CA . LEU A 1 666 ? 28.252 -6.542 -15.542 1.00 86.69 666 LEU A CA 1
ATOM 5137 C C . LEU A 1 666 ? 29.659 -6.591 -16.122 1.00 86.69 666 LEU A C 1
ATOM 5139 O O . LEU A 1 666 ? 30.161 -7.652 -16.495 1.00 86.69 666 LEU A O 1
ATOM 5143 N N . GLN A 1 667 ? 30.278 -5.419 -16.246 1.00 84.06 667 GLN A N 1
ATOM 5144 C CA . GLN A 1 667 ? 31.542 -5.266 -16.951 1.00 84.06 667 GLN A CA 1
ATOM 5145 C C . GLN A 1 667 ? 32.689 -4.981 -15.976 1.00 84.06 667 GLN A C 1
ATOM 5147 O O . GLN A 1 667 ? 32.777 -3.873 -15.448 1.00 84.06 667 GLN A O 1
ATOM 5152 N N . PRO A 1 668 ? 33.625 -5.921 -15.776 1.00 79.06 668 PRO A N 1
ATOM 5153 C CA . PRO A 1 668 ? 34.904 -5.622 -15.144 1.00 79.06 668 PRO A CA 1
ATOM 5154 C C . PRO A 1 668 ? 35.686 -4.556 -15.920 1.00 79.06 668 PRO A C 1
ATOM 5156 O O . PRO A 1 668 ? 35.717 -4.543 -17.151 1.00 79.06 668 PRO A O 1
ATOM 5159 N N . HIS A 1 669 ? 36.342 -3.645 -15.213 1.00 76.69 669 HIS A N 1
ATOM 5160 C CA . HIS A 1 669 ? 37.294 -2.724 -15.815 1.00 76.69 669 HIS A CA 1
ATOM 5161 C C . HIS A 1 669 ? 38.554 -3.482 -16.235 1.00 76.69 669 HIS A C 1
ATOM 5163 O O . HIS A 1 669 ? 39.080 -4.308 -15.492 1.00 76.69 669 HIS A O 1
ATOM 5169 N N . SER A 1 670 ? 39.054 -3.173 -17.430 1.00 68.50 670 SER A N 1
ATOM 5170 C CA . SER A 1 670 ? 40.345 -3.656 -17.913 1.00 68.50 670 SER A CA 1
ATOM 5171 C C . SER A 1 670 ? 41.278 -2.477 -18.132 1.00 68.50 670 SER A C 1
ATOM 5173 O O . SER A 1 670 ? 40.925 -1.510 -18.817 1.00 68.50 670 SER A O 1
ATOM 5175 N N . LEU A 1 671 ? 42.495 -2.592 -17.600 1.00 63.12 671 LEU A N 1
ATOM 5176 C CA . LEU A 1 671 ? 43.569 -1.637 -17.850 1.00 63.12 671 LEU A CA 1
ATOM 5177 C C . LEU A 1 671 ? 43.932 -1.641 -19.341 1.00 63.12 671 LEU A C 1
ATOM 5179 O O . LEU A 1 671 ? 44.072 -2.696 -19.961 1.00 63.12 671 LEU A O 1
ATOM 5183 N N . GLY A 1 672 ? 44.049 -0.448 -19.923 1.00 56.72 672 GLY A N 1
ATOM 5184 C CA . GLY A 1 672 ? 44.489 -0.264 -21.307 1.00 56.72 672 GLY A CA 1
ATOM 5185 C C . GLY A 1 672 ? 45.991 -0.014 -21.415 1.00 56.72 672 GLY A C 1
ATOM 5186 O O . GLY A 1 672 ? 46.661 0.297 -20.434 1.00 56.72 672 GLY A O 1
ATOM 5187 N N . THR A 1 673 ? 46.519 -0.073 -22.637 1.00 49.47 673 THR A N 1
ATOM 5188 C CA . THR A 1 673 ? 47.956 0.092 -22.937 1.00 49.47 673 THR A CA 1
ATOM 5189 C C . THR A 1 673 ? 48.503 1.499 -22.667 1.00 49.47 673 THR A C 1
ATOM 5191 O O . THR A 1 673 ? 49.713 1.684 -22.569 1.00 49.47 673 THR A O 1
ATOM 5194 N N . SER A 1 674 ? 47.632 2.503 -22.561 1.00 46.16 674 SER A N 1
ATOM 5195 C CA . SER A 1 674 ? 47.966 3.916 -22.335 1.00 46.16 674 SER A CA 1
ATOM 5196 C C . SER A 1 674 ? 47.827 4.359 -20.870 1.00 46.16 674 SER A C 1
ATOM 5198 O O . SER A 1 674 ? 48.200 5.484 -20.536 1.00 46.16 674 SER A O 1
ATOM 5200 N N . GLN A 1 675 ? 47.330 3.492 -19.982 1.00 52.78 675 GLN A N 1
ATOM 5201 C CA . GLN A 1 675 ? 47.167 3.782 -18.557 1.00 52.78 675 GLN A CA 1
ATOM 5202 C C . GLN A 1 675 ? 48.414 3.360 -17.782 1.00 52.78 675 GLN A C 1
ATOM 5204 O O . GLN A 1 675 ? 48.683 2.174 -17.616 1.00 52.78 675 GLN A O 1
ATOM 5209 N N . ARG A 1 676 ? 49.180 4.336 -17.282 1.00 45.53 676 ARG A N 1
ATOM 5210 C CA . ARG A 1 676 ? 50.235 4.088 -16.290 1.00 45.53 676 ARG A CA 1
ATOM 5211 C C . ARG A 1 676 ? 49.662 4.343 -14.903 1.00 45.53 676 ARG A C 1
ATOM 5213 O O . ARG A 1 676 ? 49.196 5.448 -14.633 1.00 45.53 676 ARG A O 1
ATOM 5220 N N . LEU A 1 677 ? 49.714 3.339 -14.031 1.00 42.88 677 LEU A N 1
ATOM 5221 C CA . LEU A 1 677 ? 49.507 3.535 -12.598 1.00 42.88 677 LEU A CA 1
ATOM 5222 C C . LEU A 1 677 ? 50.612 4.483 -12.119 1.00 42.88 677 LEU A C 1
ATOM 5224 O O . LEU A 1 677 ? 51.787 4.122 -12.168 1.00 42.88 677 LEU A O 1
ATOM 5228 N N . GLN A 1 678 ? 50.260 5.710 -11.732 1.00 36.34 678 GLN A N 1
ATOM 5229 C CA . GLN A 1 678 ? 51.223 6.593 -11.082 1.00 36.34 678 GLN A CA 1
ATOM 5230 C C . GLN A 1 678 ? 51.505 6.017 -9.690 1.00 36.34 678 GLN A C 1
ATOM 5232 O O . GLN A 1 678 ? 50.561 5.841 -8.913 1.00 36.34 678 GLN A O 1
ATOM 5237 N N . PRO A 1 679 ? 52.762 5.685 -9.359 1.00 39.19 679 PRO A N 1
ATOM 5238 C CA . PRO A 1 679 ? 53.116 5.503 -7.971 1.00 39.19 679 PRO A CA 1
ATOM 5239 C C . PRO A 1 679 ? 53.040 6.887 -7.310 1.00 39.19 679 PRO A C 1
ATOM 5241 O O . PRO A 1 679 ? 53.507 7.863 -7.885 1.00 39.19 679 PRO A O 1
ATOM 5244 N N . GLU A 1 680 ? 52.472 6.933 -6.101 1.00 33.59 680 GLU A N 1
ATOM 5245 C CA . GLU A 1 680 ? 52.581 8.032 -5.121 1.00 33.59 680 GLU A CA 1
ATOM 5246 C C . GLU A 1 680 ? 51.434 9.062 -5.062 1.00 33.59 680 GLU A C 1
ATOM 5248 O O . GLU A 1 680 ? 51.494 10.149 -5.620 1.00 33.59 680 GLU A O 1
ATOM 5253 N N . THR A 1 681 ? 50.460 8.782 -4.188 1.00 28.97 681 THR A N 1
ATOM 5254 C CA . THR A 1 681 ? 50.142 9.704 -3.082 1.00 28.97 681 THR A CA 1
ATOM 5255 C C . THR A 1 681 ? 49.934 8.879 -1.818 1.00 28.97 681 THR A C 1
ATOM 5257 O O . THR A 1 681 ? 49.015 8.066 -1.736 1.00 28.97 681 THR A O 1
ATOM 5260 N N . GLN A 1 682 ? 50.839 9.059 -0.860 1.00 34.59 682 GLN A N 1
ATOM 5261 C CA . GLN A 1 682 ? 50.802 8.462 0.467 1.00 34.59 682 GLN A CA 1
ATOM 5262 C C . GLN A 1 682 ? 49.649 9.073 1.281 1.00 34.59 682 GLN A C 1
ATOM 5264 O O . GLN A 1 682 ? 49.765 10.168 1.822 1.00 34.59 682 GLN A O 1
ATOM 5269 N N . SER A 1 683 ? 48.545 8.341 1.391 1.00 32.75 683 SER A N 1
ATOM 5270 C CA . SER A 1 683 ? 47.659 8.362 2.557 1.00 32.75 683 SER A CA 1
ATOM 5271 C C . SER A 1 683 ? 47.448 6.913 3.010 1.00 32.75 683 SER A C 1
ATOM 5273 O O . SER A 1 683 ? 47.449 5.986 2.196 1.00 32.75 683 SER A O 1
ATOM 5275 N N . GLN A 1 684 ? 47.369 6.711 4.327 1.00 34.66 684 GLN A N 1
ATOM 5276 C CA . GLN A 1 684 ? 47.516 5.421 5.022 1.00 34.66 684 GLN A CA 1
ATOM 5277 C C . GLN A 1 684 ? 46.378 4.396 4.819 1.00 34.66 684 GLN A C 1
ATOM 5279 O O . GLN A 1 684 ? 46.365 3.371 5.487 1.00 34.66 684 GLN A O 1
ATOM 5284 N N . GLU A 1 685 ? 45.514 4.586 3.826 1.00 35.34 685 GLU A N 1
ATOM 5285 C CA . GLU A 1 685 ? 44.693 3.532 3.217 1.00 35.34 685 GLU A CA 1
ATOM 5286 C C . GLU A 1 685 ? 44.769 3.720 1.698 1.00 35.34 685 GLU A C 1
ATOM 5288 O O . GLU A 1 685 ? 44.007 4.462 1.082 1.00 35.34 685 GLU A O 1
ATOM 5293 N N . SER A 1 686 ? 45.799 3.143 1.080 1.00 29.70 686 SER A N 1
ATOM 5294 C CA . SER A 1 686 ? 46.039 3.321 -0.352 1.00 29.70 686 SER A CA 1
ATOM 5295 C C . SER A 1 686 ? 45.008 2.520 -1.169 1.00 29.70 686 SER A C 1
ATOM 5297 O O . SER A 1 686 ? 44.848 1.332 -0.887 1.00 29.70 686 SER A O 1
ATOM 5299 N N . PRO A 1 687 ? 44.373 3.091 -2.218 1.00 37.84 687 PRO A N 1
ATOM 5300 C CA . PRO A 1 687 ? 43.448 2.408 -3.139 1.00 37.84 687 PRO A CA 1
ATOM 5301 C C . PRO A 1 687 ? 44.192 1.425 -4.065 1.00 37.84 687 PRO A C 1
ATOM 5303 O O . PRO A 1 687 ? 44.197 1.539 -5.289 1.00 37.84 687 PRO A O 1
ATOM 5306 N N . LYS A 1 688 ? 44.885 0.461 -3.456 1.00 34.38 688 LYS A N 1
ATOM 5307 C CA . LYS A 1 688 ? 45.727 -0.559 -4.085 1.00 34.38 688 LYS A CA 1
ATOM 5308 C C . LYS A 1 688 ? 44.958 -1.833 -4.479 1.00 34.38 688 LYS A C 1
ATOM 5310 O O . LYS A 1 688 ? 45.603 -2.773 -4.921 1.00 34.38 688 LYS A O 1
ATOM 5315 N N . ALA A 1 689 ? 43.628 -1.883 -4.366 1.00 39.06 689 ALA A N 1
ATOM 5316 C CA . ALA A 1 689 ? 42.886 -3.154 -4.387 1.00 39.06 689 ALA A CA 1
ATOM 5317 C C . ALA A 1 689 ? 41.652 -3.216 -5.319 1.00 39.06 689 ALA A C 1
ATOM 5319 O O . ALA A 1 689 ? 40.728 -3.961 -5.046 1.00 39.06 689 ALA A O 1
ATOM 5320 N N . LEU A 1 690 ? 41.575 -2.456 -6.422 1.00 43.69 690 LEU A N 1
ATOM 5321 C CA . LEU A 1 690 ? 40.414 -2.565 -7.341 1.00 43.69 690 LEU A CA 1
ATOM 5322 C C . LEU A 1 690 ? 40.751 -2.732 -8.825 1.00 43.69 690 LEU A C 1
ATOM 5324 O O . LEU A 1 690 ? 39.843 -2.906 -9.631 1.00 43.69 690 LEU A O 1
ATOM 5328 N N . PHE A 1 691 ? 42.030 -2.763 -9.208 1.00 49.22 691 PHE A N 1
ATOM 5329 C CA . PHE A 1 691 ? 42.391 -3.013 -10.603 1.00 49.22 691 PHE A CA 1
ATOM 5330 C C . PHE A 1 691 ? 42.655 -4.502 -10.851 1.00 49.22 691 PHE A C 1
ATOM 5332 O O . PHE A 1 691 ? 43.712 -5.038 -10.526 1.00 49.22 691 PHE A O 1
ATOM 5339 N N . GLY A 1 692 ? 41.679 -5.159 -11.475 1.00 51.75 692 GLY A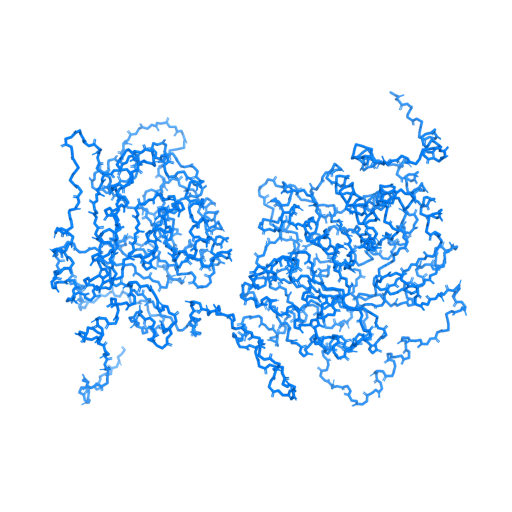 N 1
ATOM 5340 C CA . GLY A 1 692 ? 41.908 -6.314 -12.342 1.00 51.75 692 GLY A CA 1
ATOM 5341 C C . GLY A 1 692 ? 41.674 -7.704 -11.752 1.00 51.75 692 GLY A C 1
ATOM 5342 O O . GLY A 1 692 ? 41.151 -8.532 -12.480 1.00 51.75 692 GLY A O 1
ATOM 5343 N N . ARG A 1 693 ? 42.005 -8.000 -10.485 1.00 53.28 693 ARG A N 1
ATOM 5344 C CA . ARG A 1 693 ? 41.891 -9.387 -9.963 1.00 53.28 693 ARG A CA 1
ATOM 5345 C C . ARG A 1 693 ? 40.747 -9.602 -8.975 1.00 53.28 693 ARG A C 1
ATOM 5347 O O . ARG A 1 693 ? 39.886 -10.430 -9.236 1.00 53.28 693 ARG A O 1
ATOM 5354 N N . GLU A 1 694 ? 40.653 -8.789 -7.926 1.00 55.75 694 GLU A N 1
ATOM 5355 C CA . GLU A 1 694 ? 39.556 -8.888 -6.944 1.00 55.75 694 GLU A CA 1
ATOM 5356 C C . GLU A 1 694 ? 38.176 -8.602 -7.566 1.00 55.75 694 GLU A C 1
ATOM 5358 O O . GLU A 1 694 ? 37.184 -9.231 -7.210 1.00 55.75 694 GLU A O 1
ATOM 5363 N N . ALA A 1 695 ? 38.109 -7.699 -8.551 1.00 60.47 695 ALA A N 1
ATOM 5364 C CA . ALA A 1 695 ? 36.889 -7.418 -9.310 1.00 60.47 695 ALA A CA 1
ATOM 5365 C C . ALA A 1 695 ? 36.435 -8.605 -10.184 1.00 60.47 695 ALA A C 1
ATOM 5367 O O . ALA A 1 695 ? 35.235 -8.800 -10.367 1.00 60.47 695 ALA A O 1
ATOM 5368 N N . LEU A 1 696 ? 37.381 -9.395 -10.713 1.00 62.94 696 LEU A N 1
ATOM 5369 C CA . LEU A 1 696 ? 37.082 -10.622 -11.458 1.00 62.94 696 LEU A CA 1
ATOM 5370 C C . LEU A 1 696 ? 36.676 -11.758 -10.512 1.00 62.94 696 LEU A C 1
ATOM 5372 O O . LEU A 1 696 ? 35.721 -12.470 -10.811 1.00 62.94 696 LEU A O 1
ATOM 5376 N N . ASP A 1 697 ? 37.336 -11.878 -9.356 1.00 64.25 697 ASP A N 1
ATOM 5377 C CA . ASP A 1 697 ? 37.003 -12.874 -8.330 1.00 64.25 697 ASP A CA 1
ATOM 5378 C C . ASP A 1 697 ? 35.608 -12.634 -7.721 1.00 64.25 697 ASP A C 1
ATOM 5380 O O . ASP A 1 697 ? 34.900 -13.588 -7.411 1.00 64.25 697 ASP A O 1
ATOM 5384 N N . ALA A 1 698 ? 35.180 -11.372 -7.597 1.00 67.50 698 ALA A N 1
ATOM 5385 C CA . ALA A 1 698 ? 33.857 -10.998 -7.088 1.00 67.50 698 ALA A CA 1
ATOM 5386 C C . ALA A 1 698 ? 32.731 -11.084 -8.138 1.00 67.50 698 ALA A C 1
ATOM 5388 O O . ALA A 1 698 ? 31.555 -10.927 -7.801 1.00 67.50 698 ALA A O 1
ATOM 5389 N N . LEU A 1 699 ? 33.059 -11.291 -9.418 1.00 73.19 699 LEU A N 1
ATOM 5390 C CA . LEU A 1 699 ? 32.078 -11.245 -10.501 1.00 73.19 699 LEU A CA 1
ATOM 5391 C C . LEU A 1 699 ? 31.026 -12.369 -10.433 1.00 73.19 699 LEU A C 1
ATOM 5393 O O . LEU A 1 699 ? 29.855 -12.055 -10.645 1.00 73.19 699 LEU A O 1
ATOM 5397 N N . PRO A 1 700 ? 31.360 -13.641 -10.127 1.00 70.44 700 PRO A N 1
ATOM 5398 C CA . PRO A 1 700 ? 30.352 -14.697 -9.991 1.00 70.44 700 PRO A CA 1
ATOM 5399 C C . PRO A 1 700 ? 29.331 -14.410 -8.882 1.00 70.44 700 PRO A C 1
ATOM 5401 O O . PRO A 1 700 ? 28.128 -14.614 -9.074 1.00 70.44 700 PRO A O 1
ATOM 5404 N N . ASP A 1 701 ? 29.797 -13.881 -7.749 1.00 72.94 701 ASP A N 1
ATOM 5405 C CA . ASP A 1 701 ? 28.929 -13.481 -6.641 1.00 72.94 701 ASP A CA 1
ATOM 5406 C C . ASP A 1 701 ? 28.045 -12.305 -7.060 1.00 72.94 701 ASP A C 1
ATOM 5408 O O . ASP A 1 701 ? 26.836 -12.329 -6.850 1.00 72.94 701 ASP A O 1
ATOM 5412 N N . LEU A 1 702 ? 28.608 -11.312 -7.755 1.00 78.06 702 LEU A N 1
ATOM 5413 C CA . LEU A 1 702 ? 27.837 -10.180 -8.260 1.00 78.06 702 LEU A CA 1
ATOM 5414 C C . LEU A 1 702 ? 26.790 -10.589 -9.305 1.00 78.06 702 LEU A C 1
ATOM 5416 O O . LEU A 1 702 ? 25.686 -10.058 -9.282 1.00 78.06 702 LEU A O 1
ATOM 5420 N N . VAL A 1 703 ? 27.101 -11.528 -10.203 1.00 76.25 703 VAL A N 1
ATOM 5421 C CA . VAL A 1 703 ? 26.128 -12.102 -11.153 1.00 76.25 703 VAL A CA 1
ATOM 5422 C C . VAL A 1 703 ? 25.004 -12.804 -10.395 1.00 76.25 703 VAL A C 1
ATOM 5424 O O . VAL A 1 703 ? 23.832 -12.639 -10.734 1.00 76.25 703 VAL A O 1
ATOM 5427 N N . THR A 1 704 ? 25.349 -13.550 -9.343 1.00 75.44 704 THR A N 1
ATOM 5428 C CA . THR A 1 704 ? 24.375 -14.228 -8.482 1.00 75.44 704 THR A CA 1
ATOM 5429 C C . THR A 1 704 ? 23.452 -13.219 -7.798 1.00 75.44 704 THR A C 1
ATOM 5431 O O . THR A 1 704 ? 22.232 -13.385 -7.828 1.00 75.44 704 THR A O 1
ATOM 5434 N N . GLU A 1 705 ? 24.004 -12.144 -7.235 1.00 80.62 705 GLU A N 1
ATOM 5435 C CA . GLU A 1 705 ? 23.222 -11.072 -6.613 1.00 80.62 705 GLU A CA 1
ATOM 5436 C C . GLU A 1 705 ? 22.375 -10.304 -7.633 1.00 80.62 705 GLU A C 1
ATOM 5438 O O . GLU A 1 705 ? 21.179 -10.111 -7.421 1.00 80.62 705 GLU A O 1
ATOM 5443 N N . ALA A 1 706 ? 22.934 -9.956 -8.794 1.00 79.19 706 ALA A N 1
ATOM 5444 C CA . ALA A 1 706 ? 22.191 -9.327 -9.881 1.00 79.19 706 ALA A CA 1
ATOM 5445 C C . ALA A 1 706 ? 21.013 -10.195 -10.324 1.00 79.19 706 ALA A C 1
ATOM 5447 O O . ALA A 1 706 ? 19.917 -9.675 -10.530 1.00 79.19 706 ALA A O 1
ATOM 5448 N N . ARG A 1 707 ? 21.187 -11.520 -10.400 1.00 82.94 707 ARG A N 1
ATOM 5449 C CA . ARG A 1 707 ? 20.093 -12.410 -10.786 1.00 82.94 707 ARG A CA 1
ATOM 5450 C C . ARG A 1 707 ? 18.988 -12.488 -9.736 1.00 82.94 707 ARG A C 1
ATOM 5452 O O . ARG A 1 707 ? 17.827 -12.599 -10.122 1.00 82.94 707 ARG A O 1
ATOM 5459 N N . LYS A 1 708 ? 19.328 -12.408 -8.446 1.00 76.88 708 LYS A N 1
ATOM 5460 C CA . LYS A 1 708 ? 18.351 -12.328 -7.343 1.00 76.88 708 LYS A CA 1
ATOM 5461 C C . LYS A 1 708 ? 17.589 -10.999 -7.333 1.00 76.88 708 LYS A C 1
ATOM 5463 O O . LYS A 1 708 ? 16.441 -10.955 -6.895 1.00 76.88 708 LYS A O 1
ATOM 5468 N N . MET A 1 709 ? 18.240 -9.911 -7.745 1.00 82.06 709 MET A N 1
ATOM 5469 C CA . MET A 1 709 ? 17.687 -8.558 -7.657 1.00 82.06 709 MET A CA 1
ATOM 5470 C C . MET A 1 709 ? 16.877 -8.155 -8.890 1.00 82.06 709 MET A C 1
ATOM 5472 O O . MET A 1 709 ? 15.799 -7.593 -8.730 1.00 82.06 709 MET A O 1
ATOM 5476 N N . LEU A 1 710 ? 17.384 -8.425 -10.095 1.00 72.06 710 LEU A N 1
ATOM 5477 C CA . LEU A 1 710 ? 16.779 -7.988 -11.354 1.00 72.06 710 LEU A CA 1
ATOM 5478 C C . LEU A 1 710 ? 15.596 -8.892 -11.765 1.00 72.06 710 LEU A C 1
ATOM 5480 O O . LEU A 1 710 ? 15.687 -10.108 -11.558 1.00 72.06 710 LEU A O 1
ATOM 5484 N N . PRO A 1 711 ? 14.551 -8.351 -12.429 1.00 70.69 711 PRO A N 1
ATOM 5485 C CA . PRO A 1 711 ? 13.467 -9.144 -13.024 1.00 70.69 711 PRO A CA 1
ATOM 5486 C C . PRO A 1 711 ? 13.976 -10.220 -13.990 1.00 70.69 711 PRO A C 1
ATOM 5488 O O . PRO A 1 711 ? 15.018 -10.043 -14.629 1.00 70.69 711 PRO A O 1
ATOM 5491 N N . GLN A 1 712 ? 13.261 -11.341 -14.104 1.00 66.88 712 GLN A N 1
ATOM 5492 C CA . GLN A 1 712 ? 13.705 -12.515 -14.869 1.00 66.88 712 GLN A CA 1
ATOM 5493 C C . GLN A 1 712 ? 13.880 -12.215 -16.367 1.00 66.88 712 GLN A C 1
ATOM 5495 O O . GLN A 1 712 ? 14.730 -12.813 -17.024 1.00 66.88 712 GLN A O 1
ATOM 5500 N N . GLU A 1 713 ? 13.106 -11.265 -16.880 1.00 63.06 713 GLU A N 1
ATOM 5501 C CA . GLU A 1 713 ? 13.101 -10.791 -18.261 1.00 63.06 713 GLU A CA 1
ATOM 5502 C C . GLU A 1 713 ? 14.386 -10.029 -18.607 1.00 63.06 713 GLU A C 1
ATOM 5504 O O . GLU A 1 713 ? 14.830 -10.058 -19.756 1.00 63.06 713 GLU A O 1
ATOM 5509 N N . VAL A 1 714 ? 15.004 -9.385 -17.608 1.00 69.56 714 VAL A N 1
ATOM 5510 C CA . VAL A 1 714 ? 16.260 -8.651 -17.774 1.00 69.56 714 VAL A CA 1
ATOM 5511 C C . VAL A 1 714 ? 17.397 -9.645 -17.963 1.00 69.56 714 VAL A C 1
ATOM 5513 O O . VAL A 1 714 ? 17.720 -10.428 -17.061 1.00 69.56 714 VAL A O 1
ATOM 5516 N N . GLN A 1 715 ? 18.038 -9.582 -19.125 1.00 74.56 715 GLN A N 1
ATOM 5517 C CA . GLN A 1 715 ? 19.211 -10.385 -19.438 1.00 74.56 715 GLN A CA 1
ATOM 5518 C C . GLN A 1 715 ? 20.429 -9.861 -18.678 1.00 74.56 715 GLN A C 1
ATOM 5520 O O . GLN A 1 715 ? 20.640 -8.654 -18.566 1.00 74.56 715 GLN A O 1
ATOM 5525 N N . ILE A 1 716 ? 21.241 -10.771 -18.143 1.00 76.00 716 ILE A N 1
ATOM 5526 C CA . ILE A 1 716 ? 22.517 -10.420 -17.513 1.00 76.00 716 ILE A CA 1
ATOM 5527 C C . ILE A 1 716 ? 23.623 -10.783 -18.490 1.00 76.00 716 ILE A C 1
ATOM 5529 O O . ILE A 1 716 ? 23.826 -11.965 -18.790 1.00 76.00 716 ILE A O 1
ATOM 5533 N N . GLN A 1 717 ? 24.342 -9.763 -18.951 1.00 75.19 717 GLN A N 1
ATOM 5534 C CA . GLN A 1 717 ? 25.462 -9.923 -19.867 1.00 75.19 717 GLN A CA 1
ATOM 5535 C C . GLN A 1 717 ? 26.791 -9.724 -19.145 1.00 75.19 717 GLN A C 1
ATOM 5537 O O . GLN A 1 717 ? 26.992 -8.767 -18.397 1.00 75.19 717 GLN A O 1
ATOM 5542 N N . VAL A 1 718 ? 27.737 -10.613 -19.440 1.00 70.88 718 VAL A N 1
ATOM 5543 C CA . VAL A 1 718 ? 29.121 -10.533 -18.972 1.00 70.88 718 VAL A CA 1
ATOM 5544 C C . VAL A 1 718 ? 30.046 -10.529 -20.203 1.00 70.88 718 VAL A C 1
ATOM 5546 O O . VAL A 1 718 ? 30.047 -11.512 -20.945 1.00 70.88 718 VAL A O 1
ATOM 5549 N N . PRO A 1 719 ? 30.813 -9.451 -20.483 1.00 64.75 719 PRO A N 1
ATOM 5550 C CA . PRO A 1 719 ? 31.563 -9.330 -21.741 1.00 64.75 719 PRO A CA 1
ATOM 5551 C C . PRO A 1 719 ? 32.734 -10.332 -21.859 1.00 64.75 719 PRO A C 1
ATOM 5553 O O . PRO A 1 719 ? 33.744 -10.177 -21.167 1.00 64.75 719 PRO A O 1
ATOM 5556 N N . PRO A 1 720 ? 32.679 -11.331 -22.764 1.00 51.12 720 PRO A N 1
ATOM 5557 C CA . PRO A 1 720 ? 33.610 -12.468 -22.777 1.00 51.12 720 PRO A CA 1
ATOM 5558 C C . PRO A 1 720 ? 35.062 -12.089 -23.123 1.00 51.12 720 PRO A C 1
ATOM 5560 O O . PRO A 1 720 ? 36.008 -12.805 -22.798 1.00 51.12 720 PRO A O 1
ATOM 5563 N N . ASN A 1 721 ? 35.269 -10.945 -23.775 1.00 50.47 721 ASN A N 1
ATOM 5564 C CA . ASN A 1 721 ? 36.576 -10.449 -24.206 1.00 50.47 721 ASN A CA 1
ATOM 5565 C C . ASN A 1 721 ? 37.477 -9.961 -23.058 1.00 50.47 721 ASN A C 1
ATOM 5567 O O . ASN A 1 721 ? 38.643 -9.657 -23.299 1.00 50.47 721 ASN A O 1
ATOM 5571 N N . LEU A 1 722 ? 36.954 -9.880 -21.834 1.00 54.78 722 LEU A N 1
ATOM 5572 C CA . LEU A 1 722 ? 37.688 -9.426 -20.650 1.00 54.78 722 LEU A CA 1
ATOM 5573 C C . LEU A 1 722 ? 38.277 -10.586 -19.823 1.00 54.78 722 LEU A C 1
ATOM 5575 O O . LEU A 1 722 ? 38.915 -10.342 -18.805 1.00 54.78 722 LEU A O 1
ATOM 5579 N N . PHE A 1 723 ? 38.118 -11.834 -20.286 1.00 53.34 723 PHE A N 1
ATOM 5580 C CA . PHE A 1 723 ? 38.532 -13.057 -19.577 1.00 53.34 723 PHE A CA 1
ATOM 5581 C C . PHE A 1 723 ? 39.694 -13.816 -20.247 1.00 53.34 723 PHE A C 1
ATOM 5583 O O . PHE A 1 723 ? 40.036 -14.922 -19.839 1.00 53.34 723 PHE A O 1
ATOM 5590 N N . LEU A 1 724 ? 40.321 -13.249 -21.284 1.00 39.97 724 LEU A N 1
ATOM 5591 C CA . LEU A 1 724 ? 41.190 -13.986 -22.219 1.00 39.97 724 LEU A CA 1
ATOM 5592 C C . LEU A 1 724 ? 42.634 -14.272 -21.749 1.00 39.97 724 LEU A C 1
ATOM 5594 O O . LEU A 1 724 ? 43.447 -14.714 -22.556 1.00 39.97 724 LEU A O 1
ATOM 5598 N N . HIS A 1 725 ? 42.968 -14.109 -20.465 1.00 37.91 725 HIS A N 1
ATOM 5599 C CA . HIS A 1 725 ? 44.303 -14.451 -19.953 1.00 37.91 725 HIS A CA 1
ATOM 5600 C C . HIS A 1 725 ? 44.260 -15.165 -18.592 1.00 37.91 725 HIS A C 1
ATOM 5602 O O . HIS A 1 725 ? 44.403 -14.528 -17.553 1.00 37.91 725 HIS A O 1
ATOM 5608 N N . GLY A 1 726 ? 44.086 -16.494 -18.607 1.00 37.34 726 GLY A N 1
ATOM 5609 C CA . GLY A 1 726 ? 44.663 -17.460 -17.647 1.00 37.34 726 GLY A CA 1
ATOM 5610 C C . GLY A 1 726 ? 44.578 -17.192 -16.135 1.00 37.34 726 GLY A C 1
ATOM 5611 O O . GLY A 1 726 ? 45.416 -17.704 -15.401 1.00 37.34 726 GLY A O 1
ATOM 5612 N N . SER A 1 727 ? 43.622 -16.400 -15.646 1.00 37.44 727 SER A N 1
ATOM 5613 C CA . SER A 1 727 ? 43.650 -15.877 -14.271 1.00 37.44 727 SER A CA 1
ATOM 5614 C C . SER A 1 727 ? 42.376 -16.192 -13.487 1.00 37.44 727 SER A C 1
ATOM 5616 O O . SER A 1 727 ? 41.780 -15.294 -12.909 1.00 37.44 727 SER A O 1
ATOM 5618 N N . PHE A 1 728 ? 41.970 -17.461 -13.429 1.00 40.12 728 PHE A N 1
ATOM 5619 C CA . PHE A 1 728 ? 41.057 -17.942 -12.386 1.00 40.12 728 PHE A CA 1
ATOM 5620 C C . PHE A 1 728 ? 41.850 -18.814 -11.412 1.00 40.12 728 PHE A C 1
ATOM 5622 O O . PHE A 1 728 ? 42.395 -19.840 -11.804 1.00 40.12 728 PHE A O 1
ATOM 5629 N N . SER A 1 729 ? 41.931 -18.412 -10.140 1.00 37.91 729 SER A N 1
ATOM 5630 C CA . SER A 1 729 ? 42.421 -19.284 -9.056 1.00 37.91 729 SER A CA 1
ATOM 5631 C C . SER A 1 729 ? 41.288 -20.079 -8.395 1.00 37.91 729 SER A C 1
ATOM 5633 O O . SER A 1 729 ? 41.554 -20.985 -7.609 1.00 37.91 729 SER A O 1
ATOM 5635 N N . LYS A 1 730 ? 40.023 -19.775 -8.721 1.00 34.97 730 LYS A N 1
ATOM 5636 C CA . LYS A 1 730 ? 38.839 -20.493 -8.242 1.00 34.97 730 LYS A CA 1
ATOM 5637 C C . LYS A 1 730 ? 37.897 -20.798 -9.402 1.00 34.97 730 LYS A C 1
ATOM 5639 O O . LYS A 1 730 ? 37.366 -19.895 -10.040 1.00 34.97 730 LYS A O 1
ATOM 5644 N N . ALA A 1 731 ? 37.689 -22.086 -9.652 1.00 32.56 731 ALA A N 1
ATOM 5645 C CA . ALA A 1 731 ? 36.638 -22.594 -10.520 1.00 32.56 731 ALA A CA 1
ATOM 5646 C C . ALA A 1 731 ? 35.265 -22.254 -9.908 1.00 32.56 731 ALA A C 1
ATOM 5648 O O . ALA A 1 731 ? 34.799 -22.932 -8.996 1.00 32.56 731 ALA A O 1
ATOM 5649 N N . GLY A 1 732 ? 34.641 -21.169 -10.366 1.00 34.09 732 GLY A N 1
ATOM 5650 C CA . GLY A 1 732 ? 33.273 -20.797 -10.014 1.00 34.09 732 GLY A CA 1
ATOM 5651 C C . GLY A 1 732 ? 32.377 -20.895 -11.242 1.00 34.09 732 GLY A C 1
ATOM 5652 O O . GLY A 1 732 ? 32.522 -20.112 -12.177 1.00 34.09 732 GLY A O 1
ATOM 5653 N N . CYS A 1 733 ? 31.454 -21.856 -11.261 1.00 37.16 733 CYS A N 1
ATOM 5654 C CA . CYS A 1 733 ? 30.417 -21.947 -12.286 1.00 37.16 733 CYS A CA 1
ATOM 5655 C C . CYS A 1 733 ? 29.589 -20.655 -12.330 1.00 37.16 733 CYS A C 1
ATOM 5657 O O . CYS A 1 733 ? 28.929 -20.324 -11.346 1.00 37.16 733 CYS A O 1
ATOM 5659 N N . PHE A 1 734 ? 29.542 -19.967 -13.475 1.00 42.31 734 PHE A N 1
ATOM 5660 C CA . PHE A 1 734 ? 28.596 -18.873 -13.705 1.00 42.31 734 PHE A CA 1
ATOM 5661 C C . PHE A 1 734 ? 27.159 -19.426 -13.787 1.00 42.31 734 PHE A C 1
ATOM 5663 O O . PHE A 1 734 ? 26.645 -19.716 -14.865 1.00 42.31 734 PHE A O 1
ATOM 5670 N N . LYS A 1 735 ? 26.484 -19.605 -12.645 1.00 36.50 735 LYS A N 1
ATOM 5671 C CA . LYS A 1 735 ? 25.028 -19.812 -12.610 1.00 36.50 735 LYS A CA 1
ATOM 5672 C C . LYS A 1 735 ? 24.343 -18.461 -12.846 1.00 36.50 735 LYS A C 1
ATOM 5674 O O . LYS A 1 735 ? 24.472 -17.570 -12.017 1.00 36.50 735 LYS A O 1
ATOM 5679 N N . GLY A 1 736 ? 23.596 -18.321 -13.945 1.00 31.56 736 GLY A N 1
ATOM 5680 C CA . GLY A 1 736 ? 22.725 -17.158 -14.188 1.00 31.56 736 GLY A CA 1
ATOM 5681 C C . GLY A 1 736 ? 23.157 -16.187 -15.294 1.00 31.56 736 GLY A C 1
ATOM 5682 O O . GLY A 1 736 ? 22.489 -15.173 -15.471 1.00 31.56 736 GLY A O 1
ATOM 5683 N N . VAL A 1 737 ? 24.220 -16.487 -16.051 1.00 37.03 737 VAL A N 1
ATOM 5684 C CA . VAL A 1 737 ? 24.563 -15.740 -17.277 1.00 37.03 737 VAL A CA 1
ATOM 5685 C C . VAL A 1 737 ? 23.721 -16.276 -18.432 1.00 37.03 737 VAL A C 1
ATOM 5687 O O . VAL A 1 737 ? 23.756 -17.475 -18.705 1.00 37.03 737 VAL A O 1
ATOM 5690 N N . LEU A 1 738 ? 22.965 -15.394 -19.088 1.00 31.02 738 LEU A N 1
ATOM 5691 C CA . LEU A 1 738 ? 22.056 -15.748 -20.187 1.00 31.02 738 LEU A CA 1
ATOM 5692 C C . LEU A 1 738 ? 22.544 -15.239 -21.553 1.00 31.02 738 LEU A C 1
ATOM 5694 O O . LEU A 1 738 ? 22.092 -15.756 -22.572 1.00 31.02 738 LEU A O 1
ATOM 5698 N N . THR A 1 739 ? 23.508 -14.305 -21.582 1.00 30.75 739 THR A N 1
ATOM 5699 C CA . THR A 1 739 ? 24.035 -13.722 -22.829 1.00 30.75 739 THR A CA 1
ATOM 5700 C C . THR A 1 739 ? 25.553 -13.508 -22.778 1.00 30.75 739 THR A C 1
ATOM 5702 O O . THR A 1 739 ? 26.087 -13.005 -21.784 1.00 30.75 739 THR A O 1
ATOM 5705 N N . LEU A 1 740 ? 26.263 -13.866 -23.857 1.00 35.50 740 LEU A N 1
ATOM 5706 C CA . LEU A 1 740 ? 27.689 -13.562 -24.062 1.00 35.50 740 LEU A CA 1
ATOM 5707 C C . LEU A 1 740 ? 27.842 -12.483 -25.149 1.00 35.50 740 LEU A C 1
ATOM 5709 O O . LEU A 1 740 ? 27.390 -12.668 -26.276 1.00 35.50 740 LEU A O 1
ATOM 5713 N N . GLY A 1 741 ? 28.502 -11.368 -24.820 1.00 31.64 741 GLY A N 1
ATOM 5714 C CA . GLY A 1 741 ? 28.679 -10.230 -25.734 1.00 31.64 741 GLY A CA 1
ATOM 5715 C C . GLY A 1 741 ? 29.562 -10.516 -26.962 1.00 31.64 741 GLY A C 1
ATOM 5716 O O . GLY A 1 741 ? 30.355 -11.460 -26.990 1.00 31.64 741 GLY A O 1
ATOM 5717 N N . SER A 1 742 ? 29.455 -9.667 -27.989 1.00 34.88 742 SER A N 1
ATOM 5718 C CA . SER A 1 742 ? 30.134 -9.849 -29.279 1.00 34.88 742 SER A CA 1
ATOM 5719 C C . SER A 1 742 ? 31.653 -9.603 -29.231 1.00 34.88 742 SER A C 1
ATOM 5721 O O . SER A 1 742 ? 32.191 -8.787 -28.477 1.00 34.88 742 SER A O 1
ATOM 5723 N N . LYS A 1 743 ? 32.390 -10.340 -30.071 1.00 33.91 743 LYS A N 1
ATOM 5724 C CA . LYS A 1 743 ? 33.856 -10.277 -30.166 1.00 33.91 743 LYS A CA 1
ATOM 5725 C C . LYS A 1 743 ? 34.272 -9.106 -31.070 1.00 33.91 743 LYS A C 1
ATOM 5727 O O . LYS A 1 743 ? 34.025 -9.141 -32.272 1.00 33.91 743 LYS A O 1
ATOM 5732 N N . LYS A 1 744 ? 35.011 -8.114 -30.555 1.00 30.75 744 LYS A N 1
ATOM 5733 C CA . LYS A 1 744 ? 35.759 -7.173 -31.416 1.00 30.75 744 LYS A CA 1
ATOM 5734 C C . LYS A 1 744 ? 36.878 -7.933 -32.135 1.00 30.75 744 LYS A C 1
ATOM 5736 O O . LYS A 1 744 ? 37.865 -8.292 -31.499 1.00 30.75 744 LYS A O 1
ATOM 5741 N N . LYS A 1 745 ? 36.785 -8.145 -33.451 1.00 33.72 745 LYS A N 1
ATOM 5742 C CA . LYS A 1 745 ? 37.952 -8.529 -34.263 1.00 33.72 745 LYS A CA 1
ATOM 5743 C C . LYS A 1 745 ? 38.453 -7.335 -35.077 1.00 33.72 745 LYS A C 1
ATOM 5745 O O . LYS A 1 745 ? 37.848 -6.946 -36.069 1.00 33.72 745 LYS A O 1
ATOM 5750 N N . LYS A 1 746 ? 39.629 -6.816 -34.694 1.00 27.88 746 LYS A N 1
ATOM 5751 C CA . LYS A 1 746 ? 40.652 -6.485 -35.697 1.00 27.88 746 LYS A CA 1
ATOM 5752 C C . LYS A 1 746 ? 40.968 -7.789 -36.432 1.00 27.88 746 LYS A C 1
ATOM 5754 O O . LYS A 1 746 ? 40.992 -8.847 -35.805 1.00 27.88 746 LYS A O 1
ATOM 5759 N N . ALA A 1 747 ? 41.126 -7.710 -37.744 1.00 27.62 747 ALA A N 1
ATOM 5760 C CA . ALA A 1 747 ? 41.391 -8.847 -38.607 1.00 27.62 747 ALA A CA 1
ATOM 5761 C C . ALA A 1 747 ? 42.675 -9.580 -38.188 1.00 27.62 747 ALA A C 1
ATOM 5763 O O . ALA A 1 747 ? 43.754 -9.226 -38.625 1.00 27.62 747 ALA A O 1
ATOM 5764 N N . GLU A 1 748 ? 42.535 -10.594 -37.340 1.00 24.98 748 GLU A N 1
ATOM 5765 C CA . GLU A 1 748 ? 43.442 -11.727 -37.214 1.00 24.98 748 GLU A CA 1
ATOM 5766 C C . GLU A 1 748 ? 42.628 -12.904 -36.658 1.00 24.98 748 GLU A C 1
ATOM 5768 O O . GLU A 1 748 ? 41.873 -12.814 -35.681 1.00 24.98 748 GLU A O 1
ATOM 5773 N N . GLN A 1 749 ? 42.678 -14.014 -37.383 1.00 26.11 749 GLN A N 1
ATOM 5774 C CA . GLN A 1 749 ? 41.969 -15.238 -37.060 1.00 26.11 749 GLN A CA 1
ATOM 5775 C C . GLN A 1 749 ? 42.562 -15.868 -35.794 1.00 26.11 749 GLN A C 1
ATOM 5777 O O . GLN A 1 749 ? 43.454 -16.699 -35.877 1.00 26.11 749 GLN A O 1
ATOM 5782 N N . THR A 1 750 ? 42.014 -15.583 -34.612 1.00 24.48 750 THR A N 1
ATOM 5783 C CA . THR A 1 750 ? 42.135 -16.551 -33.513 1.00 24.48 750 THR A CA 1
ATOM 5784 C C . THR A 1 750 ? 41.153 -17.684 -33.809 1.00 24.48 750 THR A C 1
ATOM 5786 O O . THR A 1 750 ? 39.953 -17.554 -33.543 1.00 24.48 750 THR A O 1
ATOM 5789 N N . LYS A 1 751 ? 41.651 -18.746 -34.455 1.00 21.80 751 LYS A N 1
ATOM 5790 C CA . LYS A 1 751 ? 41.103 -20.099 -34.314 1.00 21.80 751 LYS A CA 1
ATOM 5791 C C . LYS A 1 751 ? 41.152 -20.427 -32.819 1.00 21.80 751 LYS A C 1
ATOM 5793 O O . LYS A 1 751 ? 42.193 -20.218 -32.202 1.00 21.80 751 LYS A O 1
ATOM 5798 N N . MET A 1 752 ? 40.055 -20.893 -32.223 1.00 24.16 752 MET A N 1
ATOM 5799 C CA . MET A 1 752 ? 40.200 -21.667 -30.990 1.00 24.16 752 MET A CA 1
ATOM 5800 C C . MET A 1 752 ? 40.933 -22.943 -31.402 1.00 24.16 752 MET A C 1
ATOM 5802 O O . MET A 1 752 ? 40.406 -23.737 -32.176 1.00 24.16 752 MET A O 1
ATOM 5806 N N . LEU A 1 753 ? 42.203 -23.037 -31.016 1.00 20.94 753 LEU A N 1
ATOM 5807 C CA . LEU A 1 753 ? 43.013 -24.231 -31.194 1.00 20.94 753 LEU A CA 1
ATOM 5808 C C . LEU A 1 753 ? 42.476 -25.278 -30.218 1.00 20.94 753 LEU A C 1
ATOM 5810 O O . LEU A 1 753 ? 42.569 -25.102 -29.007 1.00 20.94 753 LEU A O 1
ATOM 5814 N N . PHE A 1 754 ? 41.872 -26.324 -30.770 1.00 25.28 754 PHE A N 1
ATOM 5815 C CA . PHE A 1 754 ? 41.692 -27.599 -30.094 1.00 25.28 754 PHE A CA 1
ATOM 5816 C C . PHE A 1 754 ? 43.032 -28.325 -30.201 1.00 25.28 754 PHE A C 1
ATOM 5818 O O . PHE A 1 754 ? 43.568 -28.420 -31.307 1.00 25.28 754 PHE A O 1
ATOM 5825 N N . GLN A 1 755 ? 43.592 -28.786 -29.086 1.00 21.95 755 GLN A N 1
ATOM 5826 C CA . GLN A 1 755 ? 44.755 -29.662 -29.127 1.00 21.95 755 GLN A CA 1
ATOM 5827 C C . GLN A 1 755 ? 44.475 -30.913 -28.298 1.00 21.95 755 GLN A C 1
ATOM 5829 O O . GLN A 1 755 ? 44.044 -30.823 -27.149 1.00 21.95 755 GLN A O 1
ATOM 5834 N N . GLU A 1 756 ? 44.659 -32.052 -28.961 1.00 27.20 756 GLU A N 1
ATOM 5835 C CA . GLU A 1 756 ? 44.653 -33.398 -28.404 1.00 27.20 756 GLU A CA 1
ATOM 5836 C C . GLU A 1 756 ? 45.845 -33.574 -27.447 1.00 27.20 756 GLU A C 1
ATOM 5838 O O . GLU A 1 756 ? 46.920 -33.021 -27.680 1.00 27.20 756 GLU A O 1
ATOM 5843 N N . ASP A 1 757 ? 45.614 -34.374 -26.406 1.00 26.36 757 ASP A N 1
ATOM 5844 C CA . ASP A 1 757 ? 46.579 -34.960 -25.466 1.00 26.36 757 ASP A CA 1
ATOM 5845 C C . ASP A 1 757 ? 46.959 -34.168 -24.196 1.00 26.36 757 ASP A C 1
ATOM 5847 O O . ASP A 1 757 ? 47.916 -33.398 -24.156 1.00 26.36 757 ASP A O 1
ATOM 5851 N N . GLY A 1 758 ? 46.260 -34.521 -23.104 1.00 33.72 758 GLY A N 1
ATOM 5852 C CA . GLY A 1 758 ? 46.789 -34.530 -21.731 1.00 33.72 758 GLY A CA 1
ATOM 5853 C C . GLY A 1 758 ? 46.408 -33.343 -20.837 1.00 33.72 758 GLY A C 1
ATOM 5854 O O . GLY A 1 758 ? 46.882 -32.238 -21.050 1.00 33.72 758 GLY A O 1
ATOM 5855 N N . ASP A 1 759 ? 45.626 -33.622 -19.782 1.00 22.45 759 ASP A N 1
ATOM 5856 C CA . ASP A 1 759 ? 45.342 -32.780 -18.594 1.00 22.45 759 ASP A CA 1
ATOM 5857 C C . ASP A 1 759 ? 44.218 -31.692 -18.665 1.00 22.45 759 ASP A C 1
ATOM 5859 O O . ASP A 1 759 ? 44.447 -30.504 -18.470 1.00 22.45 759 ASP A O 1
ATOM 5863 N N . VAL A 1 760 ? 42.974 -32.158 -18.915 1.00 23.80 760 VAL A N 1
ATOM 5864 C CA . VAL A 1 760 ? 41.621 -31.860 -18.319 1.00 23.80 760 VAL A CA 1
ATOM 5865 C C . VAL A 1 760 ? 41.308 -30.426 -17.777 1.00 23.80 760 VAL A C 1
ATOM 5867 O O . VAL A 1 760 ? 42.010 -29.920 -16.912 1.00 23.80 760 VAL A O 1
ATOM 5870 N N . LEU A 1 761 ? 40.206 -29.728 -18.156 1.00 20.09 761 LEU A N 1
ATOM 5871 C CA . LEU A 1 761 ? 38.832 -29.930 -17.619 1.00 20.09 761 LEU A CA 1
ATOM 5872 C C . LEU A 1 761 ? 37.686 -29.332 -18.476 1.00 20.09 761 LEU A C 1
ATOM 5874 O O . LEU A 1 761 ? 37.580 -28.121 -18.672 1.00 20.09 761 LEU A O 1
ATOM 5878 N N . ILE A 1 762 ? 36.755 -30.204 -18.878 1.00 20.66 762 ILE A N 1
ATOM 5879 C CA . ILE A 1 762 ? 35.375 -29.885 -19.269 1.00 20.66 762 ILE A CA 1
ATOM 5880 C C . ILE A 1 762 ? 34.603 -29.559 -17.980 1.00 20.66 762 ILE A C 1
ATOM 5882 O O . ILE A 1 762 ? 34.600 -30.371 -17.056 1.00 20.66 762 ILE A O 1
ATOM 5886 N N . MET A 1 763 ? 33.887 -28.432 -17.907 1.00 21.36 763 MET A N 1
ATOM 5887 C CA . MET A 1 763 ? 32.772 -28.336 -16.955 1.00 21.36 763 MET A CA 1
ATOM 5888 C C . MET A 1 763 ? 31.562 -29.060 -17.541 1.00 21.36 763 MET A C 1
ATOM 5890 O O . MET A 1 763 ? 30.677 -28.449 -18.133 1.00 21.36 763 MET A O 1
ATOM 5894 N N . ALA A 1 764 ? 31.560 -30.382 -17.382 1.00 19.77 764 ALA A N 1
ATOM 5895 C CA . ALA A 1 764 ? 30.389 -31.220 -17.543 1.00 19.77 764 ALA A CA 1
ATOM 5896 C C . ALA A 1 764 ? 29.705 -31.296 -16.173 1.00 19.77 764 ALA A C 1
ATOM 5898 O O . ALA A 1 764 ? 30.132 -32.009 -15.274 1.00 19.77 764 ALA A O 1
ATOM 5899 N N . GLY A 1 765 ? 28.642 -30.524 -15.995 1.00 20.70 765 GLY A N 1
ATOM 5900 C CA . GLY A 1 765 ? 27.393 -31.148 -15.568 1.00 20.70 765 GLY A CA 1
ATOM 5901 C C . GLY A 1 765 ? 26.532 -31.230 -16.821 1.00 20.70 765 GLY A C 1
ATOM 5902 O O . GLY A 1 765 ? 26.719 -30.383 -17.690 1.00 20.70 765 GLY A O 1
ATOM 5903 N N . ASP A 1 766 ? 25.630 -32.202 -16.939 1.00 21.34 766 ASP A N 1
ATOM 5904 C CA . ASP A 1 766 ? 24.744 -32.343 -18.103 1.00 21.34 766 ASP A CA 1
ATOM 5905 C C . ASP A 1 766 ? 24.077 -31.001 -18.470 1.00 21.34 766 ASP A C 1
ATOM 5907 O O . ASP A 1 766 ? 23.095 -30.557 -17.868 1.00 21.34 766 ASP A O 1
ATOM 5911 N N . PHE A 1 767 ? 24.661 -30.298 -19.434 1.00 26.69 767 PHE A N 1
ATOM 5912 C CA . PHE A 1 767 ? 24.143 -29.087 -20.046 1.00 26.69 767 PHE A CA 1
ATOM 5913 C C . PHE A 1 767 ? 23.929 -29.455 -21.507 1.00 26.69 767 PHE A C 1
ATOM 5915 O O . PHE A 1 767 ? 24.797 -29.262 -22.353 1.00 26.69 767 PHE A O 1
ATOM 5922 N N . GLN A 1 768 ? 22.753 -30.001 -21.805 1.00 22.34 768 GLN A N 1
ATOM 5923 C CA . GLN A 1 768 ? 22.207 -29.909 -23.152 1.00 22.34 768 GLN A CA 1
ATOM 5924 C C . GLN A 1 768 ? 21.760 -28.457 -23.359 1.00 22.34 768 GLN A C 1
ATOM 5926 O O . GLN A 1 768 ? 20.604 -28.110 -23.133 1.00 22.34 768 GLN A O 1
ATOM 5931 N N . ALA A 1 769 ? 22.710 -27.571 -23.653 1.00 29.70 769 ALA A N 1
ATOM 5932 C CA . ALA A 1 769 ? 22.422 -26.206 -24.068 1.00 29.70 769 ALA A CA 1
ATOM 5933 C C . ALA A 1 769 ? 22.454 -26.166 -25.598 1.00 29.70 769 ALA A C 1
ATOM 5935 O O . ALA A 1 769 ? 23.523 -26.215 -26.203 1.00 29.70 769 ALA A O 1
ATOM 5936 N N . GLU A 1 770 ? 21.282 -26.108 -26.227 1.00 25.73 770 GLU A N 1
ATOM 5937 C CA . GLU A 1 770 ? 21.174 -25.717 -27.631 1.00 25.73 770 GLU A CA 1
ATOM 5938 C C . GLU A 1 770 ? 21.507 -24.225 -27.749 1.00 25.73 770 GLU A C 1
ATOM 5940 O O . GLU A 1 770 ? 20.896 -23.388 -27.083 1.00 25.73 770 GLU A O 1
ATOM 5945 N N . PHE A 1 771 ? 22.478 -23.877 -28.593 1.00 29.06 771 PHE A N 1
ATOM 5946 C CA . PHE A 1 771 ? 22.718 -22.488 -28.976 1.00 29.06 771 PHE A CA 1
ATOM 5947 C C . PHE A 1 771 ? 21.656 -22.091 -30.003 1.00 29.06 771 PHE A C 1
ATOM 5949 O O . PHE A 1 771 ? 21.695 -22.554 -31.141 1.00 29.06 771 PHE A O 1
ATOM 5956 N N . GLN A 1 772 ? 20.704 -21.247 -29.609 1.00 28.73 772 GLN A N 1
ATOM 5957 C CA . GLN A 1 772 ? 19.697 -20.705 -30.522 1.00 28.73 772 GLN A CA 1
ATOM 5958 C C . GLN A 1 772 ? 20.077 -19.283 -30.947 1.00 28.73 772 GLN A C 1
ATOM 5960 O O . GLN A 1 772 ? 20.390 -18.429 -30.117 1.00 28.73 772 GLN A O 1
ATOM 5965 N N . HIS A 1 773 ? 20.059 -19.036 -32.258 1.00 28.84 773 HIS A N 1
ATOM 5966 C CA . HIS A 1 773 ? 20.245 -17.710 -32.839 1.00 28.84 773 HIS A CA 1
ATOM 5967 C C . HIS A 1 773 ? 18.968 -16.892 -32.600 1.00 28.84 773 HIS A C 1
ATOM 5969 O O . HIS A 1 773 ? 17.897 -17.238 -33.096 1.00 28.84 773 HIS A O 1
ATOM 5975 N N . GLY A 1 774 ? 19.057 -15.868 -31.752 1.00 30.00 774 GLY A N 1
ATOM 5976 C CA . GLY A 1 774 ? 17.893 -15.149 -31.241 1.00 30.00 774 GLY A CA 1
ATOM 5977 C C . GLY A 1 774 ? 17.430 -14.013 -32.148 1.00 30.00 774 GLY A C 1
ATOM 5978 O O . GLY A 1 774 ? 17.832 -12.874 -31.942 1.00 30.00 774 GLY A O 1
ATOM 5979 N N . VAL A 1 775 ? 16.512 -14.304 -33.071 1.00 30.42 775 VAL A N 1
ATOM 5980 C CA . VAL A 1 775 ? 15.521 -13.327 -33.552 1.00 30.42 775 VAL A CA 1
ATOM 5981 C C . VAL A 1 775 ? 14.132 -13.932 -33.293 1.00 30.42 775 VAL A C 1
ATOM 5983 O O . VAL A 1 775 ? 13.913 -15.090 -33.654 1.00 30.42 775 VAL A O 1
ATOM 5986 N N . PRO A 1 776 ? 13.199 -13.220 -32.631 1.00 31.84 776 PRO A N 1
ATOM 5987 C CA . PRO A 1 776 ? 11.870 -13.745 -32.317 1.00 31.84 776 PRO A CA 1
ATOM 5988 C C . PRO A 1 776 ? 11.111 -14.245 -33.561 1.00 31.84 776 PRO A C 1
ATOM 5990 O O . PRO A 1 776 ? 11.236 -13.634 -34.627 1.00 31.84 776 PRO A O 1
ATOM 5993 N N . PRO A 1 777 ? 10.276 -15.297 -33.441 1.00 32.22 777 PRO A N 1
ATOM 5994 C CA . PRO A 1 777 ? 9.492 -15.815 -34.554 1.00 32.22 777 PRO A CA 1
ATOM 5995 C C . PRO A 1 777 ? 8.590 -14.741 -35.176 1.00 32.22 777 PRO A C 1
ATOM 5997 O O . PRO A 1 777 ? 7.889 -13.993 -34.497 1.00 32.22 777 PRO A O 1
ATOM 6000 N N . ARG A 1 778 ? 8.585 -14.709 -36.509 1.00 32.50 778 ARG A N 1
ATOM 6001 C CA . ARG A 1 778 ? 7.942 -13.705 -37.369 1.00 32.50 778 ARG A CA 1
ATOM 6002 C C . ARG A 1 778 ? 6.440 -13.485 -37.120 1.00 32.50 778 ARG A C 1
ATOM 6004 O O . ARG A 1 778 ? 5.943 -12.388 -37.334 1.00 32.50 778 ARG A O 1
ATOM 6011 N N . SER A 1 779 ? 5.740 -14.489 -36.594 1.00 37.06 779 SER A N 1
ATOM 6012 C CA . SER A 1 779 ? 4.311 -14.440 -36.237 1.00 37.06 779 SER A CA 1
ATOM 6013 C C . SER A 1 779 ? 3.955 -13.445 -35.124 1.00 37.06 779 SER A C 1
ATOM 6015 O O . SER A 1 779 ? 2.777 -13.233 -34.851 1.00 37.06 779 SER A O 1
ATOM 6017 N N . GLU A 1 780 ? 4.951 -12.871 -34.446 1.00 37.94 780 GLU A N 1
ATOM 6018 C CA . GLU A 1 780 ? 4.765 -11.917 -33.345 1.00 37.94 780 GLU A CA 1
ATOM 6019 C C . GLU A 1 780 ? 4.983 -10.445 -33.761 1.00 37.94 780 GLU A C 1
ATOM 6021 O O . GLU A 1 780 ? 4.857 -9.551 -32.926 1.00 37.94 780 GLU A O 1
ATOM 6026 N N . TRP A 1 781 ? 5.267 -10.172 -35.044 1.00 41.38 781 TRP A N 1
ATOM 6027 C CA . TRP A 1 781 ? 5.722 -8.856 -35.530 1.00 41.38 781 TRP A CA 1
ATOM 6028 C C . TRP A 1 781 ? 4.681 -8.043 -36.316 1.00 41.38 781 TRP A C 1
ATOM 6030 O O . TRP A 1 781 ? 4.888 -6.854 -36.559 1.00 41.38 781 TRP A O 1
ATOM 6040 N N . ASP A 1 782 ? 3.543 -8.642 -36.669 1.00 36.03 782 ASP A N 1
ATOM 6041 C CA . ASP A 1 782 ? 2.548 -8.070 -37.595 1.00 36.03 782 ASP A CA 1
ATOM 6042 C C . ASP A 1 782 ? 1.802 -6.818 -37.072 1.00 36.03 782 ASP A C 1
ATOM 6044 O O . ASP A 1 782 ? 0.963 -6.247 -37.769 1.00 36.03 782 ASP A O 1
ATOM 6048 N N . SER A 1 783 ? 2.085 -6.343 -35.854 1.00 39.50 783 SER A N 1
ATOM 6049 C CA . SER A 1 783 ? 1.362 -5.230 -35.220 1.00 39.50 783 SER A CA 1
ATOM 6050 C C . SER A 1 783 ? 2.107 -3.892 -35.129 1.00 39.50 783 SER A C 1
ATOM 6052 O O . SER A 1 783 ? 1.548 -2.918 -34.621 1.00 39.50 783 SER A O 1
ATOM 6054 N N . LEU A 1 784 ? 3.331 -3.793 -35.661 1.00 37.59 784 LEU A N 1
ATOM 6055 C CA . LEU A 1 784 ? 4.194 -2.594 -35.605 1.00 37.59 784 LEU A CA 1
ATOM 6056 C C . LEU A 1 784 ? 4.207 -1.764 -36.915 1.00 37.59 784 LEU A C 1
ATOM 6058 O O . LEU A 1 784 ? 5.193 -1.117 -37.271 1.00 37.59 784 LEU A O 1
ATOM 6062 N N . MET A 1 785 ? 3.073 -1.751 -37.615 1.00 33.72 785 MET A N 1
ATOM 6063 C CA . MET A 1 785 ? 2.874 -1.402 -39.035 1.00 33.72 785 MET A CA 1
ATOM 6064 C C . MET A 1 785 ? 3.039 0.076 -39.477 1.00 33.72 785 MET A C 1
ATOM 6066 O O . MET A 1 785 ? 2.415 0.477 -40.456 1.00 33.72 785 MET A O 1
ATOM 6070 N N . GLN A 1 786 ? 3.858 0.918 -38.826 1.00 40.53 786 GLN A N 1
ATOM 6071 C CA . GLN A 1 786 ? 4.143 2.288 -39.333 1.00 40.53 786 GLN A CA 1
ATOM 6072 C C . GLN A 1 786 ? 5.588 2.795 -39.122 1.00 40.53 786 GLN A C 1
ATOM 6074 O O . GLN A 1 786 ? 5.856 3.981 -39.312 1.00 40.53 786 GLN A O 1
ATOM 6079 N N . ASN A 1 787 ? 6.537 1.936 -38.735 1.00 44.41 787 ASN A N 1
ATOM 6080 C CA . ASN A 1 787 ? 7.933 2.333 -38.503 1.00 44.41 787 ASN A CA 1
ATOM 6081 C C . ASN A 1 787 ? 8.819 2.025 -39.739 1.00 44.41 787 ASN A C 1
ATOM 6083 O O . ASN A 1 787 ? 8.727 0.913 -40.260 1.00 44.41 787 ASN A O 1
ATOM 6087 N N . PRO A 1 788 ? 9.712 2.936 -40.182 1.00 39.22 788 PRO A N 1
ATOM 6088 C CA . PRO A 1 788 ? 10.738 2.670 -41.204 1.00 39.22 788 PRO A CA 1
ATOM 6089 C C . PRO A 1 788 ? 11.547 1.371 -41.007 1.00 39.22 788 PRO A C 1
ATOM 6091 O O . PRO A 1 788 ? 11.958 0.750 -41.986 1.00 39.22 788 PRO A O 1
ATOM 6094 N N . MET A 1 789 ? 11.726 0.924 -39.759 1.00 37.66 789 MET A N 1
ATOM 6095 C CA . MET A 1 789 ? 12.341 -0.360 -39.399 1.00 37.66 789 MET A CA 1
ATOM 6096 C C . MET A 1 789 ? 11.584 -1.566 -39.983 1.00 37.66 789 MET A C 1
ATOM 6098 O O . MET A 1 789 ? 12.208 -2.527 -40.422 1.00 37.66 789 MET A O 1
ATOM 6102 N N . PHE A 1 790 ? 10.252 -1.502 -40.057 1.00 43.22 790 PHE A N 1
ATOM 6103 C CA . PHE A 1 790 ? 9.418 -2.570 -40.616 1.00 43.22 790 PHE A CA 1
ATOM 6104 C C . PHE A 1 790 ? 9.561 -2.655 -42.142 1.00 43.22 790 PHE A C 1
ATOM 6106 O O . PHE A 1 790 ? 9.734 -3.739 -42.693 1.00 43.22 790 PHE A O 1
ATOM 6113 N N . THR A 1 791 ? 9.598 -1.503 -42.819 1.00 43.09 791 THR A N 1
ATOM 6114 C CA . THR A 1 791 ? 9.852 -1.411 -44.266 1.00 43.09 791 THR A CA 1
ATOM 6115 C C . THR A 1 791 ? 11.220 -1.989 -44.642 1.00 43.09 791 THR A C 1
ATOM 6117 O O . THR A 1 791 ? 11.354 -2.645 -45.674 1.00 43.09 791 THR A O 1
ATOM 6120 N N . ALA A 1 792 ? 12.237 -1.777 -43.799 1.00 38.56 792 ALA A N 1
ATOM 6121 C CA . ALA A 1 792 ? 13.554 -2.382 -43.977 1.00 38.56 792 ALA A CA 1
ATOM 6122 C C . ALA A 1 792 ? 13.508 -3.912 -43.813 1.00 38.56 792 ALA A C 1
ATOM 6124 O O . ALA A 1 792 ? 14.019 -4.627 -44.671 1.00 38.56 792 ALA A O 1
ATOM 6125 N N . MET A 1 793 ? 12.839 -4.425 -42.776 1.00 39.06 793 MET A N 1
ATOM 6126 C CA . MET A 1 793 ? 12.707 -5.869 -42.532 1.00 39.06 793 MET A CA 1
ATOM 6127 C C . MET A 1 793 ? 11.925 -6.597 -43.645 1.00 39.06 793 MET A C 1
ATOM 6129 O O . MET A 1 793 ? 12.368 -7.649 -44.106 1.00 39.06 793 MET A O 1
ATOM 6133 N N . GLU A 1 794 ? 10.831 -6.019 -44.159 1.00 39.69 794 GLU A N 1
ATOM 6134 C CA . GLU A 1 794 ? 10.115 -6.548 -45.338 1.00 39.69 794 GLU A CA 1
ATOM 6135 C C . GLU A 1 794 ? 11.000 -6.580 -46.599 1.00 39.69 794 GLU A C 1
ATOM 6137 O O . GLU A 1 794 ? 10.892 -7.486 -47.434 1.00 39.69 794 GLU A O 1
ATOM 6142 N N . ALA A 1 795 ? 11.896 -5.599 -46.763 1.00 42.00 795 ALA A N 1
ATOM 6143 C CA . ALA A 1 795 ? 12.843 -5.579 -47.874 1.00 42.00 795 ALA A CA 1
ATOM 6144 C C . ALA A 1 795 ? 13.905 -6.692 -47.758 1.00 42.00 795 ALA A C 1
ATOM 6146 O O . ALA A 1 795 ? 14.297 -7.254 -48.783 1.00 42.00 795 ALA A O 1
ATOM 6147 N N . TRP A 1 796 ? 14.337 -7.068 -46.545 1.00 40.41 796 TRP A N 1
ATOM 6148 C CA . TRP A 1 796 ? 15.309 -8.162 -46.326 1.00 40.41 796 TRP A CA 1
ATOM 6149 C C . TRP A 1 796 ? 14.741 -9.525 -46.687 1.00 40.41 796 TRP A C 1
ATOM 6151 O O . TRP A 1 796 ? 15.436 -10.401 -47.203 1.00 40.41 796 TRP A O 1
ATOM 6161 N N . GLU A 1 797 ? 13.458 -9.690 -46.423 1.00 38.09 797 GLU A N 1
ATOM 6162 C CA . GLU A 1 797 ? 12.720 -10.897 -46.720 1.00 38.09 797 GLU A CA 1
ATOM 6163 C C . GLU A 1 797 ? 12.492 -11.078 -48.220 1.00 38.09 797 GLU A C 1
ATOM 6165 O O . GLU A 1 797 ? 12.765 -12.150 -48.759 1.00 38.09 797 GLU A O 1
ATOM 6170 N N . LYS A 1 798 ? 12.105 -10.007 -48.924 1.00 42.44 798 LYS A N 1
ATOM 6171 C CA . LYS A 1 798 ? 12.057 -10.006 -50.395 1.00 42.44 798 LYS A CA 1
ATOM 6172 C C . LYS A 1 798 ? 13.432 -10.239 -51.030 1.00 42.44 798 LYS A C 1
ATOM 6174 O O . LYS A 1 798 ? 13.497 -10.747 -52.145 1.00 42.44 798 LYS A O 1
ATOM 6179 N N . ALA A 1 799 ? 14.516 -9.899 -50.329 1.00 39.34 799 ALA A N 1
ATOM 6180 C CA . ALA A 1 799 ? 15.895 -10.131 -50.759 1.00 39.34 799 ALA A CA 1
ATOM 6181 C C . ALA A 1 799 ? 16.460 -11.519 -50.370 1.00 39.34 799 ALA A C 1
ATOM 6183 O O . ALA A 1 799 ? 17.605 -11.814 -50.710 1.00 39.34 799 ALA A O 1
ATOM 6184 N N . GLY A 1 800 ? 15.692 -12.378 -49.682 1.00 34.56 800 GLY A N 1
ATOM 6185 C CA . GLY A 1 800 ? 16.104 -13.748 -49.340 1.00 34.56 800 GLY A CA 1
ATOM 6186 C C . GLY A 1 800 ? 17.229 -13.849 -48.299 1.00 34.56 800 GLY A C 1
ATOM 6187 O O . GLY A 1 800 ? 17.966 -14.834 -48.281 1.00 34.56 800 GLY A O 1
ATOM 6188 N N . VAL A 1 801 ? 17.396 -12.830 -47.449 1.00 39.78 801 VAL A N 1
ATOM 6189 C CA . VAL A 1 801 ? 18.496 -12.753 -46.465 1.00 39.78 801 VAL A CA 1
ATOM 6190 C C . VAL A 1 801 ? 18.202 -13.574 -45.195 1.00 39.78 801 VAL A C 1
ATOM 6192 O O . VAL A 1 801 ? 19.131 -14.006 -44.516 1.00 39.78 801 VAL A O 1
ATOM 6195 N N . MET A 1 802 ? 16.931 -13.880 -44.913 1.00 30.89 802 MET A N 1
ATOM 6196 C CA . MET A 1 802 ? 16.525 -14.778 -43.823 1.00 30.89 802 MET A CA 1
ATOM 6197 C C . MET A 1 802 ? 16.720 -16.243 -44.239 1.00 30.89 802 MET A C 1
ATOM 6199 O O . MET A 1 802 ? 15.962 -16.765 -45.054 1.00 30.89 802 MET A O 1
ATOM 6203 N N . ARG A 1 803 ? 17.738 -16.918 -43.690 1.00 32.72 803 ARG A N 1
ATOM 6204 C CA . ARG A 1 803 ? 17.943 -18.364 -43.881 1.00 32.72 803 ARG A CA 1
ATOM 6205 C C . ARG A 1 803 ? 17.279 -19.150 -42.751 1.00 32.72 803 ARG A C 1
ATOM 6207 O O . ARG A 1 803 ? 17.734 -19.087 -41.615 1.00 32.72 803 ARG A O 1
ATOM 6214 N N . GLU A 1 804 ? 16.272 -19.952 -43.082 1.00 26.31 804 GLU A N 1
ATOM 6215 C CA . GLU A 1 804 ? 15.933 -21.145 -42.299 1.00 26.31 804 GLU A CA 1
ATOM 6216 C C . GLU A 1 804 ? 17.074 -22.157 -42.488 1.00 26.31 804 GLU A C 1
ATOM 6218 O O . GLU A 1 804 ? 17.365 -22.571 -43.611 1.00 26.31 804 GLU A O 1
ATOM 6223 N N . ILE A 1 805 ? 17.782 -22.510 -41.413 1.00 25.84 805 ILE A N 1
ATOM 6224 C CA . ILE A 1 805 ? 18.780 -23.586 -41.445 1.00 25.84 805 ILE A CA 1
ATOM 6225 C C . ILE A 1 805 ? 18.088 -24.858 -40.955 1.00 25.84 805 ILE A C 1
ATOM 6227 O O . ILE A 1 805 ? 17.841 -25.015 -39.762 1.00 25.84 805 ILE A O 1
ATOM 6231 N N . ASP A 1 806 ? 17.780 -25.753 -41.891 1.00 25.30 806 ASP A N 1
ATOM 6232 C CA . ASP A 1 806 ? 17.219 -27.078 -41.628 1.00 25.30 806 ASP A CA 1
ATOM 6233 C C . ASP A 1 806 ? 18.341 -28.045 -41.193 1.00 25.30 806 ASP A C 1
ATOM 6235 O O . ASP A 1 806 ? 19.265 -28.338 -41.958 1.00 25.30 806 ASP A O 1
ATOM 6239 N N . TYR A 1 807 ? 18.314 -28.507 -39.939 1.00 27.52 807 TYR A N 1
ATOM 6240 C CA . TYR A 1 807 ? 19.428 -29.239 -39.310 1.00 27.52 807 TYR A CA 1
ATOM 6241 C C . TYR A 1 807 ? 19.396 -30.767 -39.491 1.00 27.52 807 TYR A C 1
ATOM 6243 O O . TYR A 1 807 ? 20.188 -31.468 -38.860 1.00 27.52 807 TYR A O 1
ATOM 6251 N N . HIS A 1 808 ? 18.544 -31.321 -40.362 1.00 26.67 808 HIS A N 1
ATOM 6252 C CA . HIS A 1 808 ? 18.363 -32.780 -40.438 1.00 26.67 808 HIS A CA 1
ATOM 6253 C C . HIS A 1 808 ? 18.898 -33.515 -41.675 1.00 26.67 808 HIS A C 1
ATOM 6255 O O . HIS A 1 808 ? 18.712 -34.728 -41.748 1.00 26.67 808 HIS A O 1
ATOM 6261 N N . GLN A 1 809 ? 19.618 -32.885 -42.613 1.00 29.05 809 GLN A N 1
ATOM 6262 C CA . GLN A 1 809 ? 19.979 -33.586 -43.864 1.00 29.05 809 GLN A CA 1
ATOM 6263 C C . GLN A 1 809 ? 21.439 -34.002 -44.097 1.00 29.05 809 GLN A C 1
ATOM 6265 O O . GLN A 1 809 ? 21.682 -34.624 -45.123 1.00 29.05 809 GLN A O 1
ATOM 6270 N N . ASN A 1 810 ? 22.410 -33.792 -43.197 1.00 30.84 810 ASN A N 1
ATOM 6271 C CA . ASN A 1 810 ? 23.806 -34.179 -43.503 1.00 30.84 810 ASN A CA 1
ATOM 6272 C C . ASN A 1 810 ? 24.604 -34.814 -42.348 1.00 30.84 810 ASN A C 1
ATOM 6274 O O . ASN A 1 810 ? 25.726 -34.401 -42.065 1.00 30.84 810 ASN A O 1
ATOM 6278 N N . ALA A 1 811 ? 24.077 -35.871 -41.728 1.00 27.86 811 ALA A N 1
ATOM 6279 C CA . ALA A 1 811 ? 24.914 -36.833 -41.004 1.00 27.86 811 ALA A CA 1
ATOM 6280 C C . ALA A 1 811 ? 24.891 -38.179 -41.753 1.00 27.86 811 ALA A C 1
ATOM 6282 O O . ALA A 1 811 ? 23.806 -38.741 -41.931 1.00 27.86 811 ALA A O 1
ATOM 6283 N N . PRO A 1 812 ? 26.037 -38.714 -42.219 1.00 29.02 812 PRO A N 1
ATOM 6284 C CA . PRO A 1 812 ? 26.064 -40.045 -42.805 1.00 29.02 812 PRO A CA 1
ATOM 6285 C C . PRO A 1 812 ? 25.661 -41.082 -41.741 1.00 29.02 812 PRO A C 1
ATOM 6287 O O . PRO A 1 812 ? 26.153 -41.018 -40.610 1.00 29.02 812 PRO A O 1
ATOM 6290 N N . PRO A 1 813 ? 24.796 -42.056 -42.068 1.00 31.19 813 PRO A N 1
ATOM 6291 C CA . PRO A 1 813 ? 24.433 -43.109 -41.136 1.00 31.19 813 PRO A CA 1
ATOM 6292 C C . PRO A 1 813 ? 25.626 -44.047 -40.925 1.00 31.19 813 PRO A C 1
ATOM 6294 O O . PRO A 1 813 ? 26.150 -44.598 -41.891 1.00 31.19 813 PRO A O 1
ATOM 6297 N N . GLY A 1 814 ? 26.006 -44.293 -39.667 1.00 33.84 814 GLY A N 1
ATOM 6298 C CA . GLY A 1 814 ? 26.687 -45.546 -39.323 1.00 33.84 814 GLY A CA 1
ATOM 6299 C C . GLY A 1 814 ? 28.005 -45.501 -38.555 1.00 33.84 814 GLY A C 1
ATOM 6300 O O . GLY A 1 814 ? 28.606 -46.561 -38.420 1.00 33.84 814 GLY A O 1
ATOM 6301 N N . VAL A 1 815 ? 28.458 -44.378 -37.994 1.00 28.05 815 VAL A N 1
ATOM 6302 C CA . VAL A 1 815 ? 29.662 -44.406 -37.140 1.00 28.05 815 VAL A CA 1
ATOM 6303 C C . VAL A 1 815 ? 29.271 -44.319 -35.668 1.00 28.05 815 VAL A C 1
ATOM 6305 O O . VAL A 1 815 ? 29.117 -43.244 -35.096 1.00 28.05 815 VAL A O 1
ATOM 6308 N N . LYS A 1 816 ? 29.080 -45.497 -35.066 1.00 38.44 816 LYS A N 1
ATOM 6309 C CA . LYS A 1 816 ? 29.176 -45.700 -33.617 1.00 38.44 816 LYS A CA 1
ATOM 6310 C C . LYS A 1 816 ? 30.656 -45.786 -33.272 1.00 38.44 816 LYS A C 1
ATOM 6312 O O . LYS A 1 816 ? 31.312 -46.665 -33.820 1.00 38.44 816 LYS A O 1
ATOM 6317 N N . HIS A 1 817 ? 31.144 -44.987 -32.330 1.00 26.30 817 HIS A N 1
ATOM 6318 C CA . HIS A 1 817 ? 32.323 -45.392 -31.570 1.00 26.30 817 HIS A CA 1
ATOM 6319 C C . HIS A 1 817 ? 32.144 -45.161 -30.076 1.00 26.30 817 HIS A C 1
ATOM 6321 O O . HIS A 1 817 ? 31.543 -44.187 -29.629 1.00 26.30 817 HIS A O 1
ATOM 6327 N N . GLU A 1 818 ? 32.595 -46.194 -29.374 1.00 24.55 818 GLU A N 1
ATOM 6328 C CA . GLU A 1 818 ? 32.421 -46.527 -27.974 1.00 24.55 818 GLU A CA 1
ATOM 6329 C C . GLU A 1 818 ? 33.296 -45.665 -27.066 1.00 24.55 818 GLU A C 1
ATOM 6331 O O . GLU A 1 818 ? 34.392 -45.240 -27.425 1.00 24.55 818 GLU A O 1
ATOM 6336 N N . ILE A 1 819 ? 32.756 -45.445 -25.875 1.00 26.38 819 ILE A N 1
ATOM 6337 C CA . ILE A 1 819 ? 33.308 -44.679 -24.764 1.00 26.38 819 ILE A CA 1
ATOM 6338 C C . ILE A 1 819 ? 34.174 -45.623 -23.908 1.00 26.38 819 ILE A C 1
ATOM 6340 O O . ILE A 1 819 ? 33.726 -46.736 -23.613 1.00 26.38 819 ILE A O 1
ATOM 6344 N N . PRO A 1 820 ? 35.346 -45.178 -23.432 1.00 28.77 820 PRO A N 1
ATOM 6345 C CA . PRO A 1 820 ? 35.666 -45.247 -22.013 1.00 28.77 820 PRO A CA 1
ATOM 6346 C C . PRO A 1 820 ? 35.324 -43.930 -21.321 1.00 28.77 820 PRO A C 1
ATOM 6348 O O . PRO A 1 820 ? 35.721 -42.863 -21.846 1.00 28.77 820 PRO A O 1
#

Mean predicted aligned error: 19.22 Å

Radius of gyration: 32.42 Å; Cα contacts (8 Å, |Δi|>4): 1353; chains: 1; bounding box: 84×74×91 Å

Nearest PDB structures (foldseek):
  6xi9-assembly2_B  TM=9.271E-01  e=6.104E-27  Pedobacter heparinus DSM 2366
  6xig-assembly1_A  TM=9.174E-01  e=6.783E-27  Pedobacter heparinus DSM 2366
  6xi9-assembly1_A  TM=9.263E-01  e=1.346E-26  Pedobacter heparinus DSM 2366
  6xig-assembly1_B  TM=9.194E-01  e=1.034E-26  Pedobacter heparinus DSM 2366
  7o1o-assembly1_A  TM=7.613E-01  e=2.769E-18  Thermotoga maritima MSB8

pLDDT: mean 72.41, std 24.77, range [19.77, 98.69]

Secondary structure (DSSP, 8-state):
-----HHHHHHHTTTT--PPP-HHHHHHHHT--THHHHHHHHHHHHHHHHHH-SEEEEE-EEEEE-B-B-TT--TT-SS-B-TT-TT-BB--HHHHHHHHHHHHHTT--EEEEE----TT--TTHHHHHHHHHHHH-TTSEEEE--HHHHHHHHHHTTS-HHHHHHHHHHTTEEEB--TT-SSS-HHHHHHHSTTSPPHHHHHHHHHHHHHTT--EEEEEEESSS--HHHHHHHHHHHHHHHHHHHHTT---EEEEEEEE---TT-HHHHS--TT----S---HHHHHHHHHHHHHHT-TTSTT--SEEB--HHHH-HHHHHHHHTTT--EEEE--BT-HHHHHHT--S-S---HHHHHHHHHTTSS-EEEEE-TTS-EEEEE-STTT--TTTTHHHHHHHHH-TTS-TT-S---S-SSS-SS-HHHHHH-STTBGGG--TTTTTGGGSSS------PPP-----SSPPPPS--SPPB---EEEE-S--B-S---TT-SS-BPPPSS---PPPHHHHHHHHT-HHHHHTT--EEEEE-----TT-TTHHHHHHHHHHHHHHHHHHT-EEEEE-S---HHHHHHHHTT-SEEE---B-SS--GGGTT-GGG-HHHHHHHHHHHHHTT--EEEEEEESSS--HHHHHHHHHHHHHHHHHHS-EEEEEEEE----TT---------SS---S-SSSHHHHTHHHHHHHHHHHS-TTSEEEE-GGG--SS--SS----TT--EEPPP---S---------SS------S------------GGG-TT-TT-HHHHHHHHHHHTT------TTS---S-------